Protein AF-0000000087636298 (afdb_homodimer)

Structure (mmCIF, N/CA/C/O backbone):
data_AF-0000000087636298-model_v1
#
loop_
_entity.id
_entity.type
_entity.pdbx_description
1 polymer 'Succinate-semialdehyde dehydrogenase (Acetylating)'
#
loop_
_atom_site.group_PDB
_atom_site.id
_atom_site.type_symbol
_atom_site.label_atom_id
_atom_site.label_alt_id
_atom_site.label_comp_id
_atom_site.label_asym_id
_atom_site.label_entity_id
_atom_site.label_seq_id
_atom_site.pdbx_PDB_ins_code
_atom_site.Cartn_x
_atom_site.Cartn_y
_atom_site.Cartn_z
_atom_site.occupancy
_atom_site.B_iso_or_equiv
_atom_site.auth_seq_id
_atom_site.auth_comp_id
_atom_site.auth_asym_id
_atom_site.auth_atom_id
_atom_site.pdbx_PDB_model_num
ATOM 1 N N . MET A 1 1 ? -8.93 -30.172 10.219 1 45.56 1 MET A N 1
ATOM 2 C CA . MET A 1 1 ? -10.148 -30.875 9.852 1 45.56 1 MET A CA 1
ATOM 3 C C . MET A 1 1 ? -11.375 -30 10.078 1 45.56 1 MET A C 1
ATOM 5 O O . MET A 1 1 ? -12.227 -29.891 9.195 1 45.56 1 MET A O 1
ATOM 9 N N . GLU A 1 2 ? -11.367 -29.359 11.289 1 48.12 2 GLU A N 1
ATOM 10 C CA . GLU A 1 2 ? -12.5 -28.516 11.633 1 48.12 2 GLU A CA 1
ATOM 11 C C . GLU A 1 2 ? -12.539 -27.25 10.766 1 48.12 2 GLU A C 1
ATOM 13 O O . GLU A 1 2 ? -13.594 -26.859 10.281 1 48.12 2 GLU A O 1
ATOM 18 N N . ASN A 1 3 ? -11.328 -26.812 10.43 1 59.31 3 ASN A N 1
ATOM 19 C CA . ASN A 1 3 ? -11.203 -25.594 9.648 1 59.31 3 ASN A CA 1
ATOM 20 C C . ASN A 1 3 ? -11.562 -25.812 8.18 1 59.31 3 ASN A C 1
ATOM 22 O O . ASN A 1 3 ? -12.195 -24.969 7.559 1 59.31 3 ASN A O 1
ATOM 26 N N . ARG A 1 4 ? -11.508 -27.109 7.688 1 63.56 4 ARG A N 1
ATOM 27 C CA . ARG A 1 4 ? -11.828 -27.453 6.305 1 63.56 4 ARG A CA 1
ATOM 28 C C . ARG A 1 4 ? -13.328 -27.625 6.121 1 63.56 4 ARG A C 1
ATOM 30 O O . ARG A 1 4 ? -13.883 -27.25 5.086 1 63.56 4 ARG A O 1
ATOM 37 N N . GLN A 1 5 ? -13.945 -28.219 7.102 1 61.38 5 GLN A N 1
ATOM 38 C CA . GLN A 1 5 ? -15.391 -28.406 7.039 1 61.38 5 GLN A CA 1
ATOM 39 C C . GLN A 1 5 ? -16.125 -27.062 7.074 1 61.38 5 GLN A C 1
ATOM 41 O O . GLN A 1 5 ? -17.094 -26.859 6.34 1 61.38 5 GLN A O 1
ATOM 46 N N . GLU A 1 6 ? -15.641 -26.266 8 1 63.81 6 GLU A N 1
ATOM 47 C CA . GLU A 1 6 ? -16.219 -24.922 8.078 1 63.81 6 GLU A CA 1
ATOM 48 C C . GLU A 1 6 ? -16.016 -24.156 6.77 1 63.81 6 GLU A C 1
ATOM 50 O O . GLU A 1 6 ? -16.938 -23.5 6.289 1 63.81 6 GLU A O 1
ATOM 55 N N . LEU A 1 7 ? -14.93 -24.406 6.164 1 69.38 7 LEU A N 1
ATOM 56 C CA . LEU A 1 7 ? -14.641 -23.781 4.883 1 69.38 7 LEU A CA 1
ATOM 57 C C . LEU A 1 7 ? -15.57 -24.297 3.795 1 69.38 7 LEU A C 1
ATOM 59 O O . LEU A 1 7 ? -16.109 -23.516 3.012 1 69.38 7 LEU A O 1
ATOM 63 N N . GLU A 1 8 ? -15.828 -25.531 3.807 1 72.25 8 GLU A N 1
ATOM 64 C CA . GLU A 1 8 ? -16.703 -26.141 2.805 1 72.25 8 GLU A CA 1
ATOM 65 C C . GLU A 1 8 ? -18.141 -25.609 2.932 1 72.25 8 GLU A C 1
ATOM 67 O O . GLU A 1 8 ? -18.797 -25.344 1.925 1 72.25 8 GLU A O 1
ATOM 72 N N . ARG A 1 9 ? -18.594 -25.578 4.16 1 68.12 9 ARG A N 1
ATOM 73 C CA . ARG A 1 9 ? -19.953 -25.078 4.398 1 68.12 9 ARG A CA 1
ATOM 74 C C . ARG A 1 9 ? -20.078 -23.625 3.922 1 68.12 9 ARG A C 1
ATOM 76 O O . ARG A 1 9 ? -21.062 -23.281 3.275 1 68.12 9 ARG A O 1
ATOM 83 N N . MET A 1 10 ? -19.078 -22.859 4.242 1 68.31 10 MET A N 1
ATOM 84 C CA . MET A 1 10 ? -19.062 -21.453 3.848 1 68.31 10 MET A CA 1
ATOM 85 C C . MET A 1 10 ? -19.047 -21.312 2.328 1 68.31 10 MET A C 1
ATOM 87 O O . MET A 1 10 ? -19.781 -20.484 1.77 1 68.31 10 MET A O 1
ATOM 91 N N . ILE A 1 11 ? -18.375 -22.141 1.699 1 73.62 11 ILE A N 1
ATOM 92 C CA . ILE A 1 11 ? -18.25 -22.109 0.246 1 73.62 11 ILE A CA 1
ATOM 93 C C . ILE A 1 11 ? -19.578 -22.516 -0.397 1 73.62 11 ILE A C 1
ATOM 95 O O . ILE A 1 11 ? -20.031 -21.875 -1.346 1 73.62 11 ILE A O 1
ATOM 99 N N . ARG A 1 12 ? -20.141 -23.562 0.101 1 68.81 12 ARG A N 1
ATOM 100 C CA . ARG A 1 12 ? -21.422 -24 -0.438 1 68.81 12 ARG A CA 1
ATOM 101 C C . ARG A 1 12 ? -22.484 -22.906 -0.329 1 68.81 12 ARG A C 1
ATOM 103 O O . ARG A 1 12 ? -23.219 -22.656 -1.277 1 68.81 12 ARG A O 1
ATOM 110 N N . SER A 1 13 ? -22.484 -22.328 0.883 1 69.06 13 SER A N 1
ATOM 111 C CA . SER A 1 13 ? -23.438 -21.234 1.097 1 69.06 13 SER A CA 1
ATOM 112 C C . SER A 1 13 ? -23.188 -20.078 0.124 1 69.06 13 SER A C 1
ATOM 114 O O . SER A 1 13 ? -24.125 -19.516 -0.438 1 69.06 13 SER A O 1
ATOM 116 N N . MET A 1 14 ? -22 -19.844 -0.147 1 67.44 14 MET A N 1
ATOM 117 C CA . MET A 1 14 ? -21.609 -18.766 -1.055 1 67.44 14 MET A CA 1
ATOM 118 C C . MET A 1 14 ? -22.031 -19.094 -2.488 1 67.44 14 MET A C 1
ATOM 120 O O . MET A 1 14 ? -22.594 -18.25 -3.18 1 67.44 14 MET A O 1
ATOM 124 N N . VAL A 1 15 ? -21.75 -20.234 -2.881 1 69.19 15 VAL A N 1
ATOM 125 C CA . VAL A 1 15 ? -22.047 -20.656 -4.246 1 69.19 15 VAL A CA 1
ATOM 126 C C . VAL A 1 15 ? -23.562 -20.641 -4.465 1 69.19 15 VAL A C 1
ATOM 128 O O . VAL A 1 15 ? -24.047 -20.172 -5.496 1 69.19 15 VAL A O 1
ATOM 131 N N . MET A 1 16 ? -24.219 -21.156 -3.479 1 64.94 16 MET A N 1
ATOM 132 C CA . MET A 1 16 ? -25.672 -21.172 -3.574 1 64.94 16 MET A CA 1
ATOM 133 C C . MET A 1 16 ? -26.234 -19.75 -3.66 1 64.94 16 MET A C 1
ATOM 135 O O . MET A 1 16 ? -27.156 -19.5 -4.438 1 64.94 16 MET A O 1
ATOM 139 N N . SER A 1 17 ? -25.672 -18.938 -2.793 1 62.53 17 SER A N 1
ATOM 140 C CA . SER A 1 17 ? -26.109 -17.531 -2.809 1 62.53 17 SER A CA 1
ATOM 141 C C . SER A 1 17 ? -25.828 -16.891 -4.16 1 62.53 17 SER A C 1
ATOM 143 O O . SER A 1 17 ? -26.672 -16.141 -4.676 1 62.53 17 SER A O 1
ATOM 145 N N . MET A 1 18 ? -24.688 -17.109 -4.609 1 60.66 18 MET A N 1
ATOM 146 C CA . MET A 1 18 ? -24.312 -16.578 -5.91 1 60.66 18 MET A CA 1
ATOM 147 C C . MET A 1 18 ? -25.25 -17.078 -7.004 1 60.66 18 MET A C 1
ATOM 149 O O . MET A 1 18 ? -25.531 -16.344 -7.961 1 60.66 18 MET A O 1
ATOM 153 N N . MET A 1 19 ? -25.562 -18.266 -6.805 1 58.25 19 MET A N 1
ATOM 154 C CA . MET A 1 19 ? -26.422 -18.875 -7.812 1 58.25 19 MET A CA 1
ATOM 155 C C . MET A 1 19 ? -27.875 -18.438 -7.621 1 58.25 19 MET A C 1
ATOM 157 O O . MET A 1 19 ? -28.594 -18.234 -8.602 1 58.25 19 MET A O 1
ATOM 161 N N . ASN A 1 20 ? -28.266 -18.516 -6.316 1 58.31 20 ASN A N 1
ATOM 162 C CA . ASN A 1 20 ? -29.672 -18.281 -6.051 1 58.31 20 ASN A CA 1
ATOM 163 C C . ASN A 1 20 ? -29.953 -16.797 -5.824 1 58.31 20 ASN A C 1
ATOM 165 O O . ASN A 1 20 ? -31.125 -16.391 -5.719 1 58.31 20 ASN A O 1
ATOM 169 N N . GLY A 1 21 ? -29.062 -15.969 -6.105 1 52.62 21 GLY A N 1
ATOM 170 C CA . GLY A 1 21 ? -29.328 -14.562 -5.859 1 52.62 21 GLY A CA 1
ATOM 171 C C . GLY A 1 21 ? -29.953 -14.297 -4.5 1 52.62 21 GLY A C 1
ATOM 172 O O . GLY A 1 21 ? -30.641 -13.297 -4.309 1 52.62 21 GLY A O 1
ATOM 173 N N . THR A 1 22 ? -30.156 -15.305 -3.631 1 45.12 22 THR A N 1
ATOM 174 C CA . THR A 1 22 ? -31.078 -15.203 -2.514 1 45.12 22 THR A CA 1
ATOM 175 C C . THR A 1 22 ? -30.531 -14.289 -1.426 1 45.12 22 THR A C 1
ATOM 177 O O . THR A 1 22 ? -29.312 -14.266 -1.184 1 45.12 22 THR A O 1
ATOM 180 N N . ASP A 1 23 ? -31.375 -13.344 -1.032 1 44.78 23 ASP A N 1
ATOM 181 C CA . ASP A 1 23 ? -31.453 -12.328 0.009 1 44.78 23 ASP A CA 1
ATOM 182 C C . ASP A 1 23 ? -31.312 -12.945 1.396 1 44.78 23 ASP A C 1
ATOM 184 O O . ASP A 1 23 ? -32.156 -13.719 1.831 1 44.78 23 ASP A O 1
ATOM 188 N N . THR A 1 24 ? -30.266 -13.445 1.852 1 42.72 24 THR A N 1
ATOM 189 C CA . THR A 1 24 ? -30.234 -13.914 3.234 1 42.72 24 THR A CA 1
ATOM 190 C C . THR A 1 24 ? -30.734 -12.828 4.184 1 42.72 24 THR A C 1
ATOM 192 O O . THR A 1 24 ? -30.266 -11.688 4.121 1 42.72 24 THR A O 1
ATOM 195 N N . GLY A 1 25 ? -31.969 -12.992 4.633 1 40.16 25 GLY A N 1
ATOM 196 C CA . GLY A 1 25 ? -32.656 -12.172 5.621 1 40.16 25 GLY A CA 1
ATOM 197 C C . GLY A 1 25 ? -31.734 -11.711 6.746 1 40.16 25 GLY A C 1
ATOM 198 O O . GLY A 1 25 ? -30.734 -12.367 7.047 1 40.16 25 GLY A O 1
ATOM 199 N N . ALA A 1 26 ? -32.125 -10.523 7.281 1 44.16 26 ALA A N 1
ATOM 200 C CA . ALA A 1 26 ? -31.5 -9.719 8.328 1 44.16 26 ALA A CA 1
ATOM 201 C C . ALA A 1 26 ? -31.469 -10.477 9.656 1 44.16 26 ALA A C 1
ATOM 203 O O . ALA A 1 26 ? -32.469 -10.492 10.391 1 44.16 26 ALA A O 1
ATOM 204 N N . ALA A 1 27 ? -30.812 -11.5 10 1 44.44 27 ALA A N 1
ATOM 205 C CA . ALA A 1 27 ? -30.719 -12.086 11.336 1 44.44 27 ALA A CA 1
ATOM 206 C C . ALA A 1 27 ? -30.25 -11.055 12.359 1 44.44 27 ALA A C 1
ATOM 208 O O . ALA A 1 27 ? -29.328 -10.273 12.078 1 44.44 27 ALA A O 1
ATOM 209 N N . VAL A 1 28 ? -31.031 -10.695 13.414 1 50.31 28 VAL A N 1
ATOM 210 C CA . VAL A 1 28 ? -30.656 -9.883 14.57 1 50.31 28 VAL A CA 1
ATOM 211 C C . VAL A 1 28 ? -29.281 -10.312 15.07 1 50.31 28 VAL A C 1
ATOM 213 O O . VAL A 1 28 ? -29.062 -11.484 15.406 1 50.31 28 VAL A O 1
ATOM 216 N N . SER A 1 29 ? -28.281 -9.43 14.758 1 65.19 29 SER A N 1
ATOM 217 C CA . SER A 1 29 ? -26.906 -9.719 15.117 1 65.19 29 SER A CA 1
ATOM 218 C C . SER A 1 29 ? -26.719 -9.758 16.625 1 65.19 29 SER A C 1
ATOM 220 O O . SER A 1 29 ? -27.094 -8.812 17.328 1 65.19 29 SER A O 1
ATOM 222 N N . GLU A 1 30 ? -26.531 -10.836 17.312 1 71.25 30 GLU A N 1
ATOM 223 C CA . GLU A 1 30 ? -26.188 -10.969 18.734 1 71.25 30 GLU A CA 1
ATOM 224 C C . GLU A 1 30 ? -25.188 -9.898 19.156 1 71.25 30 GLU A C 1
ATOM 226 O O . GLU A 1 30 ? -24.188 -9.656 18.469 1 71.25 30 GLU A O 1
ATOM 231 N N . GLY A 1 31 ? -25.594 -9.109 20.203 1 78.25 31 GLY A N 1
ATOM 232 C CA . GLY A 1 31 ? -24.703 -8.109 20.781 1 78.25 31 GLY A CA 1
ATOM 233 C C . GLY A 1 31 ? -24.984 -6.707 20.266 1 78.25 31 GLY A C 1
ATOM 234 O O . GLY A 1 31 ? -24.328 -5.746 20.672 1 78.25 31 GLY A O 1
ATOM 235 N N . ALA A 1 32 ? -25.969 -6.605 19.359 1 84.06 32 ALA A N 1
ATOM 236 C CA . ALA A 1 32 ? -26.344 -5.293 18.844 1 84.06 32 ALA A CA 1
ATOM 237 C C . ALA A 1 32 ? -27.156 -4.504 19.875 1 84.06 32 ALA A C 1
ATOM 239 O O . ALA A 1 32 ? -28 -5.066 20.578 1 84.06 32 ALA A O 1
ATOM 240 N N . LEU A 1 33 ? -26.891 -3.254 19.938 1 86.88 33 LEU A N 1
ATOM 241 C CA . LEU A 1 33 ? -27.719 -2.4 20.781 1 86.88 33 LEU A CA 1
ATOM 242 C C . LEU A 1 33 ? -29 -1.995 20.062 1 86.88 33 LEU A C 1
ATOM 244 O O . LEU A 1 33 ? -28.953 -1.435 18.969 1 86.88 33 LEU A O 1
ATOM 248 N N . PRO A 1 34 ? -30.094 -2.285 20.609 1 85.12 34 PRO A N 1
ATOM 249 C CA . PRO A 1 34 ? -31.375 -2.125 19.922 1 85.12 34 PRO A CA 1
ATOM 250 C C . PRO A 1 34 ? -31.609 -0.695 19.438 1 85.12 34 PRO A C 1
ATOM 252 O O . PRO A 1 34 ? -32.125 -0.49 18.328 1 85.12 34 PRO A O 1
ATOM 255 N N . ASP A 1 35 ? -31.281 0.281 20.125 1 90.12 35 ASP A N 1
ATOM 256 C CA . ASP A 1 35 ? -31.641 1.648 19.75 1 90.12 35 ASP A CA 1
ATOM 257 C C . ASP A 1 35 ? -30.453 2.352 19.094 1 90.12 35 ASP A C 1
ATOM 259 O O . ASP A 1 35 ? -30.531 3.545 18.781 1 90.12 35 ASP A O 1
ATOM 263 N N . GLU A 1 36 ? -29.453 1.586 18.797 1 95.19 36 GLU A N 1
ATOM 264 C CA . GLU A 1 36 ? -28.25 2.154 18.172 1 95.19 36 GLU A CA 1
ATOM 265 C C . GLU A 1 36 ? -27.703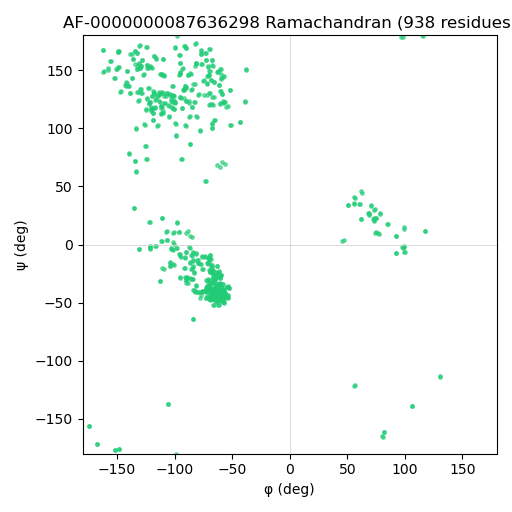 1.236 17.078 1 95.19 36 GLU A C 1
ATOM 267 O O . GLU A 1 36 ? -26.688 0.573 17.266 1 95.19 36 GLU A O 1
ATOM 272 N N . PRO A 1 37 ? -28.359 1.302 15.945 1 95.81 37 PRO A N 1
ATOM 273 C CA . PRO A 1 37 ? -27.891 0.447 14.859 1 95.81 37 PRO A CA 1
ATOM 274 C C . PRO A 1 37 ? -26.391 0.605 14.594 1 95.81 37 PRO A C 1
ATOM 276 O O . PRO A 1 37 ? -25.859 1.723 14.625 1 95.81 37 PRO A O 1
ATOM 279 N N . GLY A 1 38 ? -25.703 -0.525 14.469 1 97.19 38 GLY A N 1
ATOM 280 C CA . GLY A 1 38 ? -24.281 -0.536 14.172 1 97.19 38 GLY A CA 1
ATOM 281 C C . GLY A 1 38 ? -23.406 -0.567 15.414 1 97.19 38 GLY A C 1
ATOM 282 O O . GLY A 1 38 ? -22.188 -0.707 15.32 1 97.19 38 GLY A O 1
ATOM 283 N N . VAL A 1 39 ? -24.031 -0.421 16.594 1 97.94 39 VAL A N 1
ATOM 284 C CA . VAL A 1 39 ? -23.266 -0.437 17.844 1 97.94 39 VAL A CA 1
ATOM 285 C C . VAL A 1 39 ? -23.453 -1.782 18.547 1 97.94 39 VAL A C 1
ATOM 287 O O . VAL A 1 39 ? -24.578 -2.232 18.75 1 97.94 39 VAL A O 1
ATOM 290 N N . PHE A 1 40 ? -22.312 -2.408 18.922 1 97.88 40 PHE A N 1
ATOM 291 C CA . PHE A 1 40 ? -22.328 -3.746 19.516 1 97.88 40 PHE A CA 1
ATOM 292 C C . PHE A 1 40 ? -21.625 -3.752 20.859 1 97.88 40 PHE A C 1
ATOM 294 O O . PHE A 1 40 ? -20.969 -2.777 21.234 1 97.88 40 PHE A O 1
ATOM 301 N N . THR A 1 41 ? -21.734 -4.824 21.609 1 96.44 41 THR A N 1
ATOM 302 C CA . THR A 1 41 ? -21.156 -4.93 22.938 1 96.44 41 THR A CA 1
ATOM 303 C C . THR A 1 41 ? -19.734 -5.484 22.875 1 96.44 41 THR A C 1
ATOM 305 O O . THR A 1 41 ? -18.906 -5.215 23.75 1 96.44 41 THR A O 1
ATOM 308 N N . THR A 1 42 ? -19.5 -6.309 21.812 1 96.56 42 THR A N 1
ATOM 309 C CA . THR A 1 42 ? -18.188 -6.922 21.703 1 96.56 42 THR A CA 1
ATOM 310 C C . THR A 1 42 ? -17.625 -6.738 20.312 1 96.56 42 THR A C 1
ATOM 312 O O . THR A 1 42 ? -18.375 -6.566 19.344 1 96.56 42 THR A O 1
ATOM 315 N N . VAL A 1 43 ? -16.328 -6.797 20.25 1 97.75 43 VAL A N 1
ATOM 316 C CA . VAL A 1 43 ? -15.617 -6.695 18.969 1 97.75 43 VAL A CA 1
ATOM 317 C C . VAL A 1 43 ? -16.047 -7.84 18.047 1 97.75 43 VAL A C 1
ATOM 319 O O . VAL A 1 43 ? -16.375 -7.617 16.891 1 97.75 43 VAL A O 1
ATOM 322 N N . ASN A 1 44 ? -16.109 -9.047 18.547 1 97.38 44 ASN A N 1
ATOM 323 C CA . ASN A 1 44 ? -16.438 -10.227 17.75 1 97.38 44 ASN A CA 1
ATOM 324 C C . ASN A 1 44 ? -17.828 -10.109 17.125 1 97.38 44 ASN A C 1
ATOM 326 O O . ASN A 1 44 ? -18.016 -10.445 15.953 1 97.38 44 ASN A O 1
ATOM 330 N N . ALA A 1 45 ? -18.75 -9.68 17.922 1 97.25 45 ALA A N 1
ATOM 331 C CA . ALA A 1 45 ? -20.125 -9.539 17.406 1 97.25 45 ALA A CA 1
ATOM 332 C C . ALA A 1 45 ? -20.188 -8.484 16.312 1 97.25 45 ALA A C 1
ATOM 334 O O . ALA A 1 45 ? -20.859 -8.672 15.297 1 97.25 45 ALA A O 1
ATOM 335 N N . ALA A 1 46 ? -19.562 -7.379 16.562 1 98.38 46 ALA A N 1
ATOM 336 C CA . ALA A 1 46 ? -19.562 -6.285 15.586 1 98.38 46 ALA A CA 1
ATOM 337 C C . ALA A 1 46 ? -18.922 -6.727 14.273 1 98.38 46 ALA A C 1
ATOM 339 O O . ALA A 1 46 ? -19.484 -6.492 13.195 1 98.38 46 ALA A O 1
ATOM 340 N N . VAL A 1 47 ? -17.75 -7.402 14.367 1 98.44 47 VAL A N 1
ATOM 341 C CA . VAL A 1 47 ? -17.016 -7.824 13.188 1 98.44 47 VAL A CA 1
ATOM 342 C C . VAL A 1 47 ? -17.812 -8.883 12.422 1 98.44 47 VAL A C 1
ATOM 344 O O . VAL A 1 47 ? -17.844 -8.875 11.195 1 98.44 47 VAL A O 1
ATOM 347 N N . ALA A 1 48 ? -18.422 -9.797 13.133 1 97.25 48 ALA A N 1
ATOM 348 C CA . ALA A 1 48 ? -19.234 -10.828 12.492 1 97.25 48 ALA A CA 1
ATOM 349 C C . ALA A 1 48 ? -20.375 -10.211 11.695 1 97.25 48 ALA A C 1
ATOM 351 O O . ALA A 1 48 ? -20.656 -10.625 10.562 1 97.25 48 ALA A O 1
ATOM 352 N N . ALA A 1 49 ? -21.047 -9.234 12.281 1 97.31 49 ALA A N 1
ATOM 353 C CA . ALA A 1 49 ? -22.125 -8.547 11.602 1 97.31 49 ALA A CA 1
ATOM 354 C C . ALA A 1 49 ? -21.625 -7.801 10.367 1 97.31 49 ALA A C 1
ATOM 356 O O . ALA A 1 49 ? -22.266 -7.832 9.312 1 97.31 49 ALA A O 1
ATOM 357 N N . ALA A 1 50 ? -20.516 -7.113 10.547 1 98.5 50 ALA A N 1
ATOM 358 C CA . ALA A 1 50 ? -19.922 -6.375 9.438 1 98.5 50 ALA A CA 1
ATOM 359 C C . ALA A 1 50 ? -19.531 -7.316 8.297 1 98.5 50 ALA A C 1
ATOM 361 O O . ALA A 1 50 ? -19.703 -6.98 7.121 1 98.5 50 ALA A O 1
ATOM 362 N N . LYS A 1 51 ? -18.969 -8.445 8.633 1 97.31 51 LYS A N 1
ATOM 363 C CA . LYS A 1 51 ? -18.547 -9.422 7.629 1 97.31 51 LYS A CA 1
ATOM 364 C C . LYS A 1 51 ? -19.75 -9.891 6.805 1 97.31 51 LYS A C 1
ATOM 366 O O . LYS A 1 51 ? -19.672 -9.961 5.574 1 97.31 51 LYS A O 1
ATOM 371 N N . GLN A 1 52 ? -20.828 -10.195 7.445 1 95.62 52 GLN A N 1
ATOM 372 C CA . GLN A 1 52 ? -22.031 -10.625 6.75 1 95.62 52 GLN A CA 1
ATOM 373 C C . GLN A 1 52 ? -22.562 -9.523 5.844 1 95.62 52 GLN A C 1
ATOM 375 O O . GLN A 1 52 ? -22.969 -9.781 4.707 1 95.62 52 GLN A O 1
ATOM 380 N N . ALA A 1 53 ? -22.594 -8.336 6.359 1 97.56 53 ALA A N 1
ATOM 381 C CA . ALA A 1 53 ? -23.031 -7.184 5.57 1 97.56 53 ALA A CA 1
ATOM 382 C C . ALA A 1 53 ? -22.141 -6.98 4.352 1 97.56 53 ALA A C 1
ATOM 384 O O . ALA A 1 53 ? -22.625 -6.676 3.262 1 97.56 53 ALA A O 1
ATOM 385 N N . GLN A 1 54 ? -20.844 -7.117 4.555 1 97.62 54 GLN A N 1
ATOM 386 C CA . GLN A 1 54 ? -19.875 -6.902 3.486 1 97.62 54 GLN A CA 1
ATOM 387 C C . GLN A 1 54 ? -20.062 -7.906 2.355 1 97.62 54 GLN A C 1
ATOM 389 O O . GLN A 1 54 ? -19.938 -7.559 1.18 1 97.62 54 GLN A O 1
ATOM 394 N N . ILE A 1 55 ? -20.312 -9.102 2.676 1 92.31 55 ILE A N 1
ATOM 395 C CA . ILE A 1 55 ? -20.562 -10.141 1.683 1 92.31 55 ILE A CA 1
ATOM 396 C C . ILE A 1 55 ? -21.734 -9.734 0.793 1 92.31 55 ILE A C 1
ATOM 398 O O . ILE A 1 55 ? -21.672 -9.852 -0.432 1 92.31 55 ILE A O 1
ATOM 402 N N . GLN A 1 56 ? -22.75 -9.18 1.384 1 93.75 56 GLN A N 1
ATOM 403 C CA . GLN A 1 56 ? -23.891 -8.688 0.628 1 93.75 56 GLN A CA 1
ATOM 404 C C . GLN A 1 56 ? -23.516 -7.473 -0.216 1 93.75 56 GLN A C 1
ATOM 406 O O . GLN A 1 56 ? -23.906 -7.375 -1.382 1 93.75 56 GLN A O 1
ATOM 411 N N . PHE A 1 57 ? -22.828 -6.625 0.372 1 96.81 57 PHE A N 1
ATOM 412 C CA . PHE A 1 57 ? -22.469 -5.355 -0.241 1 96.81 57 PHE A CA 1
ATOM 413 C C . PHE A 1 57 ? -21.578 -5.578 -1.456 1 96.81 57 PHE A C 1
ATOM 415 O O . PHE A 1 57 ? -21.672 -4.848 -2.443 1 96.81 57 PHE A O 1
ATOM 422 N N . GLU A 1 58 ? -20.672 -6.5 -1.401 1 91.88 58 GLU A N 1
ATOM 423 C CA . GLU A 1 58 ? -19.75 -6.805 -2.48 1 91.88 58 GLU A CA 1
ATOM 424 C C . GLU A 1 58 ? -20.484 -7.254 -3.738 1 91.88 58 GLU A C 1
ATOM 426 O O . GLU A 1 58 ? -19.969 -7.098 -4.852 1 91.88 58 GLU A O 1
ATOM 431 N N . GLU A 1 59 ? -21.641 -7.734 -3.633 1 88.62 59 GLU A N 1
ATOM 432 C CA . GLU A 1 59 ? -22.438 -8.203 -4.762 1 88.62 59 GLU A CA 1
ATOM 433 C C . GLU A 1 59 ? -23.203 -7.055 -5.418 1 88.62 59 GLU A C 1
ATOM 435 O O . GLU A 1 59 ? -23.719 -7.199 -6.527 1 88.62 59 GLU A O 1
ATOM 440 N N . CYS A 1 60 ? -23.188 -5.953 -4.773 1 92.38 60 CYS A N 1
ATOM 441 C CA . CYS A 1 60 ? -23.906 -4.801 -5.297 1 92.38 60 CYS A CA 1
ATOM 442 C C . CYS A 1 60 ? -23.141 -4.156 -6.445 1 92.38 60 CYS A C 1
ATOM 444 O O . CYS A 1 60 ? -21.922 -4.305 -6.551 1 92.38 60 CYS A O 1
ATOM 446 N N . THR A 1 61 ? -23.875 -3.484 -7.285 1 93.44 61 THR A N 1
ATOM 447 C CA . THR A 1 61 ? -23.281 -2.748 -8.398 1 93.44 61 THR A CA 1
ATOM 448 C C . THR A 1 61 ? -22.578 -1.488 -7.898 1 93.44 61 THR A C 1
ATOM 450 O O . THR A 1 61 ? -22.797 -1.051 -6.77 1 93.44 61 THR A O 1
ATOM 453 N N . LEU A 1 62 ? -21.766 -0.93 -8.75 1 95.12 62 LEU A N 1
ATOM 454 C CA . LEU A 1 62 ? -21.141 0.354 -8.438 1 95.12 62 LEU A CA 1
ATOM 455 C C . LEU A 1 62 ? -22.203 1.436 -8.258 1 95.12 62 LEU A C 1
ATOM 457 O O . LEU A 1 62 ? -22.031 2.346 -7.441 1 95.12 62 LEU A O 1
ATOM 461 N N . ALA A 1 63 ? -23.219 1.321 -9.031 1 96.81 63 ALA A N 1
ATOM 462 C CA . ALA A 1 63 ? -24.328 2.275 -8.906 1 96.81 63 ALA A CA 1
ATOM 463 C C . ALA A 1 63 ? -24.938 2.227 -7.512 1 96.81 63 ALA A C 1
ATOM 465 O O . ALA A 1 63 ? -25.266 3.266 -6.938 1 96.81 63 ALA A O 1
ATOM 466 N N . THR A 1 64 ? -25.109 1.023 -6.984 1 97.38 64 THR A N 1
ATOM 467 C CA . THR A 1 64 ? -25.641 0.862 -5.633 1 97.38 64 THR A CA 1
ATOM 468 C C . THR A 1 64 ? -24.688 1.448 -4.602 1 97.38 64 THR A C 1
ATOM 470 O O . THR A 1 64 ? -25.125 2.104 -3.648 1 97.38 64 THR A O 1
ATOM 473 N N . ARG A 1 65 ? -23.406 1.19 -4.75 1 98.06 65 ARG A N 1
ATOM 474 C CA . ARG A 1 65 ? -22.422 1.794 -3.859 1 98.06 65 ARG A CA 1
ATOM 475 C C . ARG A 1 65 ? -22.484 3.316 -3.92 1 98.06 65 ARG A C 1
ATOM 477 O O . ARG A 1 65 ? -22.422 3.988 -2.889 1 98.06 65 ARG A O 1
ATOM 484 N N . GLY A 1 66 ? -22.609 3.83 -5.172 1 98.38 66 GLY A N 1
ATOM 485 C CA . GLY A 1 66 ? -22.766 5.266 -5.355 1 98.38 66 GLY A CA 1
ATOM 486 C C . GLY A 1 66 ? -23.969 5.832 -4.641 1 98.38 66 GLY A C 1
ATOM 487 O O . GLY A 1 66 ? -23.906 6.93 -4.082 1 98.38 66 GLY A O 1
ATOM 488 N N . LYS A 1 67 ? -25.031 5.082 -4.672 1 98.31 67 LYS A N 1
ATOM 489 C CA . LYS A 1 67 ? -26.25 5.496 -3.986 1 98.31 67 LYS A CA 1
ATOM 490 C C . LYS A 1 67 ? -26.031 5.613 -2.482 1 98.31 67 LYS A C 1
ATOM 492 O O . LYS A 1 67 ? -26.516 6.555 -1.848 1 98.31 67 LYS A O 1
ATOM 497 N N . ALA A 1 68 ? -25.391 4.656 -1.899 1 98.5 68 ALA A N 1
ATOM 498 C CA . ALA A 1 68 ? -25.078 4.699 -0.473 1 98.5 68 ALA A CA 1
ATOM 499 C C . ALA A 1 68 ? -24.234 5.93 -0.131 1 98.5 68 ALA A C 1
ATOM 501 O O . ALA A 1 68 ? -24.5 6.602 0.874 1 98.5 68 ALA A O 1
ATOM 502 N N . ILE A 1 69 ? -23.25 6.246 -0.933 1 98.69 69 ILE A N 1
ATOM 503 C CA . ILE A 1 69 ? -22.344 7.363 -0.7 1 98.69 69 ILE A CA 1
ATOM 504 C C . ILE A 1 69 ? -23.109 8.68 -0.806 1 98.69 69 ILE A C 1
ATOM 506 O O . ILE A 1 69 ? -22.938 9.57 0.035 1 98.69 69 ILE A O 1
ATOM 510 N N . GLU A 1 70 ? -23.938 8.734 -1.808 1 98.56 70 GLU A N 1
ATOM 511 C CA . GLU A 1 70 ? -24.734 9.938 -1.966 1 98.56 70 GLU A CA 1
ATOM 512 C C . GLU A 1 70 ? -25.703 10.109 -0.798 1 98.56 70 GLU A C 1
ATOM 514 O O . GLU A 1 70 ? -25.953 11.234 -0.351 1 98.56 70 GLU A O 1
ATOM 519 N N . ALA A 1 71 ? -26.25 9.047 -0.331 1 98.75 71 ALA A N 1
ATOM 520 C CA . ALA A 1 71 ? -27.125 9.102 0.833 1 98.75 71 ALA A CA 1
ATOM 521 C C . ALA A 1 71 ? -26.391 9.625 2.057 1 98.75 71 ALA A C 1
ATOM 523 O O . ALA A 1 71 ? -26.938 10.406 2.836 1 98.75 71 ALA A O 1
ATOM 524 N N . ILE A 1 72 ? -25.188 9.195 2.238 1 98.81 72 ILE A N 1
ATOM 525 C CA . ILE A 1 72 ? -24.375 9.68 3.346 1 98.81 72 ILE A CA 1
ATOM 526 C C . ILE A 1 72 ? -24.156 11.188 3.205 1 98.81 72 ILE A C 1
ATOM 528 O O . ILE A 1 72 ? -24.359 11.945 4.16 1 98.81 72 ILE A O 1
ATOM 532 N N . ARG A 1 73 ? -23.797 11.641 2.018 1 98.69 73 ARG A N 1
ATOM 533 C CA . ARG A 1 73 ? -23.562 13.062 1.781 1 98.69 73 ARG A CA 1
ATOM 534 C C . ARG A 1 73 ? -24.797 13.883 2.094 1 98.69 73 ARG A C 1
ATOM 536 O O . ARG A 1 73 ? -24.734 14.883 2.818 1 98.69 73 ARG A O 1
ATOM 543 N N . GLN A 1 74 ? -25.891 13.406 1.64 1 98.5 74 GLN A N 1
ATOM 544 C CA . GLN A 1 74 ? -27.156 14.125 1.825 1 98.5 74 GLN A CA 1
ATOM 545 C C . GLN A 1 74 ? -27.625 14.055 3.275 1 98.5 74 GLN A C 1
ATOM 547 O O . GLN A 1 74 ? -28.125 15.039 3.818 1 98.5 74 GLN A O 1
ATOM 552 N N . GLY A 1 75 ? -27.453 12.938 3.812 1 98.44 75 GLY A N 1
ATOM 553 C CA . GLY A 1 75 ? -27.906 12.734 5.18 1 98.44 75 GLY A CA 1
ATOM 554 C C . GLY A 1 75 ? -27.078 13.484 6.203 1 98.44 75 GLY A C 1
ATOM 555 O O . GLY A 1 75 ? -27.594 13.891 7.246 1 98.44 75 GLY A O 1
ATOM 556 N N . MET A 1 76 ? -25.828 13.68 5.941 1 98.25 76 MET A N 1
ATOM 557 C CA . MET A 1 76 ? -24.922 14.32 6.898 1 98.25 76 MET A CA 1
ATOM 558 C C . MET A 1 76 ? -25.031 15.844 6.809 1 98.25 76 MET A C 1
ATOM 560 O O . MET A 1 76 ? -24.797 16.547 7.793 1 98.25 76 MET A O 1
ATOM 564 N N . ARG A 1 77 ? -25.453 16.391 5.73 1 97.88 77 ARG A N 1
ATOM 565 C CA . ARG A 1 77 ? -25.469 17.828 5.477 1 97.88 77 ARG A CA 1
ATOM 566 C C . ARG A 1 77 ? -26.297 18.562 6.523 1 97.88 77 ARG A C 1
ATOM 568 O O . ARG A 1 77 ? -25.828 19.547 7.113 1 97.88 77 ARG A O 1
ATOM 575 N N . PRO A 1 78 ? -27.5 18.078 6.855 1 98.19 78 PRO A N 1
ATOM 576 C CA . PRO A 1 78 ? -28.281 18.797 7.855 1 98.19 78 PRO A CA 1
ATOM 577 C C . PRO A 1 78 ? -27.75 18.625 9.273 1 98.19 78 PRO A C 1
ATOM 579 O O . PRO A 1 78 ? -28.172 19.328 10.188 1 98.19 78 PRO A O 1
ATOM 582 N N . LEU A 1 79 ? -26.812 17.719 9.453 1 98.44 79 LEU A N 1
ATOM 583 C CA . LEU A 1 79 ? -26.328 17.406 10.797 1 98.44 79 LEU A CA 1
ATOM 584 C C . LEU A 1 79 ? -25 18.094 11.07 1 98.44 79 LEU A C 1
ATOM 586 O O . LEU A 1 79 ? -24.438 17.984 12.164 1 98.44 79 LEU A O 1
ATOM 590 N N . VAL A 1 80 ? -24.5 18.859 10.156 1 98.62 80 VAL A N 1
ATOM 591 C CA . VAL A 1 80 ? -23.172 19.438 10.219 1 98.62 80 VAL A CA 1
ATOM 592 C C . VAL A 1 80 ? -23.031 20.312 11.469 1 98.62 80 VAL A C 1
ATOM 594 O O . VAL A 1 80 ? -22.078 20.156 12.242 1 98.62 80 VAL A O 1
ATOM 597 N N . ASN A 1 81 ? -23.984 21.188 11.703 1 98.56 81 ASN A N 1
ATOM 598 C CA . ASN A 1 81 ? -23.922 22.062 12.867 1 98.56 81 ASN A CA 1
ATOM 599 C C . ASN A 1 81 ? -23.984 21.281 14.172 1 98.56 81 ASN A C 1
ATOM 601 O O . ASN A 1 81 ? -23.234 21.562 15.109 1 98.56 81 ASN A O 1
ATOM 605 N N . LYS A 1 82 ? -24.844 20.328 14.18 1 98.5 82 LYS A N 1
ATOM 606 C CA . LYS A 1 82 ? -24.984 19.484 15.359 1 98.5 82 LYS A CA 1
ATOM 607 C C . LYS A 1 82 ? -23.688 18.719 15.641 1 98.5 82 LYS A C 1
ATOM 609 O O . LYS A 1 82 ? -23.219 18.672 16.781 1 98.5 82 LYS A O 1
ATOM 614 N N . LEU A 1 83 ? -23.141 18.172 14.633 1 98.56 83 LEU A N 1
ATOM 615 C CA . LEU A 1 83 ? -21.891 17.422 14.758 1 98.56 83 LEU A CA 1
ATOM 616 C C . LEU A 1 83 ? -20.766 18.312 15.25 1 98.56 83 LEU A C 1
ATOM 618 O O . LEU A 1 83 ? -19.984 17.906 16.125 1 98.56 83 LEU A O 1
ATOM 622 N N . ALA A 1 84 ? -20.656 19.484 14.68 1 98.62 84 ALA A N 1
ATOM 623 C CA . ALA A 1 84 ? -19.609 20.438 15.086 1 98.62 84 ALA A CA 1
ATOM 624 C C . ALA A 1 84 ? -19.734 20.781 16.578 1 98.62 84 ALA A C 1
ATOM 626 O O . ALA A 1 84 ? -18.734 20.75 17.297 1 98.62 84 ALA A O 1
ATOM 627 N N . GLN A 1 85 ? -20.938 20.984 16.984 1 98.38 85 GLN A N 1
ATOM 628 C CA . GLN A 1 85 ? -21.203 21.344 18.375 1 98.38 85 GLN A CA 1
ATOM 629 C C . GLN A 1 85 ? -20.922 20.172 19.312 1 98.38 85 GLN A C 1
ATOM 631 O O . GLN A 1 85 ? -20.281 20.328 20.359 1 98.38 85 GLN A O 1
ATOM 636 N N . MET A 1 86 ? -21.391 19.016 18.938 1 98.25 86 MET A N 1
ATOM 637 C CA . MET A 1 86 ? -21.188 17.828 19.75 1 98.25 86 MET A CA 1
ATOM 638 C C . MET A 1 86 ? -19.703 17.531 19.906 1 98.25 86 MET A C 1
ATOM 640 O O . MET A 1 86 ? -19.25 17.156 21 1 98.25 86 MET A O 1
ATOM 644 N N . THR A 1 87 ? -18.984 17.703 18.844 1 98.19 87 THR A N 1
ATOM 645 C CA . THR A 1 87 ? -17.547 17.438 18.875 1 98.19 87 THR A CA 1
ATOM 646 C C . THR A 1 87 ? -16.844 18.391 19.859 1 98.19 87 THR A C 1
ATOM 648 O O . THR A 1 87 ? -16.047 17.953 20.688 1 98.19 87 THR A O 1
ATOM 651 N N . TYR A 1 88 ? -17.156 19.656 19.703 1 97.88 88 TYR A N 1
ATOM 652 C CA . TYR A 1 88 ? -16.562 20.641 20.578 1 97.88 88 TYR A CA 1
ATOM 653 C C . TYR A 1 88 ? -16.906 20.359 22.047 1 97.88 88 TYR A C 1
ATOM 655 O O . TYR A 1 88 ? -16.031 20.422 22.906 1 97.88 88 TYR A O 1
ATOM 663 N N . GLU A 1 89 ? -18.109 20.031 22.328 1 98 89 GLU A N 1
ATOM 664 C CA . GLU A 1 89 ? -18.578 19.812 23.688 1 98 89 GLU A CA 1
ATOM 665 C C . GLU A 1 89 ? -17.906 18.594 24.328 1 98 89 GLU A C 1
ATOM 667 O O . GLU A 1 89 ? -17.578 18.625 25.516 1 98 89 GLU A O 1
ATOM 672 N N . GLU A 1 90 ? -17.719 17.625 23.531 1 97.62 90 GLU A N 1
ATOM 673 C CA . GLU A 1 90 ? -17.156 16.406 24.094 1 97.62 90 GLU A CA 1
ATOM 674 C C . GLU A 1 90 ? -15.633 16.484 24.203 1 97.62 90 GLU A C 1
ATOM 676 O O . GLU A 1 90 ? -15.055 16.047 25.188 1 97.62 90 GLU A O 1
ATOM 681 N N . THR A 1 91 ? -14.977 17.031 23.234 1 96.94 91 THR A N 1
ATOM 682 C CA . THR A 1 91 ? -13.523 16.969 23.188 1 96.94 91 THR A CA 1
ATOM 683 C C . THR A 1 91 ? -12.906 18.234 23.797 1 96.94 91 THR A C 1
ATOM 685 O O . THR A 1 91 ? -11.758 18.219 24.234 1 96.94 91 THR A O 1
ATOM 688 N N . GLY A 1 92 ? -13.664 19.312 23.688 1 96.69 92 GLY A N 1
ATOM 689 C CA . GLY A 1 92 ? -13.156 20.594 24.141 1 96.69 92 GLY A CA 1
ATOM 690 C C . GLY A 1 92 ? -12.133 21.188 23.203 1 96.69 92 GLY A C 1
ATOM 691 O O . GLY A 1 92 ? -11.5 22.203 23.516 1 96.69 92 GLY A O 1
ATOM 692 N N . MET A 1 93 ? -11.977 20.641 22.062 1 97.81 93 MET A N 1
ATOM 693 C CA . MET A 1 93 ? -10.906 21.062 21.156 1 97.81 93 MET A CA 1
ATOM 694 C C . MET A 1 93 ? -11.477 21.812 19.969 1 97.81 93 MET A C 1
ATOM 696 O O . MET A 1 93 ? -12.562 21.5 19.484 1 97.81 93 MET A O 1
ATOM 700 N N . GLY A 1 94 ? -10.742 22.797 19.484 1 97.88 94 GLY A N 1
ATOM 701 C CA . GLY A 1 94 ? -11.031 23.469 18.234 1 97.88 94 GLY A CA 1
ATOM 702 C C . GLY A 1 94 ? -12.094 24.547 18.359 1 97.88 94 GLY A C 1
ATOM 703 O O . GLY A 1 94 ? -12.273 25.125 19.422 1 97.88 94 GLY A O 1
ATOM 704 N N . ARG A 1 95 ? -12.633 24.875 17.141 1 98 95 ARG A N 1
ATOM 705 C CA . ARG A 1 95 ? -13.672 25.891 17.031 1 98 95 ARG A CA 1
ATOM 706 C C . ARG A 1 95 ? -14.859 25.375 16.219 1 98 95 ARG A C 1
ATOM 708 O O . ARG A 1 95 ? -14.68 24.812 15.133 1 98 95 ARG A O 1
ATOM 715 N N . VAL A 1 96 ? -16.031 25.609 16.719 1 98.31 96 VAL A N 1
ATOM 716 C CA . VAL A 1 96 ? -17.25 25.125 16.094 1 98.31 96 VAL A CA 1
ATOM 717 C C . VAL A 1 96 ? -17.328 25.625 14.648 1 98.31 96 VAL A C 1
ATOM 719 O O . VAL A 1 96 ? -17.609 24.844 13.727 1 98.31 96 VAL A O 1
ATOM 722 N N . ALA A 1 97 ? -17.047 26.875 14.477 1 98.12 97 ALA A N 1
ATOM 723 C CA . ALA A 1 97 ? -17.125 27.469 13.148 1 98.12 97 ALA A CA 1
ATOM 724 C C . ALA A 1 97 ? -16.172 26.766 12.172 1 98.12 97 ALA A C 1
ATOM 726 O O . ALA A 1 97 ? -16.516 26.547 11.008 1 98.12 97 ALA A O 1
ATOM 727 N N . ASP A 1 98 ? -14.984 26.469 12.602 1 98.25 98 ASP A N 1
ATOM 728 C CA . ASP A 1 98 ? -14.008 25.797 11.766 1 98.25 98 ASP A CA 1
ATOM 729 C C . ASP A 1 98 ? -14.422 24.344 11.508 1 98.25 98 ASP A C 1
ATOM 731 O O . ASP A 1 98 ? -14.195 23.812 10.414 1 98.25 98 ASP A O 1
ATOM 735 N N . LYS A 1 99 ? -15.016 23.703 12.484 1 98.56 99 LYS A N 1
ATOM 736 C CA . LYS A 1 99 ? -15.5 22.328 12.328 1 98.56 99 LYS A CA 1
ATOM 737 C C . LYS A 1 99 ? -16.594 22.25 11.266 1 98.56 99 LYS A C 1
ATOM 739 O O . LYS A 1 99 ? -16.688 21.266 10.539 1 98.56 99 LYS A O 1
ATOM 744 N N . ILE A 1 100 ? -17.406 23.219 11.227 1 98.69 100 ILE A N 1
ATOM 745 C CA . ILE A 1 100 ? -18.453 23.297 10.211 1 98.69 100 ILE A CA 1
ATOM 746 C C . ILE A 1 100 ? -17.828 23.312 8.82 1 98.69 100 ILE A C 1
ATOM 748 O O . ILE A 1 100 ? -18.281 22.594 7.918 1 98.69 100 ILE A O 1
ATOM 752 N N . ILE A 1 101 ? -16.766 24.062 8.688 1 98.25 101 ILE A N 1
ATOM 753 C CA . ILE A 1 101 ? -16.047 24.156 7.414 1 98.25 101 ILE A CA 1
ATOM 754 C C . ILE A 1 101 ? -15.453 22.781 7.066 1 98.25 101 ILE A C 1
ATOM 756 O O . ILE A 1 101 ? -15.609 22.297 5.945 1 98.25 101 ILE A O 1
ATOM 760 N N . LYS A 1 102 ? -14.828 22.125 8.008 1 98.12 102 LYS A N 1
ATOM 761 C CA . LYS A 1 102 ? -14.195 20.828 7.777 1 98.12 102 LYS A CA 1
ATOM 762 C C . LYS A 1 102 ? -15.227 19.766 7.398 1 98.12 102 LYS A C 1
ATOM 764 O O . LYS A 1 102 ? -14.977 18.938 6.52 1 98.12 102 LYS A O 1
ATOM 769 N N . LEU A 1 103 ? -16.328 19.781 8.117 1 98.75 103 LEU A N 1
ATOM 770 C CA . LEU A 1 103 ? -17.375 18.797 7.863 1 98.75 103 LEU A CA 1
ATOM 771 C C . LEU A 1 103 ? -17.953 18.984 6.465 1 98.75 103 LEU A C 1
ATOM 773 O O . LEU A 1 103 ? -18.172 18 5.75 1 98.75 103 LEU A O 1
ATOM 777 N N . ASN A 1 104 ? -18.156 20.188 6.074 1 98.5 104 ASN A N 1
ATOM 778 C CA . ASN A 1 104 ? -18.656 20.438 4.723 1 98.5 104 ASN A CA 1
ATOM 779 C C . ASN A 1 104 ? -17.625 20.031 3.67 1 98.5 104 ASN A C 1
ATOM 781 O O . ASN A 1 104 ? -17.984 19.453 2.635 1 98.5 104 ASN A O 1
ATOM 785 N N . LEU A 1 105 ? -16.391 20.359 3.949 1 98.25 105 LEU A N 1
ATOM 786 C CA . LEU A 1 105 ? -15.32 19.938 3.059 1 98.25 105 LEU A CA 1
ATOM 787 C C . LEU A 1 105 ? -15.328 18.422 2.891 1 98.25 105 LEU A C 1
ATOM 789 O O . LEU A 1 105 ? -15.195 17.922 1.773 1 98.25 105 LEU A O 1
ATOM 793 N N . THR A 1 106 ? -15.477 17.703 3.982 1 98.56 106 THR A N 1
ATOM 794 C CA . THR A 1 106 ? -15.484 16.25 3.998 1 98.56 106 THR A CA 1
ATOM 795 C C . THR A 1 106 ? -16.625 15.703 3.158 1 98.56 106 THR A C 1
ATOM 797 O O . THR A 1 106 ? -16.438 14.789 2.35 1 98.56 106 THR A O 1
ATOM 800 N N . ILE A 1 107 ? -17.781 16.25 3.344 1 98.44 107 ILE A N 1
ATOM 801 C CA . ILE A 1 107 ? -18.984 15.805 2.641 1 98.44 107 ILE A CA 1
ATOM 802 C C . ILE A 1 107 ? -18.828 16.062 1.144 1 98.44 107 ILE A C 1
ATOM 804 O O . ILE A 1 107 ? -19.172 15.219 0.32 1 98.44 107 ILE A O 1
ATOM 808 N N . ASP A 1 108 ? -18.188 17.141 0.792 1 97.38 108 ASP A N 1
ATOM 809 C CA . ASP A 1 108 ? -18.203 17.625 -0.586 1 97.38 108 ASP A CA 1
ATOM 810 C C . ASP A 1 108 ? -17.047 17.016 -1.382 1 97.38 108 ASP A C 1
ATOM 812 O O . ASP A 1 108 ? -17.172 16.781 -2.584 1 97.38 108 ASP A O 1
ATOM 816 N N . LYS A 1 109 ? -15.906 16.766 -0.714 1 97.69 109 LYS A N 1
ATOM 817 C CA . LYS A 1 109 ? -14.719 16.562 -1.531 1 97.69 109 LYS A CA 1
ATOM 818 C C . LYS A 1 109 ? -14.094 15.203 -1.273 1 97.69 109 LYS A C 1
ATOM 820 O O . LYS A 1 109 ? -13.086 14.844 -1.886 1 97.69 109 LYS A O 1
ATOM 825 N N . THR A 1 110 ? -14.625 14.367 -0.344 1 98.5 110 THR A N 1
ATOM 826 C CA . THR A 1 110 ? -14.156 13 -0.203 1 98.5 110 THR A CA 1
ATOM 827 C C . THR A 1 110 ? -14.492 12.18 -1.444 1 98.5 110 THR A C 1
ATOM 829 O O . THR A 1 110 ? -15.656 12.117 -1.857 1 98.5 110 THR A O 1
ATOM 832 N N . PRO A 1 111 ? -13.508 11.508 -2.057 1 97.88 111 PRO A N 1
ATOM 833 C CA . PRO A 1 111 ? -13.797 10.742 -3.275 1 97.88 111 PRO A CA 1
ATOM 834 C C . PRO A 1 111 ? -14.672 9.523 -3.018 1 97.88 111 PRO A C 1
ATOM 836 O O . PRO A 1 111 ? -14.516 8.844 -2 1 97.88 111 PRO A O 1
ATOM 839 N N . GLY A 1 112 ? -15.578 9.289 -3.963 1 97.81 112 GLY A N 1
ATOM 840 C CA . GLY A 1 112 ? -16.422 8.109 -3.947 1 97.81 112 GLY A CA 1
ATOM 841 C C . GLY A 1 112 ? -16.016 7.066 -4.973 1 97.81 112 GLY A C 1
ATOM 842 O O . GLY A 1 112 ? -14.836 6.758 -5.113 1 97.81 112 GLY A O 1
ATOM 843 N N . VAL A 1 113 ? -16.969 6.48 -5.664 1 97.56 113 VAL A N 1
ATOM 844 C CA . VAL A 1 113 ? -16.75 5.359 -6.57 1 97.56 113 VAL A CA 1
ATOM 845 C C . VAL A 1 113 ? -15.984 5.832 -7.805 1 97.56 113 VAL A C 1
ATOM 847 O O . VAL A 1 113 ? -15.328 5.035 -8.477 1 97.56 113 VAL A O 1
ATOM 850 N N . GLU A 1 114 ? -16.062 7.141 -8.078 1 96.56 114 GLU A N 1
ATOM 851 C CA . GLU A 1 114 ? -15.359 7.68 -9.242 1 96.56 114 GLU A CA 1
ATOM 852 C C . GLU A 1 114 ? -13.852 7.512 -9.109 1 96.56 114 GLU A C 1
ATOM 854 O O . GLU A 1 114 ? -13.125 7.59 -10.102 1 96.56 114 GLU A O 1
ATOM 859 N N . ASP A 1 115 ? -13.344 7.289 -7.934 1 96.75 115 ASP A N 1
ATOM 860 C CA . ASP A 1 115 ? -11.922 7.125 -7.656 1 96.75 115 ASP A CA 1
ATOM 861 C C . ASP A 1 115 ? -11.453 5.715 -8.008 1 96.75 115 ASP A C 1
ATOM 863 O O . ASP A 1 115 ? -10.25 5.445 -8.031 1 96.75 115 ASP A O 1
ATOM 867 N N . LEU A 1 116 ? -12.32 4.809 -8.234 1 96.75 116 LEU A N 1
ATOM 868 C CA . LEU A 1 116 ? -11.992 3.441 -8.609 1 96.75 116 LEU A CA 1
ATOM 869 C C . LEU A 1 116 ? -11.812 3.324 -10.125 1 96.75 116 LEU A C 1
ATOM 871 O O . LEU A 1 116 ? -12.727 2.879 -10.828 1 96.75 116 LEU A O 1
ATOM 875 N N . LYS A 1 117 ? -10.641 3.586 -10.594 1 93.38 117 LYS A N 1
ATOM 876 C CA . LYS A 1 117 ? -10.375 3.59 -12.031 1 93.38 117 LYS A CA 1
ATOM 877 C C . LYS A 1 117 ? -9.898 2.219 -12.508 1 93.38 117 LYS A C 1
ATOM 879 O O . LYS A 1 117 ? -9.094 1.566 -11.836 1 93.38 117 LYS A O 1
ATOM 884 N N . THR A 1 118 ? -10.445 1.747 -13.594 1 92.88 118 THR A N 1
ATOM 885 C CA . THR A 1 118 ? -10.031 0.521 -14.258 1 92.88 118 THR A CA 1
ATOM 886 C C . THR A 1 118 ? -8.961 0.814 -15.305 1 92.88 118 THR A C 1
ATOM 888 O O . THR A 1 118 ? -9.047 1.806 -16.031 1 92.88 118 THR A O 1
ATOM 891 N N . GLU A 1 119 ? -7.934 0 -15.352 1 92.69 119 GLU A N 1
ATOM 892 C CA . GLU A 1 119 ? -6.918 0.054 -16.391 1 92.69 119 GLU A CA 1
ATOM 893 C C . GLU A 1 119 ? -7.004 -1.166 -17.312 1 92.69 119 GLU A C 1
ATOM 895 O O . GLU A 1 119 ? -7.414 -2.244 -16.875 1 92.69 119 GLU A O 1
ATOM 900 N N . CYS A 1 120 ? -6.703 -0.953 -18.609 1 92.38 120 CYS A N 1
ATOM 901 C CA . CYS A 1 120 ? -6.781 -2.031 -19.578 1 92.38 120 CYS A CA 1
ATOM 902 C C . CYS A 1 120 ? -5.613 -1.97 -20.562 1 92.38 120 CYS A C 1
ATOM 904 O O . CYS A 1 120 ? -5.215 -0.887 -20.984 1 92.38 120 CYS A O 1
ATOM 906 N N . GLU A 1 121 ? -5.039 -3.143 -20.828 1 90.38 121 GLU A N 1
ATOM 907 C CA . GLU A 1 121 ? -4.035 -3.328 -21.875 1 90.38 121 GLU A CA 1
ATOM 908 C C . GLU A 1 121 ? -4.5 -4.336 -22.922 1 90.38 121 GLU A C 1
ATOM 910 O O . GLU A 1 121 ? -4.93 -5.441 -22.578 1 90.38 121 GLU A O 1
ATOM 915 N N . THR A 1 122 ? -4.441 -3.941 -24.234 1 89.31 122 THR A N 1
ATOM 916 C CA . THR A 1 122 ? -4.836 -4.824 -25.328 1 89.31 122 THR A CA 1
ATOM 917 C C . THR A 1 122 ? -3.695 -4.996 -26.328 1 89.31 122 THR A C 1
ATOM 919 O O . THR A 1 122 ? -2.826 -4.129 -26.438 1 89.31 122 THR A O 1
ATOM 922 N N . GLY A 1 123 ? -3.666 -6.133 -27 1 87.12 123 GLY A N 1
ATOM 923 C CA . GLY A 1 123 ? -2.682 -6.453 -28.016 1 87.12 123 GLY A CA 1
ATOM 924 C C . GLY A 1 123 ? -2.961 -7.766 -28.734 1 87.12 123 GLY A C 1
ATOM 925 O O . GLY A 1 123 ? -4.109 -8.211 -28.797 1 87.12 123 GLY A O 1
ATOM 926 N N . ASP A 1 124 ? -1.887 -8.328 -29.266 1 86.81 124 ASP A N 1
ATOM 927 C CA . ASP A 1 124 ? -2.021 -9.531 -30.078 1 86.81 124 ASP A CA 1
ATOM 928 C C . ASP A 1 124 ? -2.377 -10.742 -29.219 1 86.81 124 ASP A C 1
ATOM 930 O O . ASP A 1 124 ? -2.904 -11.734 -29.719 1 86.81 124 ASP A O 1
ATOM 934 N N . ASN A 1 125 ? -2.162 -10.57 -27.922 1 89.12 125 ASN A N 1
ATOM 935 C CA . ASN A 1 125 ? -2.373 -11.727 -27.047 1 89.12 125 ASN A CA 1
ATOM 936 C C . ASN A 1 125 ? -3.596 -11.531 -26.156 1 89.12 125 ASN A C 1
ATOM 938 O O . ASN A 1 125 ? -3.639 -12.055 -25.047 1 89.12 125 ASN A O 1
ATOM 942 N N . GLY A 1 126 ? -4.5 -10.672 -26.594 1 89.56 126 GLY A N 1
ATOM 943 C CA . GLY A 1 126 ? -5.754 -10.523 -25.875 1 89.56 126 GLY A CA 1
ATOM 944 C C . GLY A 1 126 ? -5.84 -9.227 -25.078 1 89.56 126 GLY A C 1
ATOM 945 O O . GLY A 1 126 ? -5.531 -8.156 -25.609 1 89.56 126 GLY A O 1
ATOM 946 N N . MET A 1 127 ? -6.395 -9.445 -23.891 1 91.75 127 MET A N 1
ATOM 947 C CA . MET A 1 127 ? -6.66 -8.266 -23.078 1 91.75 127 MET A CA 1
ATOM 948 C C . MET A 1 127 ? -6.383 -8.555 -21.594 1 91.75 127 MET A C 1
ATOM 950 O O . MET A 1 127 ? -6.668 -9.648 -21.109 1 91.75 127 MET A O 1
ATOM 954 N N . THR A 1 128 ? -5.789 -7.57 -20.953 1 93.31 128 THR A N 1
ATOM 955 C CA . THR A 1 128 ? -5.605 -7.633 -19.5 1 93.31 128 THR A CA 1
ATOM 956 C C . THR A 1 128 ? -6.281 -6.449 -18.812 1 93.31 128 THR A C 1
ATOM 958 O O . THR A 1 128 ? -6.016 -5.293 -19.156 1 93.31 128 THR A O 1
ATOM 961 N N . LEU A 1 129 ? -7.176 -6.793 -17.906 1 93.56 129 LEU A N 1
ATOM 962 C CA . LEU A 1 129 ? -7.863 -5.789 -17.109 1 93.56 129 LEU A CA 1
ATOM 963 C C . LEU A 1 129 ? -7.27 -5.715 -15.703 1 93.56 129 LEU A C 1
ATOM 965 O O . LEU A 1 129 ? -6.945 -6.742 -15.109 1 93.56 129 LEU A O 1
ATOM 969 N N . TYR A 1 130 ? -7.078 -4.484 -15.25 1 94.5 130 TYR A N 1
ATOM 970 C CA . TYR A 1 130 ? -6.742 -4.227 -13.852 1 94.5 130 TYR A CA 1
ATOM 971 C C . TYR A 1 130 ? -7.887 -3.523 -13.141 1 94.5 130 TYR A C 1
ATOM 973 O O . TYR A 1 130 ? -8.289 -2.42 -13.523 1 94.5 130 TYR A O 1
ATOM 981 N N . GLU A 1 131 ? -8.414 -4.145 -12.125 1 94.75 131 GLU A N 1
ATOM 982 C CA . GLU A 1 131 ? -9.539 -3.586 -11.375 1 94.75 131 GLU A CA 1
ATOM 983 C C . GLU A 1 131 ? -9.258 -3.572 -9.875 1 94.75 131 GLU A C 1
ATOM 985 O O . GLU A 1 131 ? -8.367 -4.285 -9.398 1 94.75 131 GLU A O 1
ATOM 990 N N . LEU A 1 132 ? -9.984 -2.715 -9.203 1 96.12 132 LEU A N 1
ATOM 991 C CA . LEU A 1 132 ? -9.867 -2.58 -7.75 1 96.12 132 LEU A CA 1
ATOM 992 C C . LEU A 1 132 ? -11.016 -3.297 -7.047 1 96.12 132 LEU A C 1
A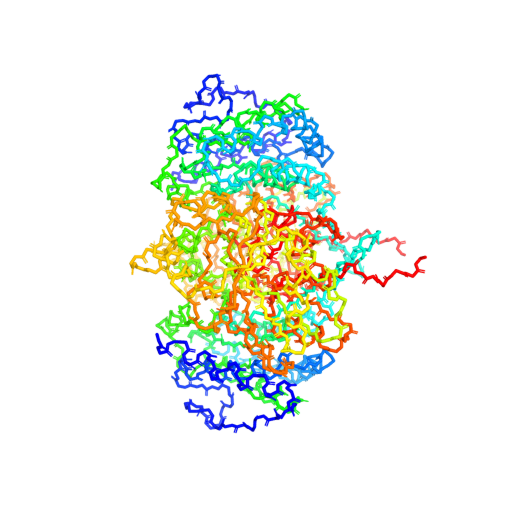TOM 994 O O . LEU A 1 132 ? -12.18 -3.113 -7.402 1 96.12 132 LEU A O 1
ATOM 998 N N . SER A 1 133 ? -10.68 -4.164 -6.09 1 95.69 133 SER A N 1
ATOM 999 C CA . SER A 1 133 ? -11.648 -4.953 -5.336 1 95.69 133 SER A CA 1
ATOM 1000 C C . SER A 1 133 ? -11.5 -4.727 -3.838 1 95.69 133 SER A C 1
ATOM 1002 O O . SER A 1 133 ? -10.43 -4.352 -3.361 1 95.69 133 SER A O 1
ATOM 1004 N N . PRO A 1 134 ? -12.578 -4.938 -3.082 1 97.19 134 PRO A N 1
ATOM 1005 C CA . PRO A 1 134 ? -12.508 -4.695 -1.639 1 97.19 134 PRO A CA 1
ATOM 1006 C C . PRO A 1 134 ? -11.594 -5.68 -0.917 1 97.19 134 PRO A C 1
ATOM 1008 O O . PRO A 1 134 ? -11.328 -6.77 -1.428 1 97.19 134 PRO A O 1
ATOM 1011 N N . TYR A 1 135 ? -11.148 -5.281 0.248 1 97.12 135 TYR A N 1
ATOM 1012 C CA . TYR A 1 135 ? -10.438 -6.168 1.161 1 97.12 135 TYR A CA 1
ATOM 1013 C C . TYR A 1 135 ? -11.406 -7.02 1.966 1 97.12 135 TYR A C 1
ATOM 1015 O O . TYR A 1 135 ? -11.109 -8.172 2.295 1 97.12 135 TYR A O 1
ATOM 1023 N N . GLY A 1 136 ? -12.523 -6.516 2.322 1 97.06 136 GLY A N 1
ATOM 1024 C CA . GLY A 1 136 ? -13.492 -7.137 3.213 1 97.06 136 GLY A CA 1
ATOM 1025 C C . GLY A 1 136 ? -13.969 -6.211 4.32 1 97.06 136 GLY A C 1
ATOM 1026 O O . GLY A 1 136 ? -14.594 -5.184 4.051 1 97.06 136 GLY A O 1
ATOM 1027 N N . VAL A 1 137 ? -13.594 -6.578 5.594 1 98.69 137 VAL A N 1
ATOM 1028 C CA . VAL A 1 137 ? -13.867 -5.707 6.73 1 98.69 137 VAL A CA 1
ATOM 1029 C C . VAL A 1 137 ? -12.609 -4.938 7.109 1 98.69 137 VAL A C 1
ATOM 1031 O O . VAL A 1 137 ? -11.555 -5.535 7.348 1 98.69 137 VAL A O 1
ATOM 1034 N N . ILE A 1 138 ? -12.688 -3.652 7.117 1 98.88 138 ILE A N 1
ATOM 1035 C CA . ILE A 1 138 ? -11.562 -2.805 7.5 1 98.88 138 ILE A CA 1
ATOM 1036 C C . ILE A 1 138 ? -11.672 -2.438 8.977 1 98.88 138 ILE A C 1
ATOM 1038 O O . ILE A 1 138 ? -12.75 -2.08 9.453 1 98.88 138 ILE A O 1
ATOM 1042 N N . GLY A 1 139 ? -10.625 -2.684 9.719 1 98.81 139 GLY A N 1
ATOM 1043 C CA . GLY A 1 139 ? -10.508 -2.082 11.039 1 98.81 139 GLY A CA 1
ATOM 1044 C C . GLY A 1 139 ? -9.922 -0.684 11 1 98.81 139 GLY A C 1
ATOM 1045 O O . GLY A 1 139 ? -8.758 -0.503 10.641 1 98.81 139 GLY A O 1
ATOM 1046 N N . ALA A 1 140 ? -10.656 0.302 11.43 1 98.75 140 ALA A N 1
ATOM 1047 C CA . ALA A 1 140 ? -10.234 1.696 11.305 1 98.75 140 ALA A CA 1
ATOM 1048 C C . ALA A 1 140 ? -10.172 2.377 12.672 1 98.75 140 ALA A C 1
ATOM 1050 O O . ALA A 1 140 ? -11.18 2.441 13.383 1 98.75 140 ALA A O 1
ATOM 1051 N N . VAL A 1 141 ? -9.016 2.865 13.016 1 98.06 141 VAL A N 1
ATOM 1052 C CA . VAL A 1 141 ? -8.836 3.641 14.234 1 98.06 141 VAL A CA 1
ATOM 1053 C C . VAL A 1 141 ? -9.008 5.129 13.938 1 98.06 141 VAL A C 1
ATOM 1055 O O . VAL A 1 141 ? -8.445 5.641 12.961 1 98.06 141 VAL A O 1
ATOM 1058 N N . THR A 1 142 ? -9.773 5.816 14.766 1 97.19 142 THR A N 1
ATOM 1059 C CA . THR A 1 142 ? -10.039 7.227 14.516 1 97.19 142 THR A CA 1
ATOM 1060 C C . THR A 1 142 ? -9.555 8.078 15.688 1 97.19 142 THR A C 1
ATOM 1062 O O . THR A 1 142 ? -9.562 7.633 16.828 1 97.19 142 THR A O 1
ATOM 1065 N N . PRO A 1 143 ? -9.203 9.312 15.445 1 95.69 143 PRO A N 1
ATOM 1066 C CA . PRO A 1 143 ? -8.672 10.203 16.484 1 95.69 143 PRO A CA 1
ATOM 1067 C C . PRO A 1 143 ? -9.766 11.016 17.172 1 95.69 143 PRO A C 1
ATOM 1069 O O . PRO A 1 143 ? -10.93 10.961 16.781 1 95.69 143 PRO A O 1
ATOM 1072 N N . SER A 1 144 ? -9.352 11.703 18.25 1 95.19 144 SER A N 1
ATOM 1073 C CA . SER A 1 144 ? -10.273 12.602 18.922 1 95.19 144 SER A CA 1
ATOM 1074 C C . SER A 1 144 ? -10.195 14.016 18.359 1 95.19 144 SER A C 1
ATOM 1076 O O . SER A 1 144 ? -11.062 14.852 18.625 1 95.19 144 SER A O 1
ATOM 1078 N N . THR A 1 145 ? -9.164 14.289 17.531 1 94.88 145 THR A N 1
ATOM 1079 C CA . THR A 1 145 ? -8.961 15.641 17.031 1 94.88 145 THR A CA 1
ATOM 1080 C C . THR A 1 145 ? -9.953 15.961 15.922 1 94.88 145 THR A C 1
ATOM 1082 O O . THR A 1 145 ? -10.438 17.094 15.82 1 94.88 145 THR A O 1
ATOM 1085 N N . ASN A 1 146 ? -10.188 15 15.055 1 96.88 146 ASN A N 1
ATOM 1086 C CA . ASN A 1 146 ? -11.148 15.117 13.961 1 96.88 146 ASN A CA 1
ATOM 1087 C C . ASN A 1 146 ? -12.047 13.883 13.867 1 96.88 146 ASN A C 1
ATOM 1089 O O . ASN A 1 146 ? -12.117 13.242 12.812 1 96.88 146 ASN A O 1
ATOM 1093 N N . PRO A 1 147 ? -12.805 13.656 14.898 1 97.69 147 PRO A N 1
ATOM 1094 C CA . PRO A 1 147 ? -13.5 12.367 14.961 1 97.69 147 PRO A CA 1
ATOM 1095 C C . PRO A 1 147 ? -14.602 12.242 13.906 1 97.69 147 PRO A C 1
ATOM 1097 O O . PRO A 1 147 ? -14.641 11.258 13.164 1 97.69 147 PRO A O 1
ATOM 1100 N N . SER A 1 148 ? -15.461 13.258 13.75 1 98.38 148 SER A N 1
ATOM 1101 C CA . SER A 1 148 ? -16.578 13.188 12.82 1 98.38 148 SER A CA 1
ATOM 1102 C C . SER A 1 148 ? -16.109 13.195 11.375 1 98.38 148 SER A C 1
ATOM 1104 O O . SER A 1 148 ? -16.578 12.406 10.555 1 98.38 148 SER A O 1
ATOM 1106 N N . GLU A 1 149 ? -15.164 14.078 11.109 1 98.44 149 GLU A N 1
ATOM 1107 C CA . GLU A 1 149 ? -14.625 14.188 9.758 1 98.44 149 GLU A CA 1
ATOM 1108 C C . GLU A 1 149 ? -13.992 12.867 9.312 1 98.44 149 GLU A C 1
ATOM 1110 O O . GLU A 1 149 ? -14.227 12.406 8.195 1 98.44 149 GLU A O 1
ATOM 1115 N N . THR A 1 150 ? -13.203 12.289 10.195 1 98.56 150 THR A N 1
ATOM 1116 C CA . THR A 1 150 ? -12.508 11.055 9.875 1 98.56 150 THR A CA 1
ATOM 1117 C C . THR A 1 150 ? -13.5 9.914 9.641 1 98.56 150 THR A C 1
ATOM 1119 O O . THR A 1 150 ? -13.352 9.133 8.703 1 98.56 150 THR A O 1
ATOM 1122 N N . LEU A 1 151 ? -14.523 9.82 10.5 1 98.69 151 LEU A N 1
ATOM 1123 C CA . LEU A 1 151 ? -15.539 8.789 10.359 1 98.69 151 LEU A CA 1
ATOM 1124 C C . LEU A 1 151 ? -16.266 8.914 9.023 1 98.69 151 LEU A C 1
ATOM 1126 O O . LEU A 1 151 ? -16.406 7.934 8.297 1 98.69 151 LEU A O 1
ATOM 1130 N N . ILE A 1 152 ? -16.672 10.094 8.695 1 98.88 152 ILE A N 1
ATOM 1131 C CA . ILE A 1 152 ? -17.453 10.32 7.473 1 98.88 152 ILE A CA 1
ATOM 1132 C C . ILE A 1 152 ? -16.562 10.086 6.254 1 98.88 152 ILE A C 1
ATOM 1134 O O . ILE A 1 152 ? -16.953 9.391 5.312 1 98.88 152 ILE A O 1
ATOM 1138 N N . CYS A 1 153 ? -15.352 10.664 6.297 1 98.81 153 CYS A N 1
ATOM 1139 C CA . CYS A 1 153 ? -14.406 10.523 5.199 1 98.81 153 CYS A CA 1
ATOM 1140 C C . CYS A 1 153 ? -14.102 9.062 4.922 1 98.81 153 CYS A C 1
ATOM 1142 O O . CYS A 1 153 ? -14.195 8.609 3.779 1 98.81 153 CYS A O 1
ATOM 1144 N N . ASN A 1 154 ? -13.773 8.344 5.965 1 98.75 154 ASN A N 1
ATOM 1145 C CA . ASN A 1 154 ? -13.43 6.93 5.82 1 98.75 154 ASN A CA 1
ATOM 1146 C C . ASN A 1 154 ? -14.648 6.09 5.445 1 98.75 154 ASN A C 1
ATOM 1148 O O . ASN A 1 154 ? -14.531 5.133 4.676 1 98.75 154 ASN A O 1
ATOM 1152 N N . ALA A 1 155 ? -15.805 6.414 5.992 1 98.88 155 ALA A N 1
ATOM 1153 C CA . ALA A 1 155 ? -17.016 5.691 5.594 1 98.88 155 ALA A CA 1
ATOM 1154 C C . ALA A 1 155 ? -17.25 5.809 4.09 1 98.88 155 ALA A C 1
ATOM 1156 O O . ALA A 1 155 ? -17.484 4.805 3.412 1 98.88 155 ALA A O 1
ATOM 1157 N N . ILE A 1 156 ? -17.141 7.016 3.574 1 98.88 156 ILE A N 1
ATOM 1158 C CA . ILE A 1 156 ? -17.375 7.254 2.152 1 98.88 156 ILE A CA 1
ATOM 1159 C C . ILE A 1 156 ? -16.344 6.473 1.33 1 98.88 156 ILE A C 1
ATOM 1161 O O . ILE A 1 156 ? -16.719 5.707 0.435 1 98.88 156 ILE A O 1
ATOM 1165 N N . GLY A 1 157 ? -15.102 6.637 1.647 1 98.81 157 GLY A N 1
ATOM 1166 C CA . GLY A 1 157 ? -14.047 6.02 0.862 1 98.81 157 GLY A CA 1
ATOM 1167 C C . GLY A 1 157 ? -14.055 4.504 0.939 1 98.81 157 GLY A C 1
ATOM 1168 O O . GLY A 1 157 ? -13.906 3.824 -0.079 1 98.81 157 GLY A O 1
ATOM 1169 N N . MET A 1 158 ? -14.203 3.959 2.139 1 98.81 158 MET A N 1
ATOM 1170 C CA . MET A 1 158 ? -14.109 2.518 2.348 1 98.81 158 MET A CA 1
ATOM 1171 C C . MET A 1 158 ? -15.336 1.807 1.789 1 98.81 158 MET A C 1
ATOM 1173 O O . MET A 1 158 ? -15.227 0.719 1.221 1 98.81 158 MET A O 1
ATOM 1177 N N . LEU A 1 159 ? -16.531 2.41 1.914 1 98.88 159 LEU A N 1
ATOM 1178 C CA . LEU A 1 159 ? -17.719 1.85 1.287 1 98.88 159 LEU A CA 1
ATOM 1179 C C . LEU A 1 159 ? -17.625 1.924 -0.232 1 98.88 159 LEU A C 1
ATOM 1181 O O . LEU A 1 159 ? -18.031 0.992 -0.932 1 98.88 159 LEU A O 1
ATOM 1185 N N . ALA A 1 160 ? -17.109 3.061 -0.721 1 98.69 160 ALA A N 1
ATOM 1186 C CA . ALA A 1 160 ? -16.938 3.174 -2.166 1 98.69 160 ALA A CA 1
ATOM 1187 C C . ALA A 1 160 ? -16.125 2.004 -2.713 1 98.69 160 ALA A C 1
ATOM 1189 O O . ALA A 1 160 ? -16.422 1.482 -3.791 1 98.69 160 ALA A O 1
ATOM 1190 N N . ALA A 1 161 ? -15.172 1.559 -1.973 1 98.44 161 ALA A N 1
ATOM 1191 C CA . ALA A 1 161 ? -14.289 0.478 -2.4 1 98.44 161 ALA A CA 1
ATOM 1192 C C . ALA A 1 161 ? -14.938 -0.884 -2.178 1 98.44 161 ALA A C 1
ATOM 1194 O O . ALA A 1 161 ? -14.367 -1.917 -2.541 1 98.44 161 ALA A O 1
ATOM 1195 N N . GLY A 1 162 ? -16.078 -0.925 -1.521 1 98.25 162 GLY A N 1
ATOM 1196 C CA . GLY A 1 162 ? -16.844 -2.154 -1.393 1 98.25 162 GLY A CA 1
ATOM 1197 C C . GLY A 1 162 ? -16.625 -2.855 -0.065 1 98.25 162 GLY A C 1
ATOM 1198 O O . GLY A 1 162 ? -16.969 -4.027 0.088 1 98.25 162 GLY A O 1
ATOM 1199 N N . ASN A 1 163 ? -16.047 -2.17 0.898 1 98.69 163 ASN A N 1
ATOM 1200 C CA . ASN A 1 163 ? -15.727 -2.762 2.195 1 98.69 163 ASN A CA 1
ATOM 1201 C C . ASN A 1 163 ? -16.812 -2.465 3.223 1 98.69 163 ASN A C 1
ATOM 1203 O O . ASN A 1 163 ? -17.672 -1.605 2.998 1 98.69 163 ASN A O 1
ATOM 1207 N N . ALA A 1 164 ? -16.812 -3.227 4.316 1 98.75 164 ALA A N 1
ATOM 1208 C CA . ALA A 1 164 ? -17.422 -2.818 5.578 1 98.75 164 ALA A CA 1
ATOM 1209 C C . ALA A 1 164 ? -16.359 -2.301 6.551 1 98.75 164 ALA A C 1
ATOM 1211 O O . ALA A 1 164 ? -15.156 -2.426 6.301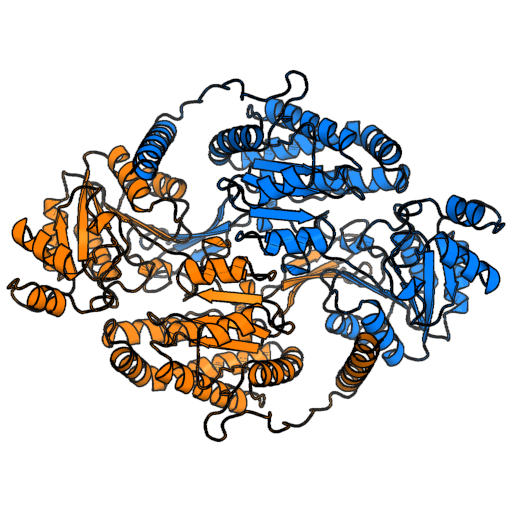 1 98.75 164 ALA A O 1
ATOM 1212 N N . ILE A 1 165 ? -16.875 -1.701 7.648 1 98.88 165 ILE A N 1
ATOM 1213 C CA . ILE A 1 165 ? -15.914 -1.015 8.508 1 98.88 165 ILE A CA 1
ATOM 1214 C C . ILE A 1 165 ? -16.25 -1.287 9.969 1 98.88 165 ILE A C 1
ATOM 1216 O O . ILE A 1 165 ? -17.406 -1.164 10.391 1 98.88 165 ILE A O 1
ATOM 1220 N N . PHE A 1 166 ? -15.289 -1.666 10.711 1 98.88 166 PHE A N 1
ATOM 1221 C CA . PHE A 1 166 ? -15.297 -1.576 12.164 1 98.88 166 PHE A CA 1
ATOM 1222 C C . PHE A 1 166 ? -14.5 -0.364 12.633 1 98.88 166 PHE A C 1
ATOM 1224 O O . PHE A 1 166 ? -13.273 -0.335 12.516 1 98.88 166 PHE A O 1
ATOM 1231 N N . PHE A 1 167 ? -15.18 0.569 13.281 1 98.75 167 PHE A N 1
ATOM 1232 C CA . PHE A 1 167 ? -14.492 1.749 13.789 1 98.75 167 PHE A CA 1
ATOM 1233 C C . PHE A 1 167 ? -14.07 1.549 15.242 1 98.75 167 PHE A C 1
ATOM 1235 O O . PHE A 1 167 ? -14.914 1.318 16.109 1 98.75 167 PHE A O 1
ATOM 1242 N N . SER A 1 168 ? -12.789 1.579 15.461 1 98.25 168 SER A N 1
ATOM 1243 C CA . SER A 1 168 ? -12.219 1.735 16.797 1 98.25 168 SER A CA 1
ATOM 1244 C C . SER A 1 168 ? -12.008 3.207 17.141 1 98.25 168 SER A C 1
ATOM 1246 O O . SER A 1 168 ? -10.984 3.789 16.781 1 98.25 168 SER A O 1
ATOM 1248 N N . VAL A 1 169 ? -12.914 3.762 17.953 1 96.94 169 VAL A N 1
ATOM 1249 C CA . VAL A 1 169 ? -12.953 5.211 18.125 1 96.94 169 VAL A CA 1
ATOM 1250 C C . VAL A 1 169 ? -12.164 5.598 19.375 1 96.94 169 VAL A C 1
ATOM 1252 O O . VAL A 1 169 ? -12.086 4.824 20.344 1 96.94 169 VAL A O 1
ATOM 1255 N N . HIS A 1 170 ? -11.523 6.73 19.359 1 94.56 170 HIS A N 1
ATOM 1256 C CA . HIS A 1 170 ? -10.805 7.238 20.516 1 94.56 170 HIS A CA 1
ATOM 1257 C C . HIS A 1 170 ? -11.742 7.469 21.688 1 94.56 170 HIS A C 1
ATOM 1259 O O . HIS A 1 170 ? -12.828 8.039 21.531 1 94.56 170 HIS A O 1
ATOM 1265 N N . PRO A 1 171 ? -11.344 7.102 22.875 1 92.38 171 PRO A N 1
ATOM 1266 C CA . PRO A 1 171 ? -12.211 7.258 24.047 1 92.38 171 PRO A CA 1
ATOM 1267 C C . PRO A 1 171 ? -12.594 8.711 24.297 1 92.38 171 PRO A C 1
ATOM 1269 O O . PRO A 1 171 ? -13.688 8.984 24.797 1 92.38 171 PRO A O 1
ATOM 1272 N N . GLY A 1 172 ? -11.781 9.625 23.922 1 93.19 172 GLY A N 1
ATOM 1273 C CA . GLY A 1 172 ? -12.031 11.039 24.125 1 93.19 172 GLY A CA 1
ATOM 1274 C C . GLY A 1 172 ? -13.148 11.586 23.266 1 93.19 172 GLY A C 1
ATOM 1275 O O . GLY A 1 172 ? -13.641 12.688 23.5 1 93.19 172 GLY A O 1
ATOM 1276 N N . ALA A 1 173 ? -13.609 10.812 22.281 1 96 173 ALA A N 1
ATOM 1277 C CA . ALA A 1 173 ? -14.711 11.203 21.406 1 96 173 ALA A CA 1
ATOM 1278 C C . ALA A 1 173 ? -15.703 10.062 21.219 1 96 173 ALA A C 1
ATOM 1280 O O . ALA A 1 173 ? -16.281 9.891 20.141 1 96 173 ALA A O 1
ATOM 1281 N N . LYS A 1 174 ? -15.883 9.219 22.203 1 95.94 174 LYS A N 1
ATOM 1282 C CA . LYS A 1 174 ? -16.641 7.977 22.062 1 95.94 174 LYS A CA 1
ATOM 1283 C C . LYS A 1 174 ? -18.125 8.25 21.938 1 95.94 174 LYS A C 1
ATOM 1285 O O . LYS A 1 174 ? -18.828 7.566 21.188 1 95.94 174 LYS A O 1
ATOM 1290 N N . LYS A 1 175 ? -18.703 9.25 22.656 1 96.44 175 LYS A N 1
ATOM 1291 C CA . LYS A 1 175 ? -20.141 9.5 22.625 1 96.44 175 LYS A CA 1
ATOM 1292 C C . LYS A 1 175 ? -20.594 9.961 21.234 1 96.44 175 LYS A C 1
ATOM 1294 O O . LYS A 1 175 ? -21.516 9.398 20.656 1 96.44 175 LYS A O 1
ATOM 1299 N N . LEU A 1 176 ? -19.938 10.938 20.766 1 97.12 176 LEU A N 1
ATOM 1300 C CA . LEU A 1 176 ? -20.312 11.453 19.438 1 97.12 176 LEU A CA 1
ATOM 1301 C C . LEU A 1 176 ? -20.062 10.406 18.359 1 97.12 176 LEU A C 1
ATOM 1303 O O . LEU A 1 176 ? -20.859 10.266 17.438 1 97.12 176 LEU A O 1
ATOM 1307 N N . SER A 1 177 ? -18.938 9.703 18.438 1 97.69 177 SER A N 1
ATOM 1308 C CA . SER A 1 177 ? -18.594 8.719 17.422 1 97.69 177 SER A CA 1
ATOM 1309 C C . SER A 1 177 ? -19.609 7.586 17.375 1 97.69 177 SER A C 1
ATOM 1311 O O . SER A 1 177 ? -20.016 7.141 16.297 1 97.69 177 SER A O 1
ATOM 1313 N N . ARG A 1 178 ? -19.969 7.16 18.562 1 97 178 ARG A N 1
ATOM 1314 C CA . ARG A 1 178 ? -21 6.129 18.656 1 97 178 ARG A CA 1
ATOM 1315 C C . ARG A 1 178 ? -22.297 6.594 18.031 1 97 178 ARG A C 1
ATOM 1317 O O . ARG A 1 178 ? -22.906 5.859 17.25 1 97 178 ARG A O 1
ATOM 1324 N N . TRP A 1 179 ? -22.688 7.703 18.359 1 97.69 179 TRP A N 1
ATOM 1325 C CA . TRP A 1 179 ? -23.906 8.281 17.797 1 97.69 179 TRP A CA 1
ATOM 1326 C C . TRP A 1 179 ? -23.797 8.391 16.281 1 97.69 179 TRP A C 1
ATOM 1328 O O . TRP A 1 179 ? -24.75 8.055 15.57 1 97.69 179 TRP A O 1
ATOM 1338 N N . LEU A 1 180 ? -22.719 8.852 15.812 1 98.5 180 LEU A N 1
ATOM 1339 C CA . LEU A 1 180 ? -22.516 9.07 14.383 1 98.5 180 LEU A CA 1
ATOM 1340 C C . LEU A 1 180 ? -22.516 7.746 13.625 1 98.5 180 LEU A C 1
ATOM 1342 O O . LEU A 1 180 ? -23.094 7.641 12.547 1 98.5 180 LEU A O 1
ATOM 1346 N N . VAL A 1 181 ? -21.844 6.746 14.164 1 98.25 181 VAL A N 1
ATOM 1347 C CA . VAL A 1 181 ? -21.844 5.426 13.547 1 98.25 181 VAL A CA 1
ATOM 1348 C C . VAL A 1 181 ? -23.281 4.926 13.391 1 98.25 181 VAL A C 1
ATOM 1350 O O . VAL A 1 181 ? -23.641 4.387 12.344 1 98.25 181 VAL A O 1
ATOM 1353 N N . SER A 1 182 ? -24.047 5.156 14.406 1 97.75 182 SER A N 1
ATOM 1354 C CA . SER A 1 182 ? -25.453 4.742 14.375 1 97.75 182 SER A CA 1
ATOM 1355 C C . SER A 1 182 ? -26.219 5.496 13.289 1 97.75 182 SER A C 1
ATOM 1357 O O . SER A 1 182 ? -27.016 4.902 12.555 1 97.75 182 SER A O 1
ATOM 1359 N N . GLN A 1 183 ? -25.984 6.773 13.195 1 98 183 GLN A N 1
ATOM 1360 C CA . GLN A 1 183 ? -26.641 7.582 12.172 1 98 183 GLN A CA 1
ATOM 1361 C C . GLN A 1 183 ? -26.25 7.125 10.766 1 98 183 GLN A C 1
ATOM 1363 O O . GLN A 1 183 ? -27.094 7.008 9.883 1 98 183 GLN A O 1
ATOM 1368 N N . LEU A 1 184 ? -24.984 6.871 10.586 1 98.56 184 LEU A N 1
ATOM 1369 C CA . LEU A 1 184 ? -24.484 6.422 9.289 1 98.56 184 LEU A CA 1
ATOM 1370 C C . LEU A 1 184 ? -25.109 5.078 8.906 1 98.56 184 LEU A C 1
ATOM 1372 O O . LEU A 1 184 ? -25.469 4.863 7.746 1 98.56 184 LEU A O 1
ATOM 1376 N N . ASN A 1 185 ? -25.156 4.219 9.875 1 96.88 185 ASN A N 1
ATOM 1377 C CA . ASN A 1 185 ? -25.781 2.924 9.625 1 96.88 185 ASN A CA 1
ATOM 1378 C C . ASN A 1 185 ? -27.234 3.078 9.18 1 96.88 185 ASN A C 1
ATOM 1380 O O . ASN A 1 185 ? -27.688 2.396 8.258 1 96.88 185 ASN A O 1
ATOM 1384 N N . ARG A 1 186 ? -27.969 3.908 9.836 1 96.44 186 ARG A N 1
ATOM 1385 C CA . ARG A 1 186 ? -29.375 4.156 9.492 1 96.44 186 ARG A CA 1
ATOM 1386 C C . ARG A 1 186 ? -29.5 4.68 8.062 1 96.44 186 ARG A C 1
ATOM 1388 O O . ARG A 1 186 ? -30.328 4.203 7.293 1 96.44 186 ARG A O 1
ATOM 1395 N N . ILE A 1 187 ? -28.672 5.621 7.738 1 98.06 187 ILE A N 1
ATOM 1396 C CA . ILE A 1 187 ? -28.719 6.262 6.43 1 98.06 187 ILE A CA 1
ATOM 1397 C C . ILE A 1 187 ? -28.438 5.223 5.34 1 98.06 187 ILE A C 1
ATOM 1399 O O . ILE A 1 187 ? -29.172 5.152 4.348 1 98.06 187 ILE A O 1
ATOM 1403 N N . VAL A 1 188 ? -27.422 4.422 5.539 1 98.31 188 VAL A N 1
ATOM 1404 C CA . VAL A 1 188 ? -27.031 3.422 4.551 1 98.31 188 VAL A CA 1
ATOM 1405 C C . VAL A 1 188 ? -28.109 2.35 4.441 1 98.31 188 VAL A C 1
ATOM 1407 O O . VAL A 1 188 ? -28.5 1.963 3.336 1 98.31 188 VAL A O 1
ATOM 1410 N N . SER A 1 189 ? -28.578 1.901 5.551 1 96.81 189 SER A N 1
ATOM 1411 C CA . SER A 1 189 ? -29.625 0.889 5.574 1 96.81 189 SER A CA 1
ATOM 1412 C C . SER A 1 189 ? -30.875 1.366 4.832 1 96.81 189 SER A C 1
ATOM 1414 O O . SER A 1 189 ? -31.469 0.618 4.051 1 96.81 189 SER A O 1
ATOM 1416 N N . GLU A 1 190 ? -31.266 2.525 5.047 1 97.38 190 GLU A N 1
ATOM 1417 C CA . GLU A 1 190 ? -32.469 3.09 4.406 1 97.38 190 GLU A CA 1
ATOM 1418 C C . GLU A 1 190 ? -32.25 3.24 2.9 1 97.38 190 GLU A C 1
ATOM 1420 O O . GLU A 1 190 ? -33.188 3.092 2.121 1 97.38 190 GLU A O 1
ATOM 1425 N N . SER A 1 191 ? -31.031 3.51 2.545 1 98 191 SER A N 1
ATOM 1426 C CA . SER A 1 191 ? -30.734 3.816 1.149 1 98 191 SER A CA 1
ATOM 1427 C C . SER A 1 191 ? -30.625 2.543 0.316 1 98 191 SER A C 1
ATOM 1429 O O . SER A 1 191 ? -31.078 2.504 -0.828 1 98 191 SER A O 1
ATOM 1431 N N . ILE A 1 192 ? -29.984 1.5 0.859 1 97.88 192 ILE A N 1
ATOM 1432 C CA . ILE A 1 192 ? -29.688 0.372 -0.016 1 97.88 192 ILE A CA 1
ATOM 1433 C C . ILE A 1 192 ? -30.125 -0.928 0.648 1 97.88 192 ILE A C 1
ATOM 1435 O O . ILE A 1 192 ? -29.969 -2.01 0.079 1 97.88 192 ILE A O 1
ATOM 1439 N N . GLY A 1 193 ? -30.609 -0.896 1.86 1 97.31 193 GLY A N 1
ATOM 1440 C CA . GLY A 1 193 ? -31.25 -2.039 2.502 1 97.31 193 GLY A CA 1
ATOM 1441 C C . GLY A 1 193 ? -30.25 -2.969 3.174 1 97.31 193 GLY A C 1
ATOM 1442 O O . GLY A 1 193 ? -30.562 -4.133 3.436 1 97.31 193 GLY A O 1
ATOM 1443 N N . ILE A 1 194 ? -29.016 -2.535 3.438 1 97.38 194 ILE A N 1
ATOM 1444 C CA . ILE A 1 194 ? -28 -3.367 4.082 1 97.38 194 ILE A CA 1
ATOM 1445 C C . ILE A 1 194 ? -27.609 -2.764 5.43 1 97.38 194 ILE A C 1
ATOM 1447 O O . ILE A 1 194 ? -27.219 -1.6 5.508 1 97.38 194 ILE A O 1
ATOM 1451 N N . ASP A 1 195 ? -27.703 -3.498 6.484 1 96.44 195 ASP A N 1
ATOM 1452 C CA . ASP A 1 195 ? -27.344 -3.084 7.84 1 96.44 195 ASP A CA 1
ATOM 1453 C C . ASP A 1 195 ? -25.906 -3.465 8.172 1 96.44 195 ASP A C 1
ATOM 1455 O O . ASP A 1 195 ? -25.344 -4.391 7.578 1 96.44 195 ASP A O 1
ATOM 1459 N N . ASN A 1 196 ? -25.328 -2.713 9.016 1 98.06 196 ASN A N 1
ATOM 1460 C CA . ASN A 1 196 ? -24.109 -3.078 9.727 1 98.06 196 ASN A CA 1
ATOM 1461 C C . ASN A 1 196 ? -22.875 -2.996 8.812 1 98.06 196 ASN A C 1
ATOM 1463 O O . ASN A 1 196 ? -21.875 -3.67 9.055 1 98.06 196 ASN A O 1
ATOM 1467 N N . LEU A 1 197 ? -22.953 -2.225 7.746 1 98.62 197 LEU A N 1
ATOM 1468 C CA . LEU A 1 197 ? -21.75 -1.968 6.953 1 98.62 197 LEU A CA 1
ATOM 1469 C C . LEU A 1 197 ? -20.766 -1.096 7.727 1 98.62 197 LEU A C 1
ATOM 1471 O O . LEU A 1 197 ? -19.578 -1.061 7.402 1 98.62 197 LEU A O 1
ATOM 1475 N N . ILE A 1 198 ? -21.312 -0.359 8.664 1 98.81 198 ILE A N 1
ATOM 1476 C CA . ILE A 1 198 ? -20.531 0.508 9.539 1 98.81 198 ILE A CA 1
ATOM 1477 C C . ILE A 1 198 ? -20.828 0.171 11 1 98.81 198 ILE A C 1
ATOM 1479 O O . ILE A 1 198 ? -21.953 0.375 11.469 1 98.81 198 ILE A O 1
ATOM 1483 N N . VAL A 1 199 ? -19.766 -0.308 11.719 1 98.62 199 VAL A N 1
ATOM 1484 C CA . VAL A 1 199 ? -20.062 -0.785 13.062 1 98.62 199 VAL A CA 1
ATOM 1485 C C . VAL A 1 199 ? -19 -0.278 14.039 1 98.62 199 VAL A C 1
ATOM 1487 O O . VAL A 1 199 ? -17.938 0.183 13.633 1 98.62 199 VAL A O 1
ATOM 1490 N N . THR A 1 200 ? -19.359 -0.282 15.281 1 98.31 200 THR A N 1
ATOM 1491 C CA . THR A 1 200 ? -18.469 -0.003 16.406 1 98.31 200 THR A CA 1
ATOM 1492 C C . THR A 1 200 ? -18.953 -0.719 17.656 1 98.31 200 THR A C 1
ATOM 1494 O O . THR A 1 200 ? -19.875 -1.534 17.609 1 98.31 200 THR A O 1
ATOM 1497 N N . ILE A 1 201 ? -18.281 -0.493 18.75 1 97.69 201 ILE A N 1
ATOM 1498 C CA . ILE A 1 201 ? -18.719 -1.077 20.016 1 97.69 201 ILE A CA 1
ATOM 1499 C C . ILE A 1 201 ? -19.109 0.032 20.984 1 97.69 201 ILE A C 1
ATOM 1501 O O . ILE A 1 201 ? -18.656 1.17 20.859 1 97.69 201 ILE A O 1
ATOM 1505 N N . ALA A 1 202 ? -19.844 -0.294 21.938 1 96 202 ALA A N 1
ATOM 1506 C CA . ALA A 1 202 ? -20.422 0.651 22.906 1 96 202 ALA A CA 1
ATOM 1507 C C . ALA A 1 202 ? -19.344 1.233 23.812 1 96 202 ALA A C 1
ATOM 1509 O O . ALA A 1 202 ? -19.406 2.398 24.203 1 96 202 ALA A O 1
ATOM 1510 N N . GLU A 1 203 ? -18.406 0.404 24.109 1 94.94 203 GLU A N 1
ATOM 1511 C CA . GLU A 1 203 ? -17.359 0.817 25.047 1 94.94 203 GLU A CA 1
ATOM 1512 C C . GLU A 1 203 ? -15.977 0.631 24.438 1 94.94 203 GLU A C 1
ATOM 1514 O O . GLU A 1 203 ? -15.281 -0.344 24.75 1 94.94 203 GLU A O 1
ATOM 1519 N N . PRO A 1 204 ? -15.578 1.614 23.703 1 93.75 204 PRO A N 1
ATOM 1520 C CA . PRO A 1 204 ? -14.234 1.514 23.125 1 93.75 204 PRO A CA 1
ATOM 1521 C C . PRO A 1 204 ? -13.133 1.527 24.172 1 93.75 204 PRO A C 1
ATOM 1523 O O . PRO A 1 204 ? -13.258 2.215 25.203 1 93.75 204 PRO A O 1
ATOM 1526 N N . SER A 1 205 ? -12.094 0.709 24 1 90.75 205 SER A N 1
ATOM 1527 C CA . SER A 1 205 ? -10.93 0.609 24.875 1 90.75 205 SER A CA 1
ATOM 1528 C C . SER A 1 205 ? -9.68 0.218 24.078 1 90.75 205 SER A C 1
ATOM 1530 O O . SER A 1 205 ? -9.773 -0.181 22.922 1 90.75 205 SER A O 1
ATOM 1532 N N . ILE A 1 206 ? -8.586 0.397 24.734 1 88 206 ILE A N 1
ATOM 1533 C CA . ILE A 1 206 ? -7.316 -0.007 24.141 1 88 206 ILE A CA 1
ATOM 1534 C C . ILE A 1 206 ? -7.324 -1.512 23.875 1 88 206 ILE A C 1
ATOM 1536 O O . ILE A 1 206 ? -6.859 -1.97 22.828 1 88 206 ILE A O 1
ATOM 1540 N N . GLU A 1 207 ? -7.863 -2.207 24.828 1 92.38 207 GLU A N 1
ATOM 1541 C CA . GLU A 1 207 ? -7.949 -3.658 24.688 1 92.38 207 GLU A CA 1
ATOM 1542 C C . GLU A 1 207 ? -8.82 -4.051 23.5 1 92.38 207 GLU A C 1
ATOM 1544 O O . GLU A 1 207 ? -8.484 -4.984 22.766 1 92.38 207 GLU A O 1
ATOM 1549 N N . ALA A 1 208 ? -9.883 -3.381 23.359 1 95.25 208 ALA A N 1
ATOM 1550 C CA . ALA A 1 208 ? -10.766 -3.648 22.234 1 95.25 208 ALA A CA 1
ATOM 1551 C C . ALA A 1 208 ? -10.07 -3.354 20.906 1 95.25 208 ALA A C 1
ATOM 1553 O O . ALA A 1 208 ? -10.242 -4.086 19.922 1 95.25 208 ALA A O 1
ATOM 1554 N N . ALA A 1 209 ? -9.336 -2.268 20.875 1 95.31 209 ALA A N 1
ATOM 1555 C CA . ALA A 1 209 ? -8.578 -1.927 19.672 1 95.31 209 ALA A CA 1
ATOM 1556 C C . ALA A 1 209 ? -7.547 -3.006 19.344 1 95.31 209 ALA A C 1
ATOM 1558 O O . ALA A 1 209 ? -7.371 -3.373 18.188 1 95.31 209 ALA A O 1
ATOM 1559 N N . GLN A 1 210 ? -6.891 -3.467 20.344 1 95.12 210 GLN A N 1
ATOM 1560 C CA . GLN A 1 210 ? -5.898 -4.523 20.172 1 95.12 210 GLN A CA 1
ATOM 1561 C C . GLN A 1 210 ? -6.547 -5.809 19.656 1 95.12 210 GLN A C 1
ATOM 1563 O O . GLN A 1 210 ? -5.988 -6.492 18.797 1 95.12 210 GLN A O 1
ATOM 1568 N N . GLU A 1 211 ? -7.672 -6.121 20.234 1 96.94 211 GLU A N 1
ATOM 1569 C CA . GLU A 1 211 ? -8.43 -7.277 19.766 1 96.94 211 GLU A CA 1
ATOM 1570 C C . GLU A 1 211 ? -8.781 -7.152 18.281 1 96.94 211 GLU A C 1
ATOM 1572 O O . GLU A 1 211 ? -8.641 -8.109 17.531 1 96.94 211 GLU A O 1
ATOM 1577 N N . MET A 1 212 ? -9.211 -6.012 17.906 1 97.62 212 MET A N 1
ATOM 1578 C CA . MET A 1 212 ? -9.562 -5.742 16.516 1 97.62 212 MET A CA 1
ATOM 1579 C C . MET A 1 212 ? -8.344 -5.902 15.609 1 97.62 212 MET A C 1
ATOM 1581 O O . MET A 1 212 ? -8.453 -6.48 14.523 1 97.62 212 MET A O 1
ATOM 1585 N N . MET A 1 213 ? -7.188 -5.484 16.031 1 97.31 213 MET A N 1
ATOM 1586 C CA . MET A 1 213 ? -5.98 -5.453 15.211 1 97.31 213 MET A CA 1
ATOM 1587 C C . MET A 1 213 ? -5.523 -6.863 14.852 1 97.31 213 MET A C 1
ATOM 1589 O O . MET A 1 213 ? -4.898 -7.078 13.812 1 97.31 213 MET A O 1
ATOM 1593 N N . VAL A 1 214 ? -5.863 -7.797 15.656 1 95.94 214 VAL A N 1
ATOM 1594 C CA . VAL A 1 214 ? -5.391 -9.148 15.383 1 95.94 214 VAL A CA 1
ATOM 1595 C C . VAL A 1 214 ? -6.566 -10.031 14.984 1 95.94 214 VAL A C 1
ATOM 1597 O O . VAL A 1 214 ? -6.418 -11.25 14.844 1 95.94 214 VAL A O 1
ATOM 1600 N N . HIS A 1 215 ? -7.762 -9.492 14.883 1 97.44 215 HIS A N 1
ATOM 1601 C CA . HIS A 1 215 ? -8.945 -10.273 14.539 1 97.44 215 HIS A CA 1
ATOM 1602 C C . HIS A 1 215 ? -8.797 -10.93 13.172 1 97.44 215 HIS A C 1
ATOM 1604 O O . HIS A 1 215 ? -8.461 -10.266 12.188 1 97.44 215 HIS A O 1
ATOM 1610 N N . PRO A 1 216 ? -9.086 -12.188 13.039 1 95.62 216 PRO A N 1
ATOM 1611 C CA . PRO A 1 216 ? -8.82 -12.898 11.789 1 95.62 216 PRO A CA 1
ATOM 1612 C C . PRO A 1 216 ? -9.688 -12.414 10.633 1 95.62 216 PRO A C 1
ATOM 1614 O O . PRO A 1 216 ? -9.305 -12.555 9.469 1 95.62 216 PRO A O 1
ATOM 1617 N N . ASP A 1 217 ? -10.82 -11.797 10.906 1 96.62 217 ASP A N 1
ATOM 1618 C CA . ASP A 1 217 ? -11.758 -11.398 9.852 1 96.62 217 ASP A CA 1
ATOM 1619 C C . ASP A 1 217 ? -11.539 -9.945 9.453 1 96.62 217 ASP A C 1
ATOM 1621 O O . ASP A 1 217 ? -12.375 -9.359 8.75 1 96.62 217 ASP A O 1
ATOM 1625 N N . ILE A 1 218 ? -10.477 -9.359 9.898 1 98.19 218 ILE A N 1
ATOM 1626 C CA . ILE A 1 218 ? -10.109 -8.008 9.5 1 98.19 218 ILE A CA 1
ATOM 1627 C C . ILE A 1 218 ? -8.805 -8.039 8.719 1 98.19 218 ILE A C 1
ATOM 1629 O O . ILE A 1 218 ? -7.719 -8.094 9.312 1 98.19 218 ILE A O 1
ATOM 1633 N N . PRO A 1 219 ? -8.922 -7.93 7.457 1 96.75 219 PRO A N 1
ATOM 1634 C CA . PRO A 1 219 ? -7.727 -8.094 6.633 1 96.75 219 PRO A CA 1
ATOM 1635 C C . PRO A 1 219 ? -6.922 -6.801 6.492 1 96.75 219 PRO A C 1
ATOM 1637 O O . PRO A 1 219 ? -5.742 -6.836 6.137 1 96.75 219 PRO A O 1
ATOM 1640 N N . LEU A 1 220 ? -7.469 -5.648 6.703 1 98.44 220 LEU A N 1
ATOM 1641 C CA . LEU A 1 220 ? -6.816 -4.355 6.539 1 98.44 220 LEU A CA 1
ATOM 1642 C C . LEU A 1 220 ? -7.059 -3.461 7.75 1 98.44 220 LEU A C 1
ATOM 1644 O O . LEU A 1 220 ? -8.195 -3.352 8.227 1 98.44 220 LEU A O 1
ATOM 1648 N N . LEU A 1 221 ? -5.988 -2.889 8.258 1 98.75 221 LEU A N 1
ATOM 1649 C CA . LEU A 1 221 ? -6.066 -1.876 9.305 1 98.75 221 LEU A CA 1
ATOM 1650 C C . LEU A 1 221 ? -5.762 -0.49 8.75 1 98.75 221 LEU A C 1
ATOM 1652 O O . LEU A 1 221 ? -4.793 -0.316 8 1 98.75 221 LEU A O 1
ATOM 1656 N N . VAL A 1 222 ? -6.586 0.468 9.031 1 98.75 222 VAL A N 1
ATOM 1657 C CA . VAL A 1 222 ? -6.367 1.873 8.703 1 98.75 222 VAL A CA 1
ATOM 1658 C C . VAL A 1 222 ? -6.324 2.701 9.984 1 98.75 222 VAL A C 1
ATOM 1660 O O . VAL A 1 222 ? -7.348 2.877 10.656 1 98.75 222 VAL A O 1
ATOM 1663 N N . VAL A 1 223 ? -5.191 3.246 10.305 1 98.25 223 VAL A N 1
ATOM 1664 C CA . VAL A 1 223 ? -4.992 3.826 11.625 1 98.25 223 VAL A CA 1
ATOM 1665 C C . VAL A 1 223 ? -4.688 5.316 11.492 1 98.25 223 VAL A C 1
ATOM 1667 O O . VAL A 1 223 ? -3.627 5.699 10.992 1 98.25 223 VAL A O 1
ATOM 1670 N N . THR A 1 224 ? -5.625 6.074 11.844 1 96.94 224 THR A N 1
ATOM 1671 C CA . THR A 1 224 ? -5.418 7.504 12.031 1 96.94 224 THR A CA 1
ATOM 1672 C C . THR A 1 224 ? -5.223 7.828 13.516 1 96.94 224 THR A C 1
ATOM 1674 O O . THR A 1 224 ? -6.191 8.008 14.25 1 96.94 224 THR A O 1
ATOM 1677 N N . GLY A 1 225 ? -4.035 7.879 13.977 1 90.19 225 GLY A N 1
ATOM 1678 C CA . GLY A 1 225 ? -3.705 8.078 15.383 1 90.19 225 GLY A CA 1
ATOM 1679 C C . GLY A 1 225 ? -2.24 8.406 15.609 1 90.19 225 GLY A C 1
ATOM 1680 O O . GLY A 1 225 ? -1.518 8.727 14.664 1 90.19 225 GLY A O 1
ATOM 1681 N N . GLY A 1 226 ? -1.877 8.422 16.875 1 88.5 226 GLY A N 1
ATOM 1682 C CA . GLY A 1 226 ? -0.502 8.734 17.234 1 88.5 226 GLY A CA 1
ATOM 1683 C C . GLY A 1 226 ? 0.479 7.645 16.828 1 88.5 226 GLY A C 1
ATOM 1684 O O . GLY A 1 226 ? 0.076 6.531 16.5 1 88.5 226 GLY A O 1
ATOM 1685 N N . PRO A 1 227 ? 1.766 7.988 16.906 1 88.62 227 PRO A N 1
ATOM 1686 C CA . PRO A 1 227 ? 2.812 7.062 16.469 1 88.62 227 PRO A CA 1
ATOM 1687 C C . PRO A 1 227 ? 2.768 5.727 17.219 1 88.62 227 PRO A C 1
ATOM 1689 O O . PRO A 1 227 ? 3.059 4.68 16.625 1 88.62 227 PRO A O 1
ATOM 1692 N N . GLY A 1 228 ? 2.389 5.789 18.453 1 91.25 228 GLY A N 1
ATOM 1693 C CA . GLY A 1 228 ? 2.316 4.566 19.234 1 91.25 228 GLY A CA 1
ATOM 1694 C C . GLY A 1 228 ? 1.292 3.578 18.719 1 91.25 228 GLY A C 1
ATOM 1695 O O . GLY A 1 228 ? 1.58 2.387 18.578 1 91.25 228 GLY A O 1
ATOM 1696 N N . VAL A 1 229 ? 0.11 4.027 18.391 1 93.25 229 VAL A N 1
ATOM 1697 C CA . VAL A 1 229 ? -0.962 3.166 17.906 1 93.25 229 VAL A CA 1
ATOM 1698 C C . VAL A 1 229 ? -0.623 2.654 16.516 1 93.25 229 VAL A C 1
ATOM 1700 O O . VAL A 1 229 ? -0.878 1.491 16.188 1 93.25 229 VAL A O 1
ATOM 1703 N N . VAL A 1 230 ? -0.078 3.5 15.68 1 95.5 230 VAL A N 1
ATOM 1704 C CA . VAL A 1 230 ? 0.318 3.104 14.328 1 95.5 230 VAL A CA 1
ATOM 1705 C C . VAL A 1 230 ? 1.376 2.006 14.406 1 95.5 230 VAL A C 1
ATOM 1707 O O . VAL A 1 230 ? 1.294 1.007 13.688 1 95.5 230 VAL A O 1
ATOM 1710 N N . HIS A 1 231 ? 2.352 2.211 15.297 1 95.31 231 HIS A N 1
ATOM 1711 C CA . HIS A 1 231 ? 3.396 1.206 15.453 1 95.31 231 HIS A CA 1
ATOM 1712 C C . HIS A 1 231 ? 2.816 -0.129 15.906 1 95.31 231 HIS A C 1
ATOM 1714 O O . HIS A 1 231 ? 3.221 -1.186 15.422 1 95.31 231 HIS A O 1
ATOM 1720 N N . GLN A 1 232 ? 1.923 -0.068 16.828 1 95.56 232 GLN A N 1
ATOM 1721 C CA . GLN A 1 232 ? 1.262 -1.284 17.281 1 95.56 232 GLN A CA 1
ATOM 1722 C C . GLN A 1 232 ? 0.581 -2.01 16.125 1 95.56 232 GLN A C 1
ATOM 1724 O O . GLN A 1 232 ? 0.662 -3.236 16.016 1 95.56 232 GLN A O 1
ATOM 1729 N N . ALA A 1 233 ? -0.109 -1.263 15.336 1 97.38 233 ALA A N 1
ATOM 1730 C CA . ALA A 1 233 ? -0.773 -1.85 14.172 1 97.38 233 ALA A CA 1
ATOM 1731 C C . ALA A 1 233 ? 0.241 -2.475 13.219 1 97.38 233 ALA A C 1
ATOM 1733 O O . ALA A 1 233 ? 0.016 -3.568 12.695 1 97.38 233 ALA A O 1
ATOM 1734 N N . LEU A 1 234 ? 1.384 -1.806 13.016 1 96.94 234 LEU A N 1
ATOM 1735 C CA . LEU A 1 234 ? 2.424 -2.264 12.102 1 96.94 234 LEU A CA 1
ATOM 1736 C C . LEU A 1 234 ? 3.105 -3.518 12.641 1 96.94 234 LEU A C 1
ATOM 1738 O O . LEU A 1 234 ? 3.875 -4.164 11.922 1 96.94 234 LEU A O 1
ATOM 1742 N N . CYS A 1 235 ? 2.814 -3.863 13.828 1 96.5 235 CYS A N 1
ATOM 1743 C CA . CYS A 1 235 ? 3.352 -5.078 14.43 1 96.5 235 CYS A CA 1
ATOM 1744 C C . CYS A 1 235 ? 2.275 -6.152 14.539 1 96.5 235 CYS A C 1
ATOM 1746 O O . CYS A 1 235 ? 2.465 -7.16 15.227 1 96.5 235 CYS A O 1
ATOM 1748 N N . SER A 1 236 ? 1.145 -5.965 13.914 1 95.81 236 SER A N 1
ATOM 1749 C CA . SER A 1 236 ? -0.008 -6.844 14.086 1 95.81 236 SER A CA 1
ATOM 1750 C C . SER A 1 236 ? 0.084 -8.062 13.172 1 95.81 236 SER A C 1
ATOM 1752 O O . SER A 1 236 ? -0.643 -9.039 13.359 1 95.81 236 SER A O 1
ATOM 1754 N N . GLY A 1 237 ? 0.885 -8 12.148 1 95.81 237 GLY A N 1
ATOM 1755 C CA . GLY A 1 237 ? 0.953 -9.062 11.164 1 95.81 237 GLY A CA 1
ATOM 1756 C C . GLY A 1 237 ? 0.02 -8.844 9.984 1 95.81 237 GLY A C 1
ATOM 1757 O O . GLY A 1 237 ? -0.103 -9.711 9.117 1 95.81 237 GLY A O 1
ATOM 1758 N N . LYS A 1 238 ? -0.589 -7.68 9.938 1 96.12 238 LYS A N 1
ATOM 1759 C CA . LYS A 1 238 ? -1.576 -7.398 8.898 1 96.12 238 LYS A CA 1
ATOM 1760 C C . LYS A 1 238 ? -1.134 -6.23 8.023 1 96.12 238 LYS A C 1
ATOM 1762 O O . LYS A 1 238 ? -0.203 -5.504 8.375 1 96.12 238 LYS A O 1
ATOM 1767 N N . LYS A 1 239 ? -1.797 -6.152 6.816 1 97.44 239 LYS A N 1
ATOM 1768 C CA . LYS A 1 239 ? -1.681 -4.93 6.027 1 97.44 239 LYS A CA 1
ATOM 1769 C C . LYS A 1 239 ? -2.174 -3.717 6.812 1 97.44 239 LYS A C 1
ATOM 1771 O O . LYS A 1 239 ? -3.256 -3.75 7.398 1 97.44 239 LYS A O 1
ATOM 1776 N N . VAL A 1 240 ? -1.288 -2.65 6.836 1 98.38 240 VAL A N 1
ATOM 1777 C CA . VAL A 1 240 ? -1.615 -1.45 7.598 1 98.38 240 VAL A CA 1
ATOM 1778 C C . VAL A 1 240 ? -1.45 -0.216 6.715 1 98.38 240 VAL A C 1
ATOM 1780 O O . VAL A 1 240 ? -0.479 -0.109 5.961 1 98.38 240 VAL A O 1
ATOM 1783 N N . ILE A 1 241 ? -2.443 0.623 6.699 1 98.44 241 ILE A N 1
ATOM 1784 C CA . ILE A 1 241 ? -2.35 2.008 6.25 1 98.44 241 ILE A CA 1
ATOM 1785 C C . ILE A 1 241 ? -2.357 2.943 7.457 1 98.44 241 ILE A C 1
ATOM 1787 O O . ILE A 1 241 ? -3.365 3.055 8.156 1 98.44 241 ILE A O 1
ATOM 1791 N N . GLY A 1 242 ? -1.213 3.541 7.691 1 97.94 242 GLY A N 1
ATOM 1792 C CA . GLY A 1 242 ? -1.052 4.266 8.945 1 97.94 242 GLY A CA 1
ATOM 1793 C C . GLY A 1 242 ? -0.694 5.727 8.742 1 97.94 242 GLY A C 1
ATOM 1794 O O . GLY A 1 242 ? 0.16 6.055 7.918 1 97.94 242 GLY A O 1
ATOM 1795 N N . ALA A 1 243 ? -1.391 6.539 9.508 1 96.31 243 ALA A N 1
ATOM 1796 C CA . ALA A 1 243 ? -1.077 7.965 9.5 1 96.31 243 ALA A CA 1
ATOM 1797 C C . ALA A 1 243 ? 0.185 8.25 10.312 1 96.31 243 ALA A C 1
ATOM 1799 O O . ALA A 1 243 ? 0.663 7.391 11.055 1 96.31 243 ALA A O 1
ATOM 1800 N N . GLY A 1 244 ? 0.769 9.469 10.117 1 91.19 244 GLY A N 1
ATOM 1801 C CA . GLY A 1 244 ? 1.982 9.852 10.828 1 91.19 244 GLY A CA 1
ATOM 1802 C C . GLY A 1 244 ? 1.909 11.242 11.43 1 91.19 244 GLY A C 1
ATOM 1803 O O . GLY A 1 244 ? 1.046 12.039 11.062 1 91.19 244 GLY A O 1
ATOM 1804 N N . ALA A 1 245 ? 2.83 11.445 12.305 1 91.44 245 ALA A N 1
ATOM 1805 C CA . ALA A 1 245 ? 2.949 12.766 12.93 1 91.44 245 ALA A CA 1
ATOM 1806 C C . ALA A 1 245 ? 3.508 13.789 11.953 1 91.44 245 ALA A C 1
ATOM 1808 O O . ALA A 1 245 ? 4.066 13.43 10.914 1 91.44 245 ALA A O 1
ATOM 1809 N N . GLY A 1 246 ? 3.234 15.039 12.281 1 94.62 246 GLY A N 1
ATOM 1810 C CA . GLY A 1 246 ? 3.787 16.125 11.477 1 94.62 246 GLY A CA 1
ATOM 1811 C C . GLY A 1 246 ? 4.227 17.312 12.312 1 94.62 246 GLY A C 1
ATOM 1812 O O . GLY A 1 246 ? 3.715 17.531 13.406 1 94.62 246 GLY A O 1
ATOM 1813 N N . ASN A 1 247 ? 5.188 17.969 11.844 1 97.81 247 ASN A N 1
ATOM 1814 C CA . ASN A 1 247 ? 5.598 19.281 12.32 1 97.81 247 ASN A CA 1
ATOM 1815 C C . ASN A 1 247 ? 5.863 20.234 11.164 1 97.81 247 ASN A C 1
ATOM 1817 O O . ASN A 1 247 ? 7 20.656 10.953 1 97.81 247 ASN A O 1
ATOM 1821 N N . PRO A 1 248 ? 4.797 20.672 10.5 1 98.69 248 PRO A N 1
ATOM 1822 C CA . PRO A 1 248 ? 4.883 21.359 9.211 1 98.69 248 PRO A CA 1
ATOM 1823 C C . PRO A 1 248 ? 5.484 22.766 9.328 1 98.69 248 PRO A C 1
ATOM 1825 O O . PRO A 1 248 ? 4.891 23.641 9.961 1 98.69 248 PRO A O 1
ATOM 1828 N N . PRO A 1 249 ? 6.547 23.047 8.695 1 98.81 249 PRO A N 1
ATOM 1829 C CA . PRO A 1 249 ? 7.086 24.406 8.633 1 98.81 249 PRO A CA 1
ATOM 1830 C C . PRO A 1 249 ? 6.512 25.219 7.469 1 98.81 249 PRO A C 1
ATOM 1832 O O . PRO A 1 249 ? 6.207 24.656 6.414 1 98.81 249 PRO A O 1
ATOM 1835 N N . ALA A 1 250 ? 6.355 26.484 7.695 1 98.94 250 ALA A N 1
ATOM 1836 C CA . ALA A 1 250 ? 6.051 27.453 6.637 1 98.94 250 ALA A CA 1
ATOM 1837 C C . ALA A 1 250 ? 7.234 28.375 6.375 1 98.94 250 ALA A C 1
ATOM 1839 O O . ALA A 1 250 ? 7.609 29.172 7.234 1 98.94 250 ALA A O 1
ATOM 1840 N N . PHE A 1 251 ? 7.824 28.297 5.199 1 98.94 251 PHE A N 1
ATOM 1841 C CA . PHE A 1 251 ? 8.984 29.109 4.863 1 98.94 251 PHE A CA 1
ATOM 1842 C C . PHE A 1 251 ? 8.578 30.297 3.992 1 98.94 251 PHE A C 1
ATOM 1844 O O . PHE A 1 251 ? 7.906 30.125 2.975 1 98.94 251 PHE A O 1
ATOM 1851 N N . VAL A 1 252 ? 8.984 31.469 4.391 1 98.94 252 VAL A N 1
ATOM 1852 C CA . VAL A 1 252 ? 8.703 32.688 3.646 1 98.94 252 VAL A CA 1
ATOM 1853 C C . VAL A 1 252 ? 10.016 33.375 3.248 1 98.94 252 VAL A C 1
ATOM 1855 O O . VAL A 1 252 ? 10.773 33.812 4.109 1 98.94 252 VAL A O 1
ATOM 1858 N N . ASP A 1 253 ? 10.25 33.438 1.958 1 98.38 253 ASP A N 1
ATOM 1859 C CA . ASP A 1 253 ? 11.453 34.156 1.536 1 98.38 253 ASP A CA 1
ATOM 1860 C C . ASP A 1 253 ? 11.125 35.594 1.121 1 98.38 253 ASP A C 1
ATOM 1862 O O . ASP A 1 253 ? 9.977 36.031 1.246 1 98.38 253 ASP A O 1
ATOM 1866 N N . GLU A 1 254 ? 12.141 36.344 0.725 1 98.25 254 GLU A N 1
ATOM 1867 C CA . GLU A 1 254 ? 12 37.781 0.541 1 98.25 254 GLU A CA 1
ATOM 1868 C C . GLU A 1 254 ? 11.258 38.094 -0.75 1 98.25 254 GLU A C 1
ATOM 1870 O O . GLU A 1 254 ? 10.82 39.25 -0.954 1 98.25 254 GLU A O 1
ATOM 1875 N N . THR A 1 255 ? 11.039 37.125 -1.592 1 98.12 255 THR A N 1
ATOM 1876 C CA . THR A 1 255 ? 10.367 37.375 -2.863 1 98.12 255 THR A CA 1
ATOM 1877 C C . THR A 1 255 ? 8.859 37.219 -2.719 1 98.12 255 THR A C 1
ATOM 1879 O O . THR A 1 255 ? 8.094 37.625 -3.604 1 98.12 255 THR A O 1
ATOM 1882 N N . ALA A 1 256 ? 8.391 36.781 -1.588 1 98.12 256 ALA A N 1
ATOM 1883 C CA . ALA A 1 256 ? 6.988 36.406 -1.377 1 98.12 256 ALA A CA 1
ATOM 1884 C C . ALA A 1 256 ? 6.094 37.656 -1.366 1 98.12 256 ALA A C 1
ATOM 1886 O O . ALA A 1 256 ? 6.566 38.781 -1.12 1 98.12 256 ALA A O 1
ATOM 1887 N N . ASP A 1 257 ? 4.824 37.438 -1.741 1 97.88 257 ASP A N 1
ATOM 1888 C CA . ASP A 1 257 ? 3.793 38.375 -1.316 1 97.88 257 ASP A CA 1
ATOM 1889 C C . ASP A 1 257 ? 3.574 38.312 0.193 1 97.88 257 ASP A C 1
ATOM 1891 O O . ASP A 1 257 ? 2.795 37.5 0.676 1 97.88 257 ASP A O 1
ATOM 1895 N N . ILE A 1 258 ? 4.133 39.219 0.891 1 98.69 258 ILE A N 1
ATOM 1896 C CA . ILE A 1 258 ? 4.242 39.125 2.344 1 98.69 258 ILE A CA 1
ATOM 1897 C C . ILE A 1 258 ? 2.855 39.219 2.973 1 98.69 258 ILE A C 1
ATOM 1899 O O . ILE A 1 258 ? 2.564 38.562 3.963 1 98.69 258 ILE A O 1
ATOM 1903 N N . ARG A 1 259 ? 2.014 40.062 2.473 1 98.44 259 ARG A N 1
ATOM 1904 C CA . ARG A 1 259 ? 0.656 40.188 2.986 1 98.44 259 ARG A CA 1
ATOM 1905 C C . ARG A 1 259 ? -0.119 38.906 2.834 1 98.44 259 ARG A C 1
ATOM 1907 O O . ARG A 1 259 ? -0.765 38.438 3.779 1 98.44 259 ARG A O 1
ATOM 1914 N N . LYS A 1 260 ? -0.073 38.312 1.669 1 97.94 260 LYS A N 1
ATOM 1915 C CA . LYS A 1 260 ? -0.766 37.062 1.429 1 97.94 260 LYS A CA 1
ATOM 1916 C C . LYS A 1 260 ? -0.195 35.938 2.303 1 97.94 260 LYS A C 1
ATOM 1918 O O . LYS A 1 260 ? -0.942 35.125 2.828 1 97.94 260 LYS A O 1
ATOM 1923 N N . ALA A 1 261 ? 1.127 35.875 2.338 1 98.69 261 ALA A N 1
ATOM 1924 C CA . ALA A 1 261 ? 1.781 34.875 3.164 1 98.69 261 ALA A CA 1
ATOM 1925 C C . ALA A 1 261 ? 1.3 34.938 4.609 1 98.69 261 ALA A C 1
ATOM 1927 O O . ALA A 1 261 ? 0.994 33.938 5.227 1 98.69 261 ALA A O 1
ATOM 1928 N N . ALA A 1 262 ? 1.233 36.156 5.133 1 98.88 262 ALA A N 1
ATOM 1929 C CA . ALA A 1 262 ? 0.787 36.375 6.508 1 98.88 262 ALA A CA 1
ATOM 1930 C C . ALA A 1 262 ? -0.643 35.875 6.703 1 98.88 262 ALA A C 1
ATOM 1932 O O . ALA A 1 262 ? -0.934 35.156 7.668 1 98.88 262 ALA A O 1
ATOM 1933 N N . GLN A 1 263 ? -1.48 36.25 5.801 1 98.5 263 GLN A N 1
ATOM 1934 C CA . GLN A 1 263 ? -2.877 35.844 5.879 1 98.5 263 GLN A CA 1
ATOM 1935 C C . GLN A 1 263 ? -3.008 34.312 5.797 1 98.5 263 GLN A C 1
ATOM 1937 O O . GLN A 1 263 ? -3.723 33.688 6.594 1 98.5 263 GLN A O 1
ATOM 1942 N N . ASP A 1 264 ? -2.324 33.75 4.828 1 98.5 264 ASP A N 1
ATOM 1943 C CA . ASP A 1 264 ? -2.367 32.312 4.629 1 98.5 264 ASP A CA 1
ATOM 1944 C C . ASP A 1 264 ? -1.879 31.562 5.871 1 98.5 264 ASP A C 1
ATOM 1946 O O . ASP A 1 264 ? -2.512 30.609 6.316 1 98.5 264 ASP A O 1
ATOM 1950 N N . ILE A 1 265 ? -0.8 31.984 6.402 1 98.88 265 ILE A N 1
ATOM 1951 C CA . ILE A 1 265 ? -0.174 31.297 7.523 1 98.88 265 ILE A CA 1
ATOM 1952 C C . ILE A 1 265 ? -1.054 31.422 8.766 1 98.88 265 ILE A C 1
ATOM 1954 O O . ILE A 1 265 ? -1.273 30.438 9.484 1 98.88 265 ILE A O 1
ATOM 1958 N N . VAL A 1 266 ? -1.573 32.625 9.031 1 98.88 266 VAL A N 1
ATOM 1959 C CA . VAL A 1 266 ? -2.42 32.844 10.203 1 98.88 266 VAL A CA 1
ATOM 1960 C C . VAL A 1 266 ? -3.688 32 10.078 1 98.88 266 VAL A C 1
ATOM 1962 O O . VAL A 1 266 ? -4.094 31.328 11.031 1 98.88 266 VAL A O 1
ATOM 1965 N N . MET A 1 267 ? -4.277 31.984 8.914 1 98.38 267 MET A N 1
ATOM 1966 C CA . MET A 1 267 ? -5.488 31.203 8.703 1 98.38 267 MET A CA 1
ATOM 1967 C C . MET A 1 267 ? -5.203 29.719 8.836 1 98.38 267 MET A C 1
ATOM 1969 O O . MET A 1 267 ? -5.949 28.984 9.492 1 98.38 267 MET A O 1
ATOM 1973 N N . GLY A 1 268 ? -4.145 29.281 8.203 1 98.5 268 GLY A N 1
ATOM 1974 C CA . GLY A 1 268 ? -3.783 27.875 8.266 1 98.5 268 GLY A CA 1
ATOM 1975 C C . GLY A 1 268 ? -3.43 27.406 9.672 1 98.5 268 GLY A C 1
ATOM 1976 O O . GLY A 1 268 ? -3.926 26.391 10.133 1 98.5 268 GLY A O 1
ATOM 1977 N N . ALA A 1 269 ? -2.629 28.172 10.375 1 98.81 269 ALA A N 1
ATOM 1978 C CA . ALA A 1 269 ? -2.123 27.812 11.703 1 98.81 269 ALA A CA 1
ATOM 1979 C C . ALA A 1 269 ? -3.227 27.891 12.75 1 98.81 269 ALA A C 1
ATOM 1981 O O . ALA A 1 269 ? -3.211 27.141 13.734 1 98.81 269 ALA A O 1
ATOM 1982 N N . SER A 1 270 ? -4.148 28.781 12.555 1 98.62 270 SER A N 1
ATOM 1983 C CA . SER A 1 270 ? -5.172 28.984 13.578 1 98.62 270 SER A CA 1
ATOM 1984 C C . SER A 1 270 ? -6.418 28.156 13.281 1 98.62 270 SER A C 1
ATOM 1986 O O . SER A 1 270 ? -7.297 28.031 14.133 1 98.62 270 SER A O 1
ATOM 1988 N N . PHE A 1 271 ? -6.496 27.562 12.062 1 98.44 271 PHE A N 1
ATOM 1989 C CA . PHE A 1 271 ? -7.668 26.781 11.672 1 98.44 271 PHE A CA 1
ATOM 1990 C C . PHE A 1 271 ? -7.918 25.641 12.664 1 98.44 271 PHE A C 1
ATOM 1992 O O . PHE A 1 271 ? -7.023 24.844 12.953 1 98.44 271 PHE A O 1
ATOM 1999 N N . ASP A 1 272 ? -9.109 25.656 13.227 1 98.56 272 ASP A N 1
ATOM 2000 C CA . ASP A 1 272 ? -9.539 24.703 14.242 1 98.56 272 ASP A CA 1
ATOM 2001 C C . ASP A 1 272 ? -8.516 24.594 15.367 1 98.56 272 ASP A C 1
ATOM 2003 O O . ASP A 1 272 ? -8.273 23.5 15.891 1 98.56 272 ASP A O 1
ATOM 2007 N N . ASN A 1 273 ? -7.895 25.703 15.648 1 98.62 273 ASN A N 1
ATOM 2008 C CA . ASN A 1 273 ? -6.93 25.891 16.734 1 98.62 273 ASN A CA 1
ATOM 2009 C C . ASN A 1 273 ? -5.727 24.969 16.562 1 98.62 273 ASN A C 1
ATOM 2011 O O . ASN A 1 273 ? -5.258 24.359 17.531 1 98.62 273 ASN A O 1
ATOM 2015 N N . ASN A 1 274 ? -5.301 24.703 15.414 1 98.5 274 ASN A N 1
ATOM 2016 C CA . ASN A 1 274 ? -4.043 24.078 15.023 1 98.5 274 ASN A CA 1
ATOM 2017 C C . ASN A 1 274 ? -4.043 22.578 15.328 1 98.5 274 ASN A C 1
ATOM 2019 O O . ASN A 1 274 ? -2.984 21.953 15.391 1 98.5 274 ASN A O 1
ATOM 2023 N N . ILE A 1 275 ? -5.215 21.984 15.438 1 97.75 275 ILE A N 1
ATOM 2024 C CA . ILE A 1 275 ? -5.227 20.578 15.828 1 97.75 275 ILE A CA 1
ATOM 2025 C C . ILE A 1 275 ? -5.023 19.688 14.602 1 97.75 275 ILE A C 1
ATOM 2027 O O . ILE A 1 275 ? -4.793 18.484 14.719 1 97.75 275 ILE A O 1
ATOM 2031 N N . LEU A 1 276 ? -5.148 20.266 13.414 1 97.38 276 LEU A N 1
ATOM 2032 C CA . LEU A 1 276 ? -4.867 19.484 12.211 1 97.38 276 LEU A CA 1
ATOM 2033 C C . LEU A 1 276 ? -3.369 19.219 12.07 1 97.38 276 LEU A C 1
ATOM 2035 O O . LEU A 1 276 ? -2.559 20.141 12.242 1 97.38 276 LEU A O 1
ATOM 2039 N N . CYS A 1 277 ? -3.055 18.047 11.688 1 96.81 277 CYS A N 1
ATOM 2040 C CA . CYS A 1 277 ? -1.656 17.656 11.547 1 96.81 277 CYS A CA 1
ATOM 2041 C C . CYS A 1 277 ? -0.997 18.406 10.391 1 96.81 277 CYS A C 1
ATOM 2043 O O . CYS A 1 277 ? 0.224 18.578 10.375 1 96.81 277 CYS A O 1
ATOM 2045 N N . ILE A 1 278 ? -1.744 18.938 9.477 1 97.75 278 ILE A N 1
ATOM 2046 C CA . ILE A 1 278 ? -1.198 19.609 8.305 1 97.75 278 ILE A CA 1
ATOM 2047 C C . ILE A 1 278 ? -0.925 21.078 8.641 1 97.75 278 ILE A C 1
ATOM 2049 O O . ILE A 1 278 ? -0.264 21.781 7.875 1 97.75 278 ILE A O 1
ATOM 2053 N N . ALA A 1 279 ? -1.442 21.578 9.695 1 98.56 279 ALA A N 1
ATOM 2054 C CA . ALA A 1 279 ? -1.402 23.016 9.992 1 98.56 279 ALA A CA 1
ATOM 2055 C C . ALA A 1 279 ? 0.033 23.5 10.18 1 98.56 279 ALA A C 1
ATOM 2057 O O . ALA A 1 279 ? 0.893 22.734 10.641 1 98.56 279 ALA A O 1
ATOM 2058 N N . GLU A 1 280 ? 0.291 24.719 9.836 1 98.75 280 GLU A N 1
ATOM 2059 C CA . GLU A 1 280 ? 1.598 25.328 10.078 1 98.75 280 GLU A CA 1
ATOM 2060 C C . GLU A 1 280 ? 1.962 25.266 11.562 1 98.75 280 GLU A C 1
ATOM 2062 O O . GLU A 1 280 ? 1.203 25.734 12.414 1 98.75 280 GLU A O 1
ATOM 2067 N N . LYS A 1 281 ? 3.074 24.656 11.844 1 98.81 281 LYS A N 1
ATOM 2068 C CA . LYS A 1 281 ? 3.518 24.516 13.227 1 98.81 281 LYS A CA 1
ATOM 2069 C C . LYS A 1 281 ? 4.645 25.484 13.547 1 98.81 281 LYS A C 1
ATOM 2071 O O . LYS A 1 281 ? 4.934 25.766 14.711 1 98.81 281 LYS A O 1
ATOM 2076 N N . SER A 1 282 ? 5.289 26 12.539 1 98.88 282 SER A N 1
ATOM 2077 C CA . SER A 1 282 ? 6.34 27 12.672 1 98.88 282 SER A CA 1
ATOM 2078 C C . SER A 1 282 ? 6.488 27.828 11.398 1 98.88 282 SER A C 1
ATOM 2080 O O . SER A 1 282 ? 6.031 27.406 10.336 1 98.88 282 SER A O 1
ATOM 2082 N N . VAL A 1 283 ? 7.051 28.969 11.594 1 98.94 283 VAL A N 1
ATOM 2083 C CA . VAL A 1 283 ? 7.387 29.828 10.461 1 98.94 283 VAL A CA 1
ATOM 2084 C C . VAL A 1 283 ? 8.898 30.047 10.406 1 98.94 283 VAL A C 1
ATOM 2086 O O . VAL A 1 283 ? 9.539 30.266 11.438 1 98.94 283 VAL A O 1
ATOM 2089 N N . VAL A 1 284 ? 9.445 29.844 9.281 1 98.94 284 VAL A N 1
ATOM 2090 C CA . VAL A 1 284 ? 10.812 30.234 8.961 1 98.94 284 VAL A CA 1
ATOM 2091 C C . VAL A 1 284 ? 10.797 31.406 7.984 1 98.94 284 VAL A C 1
ATOM 2093 O O . VAL A 1 284 ? 10.195 31.328 6.914 1 98.94 284 VAL A O 1
ATOM 2096 N N . ALA A 1 285 ? 11.406 32.5 8.359 1 98.88 285 ALA A N 1
ATOM 2097 C CA . ALA A 1 285 ? 11.305 33.719 7.527 1 98.88 285 ALA A CA 1
ATOM 2098 C C . ALA A 1 285 ? 12.656 34.406 7.402 1 98.88 285 ALA A C 1
ATOM 2100 O O . ALA A 1 285 ? 13.414 34.469 8.375 1 98.88 285 ALA A O 1
ATOM 2101 N N . ILE A 1 286 ? 12.93 34.938 6.285 1 98.62 286 ILE A N 1
ATOM 2102 C CA . ILE A 1 286 ? 14.172 35.656 6.023 1 98.62 286 ILE A CA 1
ATOM 2103 C C . ILE A 1 286 ? 14.172 36.969 6.789 1 98.62 286 ILE A C 1
ATOM 2105 O O . ILE A 1 286 ? 13.148 37.656 6.859 1 98.62 286 ILE A O 1
ATOM 2109 N N . ARG A 1 287 ? 15.266 37.406 7.246 1 98.44 287 ARG A N 1
ATOM 2110 C CA . ARG A 1 287 ? 15.461 38.531 8.141 1 98.44 287 ARG A CA 1
ATOM 2111 C C . ARG A 1 287 ? 14.898 39.812 7.539 1 98.44 287 ARG A C 1
ATOM 2113 O O . ARG A 1 287 ? 14.273 40.625 8.242 1 98.44 287 ARG A O 1
ATOM 2120 N N . SER A 1 288 ? 15.07 40.031 6.297 1 98.38 288 SER A N 1
ATOM 2121 C CA . SER A 1 288 ? 14.711 41.281 5.656 1 98.38 288 SER A CA 1
ATOM 2122 C C . SER A 1 288 ? 13.203 41.469 5.633 1 98.38 288 SER A C 1
ATOM 2124 O O . SER A 1 288 ? 12.719 42.594 5.457 1 98.38 288 SER A O 1
ATOM 2126 N N . ILE A 1 289 ? 12.453 40.406 5.832 1 98.56 289 ILE A N 1
ATOM 2127 C CA . ILE A 1 289 ? 11.008 40.562 5.664 1 98.56 289 ILE A CA 1
ATOM 2128 C C . ILE A 1 289 ? 10.297 40.188 6.961 1 98.56 289 ILE A C 1
ATOM 2130 O O . ILE A 1 289 ? 9.078 40.344 7.074 1 98.56 289 ILE A O 1
ATOM 2134 N N . VAL A 1 290 ? 10.906 39.75 7.977 1 98.56 290 VAL A N 1
ATOM 2135 C CA . VAL A 1 290 ? 10.305 39.156 9.156 1 98.56 290 VAL A CA 1
ATOM 2136 C C . VAL A 1 290 ? 9.422 40.156 9.867 1 98.56 290 VAL A C 1
ATOM 2138 O O . VAL A 1 290 ? 8.312 39.844 10.297 1 98.56 290 VAL A O 1
ATOM 2141 N N . ASP A 1 291 ? 9.891 41.406 9.969 1 98.56 291 ASP A N 1
ATOM 2142 C CA . ASP A 1 291 ? 9.125 42.438 10.68 1 98.56 291 ASP A CA 1
ATOM 2143 C C . ASP A 1 291 ? 7.836 42.781 9.93 1 98.56 291 ASP A C 1
ATOM 2145 O O . ASP A 1 291 ? 6.781 42.938 10.547 1 98.56 291 ASP A O 1
ATOM 2149 N N . GLN A 1 292 ? 8.016 42.906 8.664 1 98.75 292 GLN A N 1
ATOM 2150 C CA . GLN A 1 292 ? 6.824 43.125 7.859 1 98.75 292 GLN A CA 1
ATOM 2151 C C . GLN A 1 292 ? 5.84 41.969 7.977 1 98.75 292 GLN A C 1
ATOM 2153 O O . GLN A 1 292 ? 4.629 42.188 8.078 1 98.75 292 GLN A O 1
ATOM 2158 N N . LEU A 1 293 ? 6.34 40.75 7.914 1 98.88 293 LEU A N 1
ATOM 2159 C CA . LEU A 1 293 ? 5.512 39.562 8.031 1 98.88 293 LEU A CA 1
ATOM 2160 C C . LEU A 1 293 ? 4.742 39.562 9.352 1 98.88 293 LEU A C 1
ATOM 2162 O O . LEU A 1 293 ? 3.535 39.312 9.367 1 98.88 293 LEU A O 1
ATOM 2166 N N . ILE A 1 294 ? 5.391 39.875 10.438 1 98.81 294 ILE A N 1
ATOM 2167 C CA . ILE A 1 294 ? 4.785 39.906 11.766 1 98.81 294 ILE A CA 1
ATOM 2168 C C . ILE A 1 294 ? 3.701 40.969 11.828 1 98.81 294 ILE A C 1
ATOM 2170 O O . ILE A 1 294 ? 2.619 40.719 12.367 1 98.81 294 ILE A O 1
ATOM 2174 N N . SER A 1 295 ? 4.02 42.094 11.242 1 98.75 295 SER A N 1
ATOM 2175 C CA . SER A 1 295 ? 3.033 43.156 11.211 1 98.75 295 SER A CA 1
ATOM 2176 C C . SER A 1 295 ? 1.768 42.719 10.484 1 98.75 295 SER A C 1
ATOM 2178 O O . SER A 1 295 ? 0.656 42.969 10.953 1 98.75 295 SER A O 1
ATOM 2180 N N . GLU A 1 296 ? 1.987 42.125 9.344 1 98.81 296 GLU A N 1
ATOM 2181 C CA . GLU A 1 296 ? 0.85 41.656 8.555 1 98.81 296 GLU A CA 1
ATOM 2182 C C . GLU A 1 296 ? 0.104 40.531 9.281 1 98.81 296 GLU A C 1
ATOM 2184 O O . GLU A 1 296 ? -1.119 40.406 9.172 1 98.81 296 GLU A O 1
ATOM 2189 N N . MET A 1 297 ? 0.786 39.688 10.047 1 98.88 297 MET A N 1
ATOM 2190 C CA . MET A 1 297 ? 0.151 38.594 10.805 1 98.88 297 MET A CA 1
ATOM 2191 C C . MET A 1 297 ? -0.722 39.156 11.922 1 98.88 297 MET A C 1
ATOM 2193 O O . MET A 1 297 ? -1.8 38.625 12.203 1 98.88 297 MET A O 1
ATOM 2197 N N . LYS A 1 298 ? -0.257 40.219 12.547 1 98.25 298 LYS A N 1
ATOM 2198 C CA . LYS A 1 298 ? -1.064 40.875 13.562 1 98.25 298 LYS A CA 1
ATOM 2199 C C . LYS A 1 298 ? -2.371 41.406 12.977 1 98.25 298 LYS A C 1
ATOM 2201 O O . LYS A 1 298 ? -3.436 41.25 13.578 1 98.25 298 LYS A O 1
ATOM 2206 N N . LEU A 1 299 ? -2.205 41.969 11.781 1 97.81 299 LEU A N 1
ATOM 2207 C CA . LEU A 1 299 ? -3.393 42.469 11.102 1 97.81 299 LEU A CA 1
ATOM 2208 C C . LEU A 1 299 ? -4.352 41.344 10.758 1 97.81 299 LEU A C 1
ATOM 2210 O O . LEU A 1 299 ? -5.566 41.531 10.695 1 97.81 299 LEU A O 1
ATOM 2214 N N . ALA A 1 300 ? -3.787 40.219 10.602 1 97.88 300 ALA A N 1
ATOM 2215 C CA . ALA A 1 300 ? -4.582 39.031 10.211 1 97.88 300 ALA A CA 1
ATOM 2216 C C . ALA A 1 300 ? -5.172 38.344 11.438 1 97.88 300 ALA A C 1
ATOM 2218 O O . ALA A 1 300 ? -5.895 37.344 11.305 1 97.88 300 ALA A O 1
ATOM 2219 N N . GLY A 1 301 ? -4.879 38.812 12.672 1 97.06 301 GLY A N 1
ATOM 2220 C CA . GLY A 1 301 ? -5.562 38.281 13.852 1 97.06 301 GLY A CA 1
ATOM 2221 C C . GLY A 1 301 ? -4.625 37.594 14.828 1 97.06 301 GLY A C 1
ATOM 2222 O O . GLY A 1 301 ? -5.074 36.969 15.781 1 97.06 301 GLY A O 1
ATOM 2223 N N . ALA A 1 302 ? -3.299 37.75 14.648 1 98.56 302 ALA A N 1
ATOM 2224 C CA . ALA A 1 302 ? -2.33 37.156 15.578 1 98.56 302 ALA A CA 1
ATOM 2225 C C . ALA A 1 302 ? -1.91 38.188 16.641 1 98.56 302 ALA A C 1
ATOM 2227 O O . ALA A 1 302 ? -2.066 39.375 16.438 1 98.56 302 ALA A O 1
ATOM 2228 N N . VAL A 1 303 ? -1.475 37.656 17.75 1 98.62 303 VAL A N 1
ATOM 2229 C CA . VAL A 1 303 ? -0.894 38.531 18.781 1 98.62 303 VAL A CA 1
ATOM 2230 C C . VAL A 1 303 ? 0.565 38.125 19.016 1 98.62 303 VAL A C 1
ATOM 2232 O O . VAL A 1 303 ? 0.892 36.938 19.109 1 98.62 303 VAL A O 1
ATOM 2235 N N . LEU A 1 304 ? 1.404 39.094 19.016 1 98.44 304 LEU A N 1
ATOM 2236 C CA . LEU A 1 304 ? 2.832 38.875 19.203 1 98.44 304 LEU A CA 1
ATOM 2237 C C . LEU A 1 304 ? 3.197 38.938 20.688 1 98.44 304 LEU A C 1
ATOM 2239 O O . LEU A 1 304 ? 2.885 39.906 21.359 1 98.44 304 LEU A O 1
ATOM 2243 N N . ILE A 1 305 ? 3.787 37.906 21.203 1 98.44 305 ILE A N 1
ATOM 2244 C CA . ILE A 1 305 ? 4.387 37.906 22.531 1 98.44 305 ILE A CA 1
ATOM 2245 C C . ILE A 1 305 ? 5.898 38.094 22.406 1 98.44 305 ILE A C 1
ATOM 2247 O O . ILE A 1 305 ? 6.586 37.219 21.859 1 98.44 305 ILE A O 1
ATOM 2251 N N . GLU A 1 306 ? 6.418 39.094 23 1 96.62 306 GLU A N 1
ATOM 2252 C CA . GLU A 1 306 ? 7.824 39.438 22.812 1 96.62 306 GLU A CA 1
ATOM 2253 C C . GLU A 1 306 ? 8.625 39.219 24.094 1 96.62 306 GLU A C 1
ATOM 2255 O O . GLU A 1 306 ? 9.812 38.875 24.031 1 96.62 306 GLU A O 1
ATOM 2260 N N . LYS A 1 307 ? 7.984 39.406 25.281 1 96.75 307 LYS A N 1
ATOM 2261 C CA . LYS A 1 307 ? 8.695 39.281 26.547 1 96.75 307 LYS A CA 1
ATOM 2262 C C . LYS A 1 307 ? 9.078 37.844 26.828 1 96.75 307 LYS A C 1
ATOM 2264 O O . LYS A 1 307 ? 8.219 36.969 26.859 1 96.75 307 LYS A O 1
ATOM 2269 N N . GLU A 1 308 ? 10.266 37.656 27.156 1 97 308 GLU A N 1
ATOM 2270 C CA . GLU A 1 308 ? 10.797 36.344 27.422 1 97 308 GLU A CA 1
ATOM 2271 C C . GLU A 1 308 ? 10.07 35.688 28.609 1 97 308 GLU A C 1
ATOM 2273 O O . GLU A 1 308 ? 9.82 34.469 28.594 1 97 308 GLU A O 1
ATOM 2278 N N . GLU A 1 309 ? 9.773 36.469 29.578 1 97.38 309 GLU A N 1
ATOM 2279 C CA . GLU A 1 309 ? 9.07 35.969 30.75 1 97.38 309 GLU A CA 1
ATOM 2280 C C . GLU A 1 309 ? 7.695 35.406 30.375 1 97.38 309 GLU A C 1
ATOM 2282 O O . GLU A 1 309 ? 7.262 34.406 30.922 1 97.38 309 GLU A O 1
ATOM 2287 N N . GLU A 1 310 ? 7.07 36.094 29.453 1 97.94 310 GLU A N 1
ATOM 2288 C CA . GLU A 1 310 ? 5.746 35.688 29.016 1 97.94 310 GLU A CA 1
ATOM 2289 C C . GLU A 1 310 ? 5.832 34.406 28.156 1 97.94 310 GLU A C 1
ATOM 2291 O O . GLU A 1 310 ? 4.988 33.531 28.281 1 97.94 310 GLU A O 1
ATOM 2296 N N . ILE A 1 311 ? 6.824 34.375 27.312 1 98.25 311 ILE A N 1
ATOM 2297 C CA . ILE A 1 311 ? 7.047 33.188 26.516 1 98.25 311 ILE A CA 1
ATOM 2298 C C . ILE A 1 311 ? 7.297 31.969 27.422 1 98.25 311 ILE A C 1
ATOM 2300 O O . ILE A 1 311 ? 6.762 30.891 27.188 1 98.25 311 ILE A O 1
ATOM 2304 N N . GLN A 1 312 ? 8.047 32.219 28.5 1 97.75 312 GLN A N 1
ATOM 2305 C CA . GLN A 1 312 ? 8.328 31.141 29.453 1 97.75 312 GLN A CA 1
ATOM 2306 C C . GLN A 1 312 ? 7.059 30.688 30.172 1 97.75 312 GLN A C 1
ATOM 2308 O O . GLN A 1 312 ? 6.863 29.5 30.422 1 97.75 312 GLN A O 1
ATOM 2313 N N . LYS A 1 313 ? 6.215 31.641 30.5 1 98 313 LYS A N 1
ATOM 2314 C CA . LYS A 1 313 ? 4.941 31.297 31.125 1 98 313 LYS A CA 1
ATOM 2315 C C . LYS A 1 313 ? 4.098 30.406 30.219 1 98 313 LYS A C 1
ATOM 2317 O O . LYS A 1 313 ? 3.473 29.453 30.688 1 98 313 LYS A O 1
ATOM 2322 N N . LEU A 1 314 ? 4.098 30.766 28.969 1 98.44 314 LEU A N 1
ATOM 2323 C CA . LEU A 1 314 ? 3.375 29.953 28 1 98.44 314 LEU A CA 1
ATOM 2324 C C . LEU A 1 314 ? 3.957 28.547 27.938 1 98.44 314 LEU A C 1
ATOM 2326 O O . LEU A 1 314 ? 3.213 27.562 27.891 1 98.44 314 LEU A O 1
ATOM 2330 N N . LEU A 1 315 ? 5.238 28.453 27.875 1 98.06 315 LEU A N 1
ATOM 2331 C CA . LEU A 1 315 ? 5.918 27.172 27.812 1 98.06 315 LEU A CA 1
ATOM 2332 C C . LEU A 1 315 ? 5.602 26.328 29.047 1 98.06 315 LEU A C 1
ATOM 2334 O O . LEU A 1 315 ? 5.262 25.141 28.922 1 98.06 315 LEU A O 1
ATOM 2338 N N . ASP A 1 316 ? 5.672 26.922 30.219 1 97.69 316 ASP A N 1
ATOM 2339 C CA . ASP A 1 316 ? 5.43 26.219 31.484 1 97.69 316 ASP A CA 1
ATOM 2340 C C . ASP A 1 316 ? 3.992 25.703 31.547 1 97.69 316 ASP A C 1
ATOM 2342 O O . ASP A 1 316 ? 3.734 24.656 32.125 1 97.69 316 ASP A O 1
ATOM 2346 N N . LEU A 1 317 ? 3.16 26.438 30.984 1 98.12 317 LEU A N 1
ATOM 2347 C CA . LEU A 1 317 ? 1.741 26.109 31.016 1 98.12 317 LEU A CA 1
ATOM 2348 C C . LEU A 1 317 ? 1.429 24.969 30.047 1 98.12 317 LEU A C 1
ATOM 2350 O O . LEU A 1 317 ? 0.636 24.078 30.375 1 98.12 317 LEU A O 1
ATOM 2354 N N . THR A 1 318 ? 2.051 25.016 28.891 1 98.38 318 THR A N 1
ATOM 2355 C CA . THR A 1 318 ? 1.557 24.203 27.781 1 98.38 318 THR A CA 1
ATOM 2356 C C . THR A 1 318 ? 2.443 22.984 27.562 1 98.38 318 THR A C 1
ATOM 2358 O O . THR A 1 318 ? 2.066 22.062 26.844 1 98.38 318 THR A O 1
ATOM 2361 N N . LEU A 1 319 ? 3.566 22.938 28.078 1 97.5 319 LEU A N 1
ATOM 2362 C CA . LEU A 1 319 ? 4.5 21.828 27.938 1 97.5 319 LEU A CA 1
ATOM 2363 C C . LEU A 1 319 ? 4.715 21.109 29.266 1 97.5 319 LEU A C 1
ATOM 2365 O O . LEU A 1 319 ? 5.016 21.75 30.281 1 97.5 319 LEU A O 1
ATOM 2369 N N . GLN A 1 320 ? 4.59 19.828 29.234 1 96.38 320 GLN A N 1
ATOM 2370 C CA . GLN A 1 320 ? 4.797 19.031 30.438 1 96.38 320 GLN A CA 1
ATOM 2371 C C . GLN A 1 320 ? 6.281 18.781 30.688 1 96.38 320 GLN A C 1
ATOM 2373 O O . GLN A 1 320 ? 7.113 19.047 29.812 1 96.38 320 GLN A O 1
ATOM 2378 N N . LYS A 1 321 ? 6.637 18.172 31.828 1 93.06 321 LYS A N 1
ATOM 2379 C CA . LYS A 1 321 ? 8.016 17.922 32.219 1 93.06 321 LYS A CA 1
ATOM 2380 C C . LYS A 1 321 ? 8.68 16.906 31.297 1 93.06 321 LYS A C 1
ATOM 2382 O O . LYS A 1 321 ? 9.883 16.984 31.047 1 93.06 321 LYS A O 1
ATOM 2387 N N . ASN A 1 322 ? 7.906 16.047 30.781 1 92.81 322 ASN A N 1
ATOM 2388 C CA . ASN A 1 322 ? 8.438 15.016 29.891 1 92.81 322 ASN A CA 1
ATOM 2389 C C . ASN A 1 322 ? 8.547 15.508 28.453 1 92.81 322 ASN A C 1
ATOM 2391 O O . ASN A 1 322 ? 8.734 14.711 27.531 1 92.81 322 ASN A O 1
ATOM 2395 N N . GLN A 1 323 ? 8.297 16.781 28.234 1 93.5 323 GLN A N 1
ATOM 2396 C CA . GLN A 1 323 ? 8.461 17.438 26.938 1 93.5 323 GLN A CA 1
ATOM 2397 C C . GLN A 1 323 ? 7.367 17.031 25.969 1 93.5 323 GLN A C 1
ATOM 2399 O O . GLN A 1 323 ? 7.625 16.844 24.766 1 93.5 323 GLN A O 1
ATOM 2404 N N . THR A 1 324 ? 6.242 16.734 26.531 1 95.06 324 THR A N 1
ATOM 2405 C CA . THR A 1 324 ? 5.047 16.5 25.734 1 95.06 324 THR A CA 1
ATOM 2406 C C . THR A 1 324 ? 4.023 17.609 25.969 1 95.06 324 THR A C 1
ATOM 2408 O O . THR A 1 324 ? 3.955 18.188 27.047 1 95.06 324 THR A O 1
ATOM 2411 N N . PRO A 1 325 ? 3.285 17.953 25 1 97 325 PRO A N 1
ATOM 2412 C CA . PRO A 1 325 ? 2.273 19 25.172 1 97 325 PRO A CA 1
ATOM 2413 C C . PRO A 1 325 ? 1.245 18.641 26.25 1 97 325 PRO A C 1
ATOM 2415 O O . PRO A 1 325 ? 0.854 17.484 26.375 1 97 325 PRO A O 1
ATOM 2418 N N . SER A 1 326 ? 0.819 19.641 27.016 1 97.25 326 SER A N 1
ATOM 2419 C CA . SER A 1 326 ? -0.265 19.469 27.969 1 97.25 326 SER A CA 1
ATOM 2420 C C . SER A 1 326 ? -1.591 19.203 27.266 1 97.25 326 SER A C 1
ATOM 2422 O O . SER A 1 326 ? -2.088 20.062 26.531 1 97.25 326 SER A O 1
ATOM 2424 N N . ARG A 1 327 ? -2.174 18.109 27.531 1 94.38 327 ARG A N 1
ATOM 2425 C CA . ARG A 1 327 ? -3.43 17.719 26.906 1 94.38 327 ARG A CA 1
ATOM 2426 C C . ARG A 1 327 ? -4.527 18.734 27.203 1 94.38 327 ARG A C 1
ATOM 2428 O O . ARG A 1 327 ? -5.438 18.922 26.391 1 94.38 327 ARG A O 1
ATOM 2435 N N . LYS A 1 328 ? -4.375 19.391 28.266 1 96.19 328 LYS A N 1
ATOM 2436 C CA . LYS A 1 328 ? -5.371 20.375 28.719 1 96.19 328 LYS A CA 1
ATOM 2437 C C . LYS A 1 328 ? -5.512 21.516 27.719 1 96.19 328 LYS A C 1
ATOM 2439 O O . LYS A 1 328 ? -6.582 22.125 27.609 1 96.19 328 LYS A O 1
ATOM 2444 N N . TYR A 1 329 ? -4.461 21.734 26.938 1 97.94 329 TYR A N 1
ATOM 2445 C CA . TYR A 1 329 ? -4.48 22.953 26.141 1 97.94 329 TYR A CA 1
ATOM 2446 C C . TYR A 1 329 ? -4.48 22.641 24.656 1 97.94 329 TYR A C 1
ATOM 2448 O O . TYR A 1 329 ? -4.559 23.531 23.812 1 97.94 329 TYR A O 1
ATOM 2456 N N . VAL A 1 330 ? -4.445 21.359 24.328 1 97.62 330 VAL A N 1
ATOM 2457 C CA . VAL A 1 330 ? -4.531 20.953 22.938 1 97.62 330 VAL A CA 1
ATOM 2458 C C . VAL A 1 330 ? -5.859 21.438 22.344 1 97.62 330 VAL A C 1
ATOM 2460 O O . VAL A 1 330 ? -6.926 21.172 22.906 1 97.62 330 VAL A O 1
ATOM 2463 N N . GLY A 1 331 ? -5.793 22.219 21.297 1 98.06 331 GLY A N 1
ATOM 2464 C CA . GLY A 1 331 ? -6.965 22.656 20.562 1 98.06 331 GLY A CA 1
ATOM 2465 C C . GLY A 1 331 ? -7.73 23.75 21.266 1 98.06 331 GLY A C 1
ATOM 2466 O O . GLY A 1 331 ? -8.836 24.125 20.844 1 98.06 331 GLY A O 1
ATOM 2467 N N . ARG A 1 332 ? -7.16 24.328 22.359 1 98.06 332 ARG A N 1
ATOM 2468 C CA . ARG A 1 332 ? -7.863 25.406 23.062 1 98.06 332 ARG A CA 1
ATOM 2469 C C . ARG A 1 332 ? -7.648 26.75 22.375 1 98.06 332 ARG A C 1
ATOM 2471 O O . ARG A 1 332 ? -6.633 26.953 21.703 1 98.06 332 ARG A O 1
ATOM 2478 N N . ASN A 1 333 ? -8.57 27.594 22.562 1 97.75 333 ASN A N 1
ATOM 2479 C CA . ASN A 1 333 ? -8.453 28.922 22 1 97.75 333 ASN A CA 1
ATOM 2480 C C . ASN A 1 333 ? -7.207 29.656 22.516 1 97.75 333 ASN A C 1
ATOM 2482 O O . ASN A 1 333 ? -6.844 29.516 23.688 1 97.75 333 ASN A O 1
ATOM 2486 N N . ALA A 1 334 ? -6.652 30.484 21.641 1 98.44 334 ALA A N 1
ATOM 2487 C CA . ALA A 1 334 ? -5.5 31.297 22.016 1 98.44 334 ALA A CA 1
ATOM 2488 C C . ALA A 1 334 ? -5.828 32.188 23.219 1 98.44 334 ALA A C 1
ATOM 2490 O O . ALA A 1 334 ? -5.004 32.344 24.125 1 98.44 334 ALA A O 1
ATOM 2491 N N . GLY A 1 335 ? -7.004 32.719 23.25 1 97.12 335 GLY A N 1
ATOM 2492 C CA . GLY A 1 335 ? -7.418 33.562 24.359 1 97.12 335 GLY A CA 1
ATOM 2493 C C . GLY A 1 335 ? -7.414 32.844 25.703 1 97.12 335 GLY A C 1
ATOM 2494 O O . GLY A 1 335 ? -7.059 33.438 26.719 1 97.12 335 GLY A O 1
ATOM 2495 N N . VAL A 1 336 ? -7.832 31.609 25.688 1 97 336 VAL A N 1
ATOM 2496 C CA . VAL A 1 336 ? -7.859 30.812 26.906 1 97 336 VAL A CA 1
ATOM 2497 C C . VAL A 1 336 ? -6.438 30.547 27.391 1 97 336 VAL A C 1
ATOM 2499 O O . VAL A 1 336 ? -6.148 30.672 28.578 1 97 336 VAL A O 1
ATOM 2502 N N . ILE A 1 337 ? -5.551 30.234 26.484 1 98.31 337 ILE A N 1
ATOM 2503 C CA . ILE A 1 337 ? -4.16 29.953 26.812 1 98.31 337 ILE A CA 1
ATOM 2504 C C . ILE A 1 337 ? -3.498 31.188 27.391 1 98.31 337 ILE A C 1
ATOM 2506 O O . ILE A 1 337 ? -2.83 31.125 28.422 1 98.31 337 ILE A O 1
ATOM 2510 N N . LEU A 1 338 ? -3.752 32.312 26.781 1 98.38 338 LEU A N 1
ATOM 2511 C CA . LEU A 1 338 ? -3.184 33.594 27.234 1 98.38 338 LEU A CA 1
ATOM 2512 C C . LEU A 1 338 ? -3.703 33.938 28.625 1 98.38 338 LEU A C 1
ATOM 2514 O O . LEU A 1 338 ? -2.926 34.344 29.5 1 98.38 338 LEU A O 1
ATOM 2518 N N . ARG A 1 339 ? -4.969 33.75 28.797 1 97.44 339 ARG A N 1
ATOM 2519 C CA . ARG A 1 339 ? -5.582 34.062 30.094 1 97.44 339 ARG A CA 1
ATOM 2520 C C . ARG A 1 339 ? -4.996 33.188 31.188 1 97.44 339 ARG A C 1
ATOM 2522 O O . ARG A 1 339 ? -4.605 33.656 32.25 1 97.44 339 ARG A O 1
ATOM 2529 N N . ASP A 1 340 ? -4.918 31.891 30.922 1 97.81 340 ASP A N 1
ATOM 2530 C CA . ASP A 1 340 ? -4.438 30.938 31.938 1 97.81 340 ASP A CA 1
ATOM 2531 C C . ASP A 1 340 ? -2.951 31.156 32.219 1 97.81 340 ASP A C 1
ATOM 2533 O O . ASP A 1 340 ? -2.463 30.797 33.281 1 97.81 340 ASP A O 1
ATOM 2537 N N . ALA A 1 341 ? -2.219 31.75 31.234 1 98.06 341 ALA A N 1
ATOM 2538 C CA . ALA A 1 341 ? -0.803 32.062 31.422 1 98.06 341 ALA A CA 1
ATOM 2539 C C . ALA A 1 341 ? -0.621 33.375 32.125 1 98.06 341 ALA A C 1
ATOM 2541 O O . ALA A 1 341 ? 0.501 33.781 32.469 1 98.06 341 ALA A O 1
ATOM 2542 N N . GLY A 1 342 ? -1.658 34.094 32.344 1 97.44 342 GLY A N 1
ATOM 2543 C CA . GLY A 1 342 ? -1.604 35.375 33 1 97.44 342 GLY A CA 1
ATOM 2544 C C . GLY A 1 342 ? -1.12 36.5 32.062 1 97.44 342 GLY A C 1
ATOM 2545 O O . GLY A 1 342 ? -0.514 37.469 32.531 1 97.44 342 GLY A O 1
ATOM 2546 N N . ILE A 1 343 ? -1.34 36.312 30.828 1 97.56 343 ILE A N 1
ATOM 2547 C CA . ILE A 1 343 ? -0.891 37.312 29.859 1 97.56 343 ILE A CA 1
ATOM 2548 C C . ILE A 1 343 ? -2.088 38.125 29.344 1 97.56 343 ILE A C 1
ATOM 2550 O O . ILE A 1 343 ? -3.033 37.562 28.797 1 97.56 343 ILE A O 1
ATOM 2554 N N . LYS A 1 344 ? -2.061 39.344 29.562 1 93.75 344 LYS A N 1
ATOM 2555 C CA . LYS A 1 344 ? -3.158 40.219 29.156 1 93.75 344 LYS A CA 1
ATOM 2556 C C . LYS A 1 344 ? -2.971 40.719 27.719 1 93.75 344 LYS A C 1
ATOM 2558 O O . LYS A 1 344 ? -1.914 41.25 27.375 1 93.75 344 LYS A O 1
ATOM 2563 N N . VAL A 1 345 ? -3.963 40.406 26.953 1 91.81 345 VAL A N 1
ATOM 2564 C CA . VAL A 1 345 ? -3.951 40.906 25.578 1 91.81 345 VAL A CA 1
ATOM 2565 C C . VAL A 1 345 ? -5.312 41.5 25.234 1 91.81 345 VAL A C 1
ATOM 2567 O O . VAL A 1 345 ? -6.32 41.188 25.875 1 91.81 345 VAL A O 1
ATOM 2570 N N . ASP A 1 346 ? -5.293 42.406 24.312 1 90.56 346 ASP A N 1
ATOM 2571 C CA . ASP A 1 346 ? -6.539 43 23.844 1 90.56 346 ASP A CA 1
ATOM 2572 C C . ASP A 1 346 ? -7.215 42.125 22.812 1 90.56 346 ASP A C 1
ATOM 2574 O O . ASP A 1 346 ? -6.543 41.5 21.984 1 90.56 346 ASP A O 1
ATOM 2578 N N . GLY A 1 347 ? -8.531 42.031 22.953 1 91.12 347 GLY A N 1
ATOM 2579 C CA . GLY A 1 347 ? -9.281 41.281 21.953 1 91.12 347 GLY A CA 1
ATOM 2580 C C . GLY A 1 347 ? -9.234 39.781 22.141 1 91.12 347 GLY A C 1
ATOM 2581 O O . GLY A 1 347 ? -9.023 39.312 23.25 1 91.12 347 GLY A O 1
ATOM 2582 N N . ASP A 1 348 ? -9.617 39.062 21.125 1 92.75 348 ASP A N 1
ATOM 2583 C CA . ASP A 1 348 ? -9.641 37.594 21.109 1 92.75 348 ASP A CA 1
ATOM 2584 C C . ASP A 1 348 ? -8.82 37.031 19.953 1 92.75 348 ASP A C 1
ATOM 2586 O O . ASP A 1 348 ? -9.383 36.562 18.969 1 92.75 348 ASP A O 1
ATOM 2590 N N . PRO A 1 349 ? -7.547 37.125 20.109 1 96.81 349 PRO A N 1
ATOM 2591 C CA . PRO A 1 349 ? -6.703 36.656 19.016 1 96.81 349 PRO A CA 1
ATOM 2592 C C . PRO A 1 349 ? -6.914 35.188 18.688 1 96.81 349 PRO A C 1
ATOM 2594 O O . PRO A 1 349 ? -7.203 34.375 19.578 1 96.81 349 PRO A O 1
ATOM 2597 N N . ARG A 1 350 ? -6.672 34.875 17.406 1 97.38 350 ARG A N 1
ATOM 2598 C CA . ARG A 1 350 ? -6.828 33.5 16.969 1 97.38 350 ARG A CA 1
ATOM 2599 C C . ARG A 1 350 ? -5.512 32.719 17.078 1 97.38 350 ARG A C 1
ATOM 2601 O O . ARG A 1 350 ? -5.504 31.484 17.094 1 97.38 350 ARG A O 1
ATOM 2608 N N . LEU A 1 351 ? -4.422 33.5 17.125 1 98.81 351 LEU A N 1
ATOM 2609 C CA . LEU A 1 351 ? -3.105 32.875 17.031 1 98.81 351 LEU A CA 1
ATOM 2610 C C . LEU A 1 351 ? -2.08 33.625 17.844 1 98.81 351 LEU A C 1
ATOM 2612 O O . LEU A 1 351 ? -2.072 34.875 17.828 1 98.81 351 LEU A O 1
ATOM 2616 N N . ILE A 1 352 ? -1.317 32.938 18.641 1 98.88 352 ILE A N 1
ATOM 2617 C CA . ILE A 1 352 ? -0.191 33.5 19.375 1 98.88 352 ILE A CA 1
ATOM 2618 C C . ILE A 1 352 ? 1.093 33.344 18.562 1 98.88 352 ILE A C 1
ATOM 2620 O O . ILE A 1 352 ? 1.41 32.219 18.141 1 98.88 352 ILE A O 1
ATOM 2624 N N . ILE A 1 353 ? 1.805 34.375 18.328 1 98.88 353 ILE A N 1
ATOM 2625 C CA . ILE A 1 353 ? 3.072 34.281 17.609 1 98.88 353 ILE A CA 1
ATOM 2626 C C . ILE A 1 353 ? 4.199 34.844 18.469 1 98.88 353 ILE A C 1
ATOM 2628 O O . ILE A 1 353 ? 3.961 35.656 19.359 1 98.88 353 ILE A O 1
ATOM 2632 N N . MET A 1 354 ? 5.422 34.375 18.266 1 98.81 354 MET A N 1
ATOM 2633 C CA . MET A 1 354 ? 6.621 34.844 18.953 1 98.81 354 MET A CA 1
ATOM 2634 C C . MET A 1 354 ? 7.871 34.531 18.156 1 98.81 354 MET A C 1
ATOM 2636 O O . MET A 1 354 ? 7.895 33.562 17.391 1 98.81 354 MET A O 1
ATOM 2640 N N . LYS A 1 355 ? 8.859 35.312 18.281 1 98.5 355 LYS A N 1
ATOM 2641 C CA . LYS A 1 355 ? 10.172 35 17.719 1 98.5 355 LYS A CA 1
ATOM 2642 C C . LYS A 1 355 ? 10.93 34 18.609 1 98.5 355 LYS A C 1
ATOM 2644 O O . LYS A 1 355 ? 10.992 34.188 19.828 1 98.5 355 LYS A O 1
ATOM 2649 N N . THR A 1 356 ? 11.398 33 18 1 98.12 356 THR A N 1
ATOM 2650 C CA . THR A 1 356 ? 12.203 32.031 18.734 1 98.12 356 THR A CA 1
ATOM 2651 C C . THR A 1 356 ? 13.406 31.594 17.906 1 98.12 356 THR A C 1
ATOM 2653 O O . THR A 1 356 ? 13.484 31.906 16.703 1 98.12 356 THR A O 1
ATOM 2656 N N . ASP A 1 357 ? 14.383 30.969 18.641 1 96.75 357 ASP A N 1
ATOM 2657 C CA . ASP A 1 357 ? 15.391 30.219 17.891 1 96.75 357 ASP A CA 1
ATOM 2658 C C . ASP A 1 357 ? 14.836 28.891 17.422 1 96.75 357 ASP A C 1
ATOM 2660 O O . ASP A 1 357 ? 13.773 28.453 17.859 1 96.75 357 ASP A O 1
ATOM 2664 N N . LYS A 1 358 ? 15.586 28.219 16.5 1 97.25 358 LYS A N 1
ATOM 2665 C CA . LYS A 1 358 ? 15.094 27.016 15.859 1 97.25 358 LYS A CA 1
ATOM 2666 C C . LYS A 1 358 ? 15.055 25.844 16.844 1 97.25 358 LYS A C 1
ATOM 2668 O O . LYS A 1 358 ? 14.375 24.844 16.609 1 97.25 358 LYS A O 1
ATOM 2673 N N . HIS A 1 359 ? 15.695 25.891 18 1 97.19 359 HIS A N 1
ATOM 2674 C CA . HIS A 1 359 ? 15.758 24.781 18.953 1 97.19 359 HIS A CA 1
ATOM 2675 C C . HIS A 1 359 ? 14.695 24.922 20.031 1 97.19 359 HIS A C 1
ATOM 2677 O O . HIS A 1 359 ? 14.516 24.016 20.859 1 97.19 359 HIS A O 1
ATOM 2683 N N . HIS A 1 360 ? 14.031 26.062 20.031 1 97.38 360 HIS A N 1
ATOM 2684 C CA . HIS A 1 360 ? 13 26.281 21.047 1 97.38 360 HIS A CA 1
ATOM 2685 C C . HIS A 1 360 ? 11.945 25.188 21 1 97.38 360 HIS A C 1
ATOM 2687 O O . HIS A 1 360 ? 11.539 24.734 19.922 1 97.38 360 HIS A O 1
ATOM 2693 N N . PRO A 1 361 ? 11.391 24.781 22.141 1 97.88 361 PRO A N 1
ATOM 2694 C CA . PRO A 1 361 ? 10.414 23.688 22.172 1 97.88 361 PRO A CA 1
ATOM 2695 C C . PRO A 1 361 ? 9.164 24 21.344 1 97.88 361 PRO A C 1
ATOM 2697 O O . PRO A 1 361 ? 8.609 23.094 20.703 1 97.88 361 PRO A O 1
ATOM 2700 N N . PHE A 1 362 ? 8.75 25.219 21.281 1 98.38 362 PHE A N 1
ATOM 2701 C CA . PHE A 1 362 ? 7.574 25.562 20.5 1 98.38 362 PHE A CA 1
ATOM 2702 C C . PHE A 1 362 ? 7.832 25.328 19.016 1 98.38 362 PHE A C 1
ATOM 2704 O O . PHE A 1 362 ? 6.891 25.188 18.219 1 98.38 362 PHE A O 1
ATOM 2711 N N . ALA A 1 363 ? 9.117 25.328 18.625 1 98.19 363 ALA A N 1
ATOM 2712 C CA . ALA A 1 363 ? 9.469 25.109 17.219 1 98.19 363 ALA A CA 1
ATOM 2713 C C . ALA A 1 363 ? 9.68 23.625 16.922 1 98.19 363 ALA A C 1
ATOM 2715 O O . ALA A 1 363 ? 9.352 23.156 15.828 1 98.19 363 ALA A O 1
ATOM 2716 N N . THR A 1 364 ? 10.133 22.844 17.891 1 97.56 364 THR A N 1
ATOM 2717 C CA . THR A 1 364 ? 10.594 21.5 17.609 1 97.56 364 THR A CA 1
ATOM 2718 C C . THR A 1 364 ? 9.531 20.469 17.984 1 97.56 364 THR A C 1
ATOM 2720 O O . THR A 1 364 ? 9.586 19.328 17.547 1 97.56 364 THR A O 1
ATOM 2723 N N . ILE A 1 365 ? 8.547 20.859 18.797 1 97.12 365 ILE A N 1
ATOM 2724 C CA . ILE A 1 365 ? 7.531 19.922 19.266 1 97.12 365 ILE A CA 1
ATOM 2725 C C . ILE A 1 365 ? 6.184 20.266 18.641 1 97.12 365 ILE A C 1
ATOM 2727 O O . ILE A 1 365 ? 5.789 21.438 18.578 1 97.12 365 ILE A O 1
ATOM 2731 N N . GLU A 1 366 ? 5.48 19.297 18.078 1 96.69 366 GLU A N 1
ATOM 2732 C CA . GLU A 1 366 ? 4.109 19.484 17.609 1 96.69 366 GLU A CA 1
ATOM 2733 C C . GLU A 1 366 ? 3.158 19.719 18.781 1 96.69 366 GLU A C 1
ATOM 2735 O O . GLU A 1 366 ? 2.697 18.766 19.406 1 96.69 366 GLU A O 1
ATOM 2740 N N . MET A 1 367 ? 2.762 20.953 18.969 1 97.31 367 MET A N 1
ATOM 2741 C CA . MET A 1 367 ? 2.006 21.328 20.156 1 97.31 367 MET A CA 1
ATOM 2742 C C . MET A 1 367 ? 0.514 21.078 19.953 1 97.31 367 MET A C 1
ATOM 2744 O O . MET A 1 367 ? -0.224 20.875 20.922 1 97.31 367 MET A O 1
ATOM 2748 N N . LEU A 1 368 ? 0.008 21.172 18.719 1 97.75 368 LEU A N 1
ATOM 2749 C CA . LEU A 1 368 ? -1.411 21.141 18.391 1 97.75 368 LEU A CA 1
ATOM 2750 C C . LEU A 1 368 ? -2.178 22.219 19.141 1 97.75 368 LEU A C 1
ATOM 2752 O O . LEU A 1 368 ? -3.248 21.953 19.688 1 97.75 368 LEU A O 1
ATOM 2756 N N . MET A 1 369 ? -1.572 23.391 19.234 1 98.69 369 MET A N 1
ATOM 2757 C CA . MET A 1 369 ? -2.1 24.609 19.844 1 98.69 369 MET A CA 1
ATOM 2758 C C . MET A 1 369 ? -1.891 25.812 18.938 1 98.69 369 MET A C 1
ATOM 2760 O O . MET A 1 369 ? -0.995 25.797 18.078 1 98.69 369 MET A O 1
ATOM 2764 N N . PRO A 1 370 ? -2.748 26.781 19.016 1 98.75 370 PRO A N 1
ATOM 2765 C CA . PRO A 1 370 ? -2.557 27.969 18.188 1 98.75 370 PRO A CA 1
ATOM 2766 C C . PRO A 1 370 ? -1.409 28.859 18.688 1 98.75 370 PRO A C 1
ATOM 2768 O O . PRO A 1 370 ? -1.615 30.031 19 1 98.75 370 PRO A O 1
ATOM 2771 N N . ILE A 1 371 ? -0.238 28.266 18.828 1 98.88 371 ILE A N 1
ATOM 2772 C CA . ILE A 1 371 ? 1.037 28.875 19.172 1 98.88 371 ILE A CA 1
ATOM 2773 C C . ILE A 1 371 ? 2.041 28.656 18.047 1 98.88 371 ILE A C 1
ATOM 2775 O O . ILE A 1 371 ? 2.398 27.516 17.75 1 98.88 371 ILE A O 1
ATOM 2779 N N . LEU A 1 372 ? 2.5 29.734 17.453 1 98.88 372 LEU A N 1
ATOM 2780 C CA . LEU A 1 372 ? 3.283 29.625 16.234 1 98.88 372 LEU A CA 1
ATOM 2781 C C . LEU A 1 372 ? 4.613 30.359 16.375 1 98.88 372 LEU A C 1
ATOM 2783 O O . LEU A 1 372 ? 4.664 31.594 16.266 1 98.88 372 LEU A O 1
ATOM 2787 N N . PRO A 1 373 ? 5.676 29.625 16.562 1 98.88 373 PRO A N 1
ATOM 2788 C CA . PRO A 1 373 ? 7 30.234 16.609 1 98.88 373 PRO A CA 1
ATOM 2789 C C . PRO A 1 373 ? 7.477 30.734 15.242 1 98.88 373 PRO A C 1
ATOM 2791 O O . PRO A 1 373 ? 7.18 30.109 14.219 1 98.88 373 PRO A O 1
ATOM 2794 N N . ILE A 1 374 ? 8.188 31.812 15.242 1 98.94 374 ILE A N 1
ATOM 2795 C CA . ILE A 1 374 ? 8.797 32.375 14.047 1 98.94 374 ILE A CA 1
ATOM 2796 C C . ILE A 1 374 ? 10.32 32.375 14.195 1 98.94 374 ILE A C 1
ATOM 2798 O O . ILE A 1 374 ? 10.867 33 15.094 1 98.94 374 ILE A O 1
ATOM 2802 N N . VAL A 1 375 ? 10.938 31.656 13.352 1 98.88 375 VAL A N 1
ATOM 2803 C CA . VAL A 1 375 ? 12.391 31.562 13.328 1 98.88 375 VAL A CA 1
ATOM 2804 C C . VAL A 1 375 ? 12.953 32.406 12.188 1 98.88 375 VAL A C 1
ATOM 2806 O O . VAL A 1 375 ? 12.594 32.219 11.023 1 98.88 375 VAL A O 1
ATOM 2809 N N . THR A 1 376 ? 13.867 33.312 12.57 1 98.75 376 THR A N 1
ATOM 2810 C CA . THR A 1 376 ? 14.477 34.219 11.594 1 98.75 376 THR A CA 1
ATOM 2811 C C . THR A 1 376 ? 15.75 33.594 11.016 1 98.75 376 THR A C 1
ATOM 2813 O O . THR A 1 376 ? 16.562 33.031 11.758 1 98.75 376 THR A O 1
ATOM 2816 N N . VAL A 1 377 ? 15.883 33.688 9.727 1 98.44 377 VAL A N 1
ATOM 2817 C CA . VAL A 1 377 ? 17.062 33.156 9.039 1 98.44 377 VAL A CA 1
ATOM 2818 C C . VAL A 1 377 ? 17.641 34.219 8.109 1 98.44 377 VAL A C 1
ATOM 2820 O O . VAL A 1 377 ? 16.984 35.219 7.82 1 98.44 377 VAL A O 1
ATOM 2823 N N . ASP A 1 378 ? 18.828 33.938 7.531 1 97.5 378 ASP A N 1
ATOM 2824 C CA . ASP A 1 378 ? 19.547 35.031 6.828 1 97.5 378 ASP A CA 1
ATOM 2825 C C . ASP A 1 378 ? 19.547 34.781 5.32 1 97.5 378 ASP A C 1
ATOM 2827 O O . ASP A 1 378 ? 19.828 35.688 4.539 1 97.5 378 ASP A O 1
ATOM 2831 N N . SER A 1 379 ? 19.328 33.531 4.91 1 96.81 379 SER A N 1
ATOM 2832 C CA . SER A 1 379 ? 19.375 33.188 3.498 1 96.81 379 SER A CA 1
ATOM 2833 C C . SER A 1 379 ? 18.406 32.031 3.193 1 96.81 379 SER A C 1
ATOM 2835 O O . SER A 1 379 ? 17.859 31.422 4.109 1 96.81 379 SER A O 1
ATOM 2837 N N . PHE A 1 380 ? 18.219 31.891 1.878 1 96.75 380 PHE A N 1
ATOM 2838 C CA . PHE A 1 380 ? 17.391 30.766 1.464 1 96.75 380 PHE A CA 1
ATOM 2839 C C . PHE A 1 380 ? 17.969 29.453 1.963 1 96.75 380 PHE A C 1
ATOM 2841 O O . PHE A 1 380 ? 17.234 28.578 2.451 1 96.75 380 PHE A O 1
ATOM 2848 N N . GLU A 1 381 ? 19.297 29.25 1.849 1 95.5 381 GLU A N 1
ATOM 2849 C CA . GLU A 1 381 ? 19.953 28.016 2.256 1 95.5 381 GLU A CA 1
ATOM 2850 C C . GLU A 1 381 ? 19.766 27.766 3.748 1 95.5 381 GLU A C 1
ATOM 2852 O O . GLU A 1 381 ? 19.469 26.641 4.152 1 95.5 381 GLU A O 1
ATOM 2857 N N . ASP A 1 382 ? 19.906 28.828 4.457 1 96.12 382 ASP A N 1
ATOM 2858 C CA . ASP A 1 382 ? 19.703 28.719 5.898 1 96.12 382 ASP A CA 1
ATOM 2859 C C . ASP A 1 382 ? 18.25 28.391 6.223 1 96.12 382 ASP A C 1
ATOM 2861 O O . ASP A 1 382 ? 17.969 27.594 7.129 1 96.12 382 ASP A O 1
ATOM 2865 N N . GLY A 1 383 ? 17.359 29 5.516 1 98 383 GLY A N 1
ATOM 2866 C CA . GLY A 1 383 ? 15.938 28.75 5.703 1 98 383 GLY A CA 1
ATOM 2867 C C . GLY A 1 383 ? 15.539 27.328 5.371 1 98 383 GLY A C 1
ATOM 2868 O O . GLY A 1 383 ? 14.789 26.703 6.121 1 98 383 GLY A O 1
ATOM 2869 N N . LEU A 1 384 ? 16.031 26.844 4.25 1 96.94 384 LEU A N 1
ATOM 2870 C CA . LEU A 1 384 ? 15.758 25.453 3.855 1 96.94 384 LEU A CA 1
ATOM 2871 C C . LEU A 1 384 ? 16.281 24.484 4.902 1 96.94 384 LEU A C 1
ATOM 2873 O O . LEU A 1 384 ? 15.578 23.547 5.289 1 96.94 384 LEU A O 1
ATOM 2877 N N . ALA A 1 385 ? 17.469 24.688 5.387 1 96.56 385 ALA A N 1
ATOM 2878 C CA . ALA A 1 385 ? 18.062 23.844 6.414 1 96.56 385 ALA A CA 1
ATOM 2879 C C . ALA A 1 385 ? 17.234 23.875 7.699 1 96.56 385 ALA A C 1
ATOM 2881 O O . ALA A 1 385 ? 17.031 22.844 8.344 1 96.56 385 ALA A O 1
ATOM 2882 N N . THR A 1 386 ? 16.812 25.062 8.062 1 97.94 386 THR A N 1
ATOM 2883 C CA . THR A 1 386 ? 16.016 25.219 9.273 1 97.94 386 THR A CA 1
ATOM 2884 C C . THR A 1 386 ? 14.672 24.516 9.133 1 97.94 386 THR A C 1
ATOM 2886 O O . THR A 1 386 ? 14.219 23.828 10.055 1 97.94 386 THR A O 1
ATOM 2889 N N . ALA A 1 387 ? 14.039 24.688 7.988 1 98.31 387 ALA A N 1
ATOM 2890 C CA . ALA A 1 387 ? 12.758 24.031 7.734 1 98.31 387 ALA A CA 1
ATOM 2891 C C . ALA A 1 387 ? 12.898 22.516 7.809 1 98.31 387 ALA A C 1
ATOM 2893 O O . ALA A 1 387 ? 12.047 21.828 8.383 1 98.31 387 ALA A O 1
ATOM 2894 N N . LEU A 1 388 ? 13.961 21.969 7.203 1 96.75 388 LEU A N 1
ATOM 2895 C CA . LEU A 1 388 ? 14.234 20.547 7.25 1 96.75 388 LEU A CA 1
ATOM 2896 C C . LEU A 1 388 ? 14.438 20.078 8.688 1 96.75 388 LEU A C 1
ATOM 2898 O O . LEU A 1 388 ? 13.945 19.016 9.078 1 96.75 388 LEU A O 1
ATOM 2902 N N . PHE A 1 389 ? 15.156 20.875 9.461 1 97.06 389 PHE A N 1
ATOM 2903 C CA . PHE A 1 389 ? 15.406 20.562 10.859 1 97.06 389 PHE A CA 1
ATOM 2904 C C . PHE A 1 389 ? 14.094 20.5 11.641 1 97.06 389 PHE A C 1
ATOM 2906 O O . PHE A 1 389 ? 13.867 19.562 12.406 1 97.06 389 PHE A O 1
ATOM 2913 N N . LEU A 1 390 ? 13.258 21.438 11.422 1 98.12 390 LEU A N 1
ATOM 2914 C CA . LEU A 1 390 ? 12 21.547 12.164 1 98.12 390 LEU A CA 1
ATOM 2915 C C . LEU A 1 390 ? 11.031 20.438 11.75 1 98.12 390 LEU A C 1
ATOM 2917 O O . LEU A 1 390 ? 10.289 19.922 12.586 1 98.12 390 LEU A O 1
ATOM 2921 N N . GLU A 1 391 ? 11.008 20.141 10.477 1 97.06 391 GLU A N 1
ATOM 2922 C CA . GLU A 1 391 ? 10.148 19.062 9.969 1 97.06 391 GLU A CA 1
ATOM 2923 C C . GLU A 1 391 ? 10.57 17.719 10.531 1 97.06 391 GLU A C 1
ATOM 2925 O O . GLU A 1 391 ? 9.742 16.797 10.641 1 97.06 391 GLU A O 1
ATOM 2930 N N . ALA A 1 392 ? 11.773 17.531 10.844 1 94.75 392 ALA A N 1
ATOM 2931 C CA . ALA A 1 392 ? 12.328 16.438 11.648 1 94.75 392 ALA A CA 1
ATOM 2932 C C . ALA A 1 392 ? 12.242 15.117 10.906 1 94.75 392 ALA A C 1
ATOM 2934 O O . ALA A 1 392 ? 12.086 14.062 11.523 1 94.75 392 ALA A O 1
ATOM 2935 N N . GLY A 1 393 ? 12.219 15.109 9.602 1 92.62 393 GLY A N 1
ATOM 2936 C CA . GLY A 1 393 ? 12.219 13.875 8.828 1 92.62 393 GLY A CA 1
ATOM 2937 C C . GLY A 1 393 ? 10.891 13.141 8.875 1 92.62 393 GLY A C 1
ATOM 2938 O O . GLY A 1 393 ? 10.82 11.953 8.555 1 92.62 393 GLY A O 1
ATOM 2939 N N . LEU A 1 394 ? 9.844 13.797 9.203 1 94.94 394 LEU A N 1
ATOM 2940 C CA . LEU A 1 394 ? 8.523 13.188 9.312 1 94.94 394 LEU A CA 1
ATOM 2941 C C . LEU A 1 394 ? 7.832 13.117 7.957 1 94.94 394 LEU A C 1
ATOM 2943 O O . LEU A 1 394 ? 6.926 12.312 7.758 1 94.94 394 LEU A O 1
ATOM 2947 N N . HIS A 1 395 ? 8.125 14.055 7.055 1 96.19 395 HIS A N 1
ATOM 2948 C CA . HIS A 1 395 ? 7.719 14.07 5.656 1 96.19 395 HIS A CA 1
ATOM 2949 C C . HIS A 1 395 ? 6.215 14.281 5.523 1 96.19 395 HIS A C 1
ATOM 2951 O O . HIS A 1 395 ? 5.598 13.797 4.57 1 96.19 395 HIS A O 1
ATOM 2957 N N . HIS A 1 396 ? 5.602 14.93 6.484 1 97.25 396 HIS A N 1
ATOM 2958 C CA . HIS A 1 396 ? 4.148 15.031 6.5 1 97.25 396 HIS A CA 1
ATOM 2959 C C . HIS A 1 396 ? 3.666 16.188 5.625 1 97.25 396 HIS A C 1
ATOM 2961 O O . HIS A 1 396 ? 2.959 15.961 4.637 1 97.25 396 HIS A O 1
ATOM 2967 N N . THR A 1 397 ? 4.023 17.422 5.992 1 98.44 397 THR A N 1
ATOM 2968 C CA . THR A 1 397 ? 3.523 18.625 5.312 1 98.44 397 THR A CA 1
ATOM 2969 C C . THR A 1 397 ? 4.523 19.766 5.426 1 98.44 397 THR A C 1
ATOM 2971 O O . THR A 1 397 ? 5.195 19.906 6.449 1 98.44 397 THR A O 1
ATOM 2974 N N . ALA A 1 398 ? 4.621 20.531 4.395 1 98.56 398 ALA A N 1
ATOM 2975 C CA . ALA A 1 398 ? 5.352 21.781 4.418 1 98.56 398 ALA A CA 1
ATOM 2976 C C . ALA A 1 398 ? 4.734 22.797 3.463 1 98.56 398 ALA A C 1
ATOM 2978 O O . ALA A 1 398 ? 4.055 22.422 2.506 1 98.56 398 ALA A O 1
ATOM 2979 N N . THR A 1 399 ? 4.902 24.062 3.762 1 98.69 399 THR A N 1
ATOM 2980 C CA . THR A 1 399 ? 4.461 25.125 2.881 1 98.69 399 THR A CA 1
ATOM 2981 C C . THR A 1 399 ? 5.59 26.125 2.625 1 98.69 399 THR A C 1
ATOM 2983 O O . THR A 1 399 ? 6.516 26.234 3.432 1 98.69 399 THR A O 1
ATOM 2986 N N . MET A 1 400 ? 5.508 26.766 1.504 1 98.69 400 MET A N 1
ATOM 2987 C CA . MET A 1 400 ? 6.457 27.812 1.176 1 98.69 400 MET A CA 1
ATOM 2988 C C . MET A 1 400 ? 5.77 28.969 0.436 1 98.69 400 MET A C 1
ATOM 2990 O O . MET A 1 400 ? 4.898 28.719 -0.402 1 98.69 400 MET A O 1
ATOM 2994 N N . HIS A 1 401 ? 6.098 30.125 0.816 1 98.62 401 HIS A N 1
ATOM 2995 C CA . HIS A 1 401 ? 5.684 31.344 0.118 1 98.62 401 HIS A CA 1
ATOM 2996 C C . HIS A 1 401 ? 6.871 32.031 -0.55 1 98.62 401 HIS A C 1
ATOM 2998 O O . HIS A 1 401 ? 7.809 32.438 0.127 1 98.62 401 HIS A O 1
ATOM 3004 N N . SER A 1 402 ? 6.879 32.031 -1.81 1 97.94 402 SER A N 1
ATOM 3005 C CA . SER A 1 402 ? 7.961 32.562 -2.629 1 97.94 402 SER A CA 1
ATOM 3006 C C . SER A 1 402 ? 7.492 32.844 -4.055 1 97.94 402 SER A C 1
ATOM 3008 O O . SER A 1 402 ? 6.609 32.156 -4.566 1 97.94 402 SER A O 1
ATOM 3010 N N . LEU A 1 403 ? 8.094 33.844 -4.672 1 96.12 403 LEU A N 1
ATOM 3011 C CA . LEU A 1 403 ? 7.871 34.062 -6.098 1 96.12 403 LEU A CA 1
ATOM 3012 C C . LEU A 1 403 ? 9.016 33.469 -6.918 1 96.12 403 LEU A C 1
ATOM 3014 O O . LEU A 1 403 ? 9 33.562 -8.148 1 96.12 403 LEU A O 1
ATOM 3018 N N . ASN A 1 404 ? 10.008 32.938 -6.254 1 96.06 404 ASN A N 1
ATOM 3019 C CA . ASN A 1 404 ? 11.109 32.25 -6.918 1 96.06 404 ASN A CA 1
ATOM 3020 C C . ASN A 1 404 ? 10.781 30.766 -7.172 1 96.06 404 ASN A C 1
ATOM 3022 O O . ASN A 1 404 ? 10.836 29.953 -6.25 1 96.06 404 ASN A O 1
ATOM 3026 N N . MET A 1 405 ? 10.617 30.469 -8.398 1 92 405 MET A N 1
ATOM 3027 C CA . MET A 1 405 ? 10.188 29.125 -8.789 1 92 405 MET A CA 1
ATOM 3028 C C . MET A 1 405 ? 11.266 28.094 -8.477 1 92 405 MET A C 1
ATOM 3030 O O . MET A 1 405 ? 10.953 26.969 -8.078 1 92 405 MET A O 1
ATOM 3034 N N . GLU A 1 406 ? 12.453 28.406 -8.68 1 94 406 GLU A N 1
ATOM 3035 C CA . GLU A 1 406 ? 13.555 27.484 -8.398 1 94 406 GLU A CA 1
ATOM 3036 C C . GLU A 1 406 ? 13.602 27.125 -6.922 1 94 406 GLU A C 1
ATOM 3038 O O . GLU A 1 406 ? 13.812 25.953 -6.57 1 94 406 GLU A O 1
ATOM 3043 N N . ARG A 1 407 ? 13.375 28.125 -6.062 1 95.56 407 ARG A N 1
ATOM 3044 C CA . ARG A 1 407 ? 13.406 27.891 -4.621 1 95.56 407 ARG A CA 1
ATOM 3045 C C . ARG A 1 407 ? 12.219 27.047 -4.18 1 95.56 407 ARG A C 1
ATOM 3047 O O . ARG A 1 407 ? 12.367 26.156 -3.33 1 95.56 407 ARG A O 1
ATOM 3054 N N . LEU A 1 408 ? 11.047 27.312 -4.781 1 95.44 408 LEU A N 1
ATOM 3055 C CA . LEU A 1 408 ? 9.867 26.5 -4.5 1 95.44 408 LEU A CA 1
ATOM 3056 C C . LEU A 1 408 ? 10.133 25.031 -4.828 1 95.44 408 LEU A C 1
ATOM 3058 O O . LEU A 1 408 ? 9.828 24.141 -4.027 1 95.44 408 LEU A O 1
ATOM 3062 N N . ASN A 1 409 ? 10.711 24.812 -5.926 1 92.5 409 ASN A N 1
ATOM 3063 C CA . ASN A 1 409 ? 11 23.453 -6.375 1 92.5 409 ASN A CA 1
ATOM 3064 C C . ASN A 1 409 ? 12.055 22.781 -5.5 1 92.5 409 ASN A C 1
ATOM 3066 O O . ASN A 1 409 ? 11.938 21.609 -5.168 1 92.5 409 ASN A O 1
ATOM 3070 N N . LYS A 1 410 ? 13.078 23.516 -5.203 1 93.06 410 LYS A N 1
ATOM 3071 C CA . LYS A 1 410 ? 14.148 22.984 -4.371 1 93.06 410 LYS A CA 1
ATOM 3072 C C . LYS A 1 410 ? 13.625 22.547 -3.008 1 93.06 410 LYS A C 1
ATOM 3074 O O . LYS A 1 410 ? 13.977 21.469 -2.52 1 93.06 410 LYS A O 1
ATOM 3079 N N . MET A 1 411 ? 12.812 23.312 -2.412 1 95.25 411 MET A N 1
ATOM 3080 C CA . MET A 1 411 ? 12.281 22.953 -1.1 1 95.25 411 MET A CA 1
ATOM 3081 C C . MET A 1 411 ? 11.336 21.75 -1.203 1 95.25 411 MET A C 1
ATOM 3083 O O . MET A 1 411 ? 11.383 20.844 -0.372 1 95.25 411 MET A O 1
ATOM 3087 N N . ALA A 1 412 ? 10.461 21.828 -2.172 1 94.75 412 ALA A N 1
ATOM 3088 C CA . ALA A 1 412 ? 9.531 20.719 -2.352 1 94.75 412 ALA A CA 1
ATOM 3089 C C . ALA A 1 412 ? 10.273 19.391 -2.49 1 94.75 412 ALA A C 1
ATOM 3091 O O . ALA A 1 412 ? 9.883 18.391 -1.882 1 94.75 412 ALA A O 1
ATOM 3092 N N . ARG A 1 413 ? 11.297 19.391 -3.232 1 92 413 ARG A N 1
ATOM 3093 C CA . ARG A 1 413 ? 12.094 18.188 -3.459 1 92 413 ARG A CA 1
ATOM 3094 C C . ARG A 1 413 ? 12.812 17.75 -2.184 1 92 413 ARG A C 1
ATOM 3096 O O . ARG A 1 413 ? 12.859 16.562 -1.863 1 92 413 ARG A O 1
ATOM 3103 N N . ALA A 1 414 ? 13.328 18.703 -1.497 1 91.88 414 ALA A N 1
ATOM 3104 C CA . ALA A 1 414 ? 14.125 18.422 -0.308 1 91.88 414 ALA A CA 1
ATOM 3105 C C . ALA A 1 414 ? 13.242 17.922 0.835 1 91.88 414 ALA A C 1
ATOM 3107 O O . ALA A 1 414 ? 13.625 17.016 1.574 1 91.88 414 ALA A O 1
ATOM 3108 N N . MET A 1 415 ? 12.102 18.484 0.981 1 94.94 415 MET A N 1
ATOM 3109 C CA . MET A 1 415 ? 11.227 18.188 2.111 1 94.94 415 MET A CA 1
ATOM 3110 C C . MET A 1 415 ? 10.617 16.797 1.975 1 94.94 415 MET A C 1
ATOM 3112 O O . MET A 1 415 ? 10.414 16.109 2.973 1 94.94 415 MET A O 1
ATOM 3116 N N . LYS A 1 416 ? 10.305 16.391 0.736 1 94.69 416 LYS A N 1
ATOM 3117 C CA . LYS A 1 416 ? 9.75 15.07 0.426 1 94.69 416 LYS A CA 1
ATOM 3118 C C . LYS A 1 416 ? 8.477 14.812 1.221 1 94.69 416 LYS A C 1
ATOM 3120 O O . LYS A 1 416 ? 8.242 13.688 1.673 1 94.69 416 LYS A O 1
ATOM 3125 N N . THR A 1 417 ? 7.684 15.805 1.442 1 97.62 417 THR A N 1
ATOM 3126 C CA . THR A 1 417 ? 6.496 15.656 2.273 1 97.62 417 THR A CA 1
ATOM 3127 C C . THR A 1 417 ? 5.344 15.055 1.469 1 97.62 417 THR A C 1
ATOM 3129 O O . THR A 1 417 ? 5.309 15.18 0.243 1 97.62 417 THR A O 1
ATOM 3132 N N . SER A 1 418 ? 4.402 14.422 2.146 1 97.81 418 SER A N 1
ATOM 3133 C CA . SER A 1 418 ? 3.168 13.938 1.536 1 97.81 418 SER A CA 1
ATOM 3134 C C . SER A 1 418 ? 2.359 15.086 0.938 1 97.81 418 SER A C 1
ATOM 3136 O O . SER A 1 418 ? 1.699 14.914 -0.089 1 97.81 418 SER A O 1
ATOM 3138 N N . ILE A 1 419 ? 2.455 16.25 1.618 1 98 419 ILE A N 1
ATOM 3139 C CA . ILE A 1 419 ? 1.769 17.438 1.133 1 98 419 ILE A CA 1
ATOM 3140 C C . ILE A 1 419 ? 2.734 18.625 1.121 1 98 419 ILE A C 1
ATOM 3142 O O . ILE A 1 419 ? 3.398 18.906 2.123 1 98 419 ILE A O 1
ATOM 3146 N N . PHE A 1 420 ? 2.896 19.219 0.047 1 98.06 420 PHE A N 1
ATOM 3147 C CA . PHE A 1 420 ? 3.627 20.469 -0.09 1 98.06 420 PHE A CA 1
ATOM 3148 C C . PHE A 1 420 ? 2.754 21.531 -0.736 1 98.06 420 PHE A C 1
ATOM 3150 O O . PHE A 1 420 ? 2.221 21.328 -1.83 1 98.06 420 PHE A O 1
ATOM 3157 N N . VAL A 1 421 ? 2.609 22.672 -0.114 1 98.06 421 VAL A N 1
ATOM 3158 C CA . VAL A 1 421 ? 1.763 23.734 -0.634 1 98.06 421 VAL A CA 1
ATOM 3159 C C . VAL A 1 421 ? 2.621 24.953 -0.993 1 98.06 421 VAL A C 1
ATOM 3161 O O . VAL A 1 421 ? 3.41 25.422 -0.172 1 98.06 421 VAL A O 1
ATOM 3164 N N . LYS A 1 422 ? 2.465 25.406 -2.166 1 96.81 422 LYS A N 1
ATOM 3165 C CA . LYS A 1 422 ? 3.148 26.594 -2.656 1 96.81 422 LYS A CA 1
ATOM 3166 C C . LYS A 1 422 ? 2.213 27.797 -2.654 1 96.81 422 LYS A C 1
ATOM 3168 O O . LYS A 1 422 ? 1.161 27.781 -3.297 1 96.81 422 LYS A O 1
ATOM 3173 N N . ASN A 1 423 ? 2.576 28.812 -1.872 1 96.69 423 ASN A N 1
ATOM 3174 C CA . ASN A 1 423 ? 1.911 30.109 -1.845 1 96.69 423 ASN A CA 1
ATOM 3175 C C . ASN A 1 423 ? 0.452 29.984 -1.416 1 96.69 423 ASN A C 1
ATOM 3177 O O . ASN A 1 423 ? -0.438 30.547 -2.055 1 96.69 423 ASN A O 1
ATOM 3181 N N . GLY A 1 424 ? 0.202 29.25 -0.4 1 96.94 424 GLY A N 1
ATOM 3182 C CA . GLY A 1 424 ? -1.116 29.078 0.187 1 96.94 424 GLY A CA 1
ATOM 3183 C C . GLY A 1 424 ? -1.073 28.516 1.591 1 96.94 424 GLY A C 1
ATOM 3184 O O . GLY A 1 424 ? -0.017 28.078 2.061 1 96.94 424 GLY A O 1
ATOM 3185 N N . PRO A 1 425 ? -2.225 28.594 2.223 1 98 425 PRO A N 1
ATOM 3186 C CA . PRO A 1 425 ? -2.307 27.938 3.525 1 98 425 PRO A CA 1
ATOM 3187 C C . PRO A 1 425 ? -2.219 26.406 3.418 1 98 425 PRO A C 1
ATOM 3189 O O . PRO A 1 425 ? -2.572 25.844 2.381 1 98 425 PRO A O 1
ATOM 3192 N N . SER A 1 426 ? -1.762 25.797 4.484 1 97.75 426 SER A N 1
ATOM 3193 C CA . SER A 1 426 ? -1.559 24.344 4.488 1 97.75 426 SER A CA 1
ATOM 3194 C C . SER A 1 426 ? -2.836 23.609 4.102 1 97.75 426 SER A C 1
ATOM 3196 O O . SER A 1 426 ? -2.781 22.578 3.424 1 97.75 426 SER A O 1
ATOM 3198 N N . PHE A 1 427 ? -4.043 24.094 4.508 1 97.44 427 PHE A N 1
ATOM 3199 C CA . PHE A 1 427 ? -5.281 23.344 4.293 1 97.44 427 PHE A CA 1
ATOM 3200 C C . PHE A 1 427 ? -5.652 23.344 2.814 1 97.44 427 PHE A C 1
ATOM 3202 O O . PHE A 1 427 ? -6.512 22.562 2.391 1 97.44 427 PHE A O 1
ATOM 3209 N N . ALA A 1 428 ? -4.973 24.188 1.984 1 96 428 ALA A N 1
ATOM 3210 C CA . ALA A 1 428 ? -5.129 24.062 0.537 1 96 428 ALA A CA 1
ATOM 3211 C C . ALA A 1 428 ? -4.676 22.688 0.051 1 96 428 ALA A C 1
ATOM 3213 O O . ALA A 1 428 ? -5.207 22.156 -0.935 1 96 428 ALA A O 1
ATOM 3214 N N . GLY A 1 429 ? -3.791 22.125 0.779 1 95.88 429 GLY A N 1
ATOM 3215 C CA . GLY A 1 429 ? -3.305 20.781 0.471 1 95.88 429 GLY A CA 1
ATOM 3216 C C . GLY A 1 429 ? -4.344 19.703 0.692 1 95.88 429 GLY A C 1
ATOM 3217 O O . GLY A 1 429 ? -4.184 18.578 0.223 1 95.88 429 GLY A O 1
ATOM 3218 N N . LEU A 1 430 ? -5.418 20.031 1.333 1 95.75 430 LEU A N 1
ATOM 3219 C CA . LEU A 1 430 ? -6.523 19.094 1.545 1 95.75 430 LEU A CA 1
ATOM 3220 C C . LEU A 1 430 ? -7.711 19.453 0.658 1 95.75 430 LEU A C 1
ATOM 3222 O O . LEU A 1 430 ? -8.805 18.906 0.821 1 95.75 430 LEU A O 1
ATOM 3226 N N . GLY A 1 431 ? -7.512 20.453 -0.164 1 94.06 431 GLY A N 1
ATOM 3227 C CA . GLY A 1 431 ? -8.547 20.797 -1.12 1 94.06 431 GLY A CA 1
ATOM 3228 C C . GLY A 1 431 ? -9.422 21.953 -0.654 1 94.06 431 GLY A C 1
ATOM 3229 O O . GLY A 1 431 ? -10.367 22.344 -1.344 1 94.06 431 GLY A O 1
ATOM 3230 N N . TYR A 1 432 ? -9.219 22.469 0.511 1 95 432 TYR A N 1
ATOM 3231 C CA . TYR A 1 432 ? -9.938 23.656 0.94 1 95 432 TYR A CA 1
ATOM 3232 C C . TYR A 1 432 ? -9.305 24.922 0.374 1 95 432 TYR A C 1
ATOM 3234 O O . TYR A 1 432 ? -8.188 25.281 0.749 1 95 432 TYR A O 1
ATOM 3242 N N . ASN A 1 433 ? -9.953 25.547 -0.511 1 91.19 433 ASN A N 1
ATOM 3243 C CA . ASN A 1 433 ? -9.422 26.672 -1.271 1 91.19 433 ASN A CA 1
ATOM 3244 C C . ASN A 1 433 ? -8.211 26.25 -2.102 1 91.19 433 ASN A C 1
ATOM 3246 O O . ASN A 1 433 ? -7.273 27.047 -2.271 1 91.19 433 ASN A O 1
ATOM 3250 N N . GLY A 1 434 ? -8.055 25.094 -2.387 1 89.75 434 GLY A N 1
ATOM 3251 C CA . GLY A 1 434 ? -7.117 24.453 -3.285 1 89.75 434 GLY A CA 1
ATOM 3252 C C . GLY A 1 434 ? -7.766 23.422 -4.184 1 89.75 434 GLY A C 1
ATOM 3253 O O . GLY A 1 434 ? -8.914 23.031 -3.969 1 89.75 434 GLY A O 1
ATOM 3254 N N . GLU A 1 435 ? -7.07 23.031 -5.148 1 90.69 435 GLU A N 1
ATOM 3255 C CA . GLU A 1 435 ? -7.594 22 -6.043 1 90.69 435 GLU A CA 1
ATOM 3256 C C . GLU A 1 435 ? -7.301 20.594 -5.512 1 90.69 435 GLU A C 1
ATOM 3258 O O . GLU A 1 435 ? -6.281 20.375 -4.848 1 90.69 435 GLU A O 1
ATOM 3263 N N . GLY A 1 436 ? -8.258 19.703 -5.812 1 91.44 436 GLY A N 1
ATOM 3264 C CA . GLY A 1 436 ? -8.047 18.328 -5.43 1 91.44 436 GLY A CA 1
ATOM 3265 C C . GLY A 1 436 ? -9.055 17.828 -4.402 1 91.44 436 GLY A C 1
ATOM 3266 O O . GLY A 1 436 ? -9.891 18.594 -3.928 1 91.44 436 GLY A O 1
ATOM 3267 N N . THR A 1 437 ? -8.938 16.594 -4.016 1 95.5 437 THR A N 1
ATOM 3268 C CA . THR A 1 437 ? -9.852 15.938 -3.094 1 95.5 437 THR A CA 1
ATOM 3269 C C . THR A 1 437 ? -9.383 16.109 -1.651 1 95.5 437 THR A C 1
ATOM 3271 O O . THR A 1 437 ? -8.305 16.656 -1.402 1 95.5 437 THR A O 1
ATOM 3274 N N . THR A 1 438 ? -10.266 15.742 -0.767 1 97.75 438 THR A N 1
ATOM 3275 C CA . THR A 1 438 ? -9.906 15.844 0.644 1 97.75 438 THR A CA 1
ATOM 3276 C C . THR A 1 438 ? -9.719 14.461 1.258 1 97.75 438 THR A C 1
ATOM 3278 O O . THR A 1 438 ? -10.086 13.453 0.651 1 97.75 438 THR A O 1
ATOM 3281 N N . THR A 1 439 ? -8.992 14.445 2.383 1 98 439 THR A N 1
ATOM 3282 C CA . THR A 1 439 ? -8.828 13.25 3.201 1 98 439 THR A CA 1
ATOM 3283 C C . THR A 1 439 ? -8.625 13.617 4.668 1 98 439 THR A C 1
ATOM 3285 O O . THR A 1 439 ? -8.195 14.727 4.977 1 98 439 THR A O 1
ATOM 3288 N N . PHE A 1 440 ? -9.031 12.758 5.504 1 98.12 440 PHE A N 1
ATOM 3289 C CA . PHE A 1 440 ? -8.766 12.945 6.926 1 98.12 440 PHE A CA 1
ATOM 3290 C C . PHE A 1 440 ? -7.973 11.773 7.488 1 98.12 440 PHE A C 1
ATOM 3292 O O . PHE A 1 440 ? -8.023 11.508 8.695 1 98.12 440 PHE A O 1
ATOM 3299 N N . THR A 1 441 ? -7.312 11.016 6.625 1 98 441 THR A N 1
ATOM 3300 C CA . THR A 1 441 ? -6.285 10.023 6.922 1 98 441 THR A CA 1
ATOM 3301 C C . THR A 1 441 ? -5.086 10.195 5.992 1 98 441 THR A C 1
ATOM 3303 O O . THR A 1 441 ? -5.129 9.781 4.832 1 98 441 THR A O 1
ATOM 3306 N N . ILE A 1 442 ? -4.059 10.844 6.5 1 97.75 442 ILE A N 1
ATOM 3307 C CA . ILE A 1 442 ? -2.844 11.055 5.723 1 97.75 442 ILE A CA 1
ATOM 3308 C C . ILE A 1 442 ? -1.798 10.008 6.113 1 97.75 442 ILE A C 1
ATOM 3310 O O . ILE A 1 442 ? -1.167 10.117 7.168 1 97.75 442 ILE A O 1
ATOM 3314 N N . ALA A 1 443 ? -1.637 9.031 5.246 1 97.5 443 ALA A N 1
ATOM 3315 C CA . ALA A 1 443 ? -0.817 7.859 5.535 1 97.5 443 ALA A CA 1
ATOM 3316 C C . ALA A 1 443 ? 0.607 8.047 5.023 1 97.5 443 ALA A C 1
ATOM 3318 O O . ALA A 1 443 ? 1.055 7.312 4.137 1 97.5 443 ALA A O 1
ATOM 3319 N N . THR A 1 444 ? 1.379 8.891 5.711 1 96 444 THR A N 1
ATOM 3320 C CA . THR A 1 444 ? 2.744 9.211 5.316 1 96 444 THR A CA 1
ATOM 3321 C C . THR A 1 444 ? 3.68 8.039 5.582 1 96 444 THR A C 1
ATOM 3323 O O . THR A 1 444 ? 4.426 7.617 4.695 1 96 444 THR A O 1
ATOM 3326 N N . PRO A 1 445 ? 3.639 7.371 6.742 1 93.94 445 PRO A N 1
ATOM 3327 C CA . PRO A 1 445 ? 4.59 6.297 7.035 1 93.94 445 PRO A CA 1
ATOM 3328 C C . PRO A 1 445 ? 4.43 5.094 6.105 1 93.94 445 PRO A C 1
ATOM 3330 O O . PRO A 1 445 ? 5.402 4.391 5.82 1 93.94 445 PRO A O 1
ATOM 3333 N N . THR A 1 446 ? 3.176 4.914 5.652 1 96.88 446 THR A N 1
ATOM 3334 C CA . THR A 1 446 ? 2.947 3.721 4.852 1 96.88 446 THR A CA 1
ATOM 3335 C C . THR A 1 446 ? 2.879 4.07 3.367 1 96.88 446 THR A C 1
ATOM 3337 O O . THR A 1 446 ? 2.699 3.188 2.523 1 96.88 446 THR A O 1
ATOM 3340 N N . GLY A 1 447 ? 2.955 5.289 3.041 1 96 447 GLY A N 1
ATOM 3341 C CA . GLY A 1 447 ? 3.291 5.68 1.681 1 96 447 GLY A CA 1
ATOM 3342 C C . GLY A 1 447 ? 2.078 6.07 0.856 1 96 447 GLY A C 1
ATOM 3343 O O . GLY A 1 447 ? 2.217 6.594 -0.252 1 96 447 GLY A O 1
ATOM 3344 N N . GLU A 1 448 ? 0.801 5.91 1.341 1 96.19 448 GLU A N 1
ATOM 3345 C CA . GLU A 1 448 ? -0.392 6.227 0.562 1 96.19 448 GLU A CA 1
ATOM 3346 C C . GLU A 1 448 ? -0.667 7.73 0.559 1 96.19 448 GLU A C 1
ATOM 3348 O O . GLU A 1 448 ? -1.483 8.211 -0.227 1 96.19 448 GLU A O 1
ATOM 3353 N N . ALA A 1 449 ? -0.011 8.461 1.502 1 95.88 449 ALA A N 1
ATOM 3354 C CA . ALA A 1 449 ? -0.187 9.906 1.622 1 95.88 449 ALA A CA 1
ATOM 3355 C C . ALA A 1 449 ? -1.658 10.266 1.812 1 95.88 449 ALA A C 1
ATOM 3357 O O . ALA A 1 449 ? -2.307 9.781 2.744 1 95.88 449 ALA A O 1
ATOM 3358 N N . THR A 1 450 ? -2.248 11.07 0.942 1 97.06 450 THR A N 1
ATOM 3359 C CA . THR A 1 450 ? -3.652 11.445 1.067 1 97.06 450 THR A CA 1
ATOM 3360 C C . THR A 1 450 ? -4.555 10.312 0.588 1 97.06 450 THR A C 1
ATOM 3362 O O . THR A 1 450 ? -4.867 10.219 -0.601 1 97.06 450 THR A O 1
ATOM 3365 N N . THR A 1 451 ? -5.047 9.539 1.529 1 97.94 451 THR A N 1
ATOM 3366 C CA . THR A 1 451 ? -5.789 8.32 1.214 1 97.94 451 THR A CA 1
ATOM 3367 C C . THR A 1 451 ? -7.141 8.664 0.593 1 97.94 451 THR A C 1
ATOM 3369 O O . THR A 1 451 ? -7.723 9.711 0.89 1 97.94 451 THR A O 1
ATOM 3372 N N . SER A 1 452 ? -7.637 7.852 -0.249 1 97.56 452 SER A N 1
ATOM 3373 C CA . SER A 1 452 ? -8.945 7.887 -0.887 1 97.56 452 SER A CA 1
ATOM 3374 C C . SER A 1 452 ? -9.461 6.48 -1.174 1 97.56 452 SER A C 1
ATOM 3376 O O . SER A 1 452 ? -8.852 5.492 -0.76 1 97.56 452 SER A O 1
ATOM 3378 N N . ALA A 1 453 ? -10.586 6.348 -1.824 1 98.44 453 ALA A N 1
ATOM 3379 C CA . ALA A 1 453 ? -11.258 5.07 -2.059 1 98.44 453 ALA A CA 1
ATOM 3380 C C . ALA A 1 453 ? -10.305 4.066 -2.699 1 98.44 453 ALA A C 1
ATOM 3382 O O . ALA A 1 453 ? -10.312 2.883 -2.35 1 98.44 453 ALA A O 1
ATOM 3383 N N . ARG A 1 454 ? -9.461 4.477 -3.574 1 97.44 454 ARG A N 1
ATOM 3384 C CA . ARG A 1 454 ? -8.602 3.57 -4.324 1 97.44 454 ARG A CA 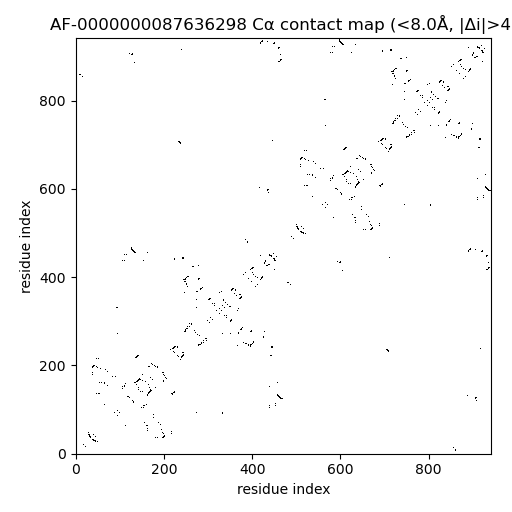1
ATOM 3385 C C . ARG A 1 454 ? -7.598 2.883 -3.4 1 97.44 454 ARG A C 1
ATOM 3387 O O . ARG A 1 454 ? -7.152 1.768 -3.68 1 97.44 454 ARG A O 1
ATOM 3394 N N . HIS A 1 455 ? -7.246 3.543 -2.338 1 97.69 455 HIS A N 1
ATOM 3395 C CA . HIS A 1 455 ? -6.262 2.988 -1.418 1 97.69 455 HIS A CA 1
ATOM 3396 C C . HIS A 1 455 ? -6.879 1.919 -0.525 1 97.69 455 HIS A C 1
ATOM 3398 O O . HIS A 1 455 ? -6.164 1.152 0.122 1 97.69 455 HIS A O 1
ATOM 3404 N N . PHE A 1 456 ? -8.211 1.895 -0.458 1 98.56 456 PHE A N 1
ATOM 3405 C CA . PHE A 1 456 ? -8.906 0.931 0.384 1 98.56 456 PHE A CA 1
ATOM 3406 C C . PHE A 1 456 ? -9.367 -0.271 -0.433 1 98.56 456 PHE A C 1
ATOM 3408 O O . PHE A 1 456 ? -10.281 -0.992 -0.029 1 98.56 456 PHE A O 1
ATOM 3415 N N . ALA A 1 457 ? -8.773 -0.444 -1.574 1 97.69 457 ALA A N 1
ATOM 3416 C CA . ALA A 1 457 ? -9.055 -1.571 -2.459 1 97.69 457 ALA A CA 1
ATOM 3417 C C . ALA A 1 457 ? -7.77 -2.258 -2.9 1 97.69 457 ALA A C 1
ATOM 3419 O O . ALA A 1 457 ? -6.707 -1.628 -2.955 1 97.69 457 ALA A O 1
ATOM 3420 N N . ARG A 1 458 ? -7.879 -3.502 -3.174 1 96.12 458 ARG A N 1
ATOM 3421 C CA . ARG A 1 458 ? -6.75 -4.258 -3.711 1 96.12 458 ARG A CA 1
ATOM 3422 C C . ARG A 1 458 ? -6.816 -4.328 -5.234 1 96.12 458 ARG A C 1
ATOM 3424 O O . ARG A 1 458 ? -7.902 -4.402 -5.812 1 96.12 458 ARG A O 1
ATOM 3431 N N . ARG A 1 459 ? -5.688 -4.352 -5.844 1 95.19 459 ARG A N 1
ATOM 3432 C CA . ARG A 1 459 ? -5.59 -4.445 -7.297 1 95.19 459 ARG A CA 1
ATOM 3433 C C . ARG A 1 459 ? -5.656 -5.895 -7.758 1 95.19 459 ARG A C 1
ATOM 3435 O O . ARG A 1 459 ? -5.051 -6.777 -7.145 1 95.19 459 ARG A O 1
ATOM 3442 N N . ARG A 1 460 ? -6.457 -6.176 -8.773 1 95.94 460 ARG A N 1
ATOM 3443 C CA . ARG A 1 460 ? -6.555 -7.508 -9.359 1 95.94 460 ARG A CA 1
ATOM 3444 C C . ARG A 1 460 ? -6.344 -7.457 -10.867 1 95.94 460 ARG A C 1
ATOM 3446 O O . ARG A 1 460 ? -6.742 -6.492 -11.523 1 95.94 460 ARG A O 1
ATOM 3453 N N . ARG A 1 461 ? -5.75 -8.5 -11.344 1 96.06 461 ARG A N 1
ATOM 3454 C CA . ARG A 1 461 ? -5.434 -8.641 -12.758 1 96.06 461 ARG A CA 1
ATOM 3455 C C . ARG A 1 461 ? -6.254 -9.758 -13.398 1 96.06 461 ARG A C 1
ATOM 3457 O O . ARG A 1 461 ? -6.25 -10.891 -12.914 1 96.06 461 ARG A O 1
ATOM 3464 N N . CYS A 1 462 ? -6.988 -9.445 -14.406 1 94.25 462 CYS A N 1
ATOM 3465 C CA . CYS A 1 462 ? -7.773 -10.414 -15.156 1 94.25 462 CYS A CA 1
ATOM 3466 C C . CYS A 1 462 ? -7.348 -10.445 -16.625 1 94.25 462 CYS A C 1
ATOM 3468 O O . CYS A 1 462 ? -7.516 -9.461 -17.344 1 94.25 462 CYS A O 1
ATOM 3470 N N . CYS A 1 463 ? -6.848 -11.578 -17.016 1 93.88 463 CYS A N 1
ATOM 3471 C CA . CYS A 1 463 ? -6.309 -11.734 -18.359 1 93.88 463 CYS A CA 1
ATOM 3472 C C . CYS A 1 463 ? -7.227 -12.594 -19.219 1 93.88 463 CYS A C 1
ATOM 3474 O O . CYS A 1 463 ? -7.652 -13.672 -18.797 1 93.88 463 CYS A O 1
ATOM 3476 N N . LEU A 1 464 ? -7.578 -12.109 -20.328 1 91.56 464 LEU A N 1
ATOM 3477 C CA . LEU A 1 464 ? -8.266 -12.867 -21.375 1 91.56 464 LEU A CA 1
ATOM 3478 C C . LEU A 1 464 ? -7.367 -13.07 -22.594 1 91.56 464 LEU A C 1
ATOM 3480 O O . LEU A 1 464 ? -6.949 -12.102 -23.219 1 91.56 464 LEU A O 1
ATOM 3484 N N . THR A 1 465 ? -7.082 -14.273 -22.891 1 89.69 465 THR A N 1
ATOM 3485 C CA . THR A 1 465 ? -6.07 -14.523 -23.906 1 89.69 465 THR A CA 1
ATOM 3486 C C . THR A 1 465 ? -6.703 -14.586 -25.297 1 89.69 465 THR A C 1
ATOM 3488 O O . THR A 1 465 ? -6.008 -14.469 -26.312 1 89.69 465 THR A O 1
ATOM 3491 N N . THR A 1 466 ? -7.957 -14.992 -25.328 1 77.88 466 THR A N 1
ATOM 3492 C CA . THR A 1 466 ? -8.609 -15.109 -26.625 1 77.88 466 THR A CA 1
ATOM 3493 C C . THR A 1 466 ? -9.734 -14.078 -26.766 1 77.88 466 THR A C 1
ATOM 3495 O O . THR A 1 466 ? -10.445 -13.797 -25.797 1 77.88 466 THR A O 1
ATOM 3498 N N . GLY A 1 467 ? -9.617 -13.43 -27.875 1 65.94 467 GLY A N 1
ATOM 3499 C CA . GLY A 1 467 ? -10.797 -12.641 -28.203 1 65.94 467 GLY A CA 1
ATOM 3500 C C . GLY A 1 467 ? -10.656 -11.18 -27.812 1 65.94 467 GLY A C 1
ATOM 3501 O O . GLY A 1 467 ? -9.562 -10.727 -27.469 1 65.94 467 GLY A O 1
ATOM 3502 N N . PHE A 1 468 ? -11.562 -10.422 -28.062 1 65 468 PHE A N 1
ATOM 3503 C CA . PHE A 1 468 ? -11.945 -9.062 -27.703 1 65 468 PHE A CA 1
ATOM 3504 C C . PHE A 1 468 ? -11.008 -8.047 -28.359 1 65 468 PHE A C 1
ATOM 3506 O O . PHE A 1 468 ? -10.43 -7.199 -27.672 1 65 468 PHE A O 1
ATOM 3513 N N . GLN A 1 469 ? -10.539 -8.391 -29.594 1 59.75 469 GLN A N 1
ATOM 3514 C CA . GLN A 1 469 ? -9.844 -7.398 -30.391 1 59.75 469 GLN A CA 1
ATOM 3515 C C . GLN A 1 469 ? -10.766 -6.805 -31.453 1 59.75 469 GLN A C 1
ATOM 3517 O O . GLN A 1 469 ? -11.453 -7.539 -32.156 1 59.75 469 GLN A O 1
ATOM 3522 N N . ILE A 1 470 ? -10.898 -5.426 -31.391 1 57.66 470 ILE A N 1
ATOM 3523 C CA . ILE A 1 470 ? -11.805 -4.805 -32.344 1 57.66 470 ILE A CA 1
ATOM 3524 C C . ILE A 1 470 ? -11 -4.188 -33.5 1 57.66 470 ILE A C 1
ATOM 3526 O O . ILE A 1 470 ? -11.57 -3.639 -34.438 1 57.66 470 ILE A O 1
ATOM 3530 N N . ARG A 1 471 ? -9.727 -4.242 -33.375 1 58.72 471 ARG A N 1
ATOM 3531 C CA . ARG A 1 471 ? -8.922 -3.645 -34.406 1 58.72 471 ARG A CA 1
ATOM 3532 C C . ARG A 1 471 ? -8.922 -4.512 -35.656 1 58.72 471 ARG A C 1
ATOM 3534 O O . ARG A 1 471 ? -9.078 -5.73 -35.594 1 58.72 471 ARG A O 1
ATOM 3541 N N . MET B 1 1 ? 19.578 14.945 22.328 1 45.25 1 MET B N 1
ATOM 3542 C CA . MET B 1 1 ? 20.578 15.961 22.047 1 45.25 1 MET B CA 1
ATOM 3543 C C . MET B 1 1 ? 21.547 15.5 20.953 1 45.25 1 MET B C 1
ATOM 3545 O O . MET B 1 1 ? 21.812 16.234 20 1 45.25 1 MET B O 1
ATOM 3549 N N . GLU B 1 2 ? 21.984 14.211 21.141 1 48.03 2 GLU B N 1
ATOM 3550 C CA . GLU B 1 2 ? 22.938 13.656 20.188 1 48.03 2 GLU B CA 1
ATOM 3551 C C . GLU B 1 2 ? 22.266 13.422 18.828 1 48.03 2 GLU B C 1
ATOM 3553 O O . GLU B 1 2 ? 22.844 13.75 17.797 1 48.03 2 GLU B O 1
ATOM 3558 N N . ASN B 1 3 ? 21 13.094 18.922 1 59.16 3 ASN B N 1
ATOM 3559 C CA . ASN B 1 3 ? 20.25 12.773 17.703 1 59.16 3 ASN B CA 1
ATOM 3560 C C . ASN B 1 3 ? 19.891 14.039 16.922 1 59.16 3 ASN B C 1
ATOM 3562 O O . ASN B 1 3 ? 19.938 14.039 15.688 1 59.16 3 ASN B O 1
ATOM 3566 N N . ARG B 1 4 ? 19.875 15.258 17.594 1 63.09 4 ARG B N 1
ATOM 3567 C CA . ARG B 1 4 ? 19.547 16.531 16.969 1 63.09 4 ARG B CA 1
ATOM 3568 C C . ARG B 1 4 ? 20.766 17.125 16.266 1 63.09 4 ARG B C 1
ATOM 3570 O O . ARG B 1 4 ? 20.641 17.719 15.195 1 63.09 4 ARG B O 1
ATOM 3577 N N . GLN B 1 5 ? 21.875 16.969 16.891 1 61.31 5 GLN B N 1
ATOM 3578 C CA . GLN B 1 5 ? 23.109 17.484 16.312 1 61.31 5 GLN B CA 1
ATOM 3579 C C . GLN B 1 5 ? 23.469 16.719 15.039 1 61.31 5 GLN B C 1
ATOM 3581 O O . GLN B 1 5 ? 23.875 17.312 14.039 1 61.31 5 GLN B O 1
ATOM 3586 N N . GLU B 1 6 ? 23.328 15.414 15.188 1 63.38 6 GLU B N 1
ATOM 3587 C CA . GLU B 1 6 ? 23.578 14.594 14.008 1 63.38 6 GLU B CA 1
ATOM 3588 C C . GLU B 1 6 ? 22.609 14.938 12.875 1 63.38 6 GLU B C 1
ATOM 3590 O O . GLU B 1 6 ? 23.016 15.031 11.719 1 63.38 6 GLU B O 1
ATOM 3595 N N . LEU B 1 7 ? 21.453 15.266 13.25 1 69.12 7 LEU B N 1
ATOM 3596 C CA . LEU B 1 7 ? 20.438 15.672 12.273 1 69.12 7 LEU B CA 1
ATOM 3597 C C . LEU B 1 7 ? 20.812 17 11.617 1 69.12 7 LEU B C 1
ATOM 3599 O O . LEU B 1 7 ? 20.734 17.141 10.398 1 69.12 7 LEU B O 1
ATOM 3603 N N . GLU B 1 8 ? 21.312 17.906 12.375 1 72.19 8 GLU B N 1
ATOM 3604 C CA . GLU B 1 8 ? 21.688 19.219 11.852 1 72.19 8 GLU B CA 1
ATOM 3605 C C . GLU B 1 8 ? 22.844 19.094 10.867 1 72.19 8 GLU B C 1
ATOM 3607 O O . GLU B 1 8 ? 22.859 19.766 9.836 1 72.19 8 GLU B O 1
ATOM 3612 N N . ARG B 1 9 ? 23.844 18.328 11.273 1 68.31 9 ARG B N 1
ATOM 3613 C CA . ARG B 1 9 ? 24.984 18.125 10.398 1 68.31 9 ARG B CA 1
ATOM 3614 C C . ARG B 1 9 ? 24.562 17.516 9.062 1 68.31 9 ARG B C 1
ATOM 3616 O O . ARG B 1 9 ? 25 17.953 8 1 68.31 9 ARG B O 1
ATOM 3623 N N . MET B 1 10 ? 23.688 16.531 9.172 1 68.44 10 MET B N 1
ATOM 3624 C CA . MET B 1 10 ? 23.203 15.852 7.977 1 68.44 10 MET B CA 1
ATOM 3625 C C . MET B 1 10 ? 22.422 16.812 7.09 1 68.44 10 MET B C 1
ATOM 3627 O O . MET B 1 10 ? 22.578 16.812 5.867 1 68.44 10 MET B O 1
ATOM 3631 N N . ILE B 1 11 ? 21.719 17.672 7.668 1 73.88 11 ILE B N 1
ATOM 3632 C CA . ILE B 1 11 ? 20.891 18.625 6.945 1 73.88 11 ILE B CA 1
ATOM 3633 C C . ILE B 1 11 ? 21.781 19.672 6.262 1 73.88 11 ILE B C 1
ATOM 3635 O O . ILE B 1 11 ? 21.578 20 5.094 1 73.88 11 ILE B O 1
ATOM 3639 N N . ARG B 1 12 ? 22.734 20.141 6.98 1 68.75 12 ARG B N 1
ATOM 3640 C CA . ARG B 1 12 ? 23.641 21.125 6.402 1 68.75 12 ARG B CA 1
ATOM 3641 C C . ARG B 1 12 ? 24.359 20.562 5.188 1 68.75 12 ARG B C 1
ATOM 3643 O O . ARG B 1 12 ? 24.484 21.219 4.16 1 68.75 12 ARG B O 1
ATOM 3650 N N . SER B 1 13 ? 24.844 19.297 5.402 1 69.38 13 SER B N 1
ATOM 3651 C CA . SER B 1 13 ? 25.516 18.641 4.293 1 69.38 13 SER B CA 1
ATOM 3652 C C . SER B 1 13 ? 24.594 18.484 3.094 1 69.38 13 SER B C 1
ATOM 3654 O O . SER B 1 13 ? 24.984 18.703 1.952 1 69.38 13 SER B O 1
ATOM 3656 N N . MET B 1 14 ? 23.406 18.234 3.355 1 67.94 14 MET B N 1
ATOM 3657 C CA . MET B 1 14 ? 22.406 18.047 2.303 1 67.94 14 MET B CA 1
ATOM 3658 C C . MET B 1 14 ? 22.125 19.359 1.584 1 67.94 14 MET B C 1
ATOM 3660 O O . MET B 1 14 ? 22.094 19.406 0.353 1 67.94 14 MET B O 1
ATOM 3664 N N . VAL B 1 15 ? 21.938 20.344 2.314 1 69.38 15 VAL B N 1
ATOM 3665 C CA . VAL B 1 15 ? 21.609 21.656 1.743 1 69.38 15 VAL B CA 1
ATOM 3666 C C . VAL B 1 15 ? 22.781 22.156 0.901 1 69.38 15 VAL B C 1
ATOM 3668 O O . VAL B 1 15 ? 22.578 22.656 -0.208 1 69.38 15 VAL B O 1
ATOM 3671 N N . MET B 1 16 ? 23.938 21.969 1.452 1 65.38 16 MET B N 1
ATOM 3672 C CA . MET B 1 16 ? 25.125 22.391 0.72 1 65.38 16 MET B CA 1
ATOM 3673 C C . MET B 1 16 ? 25.25 21.625 -0.591 1 65.38 16 MET B C 1
ATOM 3675 O O . MET B 1 16 ? 25.594 22.203 -1.622 1 65.38 16 MET B O 1
ATOM 3679 N N . SER B 1 17 ? 25.031 20.328 -0.441 1 62.75 17 SER B N 1
ATOM 3680 C CA . SER B 1 17 ? 25.109 19.5 -1.641 1 62.75 17 SER B CA 1
ATOM 3681 C C . SER B 1 17 ? 24.078 19.938 -2.674 1 62.75 17 SER B C 1
ATOM 3683 O O . SER B 1 17 ? 24.359 20 -3.869 1 62.75 17 SER B O 1
ATOM 3685 N N . MET B 1 18 ? 22.938 20.141 -2.211 1 60.81 18 MET B N 1
ATOM 3686 C CA . MET B 1 18 ? 21.875 20.594 -3.09 1 60.81 18 MET B CA 1
ATOM 3687 C C . MET B 1 18 ? 22.234 21.922 -3.756 1 60.81 18 MET B C 1
ATOM 3689 O O . MET B 1 18 ? 21.859 22.156 -4.902 1 60.81 18 MET B O 1
ATOM 3693 N N . MET B 1 19 ? 22.844 22.672 -2.941 1 58.59 19 MET B N 1
ATOM 3694 C CA . MET B 1 19 ? 23.203 23.984 -3.453 1 58.59 19 MET B CA 1
ATOM 3695 C C . MET B 1 19 ? 24.422 23.906 -4.363 1 58.59 19 MET B C 1
ATOM 3697 O O . MET B 1 19 ? 24.516 24.625 -5.355 1 58.59 19 MET B O 1
ATOM 3701 N N . ASN B 1 20 ? 25.391 23.094 -3.832 1 58.88 20 ASN B N 1
ATOM 3702 C CA . ASN B 1 20 ? 26.672 23.078 -4.547 1 58.88 20 ASN B CA 1
ATOM 3703 C C . ASN B 1 20 ? 26.703 22 -5.617 1 58.88 20 ASN B C 1
ATOM 3705 O O . ASN B 1 20 ? 27.641 21.922 -6.402 1 58.88 20 ASN B O 1
ATOM 3709 N N . GLY B 1 21 ? 25.625 21.422 -5.887 1 53 21 GLY B N 1
ATOM 3710 C CA . GLY B 1 21 ? 25.641 20.359 -6.887 1 53 21 GLY B CA 1
ATOM 3711 C C . GLY B 1 21 ? 26.766 19.375 -6.668 1 53 21 GLY B C 1
ATOM 3712 O O . GLY B 1 21 ? 27.219 18.719 -7.609 1 53 21 GLY B O 1
ATOM 3713 N N . THR B 1 22 ? 27.594 19.469 -5.594 1 45.56 22 THR B N 1
ATOM 3714 C CA . THR B 1 22 ? 28.891 18.797 -5.535 1 45.56 22 THR B CA 1
ATOM 3715 C C . THR B 1 22 ? 28.719 17.297 -5.297 1 45.56 22 THR B C 1
ATOM 3717 O O . THR B 1 22 ? 27.797 16.875 -4.59 1 45.56 22 THR B O 1
ATOM 3720 N N . ASP B 1 23 ? 29.375 16.547 -6.156 1 45.38 23 ASP B N 1
ATOM 3721 C CA . ASP B 1 23 ? 29.656 15.125 -6.344 1 45.38 23 ASP B CA 1
ATOM 3722 C C . ASP B 1 23 ? 30.375 14.547 -5.125 1 45.38 23 ASP B C 1
ATOM 3724 O O . ASP B 1 23 ? 31.5 14.938 -4.805 1 45.38 23 ASP B O 1
ATOM 3728 N N . THR B 1 24 ? 29.859 14.352 -4.023 1 42.91 24 THR B N 1
ATOM 3729 C CA . THR B 1 24 ? 30.625 13.711 -2.957 1 42.91 24 THR B CA 1
ATOM 3730 C C . THR B 1 24 ? 31.25 12.406 -3.447 1 42.91 24 THR B C 1
ATOM 3732 O O . THR B 1 24 ? 30.562 11.57 -4.035 1 42.91 24 THR B O 1
ATOM 3735 N N . GLY B 1 25 ? 32.531 12.469 -3.717 1 40.53 25 GLY B N 1
ATOM 3736 C CA . GLY B 1 25 ? 33.375 11.359 -4.105 1 40.53 25 GLY B CA 1
ATOM 3737 C C . GLY B 1 25 ? 33.062 10.062 -3.393 1 40.53 25 GLY B C 1
ATOM 3738 O O . GLY B 1 25 ? 32.469 10.078 -2.299 1 40.53 25 GLY B O 1
ATOM 3739 N N . ALA B 1 26 ? 33.344 8.961 -4.141 1 43.91 26 ALA B N 1
ATOM 3740 C CA . ALA B 1 26 ? 33.156 7.539 -3.863 1 43.91 26 ALA B CA 1
ATOM 3741 C C . ALA B 1 26 ? 33.938 7.102 -2.631 1 43.91 26 ALA B C 1
ATOM 3743 O O . ALA B 1 26 ? 35.125 6.828 -2.717 1 43.91 26 ALA B O 1
ATOM 3744 N N . ALA B 1 27 ? 33.812 7.395 -1.402 1 44.72 27 ALA B N 1
ATOM 3745 C CA . ALA B 1 27 ? 34.5 6.816 -0.256 1 44.72 27 ALA B CA 1
ATOM 3746 C C . ALA B 1 27 ? 34.344 5.297 -0.238 1 44.72 27 ALA B C 1
ATOM 3748 O O . ALA B 1 27 ? 33.281 4.766 -0.512 1 44.72 27 ALA B O 1
ATOM 3749 N N . VAL B 1 28 ? 35.438 4.473 -0.314 1 50.34 28 VAL B N 1
ATOM 3750 C CA . VAL B 1 28 ? 35.5 3.029 -0.113 1 50.34 28 VAL B CA 1
ATOM 3751 C C . VAL B 1 28 ? 34.656 2.646 1.104 1 50.34 28 VAL B C 1
ATOM 3753 O O . VAL B 1 28 ? 34.875 3.146 2.207 1 50.34 28 VAL B O 1
ATOM 3756 N N . SER B 1 29 ? 33.469 2.043 0.774 1 65.25 29 SER B N 1
ATOM 3757 C CA . SER B 1 29 ? 32.531 1.675 1.823 1 65.25 29 SER B CA 1
ATOM 3758 C C . SER B 1 29 ? 33.094 0.582 2.721 1 65.25 29 SER B C 1
ATOM 3760 O O . SER B 1 29 ? 33.531 -0.459 2.234 1 65.25 29 SER B O 1
ATOM 3762 N N . GLU B 1 30 ? 33.5 0.78 3.945 1 71.25 30 GLU B N 1
ATOM 3763 C CA . GLU B 1 30 ? 33.906 -0.208 4.938 1 71.25 30 GLU B CA 1
ATOM 3764 C C . GLU B 1 30 ? 33.031 -1.453 4.875 1 71.25 30 GLU B C 1
ATOM 3766 O O . GLU B 1 30 ? 31.797 -1.35 4.816 1 71.25 30 GLU B O 1
ATOM 3771 N N . GLY B 1 31 ? 33.719 -2.633 4.664 1 78.75 31 GLY B N 1
ATOM 3772 C CA . GLY B 1 31 ? 33 -3.91 4.668 1 78.75 31 GLY B CA 1
ATOM 3773 C C . GLY B 1 31 ? 32.688 -4.422 3.273 1 78.75 31 GLY B C 1
ATOM 3774 O O . GLY B 1 31 ? 32.125 -5.508 3.117 1 78.75 31 GLY B O 1
ATOM 3775 N N . ALA B 1 32 ? 33.062 -3.637 2.262 1 83.81 32 ALA B N 1
ATOM 3776 C CA . ALA B 1 32 ? 32.844 -4.066 0.882 1 83.81 32 ALA B CA 1
ATOM 3777 C C . ALA B 1 32 ? 33.844 -5.148 0.481 1 83.81 32 ALA B C 1
ATOM 3779 O O . ALA B 1 32 ? 35.031 -5.086 0.85 1 83.81 32 ALA B O 1
ATOM 3780 N N . LEU B 1 33 ? 33.406 -6.07 -0.248 1 87 33 LEU B N 1
ATOM 3781 C CA . LEU B 1 33 ? 34.312 -7.062 -0.8 1 87 33 LEU B CA 1
ATOM 3782 C C . LEU B 1 33 ? 34.969 -6.543 -2.074 1 87 33 LEU B C 1
ATOM 3784 O O . LEU B 1 33 ? 34.281 -6.148 -3.018 1 87 33 LEU B O 1
ATOM 3788 N N . PRO B 1 34 ? 36.219 -6.496 -2.109 1 85.12 34 PRO B N 1
ATOM 3789 C CA . PRO B 1 34 ? 36.969 -5.832 -3.195 1 85.12 34 PRO B CA 1
ATOM 3790 C C . PRO B 1 34 ? 36.625 -6.395 -4.57 1 85.12 34 PRO B C 1
ATOM 3792 O O . PRO B 1 34 ? 36.469 -5.637 -5.531 1 85.12 34 PRO B O 1
ATOM 3795 N N . ASP B 1 35 ? 36.438 -7.605 -4.742 1 90.12 35 ASP B N 1
ATOM 3796 C CA . ASP B 1 35 ? 36.25 -8.172 -6.074 1 90.12 35 ASP B CA 1
ATOM 3797 C C . ASP B 1 35 ? 34.781 -8.438 -6.355 1 90.12 35 ASP B C 1
ATOM 3799 O O . ASP B 1 35 ? 34.438 -9.008 -7.391 1 90.12 35 ASP B O 1
ATOM 3803 N N . GLU B 1 36 ? 33.969 -7.941 -5.496 1 95.25 36 GLU B N 1
ATOM 3804 C CA . GLU B 1 36 ? 32.531 -8.156 -5.648 1 95.25 36 GLU B CA 1
ATOM 3805 C C . GLU B 1 36 ? 31.734 -6.887 -5.309 1 95.25 36 GLU B C 1
ATOM 3807 O O . GLU B 1 36 ? 31.109 -6.805 -4.254 1 95.25 36 GLU B O 1
ATOM 3812 N N . PRO B 1 37 ? 31.734 -5.977 -6.254 1 95.88 37 PRO B N 1
ATOM 3813 C CA . PRO B 1 37 ? 31 -4.738 -5.988 1 95.88 37 PRO B CA 1
ATOM 3814 C C . PRO B 1 37 ? 29.562 -4.992 -5.527 1 95.88 37 PRO B C 1
ATOM 3816 O O . PRO B 1 37 ? 28.891 -5.883 -6.051 1 95.88 37 PRO B O 1
ATOM 3819 N N . GLY B 1 38 ? 29.172 -4.305 -4.473 1 97.25 38 GLY B N 1
ATOM 3820 C CA . GLY B 1 38 ? 27.828 -4.402 -3.943 1 97.25 38 GLY B CA 1
ATOM 3821 C C . GLY B 1 38 ? 27.688 -5.453 -2.863 1 97.25 38 GLY B C 1
ATOM 3822 O O . GLY B 1 38 ? 26.625 -5.57 -2.234 1 97.25 38 GLY B O 1
ATOM 3823 N N . VAL B 1 39 ? 28.734 -6.25 -2.635 1 98 39 VAL B N 1
ATOM 3824 C CA . VAL B 1 39 ? 28.688 -7.293 -1.613 1 98 39 VAL B CA 1
ATOM 3825 C C . VAL B 1 39 ? 29.484 -6.848 -0.383 1 98 39 VAL B C 1
ATOM 3827 O O . VAL B 1 39 ? 30.641 -6.438 -0.493 1 98 39 VAL B O 1
ATOM 3830 N N . PHE B 1 40 ? 28.828 -6.957 0.807 1 97.88 40 PHE B N 1
ATOM 3831 C CA . PHE B 1 40 ? 29.406 -6.473 2.051 1 97.88 40 PHE B CA 1
ATOM 3832 C C . PHE B 1 40 ? 29.469 -7.582 3.094 1 97.88 40 PHE B C 1
ATOM 3834 O O . PHE B 1 40 ? 28.875 -8.648 2.906 1 97.88 40 PHE B O 1
ATOM 3841 N N . THR B 1 41 ? 30.141 -7.367 4.191 1 96.38 41 THR B N 1
ATOM 3842 C CA . THR B 1 41 ? 30.297 -8.375 5.238 1 96.38 41 THR B CA 1
ATOM 3843 C C . THR B 1 41 ? 29.188 -8.258 6.266 1 96.38 41 THR B C 1
ATOM 3845 O O . THR B 1 41 ? 28.828 -9.242 6.922 1 96.38 41 THR B O 1
ATOM 3848 N N . THR B 1 42 ? 28.672 -7.008 6.41 1 96.56 42 THR B N 1
ATOM 3849 C CA . THR B 1 42 ? 27.625 -6.809 7.414 1 96.56 42 THR B CA 1
ATOM 3850 C C . THR B 1 42 ? 26.438 -6.062 6.824 1 96.56 42 THR B C 1
ATOM 3852 O O . THR B 1 42 ? 26.578 -5.332 5.84 1 96.56 42 THR B O 1
ATOM 3855 N N . VAL B 1 43 ? 25.328 -6.277 7.445 1 97.75 43 VAL B N 1
ATOM 3856 C CA . VAL B 1 43 ? 24.094 -5.598 7.043 1 97.75 43 VAL B CA 1
ATOM 3857 C C . VAL B 1 43 ? 24.281 -4.086 7.168 1 97.75 43 VAL B C 1
ATOM 3859 O O . VAL B 1 43 ? 23.953 -3.336 6.242 1 97.75 43 VAL B O 1
ATOM 3862 N N . ASN B 1 44 ? 24.828 -3.611 8.258 1 97.31 44 ASN B N 1
ATOM 3863 C CA . ASN B 1 44 ? 25 -2.184 8.516 1 97.31 44 ASN B CA 1
ATOM 3864 C C . ASN B 1 44 ? 25.859 -1.512 7.449 1 97.31 44 ASN B C 1
ATOM 3866 O O . ASN B 1 44 ? 25.531 -0.421 6.98 1 97.31 44 ASN B O 1
ATOM 3870 N N . ALA B 1 45 ? 26.922 -2.156 7.113 1 97.19 45 ALA B N 1
ATOM 3871 C CA . ALA B 1 45 ? 27.812 -1.589 6.105 1 97.19 45 ALA B CA 1
ATOM 3872 C C . ALA B 1 45 ? 27.125 -1.51 4.746 1 97.19 45 ALA B C 1
ATOM 3874 O O . ALA B 1 45 ? 27.25 -0.513 4.031 1 97.19 45 ALA B O 1
ATOM 3875 N N . ALA B 1 46 ? 26.453 -2.559 4.391 1 98.38 46 ALA B N 1
ATOM 3876 C CA . ALA B 1 46 ? 25.75 -2.604 3.115 1 98.38 46 ALA B CA 1
ATOM 3877 C C . ALA B 1 46 ? 24.672 -1.519 3.047 1 98.38 46 ALA B C 1
ATOM 3879 O O . ALA B 1 46 ? 24.578 -0.793 2.053 1 98.38 46 ALA B O 1
ATOM 3880 N N . VAL B 1 47 ? 23.875 -1.395 4.129 1 98.44 47 VAL B N 1
ATOM 3881 C CA . VAL B 1 47 ? 22.781 -0.437 4.164 1 98.44 47 VAL B CA 1
ATOM 3882 C C . VAL B 1 47 ? 23.328 0.986 4.137 1 98.44 47 VAL B C 1
ATOM 3884 O O . VAL B 1 47 ? 22.781 1.862 3.467 1 98.44 47 VAL B O 1
ATOM 3887 N N . ALA B 1 48 ? 24.391 1.248 4.863 1 97.25 48 ALA B N 1
ATOM 3888 C CA . ALA B 1 48 ? 25 2.572 4.871 1 97.25 48 ALA B CA 1
ATOM 3889 C C . ALA B 1 48 ? 25.469 2.973 3.471 1 97.25 48 ALA B C 1
ATOM 3891 O O . ALA B 1 48 ? 25.25 4.109 3.045 1 97.25 48 ALA B O 1
ATOM 3892 N N . ALA B 1 49 ? 26.094 2.039 2.775 1 97.25 49 ALA B N 1
ATOM 3893 C CA . ALA B 1 49 ? 26.547 2.297 1.411 1 97.25 49 ALA B CA 1
ATOM 3894 C C . ALA B 1 49 ? 25.359 2.561 0.481 1 97.25 49 ALA B C 1
ATOM 3896 O O . ALA B 1 49 ? 25.406 3.473 -0.348 1 97.25 49 ALA B O 1
ATOM 3897 N N . ALA B 1 50 ? 24.344 1.731 0.614 1 98.5 50 ALA B N 1
ATOM 3898 C CA . ALA B 1 50 ? 23.156 1.892 -0.205 1 98.5 50 ALA B CA 1
ATOM 3899 C C . ALA B 1 50 ? 22.484 3.242 0.05 1 98.5 50 ALA B C 1
ATOM 3901 O O . ALA B 1 50 ? 22 3.889 -0.881 1 98.5 50 ALA B O 1
ATOM 3902 N N . LYS B 1 51 ? 22.406 3.631 1.297 1 97.38 51 LYS B N 1
ATOM 3903 C CA . LYS B 1 51 ? 21.797 4.906 1.658 1 97.38 51 LYS B CA 1
ATOM 3904 C C . LYS B 1 51 ? 22.531 6.07 0.993 1 97.38 51 LYS B C 1
ATOM 3906 O O . LYS B 1 51 ? 21.891 6.969 0.438 1 97.38 51 LYS B O 1
ATOM 3911 N N . GLN B 1 52 ? 23.812 6.066 1.036 1 95.62 52 GLN B N 1
ATOM 3912 C CA . GLN B 1 52 ? 24.609 7.113 0.399 1 95.62 52 GLN B CA 1
ATOM 3913 C C . GLN B 1 52 ? 24.375 7.133 -1.109 1 95.62 52 GLN B C 1
ATOM 3915 O O . GLN B 1 52 ? 24.234 8.203 -1.709 1 95.62 52 GLN B O 1
ATOM 3920 N N . ALA B 1 53 ? 24.391 5.977 -1.702 1 97.56 53 ALA B N 1
ATOM 3921 C CA . ALA B 1 53 ? 24.141 5.859 -3.135 1 97.56 53 ALA B CA 1
ATOM 3922 C C . ALA B 1 53 ? 22.75 6.387 -3.49 1 97.56 53 ALA B C 1
ATOM 3924 O O . ALA B 1 53 ? 22.578 7.062 -4.504 1 97.56 53 ALA B O 1
ATOM 3925 N N . GLN B 1 54 ? 21.781 6.047 -2.666 1 97.69 54 GLN B N 1
ATOM 3926 C CA . GLN B 1 54 ? 20.391 6.445 -2.914 1 97.69 54 GLN B CA 1
ATOM 3927 C C . GLN B 1 54 ? 20.25 7.961 -2.887 1 97.69 54 GLN B C 1
ATOM 3929 O O . GLN B 1 54 ? 19.5 8.531 -3.682 1 97.69 54 GLN B O 1
ATOM 3934 N N . ILE B 1 55 ? 20.875 8.594 -1.988 1 92.31 55 ILE B N 1
ATOM 3935 C CA . ILE B 1 55 ? 20.828 10.047 -1.889 1 92.31 55 ILE B CA 1
ATOM 3936 C C . ILE B 1 55 ? 21.328 10.664 -3.197 1 92.31 55 ILE B C 1
ATOM 3938 O O . ILE B 1 55 ? 20.703 11.594 -3.721 1 92.31 55 ILE B O 1
ATOM 3942 N N . GLN B 1 56 ? 22.328 10.094 -3.76 1 93.81 56 GLN B N 1
ATOM 3943 C CA . GLN B 1 56 ? 22.844 10.555 -5.047 1 93.81 56 GLN B CA 1
ATOM 3944 C C . GLN B 1 56 ? 21.859 10.258 -6.168 1 93.81 56 GLN B C 1
ATOM 3946 O O . GLN B 1 56 ? 21.609 11.102 -7.031 1 93.81 56 GLN B O 1
ATOM 3951 N N . PHE B 1 57 ? 21.359 9.117 -6.137 1 96.88 57 PHE B N 1
ATOM 3952 C CA . PHE B 1 57 ? 20.484 8.625 -7.18 1 96.88 57 PHE B CA 1
ATOM 3953 C C . PHE B 1 57 ? 19.188 9.43 -7.23 1 96.88 57 PHE B C 1
ATOM 3955 O O . PHE B 1 57 ? 18.641 9.664 -8.305 1 96.88 57 PHE B O 1
ATOM 3962 N N . GLU B 1 58 ? 18.656 9.805 -6.125 1 91.81 58 GLU B N 1
ATOM 3963 C CA . GLU B 1 58 ? 17.422 10.562 -6.027 1 91.81 58 GLU B CA 1
ATOM 3964 C C . GLU B 1 58 ? 17.547 11.922 -6.715 1 91.81 58 GLU B C 1
ATOM 3966 O O . GLU B 1 58 ? 16.547 12.492 -7.172 1 91.81 58 GLU B O 1
ATOM 3971 N N . GLU B 1 59 ? 18.688 12.43 -6.871 1 88.69 59 GLU B N 1
ATOM 3972 C CA . GLU B 1 59 ? 18.922 13.719 -7.504 1 88.69 59 GLU B CA 1
ATOM 3973 C C . GLU B 1 59 ? 19.016 13.586 -9.023 1 88.69 59 GLU B C 1
ATOM 3975 O O . GLU B 1 59 ? 18.953 14.586 -9.742 1 88.69 59 GLU B O 1
ATOM 3980 N N . CYS B 1 60 ? 19.062 12.391 -9.469 1 92.44 60 CYS B N 1
ATOM 3981 C CA . CYS B 1 60 ? 19.172 12.148 -10.898 1 92.44 60 CYS B CA 1
ATOM 3982 C C . CYS B 1 60 ? 17.844 12.359 -11.594 1 92.44 60 CYS B C 1
ATOM 3984 O O . CYS B 1 60 ? 16.781 12.266 -10.969 1 92.44 60 CYS B O 1
ATOM 3986 N N . THR B 1 61 ? 17.906 12.664 -12.844 1 93.5 61 THR B N 1
ATOM 3987 C CA . THR B 1 61 ? 16.719 12.828 -13.664 1 93.5 61 THR B CA 1
ATOM 3988 C C . THR B 1 61 ? 16.078 11.477 -13.961 1 93.5 61 THR B C 1
ATOM 3990 O O . THR B 1 61 ? 16.719 10.43 -13.797 1 93.5 61 THR B O 1
ATOM 3993 N N . LEU B 1 62 ? 14.859 11.531 -14.422 1 95.19 62 LEU B N 1
ATOM 3994 C CA . LEU B 1 62 ? 14.195 10.305 -14.867 1 95.19 62 LEU B CA 1
ATOM 3995 C C . LEU B 1 62 ? 14.945 9.688 -16.047 1 95.19 62 LEU B C 1
ATOM 3997 O O . LEU B 1 62 ? 14.984 8.469 -16.188 1 95.19 62 LEU B O 1
ATOM 4001 N N . ALA B 1 63 ? 15.469 10.539 -16.859 1 96.88 63 ALA B N 1
ATOM 4002 C CA . ALA B 1 63 ? 16.25 10.055 -18 1 96.88 63 ALA B CA 1
ATOM 4003 C C . ALA B 1 63 ? 17.453 9.234 -17.531 1 96.88 63 ALA B C 1
ATOM 4005 O O . ALA B 1 63 ? 17.781 8.203 -18.109 1 96.88 63 ALA B O 1
ATOM 4006 N N . THR B 1 64 ? 18.109 9.703 -16.484 1 97.44 64 THR B N 1
ATOM 4007 C CA . THR B 1 64 ? 19.234 8.977 -15.914 1 97.44 64 THR B CA 1
ATOM 4008 C C . THR B 1 64 ? 18.797 7.641 -15.336 1 97.44 64 THR B C 1
ATOM 4010 O O . THR B 1 64 ? 19.469 6.625 -15.508 1 97.44 64 THR B O 1
ATOM 4013 N N . ARG B 1 65 ? 17.688 7.633 -14.617 1 98.06 65 ARG B N 1
ATOM 4014 C CA . ARG B 1 65 ? 17.141 6.379 -14.109 1 98.06 65 ARG B CA 1
ATOM 4015 C C . ARG B 1 65 ? 16.828 5.414 -15.25 1 98.06 65 ARG B C 1
ATOM 4017 O O . ARG B 1 65 ? 17.109 4.219 -15.156 1 98.06 65 ARG B O 1
ATOM 4024 N N . GLY B 1 66 ? 16.234 5.984 -16.328 1 98.38 66 GLY B N 1
ATOM 4025 C CA . GLY B 1 66 ? 15.953 5.188 -17.5 1 98.38 66 GLY B CA 1
ATOM 4026 C C . GLY B 1 66 ? 17.203 4.566 -18.109 1 98.38 66 GLY B C 1
ATOM 4027 O O . GLY B 1 66 ? 17.172 3.42 -18.562 1 98.38 66 GLY B O 1
ATOM 4028 N N . LYS B 1 67 ? 18.25 5.328 -18.094 1 98.31 67 LYS B N 1
ATOM 4029 C CA . LYS B 1 67 ? 19.516 4.836 -18.625 1 98.31 67 LYS B CA 1
ATOM 4030 C C . LYS B 1 67 ? 20.016 3.643 -17.812 1 98.31 67 LYS B C 1
ATOM 4032 O O . LYS B 1 67 ? 20.531 2.668 -18.375 1 98.31 67 LYS B O 1
ATOM 4037 N N . ALA B 1 68 ? 19.969 3.727 -16.516 1 98.5 68 ALA B N 1
ATOM 4038 C CA . ALA B 1 68 ? 20.359 2.619 -15.656 1 98.5 68 ALA B CA 1
ATOM 4039 C C . ALA B 1 68 ? 19.547 1.367 -15.961 1 98.5 68 ALA B C 1
ATOM 4041 O O . ALA B 1 68 ? 20.094 0.263 -16.031 1 98.5 68 ALA B O 1
ATOM 4042 N N . ILE B 1 69 ? 18.25 1.503 -16.141 1 98.69 69 ILE B N 1
ATOM 4043 C CA . ILE B 1 69 ? 17.328 0.389 -16.375 1 98.69 69 ILE B CA 1
ATOM 4044 C C . ILE B 1 69 ? 17.641 -0.25 -17.719 1 98.69 69 ILE B C 1
ATOM 4046 O O . ILE B 1 69 ? 17.703 -1.476 -17.844 1 98.69 69 ILE B O 1
ATOM 4050 N N . GLU B 1 70 ? 17.859 0.611 -18.672 1 98.56 70 GLU B N 1
ATOM 4051 C CA . GLU B 1 70 ? 18.219 0.095 -20 1 98.56 70 GLU B CA 1
ATOM 4052 C C . GLU B 1 70 ? 19.547 -0.637 -19.969 1 98.56 70 GLU B C 1
ATOM 4054 O O . GLU B 1 70 ? 19.719 -1.652 -20.641 1 98.56 70 GLU B O 1
ATOM 4059 N N . ALA B 1 71 ? 20.453 -0.134 -19.219 1 98.75 71 ALA B N 1
ATOM 4060 C CA . ALA B 1 71 ? 21.75 -0.802 -19.078 1 98.75 71 ALA B CA 1
ATOM 4061 C C . ALA B 1 71 ? 21.578 -2.188 -18.453 1 98.75 71 ALA B C 1
ATOM 4063 O O . ALA B 1 71 ? 22.25 -3.141 -18.859 1 98.75 71 ALA B O 1
ATOM 4064 N N . ILE B 1 72 ? 20.75 -2.289 -17.484 1 98.81 72 ILE B N 1
ATOM 4065 C CA . ILE B 1 72 ? 20.469 -3.58 -16.859 1 98.81 72 ILE B CA 1
ATOM 4066 C C . ILE B 1 72 ? 19.891 -4.539 -17.891 1 98.81 72 ILE B C 1
ATOM 4068 O O . ILE B 1 72 ? 20.344 -5.676 -18.031 1 98.81 72 ILE B O 1
ATOM 4072 N N . ARG B 1 73 ? 18.922 -4.082 -18.672 1 98.69 73 ARG B N 1
ATOM 4073 C CA . ARG B 1 73 ? 18.297 -4.918 -19.688 1 98.69 73 ARG B CA 1
ATOM 4074 C C . ARG B 1 73 ? 19.312 -5.418 -20.703 1 98.69 73 ARG B C 1
ATOM 4076 O O . ARG B 1 73 ? 19.375 -6.613 -20.984 1 98.69 73 ARG B O 1
ATOM 4083 N N . GLN B 1 74 ? 20.125 -4.523 -21.125 1 98.5 74 GLN B N 1
ATOM 4084 C CA . GLN B 1 74 ? 21.125 -4.859 -22.125 1 98.5 74 GLN B CA 1
ATOM 4085 C C . GLN B 1 74 ? 22.234 -5.738 -21.547 1 98.5 74 GLN B C 1
ATOM 4087 O O . GLN B 1 74 ? 22.703 -6.672 -22.188 1 98.5 74 GLN B O 1
ATOM 4092 N N . GLY B 1 75 ? 22.594 -5.406 -20.391 1 98.44 75 GLY B N 1
ATOM 4093 C CA . GLY B 1 75 ? 23.688 -6.137 -19.75 1 98.44 75 GLY B CA 1
ATOM 4094 C C . GLY B 1 75 ? 23.297 -7.547 -19.344 1 98.44 75 GLY B C 1
ATOM 4095 O O . GLY B 1 75 ? 24.141 -8.445 -19.328 1 98.44 75 GLY B O 1
ATOM 4096 N N . MET B 1 76 ? 22.062 -7.773 -19.031 1 98.25 76 MET B N 1
ATOM 4097 C CA . MET B 1 76 ? 21.609 -9.078 -18.562 1 98.25 76 MET B CA 1
ATOM 4098 C C . MET B 1 76 ? 21.328 -10.008 -19.734 1 98.25 76 MET B C 1
ATOM 4100 O O . MET B 1 76 ? 21.422 -11.234 -19.594 1 98.25 76 MET B O 1
ATOM 4104 N N . ARG B 1 77 ? 21.047 -9.516 -20.875 1 97.94 77 ARG B N 1
ATOM 4105 C CA . ARG B 1 77 ? 20.609 -10.305 -22.031 1 97.94 77 ARG B CA 1
ATOM 4106 C C . ARG B 1 77 ? 21.656 -11.352 -22.406 1 97.94 77 ARG B C 1
ATOM 4108 O O . ARG B 1 77 ? 21.328 -12.531 -22.562 1 97.94 77 ARG B O 1
ATOM 4115 N N . PRO B 1 78 ? 22.953 -10.992 -22.453 1 98.19 78 PRO B N 1
ATOM 4116 C CA . PRO B 1 78 ? 23.953 -12.008 -22.812 1 98.19 78 PRO B CA 1
ATOM 4117 C C . PRO B 1 78 ? 24.203 -13.016 -21.703 1 98.19 78 PRO B C 1
ATOM 4119 O O . PRO B 1 78 ? 24.844 -14.039 -21.922 1 98.19 78 PRO B O 1
ATOM 4122 N N . LEU B 1 79 ? 23.688 -12.742 -20.531 1 98.44 79 LEU B N 1
ATOM 4123 C CA . LEU B 1 79 ? 23.969 -13.586 -19.375 1 98.44 79 LEU B CA 1
ATOM 4124 C C . LEU B 1 79 ? 22.812 -14.547 -19.094 1 98.44 79 LEU B C 1
ATOM 4126 O O . LEU B 1 79 ? 22.891 -15.367 -18.172 1 98.44 79 LEU B O 1
ATOM 4130 N N . VAL B 1 80 ? 21.797 -14.523 -19.859 1 98.62 80 VAL B N 1
ATOM 4131 C CA . VAL B 1 80 ? 20.562 -15.258 -19.609 1 98.62 80 VAL B CA 1
ATOM 4132 C C . VAL B 1 80 ? 20.859 -16.75 -19.516 1 98.62 80 VAL B C 1
ATOM 4134 O O . VAL B 1 80 ? 20.453 -17.406 -18.547 1 98.62 80 VAL B O 1
ATOM 4137 N N . ASN B 1 81 ? 21.578 -17.281 -20.453 1 98.56 81 ASN B N 1
ATOM 4138 C CA . ASN B 1 81 ? 21.891 -18.719 -20.453 1 98.56 81 ASN B CA 1
ATOM 4139 C C . ASN B 1 81 ? 22.734 -19.094 -19.234 1 98.56 81 ASN B C 1
ATOM 4141 O O . ASN B 1 81 ? 22.484 -20.125 -18.594 1 98.56 81 ASN B O 1
ATOM 4145 N N . LYS B 1 82 ? 23.688 -18.281 -18.984 1 98.5 82 LYS B N 1
ATOM 4146 C CA . LYS B 1 82 ? 24.547 -18.531 -17.828 1 98.5 82 LYS B CA 1
ATOM 4147 C C . LYS B 1 82 ? 23.75 -18.5 -16.531 1 98.5 82 LYS B C 1
ATOM 4149 O O . LYS B 1 82 ? 23.906 -19.375 -15.672 1 98.5 82 LYS B O 1
ATOM 4154 N N . LEU B 1 83 ? 22.922 -17.531 -16.406 1 98.56 83 LEU B N 1
ATOM 4155 C CA . LEU B 1 83 ? 22.094 -17.391 -15.211 1 98.56 83 LEU B CA 1
ATOM 4156 C C . LEU B 1 83 ? 21.172 -18.594 -15.039 1 98.56 83 LEU B C 1
ATOM 4158 O O . LEU B 1 83 ? 21.016 -19.109 -13.93 1 98.56 83 LEU B O 1
ATOM 4162 N N . ALA B 1 84 ? 20.547 -19 -16.125 1 98.62 84 ALA B N 1
ATOM 4163 C CA . ALA B 1 84 ? 19.641 -20.156 -16.094 1 98.62 84 ALA B CA 1
ATOM 4164 C C . ALA B 1 84 ? 20.375 -21.406 -15.609 1 98.62 84 ALA B C 1
ATOM 4166 O O . ALA B 1 84 ? 19.891 -22.125 -14.742 1 98.62 84 ALA B O 1
ATOM 4167 N N . GLN B 1 85 ? 21.547 -21.562 -16.125 1 98.44 85 GLN B N 1
ATOM 4168 C CA . GLN B 1 85 ? 22.359 -22.734 -15.773 1 98.44 85 GLN B CA 1
ATOM 4169 C C . GLN B 1 85 ? 22.828 -22.672 -14.328 1 98.44 85 GLN B C 1
ATOM 4171 O O . GLN B 1 85 ? 22.75 -23.672 -13.602 1 98.44 85 GLN B O 1
ATOM 4176 N N . MET B 1 86 ? 23.297 -21.531 -13.93 1 98.25 86 MET B N 1
ATOM 4177 C CA . MET B 1 86 ? 23.781 -21.344 -12.562 1 98.25 86 MET B CA 1
ATOM 4178 C C . MET B 1 86 ? 22.656 -21.594 -11.555 1 98.25 86 MET B C 1
ATOM 4180 O O . MET B 1 86 ? 22.875 -22.219 -10.516 1 98.25 86 MET B O 1
ATOM 4184 N N . THR B 1 87 ? 21.5 -21.125 -11.898 1 98.19 87 THR B N 1
ATOM 4185 C CA . THR B 1 87 ? 20.359 -21.281 -11 1 98.19 87 THR B CA 1
ATOM 4186 C C . THR B 1 87 ? 20.016 -22.766 -10.836 1 98.19 87 THR B C 1
ATOM 4188 O O . THR B 1 87 ? 19.828 -23.25 -9.711 1 98.19 87 THR B O 1
ATOM 4191 N N . TYR B 1 88 ? 19.922 -23.438 -11.961 1 97.88 88 TYR B N 1
ATOM 4192 C CA . TYR B 1 88 ? 19.609 -24.859 -11.914 1 97.88 88 TYR B CA 1
ATOM 4193 C C . TYR B 1 88 ? 20.656 -25.625 -11.125 1 97.88 88 TYR B C 1
ATOM 4195 O O . TYR B 1 88 ? 20.328 -26.469 -10.289 1 97.88 88 TYR B O 1
ATOM 4203 N N . GLU B 1 89 ? 21.906 -25.344 -11.312 1 98 89 GLU B N 1
ATOM 4204 C CA . GLU B 1 89 ? 23 -26.062 -10.672 1 98 89 GLU B CA 1
ATOM 4205 C C . GLU B 1 89 ? 23 -25.844 -9.164 1 98 89 GLU B C 1
ATOM 4207 O O . GLU B 1 89 ? 23.266 -26.766 -8.398 1 98 89 GLU B O 1
ATOM 4212 N N . GLU B 1 90 ? 22.672 -24.672 -8.797 1 97.69 90 GLU B N 1
ATOM 4213 C CA . GLU B 1 90 ? 22.734 -24.359 -7.375 1 97.69 90 GLU B CA 1
ATOM 4214 C C . GLU B 1 90 ? 21.484 -24.828 -6.648 1 97.69 90 GLU B C 1
ATOM 4216 O O . GLU B 1 90 ? 21.562 -25.375 -5.547 1 97.69 90 GLU B O 1
ATOM 4221 N N . THR B 1 91 ? 20.344 -24.656 -7.223 1 97 91 THR B N 1
ATOM 4222 C CA . THR B 1 91 ? 19.094 -24.906 -6.508 1 97 91 THR B CA 1
ATOM 4223 C C . THR B 1 91 ? 18.578 -26.312 -6.793 1 97 91 THR B C 1
ATOM 4225 O O . THR B 1 91 ? 17.797 -26.875 -6.008 1 97 91 THR B O 1
ATOM 4228 N N . GLY B 1 92 ? 18.938 -26.797 -7.961 1 96.75 92 GLY B N 1
ATOM 4229 C CA . GLY B 1 92 ? 18.438 -28.094 -8.391 1 96.75 92 GLY B CA 1
ATOM 4230 C C . GLY B 1 92 ? 16.984 -28.062 -8.82 1 96.75 92 GLY B C 1
ATOM 4231 O O . GLY B 1 92 ? 16.375 -29.109 -9.07 1 96.75 92 GLY B O 1
ATOM 4232 N N . MET B 1 93 ? 16.422 -26.922 -8.953 1 97.88 93 MET B N 1
ATOM 4233 C CA . MET B 1 93 ? 14.992 -26.797 -9.211 1 97.88 93 MET B CA 1
ATOM 4234 C C . MET B 1 93 ? 14.742 -26.328 -10.641 1 97.88 93 MET B C 1
ATOM 4236 O O . MET B 1 93 ? 15.516 -25.531 -11.188 1 97.88 93 MET B O 1
ATOM 4240 N N . GLY B 1 94 ? 13.68 -26.812 -11.234 1 97.88 94 GLY B N 1
ATOM 4241 C CA . GLY B 1 94 ? 13.172 -26.312 -12.5 1 97.88 94 GLY B CA 1
ATOM 4242 C C . GLY B 1 94 ? 13.906 -26.891 -13.703 1 97.88 94 GLY B C 1
ATOM 4243 O O . GLY B 1 94 ? 14.438 -28 -13.641 1 97.88 94 GLY B O 1
ATOM 4244 N N . ARG B 1 95 ? 13.711 -26.125 -14.828 1 98 95 ARG B N 1
ATOM 4245 C CA . ARG B 1 95 ? 14.312 -26.484 -16.109 1 98 95 ARG B CA 1
ATOM 4246 C C . ARG B 1 95 ? 15.047 -25.312 -16.719 1 98 95 ARG B C 1
ATOM 4248 O O . ARG B 1 95 ? 14.5 -24.203 -16.812 1 98 95 ARG B O 1
ATOM 4255 N N . VAL B 1 96 ? 16.234 -25.578 -17.188 1 98.31 96 VAL B N 1
ATOM 4256 C CA . VAL B 1 96 ? 17.078 -24.516 -17.75 1 98.31 96 VAL B CA 1
ATOM 4257 C C . VAL B 1 96 ? 16.328 -23.828 -18.891 1 98.31 96 VAL B C 1
ATOM 4259 O O . VAL B 1 96 ? 16.312 -22.594 -18.969 1 98.31 96 VAL B O 1
ATOM 4262 N N . ALA B 1 97 ? 15.734 -24.609 -19.734 1 98.12 97 ALA B N 1
ATOM 4263 C CA . ALA B 1 97 ? 15.039 -24.047 -20.891 1 98.12 97 ALA B CA 1
ATOM 4264 C C . ALA B 1 97 ? 13.93 -23.094 -20.453 1 98.12 97 ALA B C 1
ATOM 4266 O O . ALA B 1 97 ? 13.719 -22.047 -21.062 1 98.12 97 ALA B O 1
ATOM 4267 N N . ASP B 1 98 ? 13.188 -23.469 -19.453 1 98.25 98 ASP B N 1
ATOM 4268 C CA . ASP B 1 98 ? 12.109 -22.641 -18.938 1 98.25 98 ASP B CA 1
ATOM 4269 C C . ASP B 1 98 ? 12.656 -21.391 -18.25 1 98.25 98 ASP B C 1
ATOM 4271 O O . ASP B 1 98 ? 12.062 -20.312 -18.328 1 98.25 98 ASP B O 1
ATOM 4275 N N . LYS B 1 99 ? 13.781 -21.516 -17.562 1 98.56 99 LYS B N 1
ATOM 4276 C CA . LYS B 1 99 ? 14.414 -20.375 -16.906 1 98.56 99 LYS B CA 1
ATOM 4277 C C . LYS B 1 99 ? 14.859 -19.328 -17.922 1 98.56 99 LYS B C 1
ATOM 4279 O O . LYS B 1 99 ? 14.805 -18.125 -17.641 1 98.56 99 LYS B O 1
ATOM 4284 N N . ILE B 1 100 ? 15.312 -19.781 -19.031 1 98.69 100 ILE B N 1
ATOM 4285 C CA . ILE B 1 100 ? 15.703 -18.859 -20.094 1 98.69 100 ILE B CA 1
ATOM 4286 C C . ILE B 1 100 ? 14.5 -18.031 -20.531 1 98.69 100 ILE B C 1
ATOM 4288 O O . ILE B 1 100 ? 14.609 -16.812 -20.719 1 98.69 100 ILE B O 1
ATOM 4292 N N . ILE B 1 101 ? 13.359 -18.688 -20.625 1 98.25 101 ILE B N 1
ATOM 4293 C CA . ILE B 1 101 ? 12.125 -18 -21.016 1 98.25 101 ILE B CA 1
ATOM 4294 C C . ILE B 1 101 ? 11.758 -16.969 -19.953 1 98.25 101 ILE B C 1
ATOM 4296 O O . ILE B 1 101 ? 11.461 -15.82 -20.266 1 98.25 101 ILE B O 1
ATOM 4300 N N . LYS B 1 102 ? 11.82 -17.328 -18.688 1 98.12 102 LYS B N 1
ATOM 4301 C CA . LYS B 1 102 ? 11.461 -16.453 -17.594 1 98.12 102 LYS B CA 1
ATOM 4302 C C . LYS B 1 102 ? 12.391 -15.242 -17.531 1 98.12 102 LYS B C 1
ATOM 4304 O O . LYS B 1 102 ? 11.938 -14.117 -17.281 1 98.12 102 LYS B O 1
ATOM 4309 N N . LEU B 1 103 ? 13.664 -15.516 -17.688 1 98.75 103 LEU B N 1
ATOM 4310 C CA . LEU B 1 103 ? 14.648 -14.438 -17.625 1 98.75 103 LEU B CA 1
ATOM 4311 C C . LEU B 1 103 ? 14.445 -13.438 -18.766 1 98.75 103 LEU B C 1
ATOM 4313 O O . LEU B 1 103 ? 14.508 -12.227 -18.547 1 98.75 103 LEU B O 1
ATOM 4317 N N . ASN B 1 104 ? 14.164 -13.93 -19.922 1 98.5 104 ASN B N 1
ATOM 4318 C CA . ASN B 1 104 ? 13.891 -13.031 -21.031 1 98.5 104 ASN B CA 1
ATOM 4319 C C . ASN B 1 104 ? 12.602 -12.234 -20.797 1 98.5 104 ASN B C 1
ATOM 4321 O O . ASN B 1 104 ? 12.539 -11.047 -21.109 1 98.5 104 ASN B O 1
ATOM 4325 N N . LEU B 1 105 ? 11.617 -12.93 -20.312 1 98.31 105 LEU B N 1
ATOM 4326 C CA . LEU B 1 105 ? 10.367 -12.258 -19.953 1 98.31 105 LEU B CA 1
ATOM 4327 C C . LEU B 1 105 ? 10.625 -11.117 -18.984 1 98.31 105 LEU B C 1
ATOM 4329 O O . LEU B 1 105 ? 10.094 -10.016 -19.141 1 98.31 105 LEU B O 1
ATOM 4333 N N . THR B 1 106 ? 11.438 -11.383 -17.984 1 98.56 106 THR B N 1
ATOM 4334 C CA . THR B 1 106 ? 11.773 -10.414 -16.938 1 98.56 106 THR B CA 1
ATOM 4335 C C . THR B 1 106 ? 12.469 -9.195 -17.547 1 98.56 106 THR B C 1
ATOM 4337 O O . THR B 1 106 ? 12.117 -8.055 -17.234 1 98.56 106 THR B O 1
ATOM 4340 N N . ILE B 1 107 ? 13.414 -9.445 -18.375 1 98.44 107 ILE B N 1
ATOM 4341 C CA . ILE B 1 107 ? 14.195 -8.383 -19 1 98.44 107 ILE B CA 1
ATOM 4342 C C . ILE B 1 107 ? 13.297 -7.531 -19.891 1 98.44 107 ILE B C 1
ATOM 4344 O O . ILE B 1 107 ? 13.383 -6.305 -19.891 1 98.44 107 ILE B O 1
ATOM 4348 N N . ASP B 1 108 ? 12.352 -8.148 -20.547 1 97.44 108 ASP B N 1
ATOM 4349 C CA . ASP B 1 108 ? 11.586 -7.496 -21.594 1 97.44 108 ASP B CA 1
ATOM 4350 C C . ASP B 1 108 ? 10.367 -6.781 -21.031 1 97.44 108 ASP B C 1
ATOM 4352 O O . ASP B 1 108 ? 9.953 -5.742 -21.547 1 97.44 108 ASP B O 1
ATOM 4356 N N . LYS B 1 109 ? 9.781 -7.336 -19.969 1 97.69 109 LYS B N 1
ATOM 4357 C CA . LYS B 1 109 ? 8.422 -6.891 -19.688 1 97.69 109 LYS B CA 1
ATOM 4358 C C . LYS B 1 109 ? 8.312 -6.293 -18.281 1 97.69 109 LYS B C 1
ATOM 4360 O O . LYS B 1 109 ? 7.238 -5.844 -17.875 1 97.69 109 LYS B O 1
ATOM 4365 N N . THR B 1 110 ? 9.398 -6.266 -17.469 1 98.5 110 THR B N 1
ATOM 4366 C CA . THR B 1 110 ? 9.359 -5.555 -16.203 1 98.5 110 THR B CA 1
ATOM 4367 C C . THR B 1 110 ? 9.242 -4.051 -16.422 1 98.5 110 THR B C 1
ATOM 4369 O O . THR B 1 110 ? 10.047 -3.461 -17.156 1 98.5 110 THR B O 1
ATOM 4372 N N . PRO B 1 111 ? 8.266 -3.379 -15.805 1 97.88 111 PRO B N 1
ATOM 4373 C CA . PRO B 1 111 ? 8.094 -1.941 -16.031 1 97.88 111 PRO B CA 1
ATOM 4374 C C . PRO B 1 111 ? 9.234 -1.111 -15.453 1 97.88 111 PRO B C 1
ATOM 4376 O O . PRO B 1 111 ? 9.734 -1.415 -14.367 1 97.88 111 PRO B O 1
ATOM 4379 N N . GLY B 1 112 ? 9.602 -0.089 -16.203 1 97.81 112 GLY B N 1
ATOM 4380 C CA . GLY B 1 112 ? 10.594 0.881 -15.766 1 97.81 112 GLY B CA 1
ATOM 4381 C C . GLY B 1 112 ? 9.984 2.215 -15.367 1 97.81 112 GLY B C 1
ATOM 4382 O O . GLY B 1 112 ? 8.977 2.258 -14.664 1 97.81 112 GLY B O 1
ATOM 4383 N N . VAL B 1 113 ? 10.594 3.309 -15.766 1 97.56 113 VAL B N 1
ATOM 4384 C CA . VAL B 1 113 ? 10.227 4.656 -15.344 1 97.56 113 VAL B CA 1
ATOM 4385 C C . VAL B 1 113 ? 8.883 5.035 -15.953 1 97.56 113 VAL B C 1
ATOM 4387 O O . VAL B 1 113 ? 8.172 5.902 -15.43 1 97.56 113 VAL B O 1
ATOM 4390 N N . GLU B 1 114 ? 8.523 4.375 -17.062 1 96.56 114 GLU B N 1
ATOM 4391 C CA . GLU B 1 114 ? 7.258 4.68 -17.719 1 96.56 114 GLU B CA 1
ATOM 4392 C C . GLU B 1 114 ? 6.074 4.363 -16.812 1 96.56 114 GLU B C 1
ATOM 4394 O O . GLU B 1 114 ? 4.965 4.848 -17.047 1 96.56 114 GLU B O 1
ATOM 4399 N N . ASP B 1 115 ? 6.254 3.574 -15.797 1 96.69 115 ASP B N 1
ATOM 4400 C CA . ASP B 1 115 ? 5.211 3.168 -14.859 1 96.69 115 ASP B CA 1
ATOM 4401 C C . ASP B 1 115 ? 4.953 4.258 -13.82 1 96.69 115 ASP B C 1
ATOM 4403 O O . ASP B 1 115 ? 3.973 4.191 -13.07 1 96.69 115 ASP B O 1
ATOM 4407 N N . LEU B 1 116 ? 5.781 5.219 -13.711 1 96.75 116 LEU B N 1
ATOM 4408 C CA . LEU B 1 116 ? 5.625 6.332 -12.781 1 96.75 116 LEU B CA 1
ATOM 4409 C C . LEU B 1 116 ? 4.781 7.441 -13.398 1 96.75 116 LEU B C 1
ATOM 4411 O O . LEU B 1 116 ? 5.316 8.445 -13.875 1 96.75 116 LEU B O 1
ATOM 4415 N N . LYS B 1 117 ? 3.502 7.336 -13.266 1 93.38 117 LYS B N 1
ATOM 4416 C CA . LYS B 1 117 ? 2.59 8.289 -13.891 1 93.38 117 LYS B CA 1
ATOM 4417 C C . LYS B 1 117 ? 2.273 9.445 -12.945 1 93.38 117 LYS B C 1
ATOM 4419 O O . LYS B 1 117 ? 2.051 9.234 -11.75 1 93.38 117 LYS B O 1
ATOM 4424 N N . THR B 1 118 ? 2.326 10.656 -13.453 1 93 118 THR B N 1
ATOM 4425 C CA . THR B 1 118 ? 1.923 11.859 -12.734 1 93 118 THR B CA 1
ATOM 4426 C C . THR B 1 118 ? 0.448 12.164 -12.984 1 93 118 THR B C 1
ATOM 4428 O O . THR B 1 118 ? -0.04 12.031 -14.109 1 93 118 THR B O 1
ATOM 4431 N N . GLU B 1 119 ? -0.267 12.516 -11.938 1 92.75 119 GLU B N 1
ATOM 4432 C CA . GLU B 1 119 ? -1.641 12.992 -12.039 1 92.75 119 GLU B CA 1
ATOM 4433 C C . GLU B 1 119 ? -1.73 14.477 -11.695 1 92.75 119 GLU B C 1
ATOM 4435 O O . GLU B 1 119 ? -0.931 14.984 -10.906 1 92.75 119 GLU B O 1
ATOM 4440 N N . CYS B 1 120 ? -2.66 15.18 -12.367 1 92.44 120 CYS B N 1
ATOM 4441 C CA . CYS B 1 120 ? -2.818 16.609 -12.148 1 92.44 120 CYS B CA 1
ATOM 4442 C C . CYS B 1 120 ? -4.289 17.016 -12.148 1 92.44 120 CYS B C 1
ATOM 4444 O O . CYS B 1 120 ? -5.074 16.5 -12.953 1 92.44 120 CYS B O 1
ATOM 4446 N N . GLU B 1 121 ? -4.652 17.859 -11.188 1 90.5 121 GLU B N 1
ATOM 4447 C CA . GLU B 1 121 ? -5.965 18.5 -11.117 1 90.5 121 GLU B CA 1
ATOM 4448 C C . GLU B 1 121 ? -5.84 20.016 -11.172 1 90.5 121 GLU B C 1
ATOM 4450 O O . GLU B 1 121 ? -5.062 20.609 -10.422 1 90.5 121 GLU B O 1
ATOM 4455 N N . THR B 1 122 ? -6.613 20.672 -12.109 1 89.5 122 THR B N 1
ATOM 4456 C CA . THR B 1 122 ? -6.602 22.125 -12.242 1 89.5 122 THR B CA 1
ATOM 4457 C C . THR B 1 122 ? -8.016 22.688 -12.102 1 89.5 122 THR B C 1
ATOM 4459 O O . THR B 1 122 ? -9 21.984 -12.359 1 89.5 122 THR B O 1
ATOM 4462 N N . GLY B 1 123 ? -8.102 23.922 -11.625 1 87.38 123 GLY B N 1
ATOM 4463 C CA . GLY B 1 123 ? -9.359 24.641 -11.461 1 87.38 123 GLY B CA 1
ATOM 4464 C C . GLY B 1 123 ? -9.164 26.078 -11.031 1 87.38 123 GLY B C 1
ATOM 4465 O O . GLY B 1 123 ? -8.125 26.688 -11.297 1 87.38 123 GLY B O 1
ATOM 4466 N N . ASP B 1 124 ? -10.211 26.594 -10.398 1 87 124 ASP B N 1
ATOM 4467 C CA . ASP B 1 124 ? -10.219 28.016 -10.039 1 87 124 ASP B CA 1
ATOM 4468 C C . ASP B 1 124 ? -9.242 28.297 -8.898 1 87 124 ASP B C 1
ATOM 4470 O O . ASP B 1 124 ? -8.812 29.438 -8.711 1 87 124 ASP B O 1
ATOM 4474 N N . ASN B 1 125 ? -8.844 27.203 -8.25 1 89.31 125 ASN B N 1
ATOM 4475 C CA . ASN B 1 125 ? -7.992 27.406 -7.082 1 89.31 125 ASN B CA 1
ATOM 4476 C C . ASN B 1 125 ? -6.566 26.922 -7.332 1 89.31 125 ASN B C 1
ATOM 4478 O O . ASN B 1 125 ? -5.887 26.484 -6.402 1 89.31 125 ASN B O 1
ATOM 4482 N N . GLY B 1 126 ? -6.184 26.859 -8.594 1 89.94 126 GLY B N 1
ATOM 4483 C CA . GLY B 1 126 ? -4.809 26.531 -8.93 1 89.94 126 GLY B CA 1
ATOM 4484 C C . GLY B 1 126 ? -4.648 25.125 -9.477 1 89.94 126 GLY B C 1
ATOM 4485 O O . GLY B 1 126 ? -5.391 24.703 -10.367 1 89.94 126 GLY B O 1
ATOM 4486 N N . MET B 1 127 ? -3.561 24.547 -8.977 1 91.94 127 MET B N 1
ATOM 4487 C CA . MET B 1 127 ? -3.203 23.234 -9.508 1 91.94 127 MET B CA 1
ATOM 4488 C C . MET B 1 127 ? -2.674 22.328 -8.406 1 91.94 127 MET B C 1
ATOM 4490 O O . MET B 1 127 ? -1.952 22.781 -7.512 1 91.94 127 MET B O 1
ATOM 4494 N N . THR B 1 128 ? -3.09 21.062 -8.469 1 93.56 128 THR B N 1
ATOM 4495 C CA . THR B 1 128 ? -2.545 20.047 -7.582 1 93.56 128 THR B CA 1
ATOM 4496 C C . THR B 1 128 ? -1.908 18.906 -8.383 1 93.56 128 THR B C 1
ATOM 4498 O O . THR B 1 128 ? -2.555 18.312 -9.25 1 93.56 128 THR B O 1
ATOM 4501 N N . LEU B 1 129 ? -0.639 18.703 -8.102 1 93.69 129 LEU B N 1
ATOM 4502 C CA . LEU B 1 129 ? 0.109 17.609 -8.719 1 93.69 129 LEU B CA 1
ATOM 4503 C C . LEU B 1 129 ? 0.25 16.438 -7.762 1 93.69 129 LEU B C 1
ATOM 4505 O O . LEU B 1 129 ? 0.486 16.641 -6.566 1 93.69 129 LEU B O 1
ATOM 4509 N N . TYR B 1 130 ? 0.039 15.242 -8.297 1 94.69 130 TYR B N 1
ATOM 4510 C CA . TYR B 1 130 ? 0.359 14.008 -7.586 1 94.69 130 TYR B CA 1
ATOM 4511 C C . TYR B 1 130 ? 1.521 13.281 -8.258 1 94.69 130 TYR B C 1
ATOM 4513 O O . TYR B 1 130 ? 1.432 12.898 -9.422 1 94.69 130 TYR B O 1
ATOM 4521 N N . GLU B 1 131 ? 2.588 13.102 -7.539 1 94.88 131 GLU B N 1
ATOM 4522 C CA . GLU B 1 131 ? 3.775 12.453 -8.078 1 94.88 131 GLU B CA 1
ATOM 4523 C C . GLU B 1 131 ? 4.246 11.312 -7.176 1 94.88 131 GLU B C 1
ATOM 4525 O O . GLU B 1 131 ? 3.877 11.258 -6 1 94.88 131 GLU B O 1
ATOM 4530 N N . LEU B 1 132 ? 5.004 10.414 -7.777 1 96.25 132 LEU B N 1
ATOM 4531 C CA . LEU B 1 132 ? 5.562 9.273 -7.059 1 96.25 132 LEU B CA 1
ATOM 4532 C C . LEU B 1 132 ? 7.035 9.508 -6.73 1 96.25 132 LEU B C 1
ATOM 4534 O O . LEU B 1 132 ? 7.812 9.898 -7.602 1 96.25 132 LEU B O 1
ATOM 4538 N N . SER B 1 133 ? 7.398 9.344 -5.453 1 95.81 133 SER B N 1
ATOM 4539 C CA . SER B 1 133 ? 8.758 9.555 -4.969 1 95.81 133 SER B CA 1
ATOM 4540 C C . SER B 1 133 ? 9.297 8.312 -4.273 1 95.81 133 SER B C 1
ATOM 4542 O O . SER B 1 133 ? 8.523 7.492 -3.77 1 95.81 133 SER B O 1
ATOM 4544 N N . PRO B 1 134 ? 10.609 8.156 -4.246 1 97.19 134 PRO B N 1
ATOM 4545 C CA . PRO B 1 134 ? 11.188 6.953 -3.631 1 97.19 134 PRO B CA 1
ATOM 4546 C C . PRO B 1 134 ? 10.969 6.902 -2.121 1 97.19 134 PRO B C 1
ATOM 4548 O O . PRO B 1 134 ? 10.742 7.938 -1.49 1 97.19 134 PRO B O 1
ATOM 4551 N N . TYR B 1 135 ? 11.055 5.711 -1.589 1 97.12 135 TYR B N 1
ATOM 4552 C CA . TYR B 1 135 ? 11.078 5.5 -0.146 1 97.12 135 TYR B CA 1
ATOM 4553 C C . TYR B 1 135 ? 12.477 5.723 0.414 1 97.12 135 TYR B C 1
ATOM 4555 O O . TYR B 1 135 ? 12.633 6.191 1.544 1 97.12 135 TYR B O 1
ATOM 4563 N N . GLY B 1 136 ? 13.484 5.383 -0.289 1 97.12 136 GLY B N 1
ATOM 4564 C CA . GLY B 1 136 ? 14.875 5.387 0.153 1 97.12 136 GLY B CA 1
ATOM 4565 C C . GLY B 1 136 ? 15.594 4.086 -0.145 1 97.12 136 GLY B C 1
ATOM 4566 O O . GLY B 1 136 ? 15.766 3.717 -1.309 1 97.12 136 GLY B O 1
ATOM 4567 N N . VAL B 1 137 ? 15.977 3.35 0.949 1 98.69 137 VAL B N 1
ATOM 4568 C CA . VAL B 1 137 ? 16.562 2.021 0.799 1 98.69 137 VAL B CA 1
ATOM 4569 C C . VAL B 1 137 ? 15.5 0.958 1.052 1 98.69 137 VAL B C 1
ATOM 4571 O O . VAL B 1 137 ? 14.852 0.955 2.102 1 98.69 137 VAL B O 1
ATOM 4574 N N . ILE B 1 138 ? 15.281 0.101 0.107 1 98.88 138 ILE B N 1
ATOM 4575 C CA . ILE B 1 138 ? 14.32 -0.987 0.241 1 98.88 138 ILE B CA 1
ATOM 4576 C C . ILE B 1 138 ? 15.039 -2.256 0.696 1 98.88 138 ILE B C 1
ATOM 4578 O O . ILE B 1 138 ? 16.109 -2.594 0.178 1 98.88 138 ILE B O 1
ATOM 4582 N N . GLY B 1 139 ? 14.555 -2.846 1.769 1 98.81 139 GLY B N 1
ATOM 4583 C CA . GLY B 1 139 ? 14.953 -4.211 2.084 1 98.81 139 GLY B CA 1
ATOM 4584 C C . GLY B 1 139 ? 14.125 -5.254 1.355 1 98.81 139 GLY B C 1
ATOM 4585 O O . GLY B 1 139 ? 12.922 -5.383 1.596 1 98.81 139 GLY B O 1
ATOM 4586 N N . ALA B 1 140 ? 14.75 -6.055 0.528 1 98.75 140 ALA B N 1
ATOM 4587 C CA . ALA B 1 140 ? 14.023 -6.988 -0.33 1 98.75 140 ALA B CA 1
ATOM 4588 C C . ALA B 1 140 ? 14.469 -8.422 -0.07 1 98.75 140 ALA B C 1
ATOM 4590 O O . ALA B 1 140 ? 15.648 -8.75 -0.218 1 98.75 140 ALA B O 1
ATOM 4591 N N . VAL B 1 141 ? 13.539 -9.258 0.307 1 98 141 VAL B N 1
ATOM 4592 C CA . VAL B 1 141 ? 13.789 -10.68 0.485 1 98 141 VAL B CA 1
ATOM 4593 C C . VAL B 1 141 ? 13.461 -11.43 -0.806 1 98 141 VAL B C 1
ATOM 4595 O O . VAL B 1 141 ? 12.414 -11.211 -1.409 1 98 141 VAL B O 1
ATOM 4598 N N . THR B 1 142 ? 14.359 -12.305 -1.223 1 97.19 142 THR B N 1
ATOM 4599 C CA . THR B 1 142 ? 14.156 -13.023 -2.477 1 97.19 142 THR B CA 1
ATOM 4600 C C . THR B 1 142 ? 14.109 -14.531 -2.238 1 97.19 142 THR B C 1
ATOM 4602 O O . THR B 1 142 ? 14.773 -15.039 -1.329 1 97.19 142 THR B O 1
ATOM 4605 N N . PRO B 1 143 ? 13.422 -15.258 -3.062 1 95.69 143 PRO B N 1
ATOM 4606 C CA . PRO B 1 143 ? 13.266 -16.703 -2.904 1 95.69 143 PRO B CA 1
ATOM 4607 C C . PRO B 1 143 ? 14.344 -17.5 -3.637 1 95.69 143 PRO B C 1
ATOM 4609 O O . PRO B 1 143 ? 15.148 -16.922 -4.371 1 95.69 143 PRO B O 1
ATOM 4612 N N . SER B 1 144 ? 14.359 -18.812 -3.369 1 95.25 144 SER B N 1
ATOM 4613 C CA . SER B 1 144 ? 15.273 -19.688 -4.094 1 95.25 144 SER B CA 1
ATOM 4614 C C . SER B 1 144 ? 14.617 -20.266 -5.348 1 95.25 144 SER B C 1
ATOM 4616 O O . SER B 1 144 ? 15.297 -20.828 -6.211 1 95.25 144 SER B O 1
ATOM 4618 N N . THR B 1 145 ? 13.297 -20.078 -5.48 1 94.94 145 THR B N 1
ATOM 4619 C CA . THR B 1 145 ? 12.578 -20.688 -6.602 1 94.94 145 THR B CA 1
ATOM 4620 C C . THR B 1 145 ? 12.82 -19.891 -7.883 1 94.94 145 THR B C 1
ATOM 4622 O O . THR B 1 145 ? 12.93 -20.469 -8.969 1 94.94 145 THR B O 1
ATOM 4625 N N . ASN B 1 146 ? 12.812 -18.578 -7.762 1 96.94 146 ASN B N 1
ATOM 4626 C CA . ASN B 1 146 ? 13.086 -17.672 -8.875 1 96.94 146 ASN B CA 1
ATOM 4627 C C . ASN B 1 146 ? 14.07 -16.578 -8.477 1 96.94 146 ASN B C 1
ATOM 4629 O O . ASN B 1 146 ? 13.773 -15.383 -8.602 1 96.94 146 ASN B O 1
ATOM 4633 N N . PRO B 1 147 ? 15.266 -16.984 -8.133 1 97.69 147 PRO B N 1
ATOM 4634 C CA . PRO B 1 147 ? 16.172 -16.016 -7.523 1 97.69 147 PRO B CA 1
ATOM 4635 C C . PRO B 1 147 ? 16.641 -14.938 -8.508 1 97.69 147 PRO B C 1
ATOM 4637 O O . PRO B 1 147 ? 16.547 -13.742 -8.211 1 97.69 147 PRO B O 1
ATOM 4640 N N . SER B 1 148 ? 17.062 -15.312 -9.727 1 98.38 148 SER B N 1
ATOM 4641 C CA . SER B 1 148 ? 17.594 -14.359 -10.695 1 98.38 148 SER B CA 1
ATOM 4642 C C . SER B 1 148 ? 16.484 -13.445 -11.227 1 98.38 148 SER B C 1
ATOM 4644 O O . SER B 1 148 ? 16.688 -12.227 -11.328 1 98.38 148 SER B O 1
ATOM 4646 N N . GLU B 1 149 ? 15.367 -14.062 -11.539 1 98.44 149 GLU B N 1
ATOM 4647 C CA . GLU B 1 149 ? 14.242 -13.297 -12.062 1 98.44 149 GLU B CA 1
ATOM 4648 C C . GLU B 1 149 ? 13.781 -12.234 -11.062 1 98.44 149 GLU B C 1
ATOM 4650 O O . GLU B 1 149 ? 13.555 -11.086 -11.43 1 98.44 149 GLU B O 1
ATOM 4655 N N . THR B 1 150 ? 13.664 -12.648 -9.82 1 98.56 150 THR B N 1
ATOM 4656 C CA . THR B 1 150 ? 13.195 -11.742 -8.781 1 98.56 150 THR B CA 1
ATOM 4657 C C . THR B 1 150 ? 14.18 -10.602 -8.57 1 98.56 150 THR B C 1
ATOM 4659 O O . THR B 1 150 ? 13.781 -9.445 -8.43 1 98.56 150 THR B O 1
ATOM 4662 N N . LEU B 1 151 ? 15.469 -10.914 -8.539 1 98.69 151 LEU B N 1
ATOM 4663 C CA . LEU B 1 151 ? 16.5 -9.891 -8.367 1 98.69 151 LEU B CA 1
ATOM 4664 C C . LEU B 1 151 ? 16.453 -8.875 -9.5 1 98.69 151 LEU B C 1
ATOM 4666 O O . LEU B 1 151 ? 16.453 -7.664 -9.25 1 98.69 151 LEU B O 1
ATOM 4670 N N . ILE B 1 152 ? 16.391 -9.344 -10.703 1 98.88 152 ILE B N 1
ATOM 4671 C CA . ILE B 1 152 ? 16.406 -8.461 -11.867 1 98.88 152 ILE B CA 1
ATOM 4672 C C . ILE B 1 152 ? 15.125 -7.637 -11.914 1 98.88 152 ILE B C 1
ATOM 4674 O O . ILE B 1 152 ? 15.172 -6.418 -12.102 1 98.88 152 ILE B O 1
ATOM 4678 N N . CYS B 1 153 ? 13.992 -8.32 -11.727 1 98.81 153 CYS B N 1
ATOM 4679 C CA . CYS B 1 153 ? 12.688 -7.66 -11.742 1 98.81 153 CYS B CA 1
ATOM 4680 C C . CYS B 1 153 ? 12.625 -6.547 -10.703 1 98.81 153 CYS B C 1
ATOM 4682 O O . CYS B 1 153 ? 12.258 -5.414 -11.023 1 98.81 153 CYS B O 1
ATOM 4684 N N . ASN B 1 154 ? 13.016 -6.879 -9.492 1 98.75 154 ASN B N 1
ATOM 4685 C CA . ASN B 1 154 ? 12.961 -5.906 -8.406 1 98.75 154 ASN B CA 1
ATOM 4686 C C . ASN B 1 154 ? 14.008 -4.809 -8.586 1 98.75 154 ASN B C 1
ATOM 4688 O O . ASN B 1 154 ? 13.758 -3.648 -8.25 1 98.75 154 ASN B O 1
ATOM 4692 N N . ALA B 1 155 ? 15.172 -5.152 -9.086 1 98.88 155 ALA B N 1
ATOM 4693 C CA . ALA B 1 155 ? 16.172 -4.117 -9.359 1 98.88 155 ALA B CA 1
ATOM 4694 C C . ALA B 1 155 ? 15.625 -3.08 -10.336 1 98.88 155 ALA B C 1
ATOM 4696 O O . ALA B 1 155 ? 15.727 -1.876 -10.094 1 98.88 155 ALA B O 1
ATOM 4697 N N . ILE B 1 156 ? 15.023 -3.547 -11.414 1 98.88 156 ILE B N 1
ATOM 4698 C CA . ILE B 1 156 ? 14.484 -2.652 -12.43 1 98.88 156 ILE B CA 1
ATOM 4699 C C . ILE B 1 156 ? 13.398 -1.771 -11.82 1 98.88 156 ILE B C 1
ATOM 4701 O O . ILE B 1 156 ? 13.453 -0.544 -11.922 1 98.88 156 ILE B O 1
ATOM 4705 N N . GLY B 1 157 ? 12.461 -2.387 -11.172 1 98.81 157 GLY B N 1
ATOM 4706 C CA . GLY B 1 157 ? 11.32 -1.649 -10.641 1 98.81 157 GLY B CA 1
ATOM 4707 C C . GLY B 1 157 ? 11.703 -0.685 -9.531 1 98.81 157 GLY B C 1
ATOM 4708 O O . GLY B 1 157 ? 11.234 0.457 -9.508 1 98.81 157 GLY B O 1
ATOM 4709 N N . MET B 1 158 ? 12.523 -1.137 -8.594 1 98.81 158 MET B N 1
ATOM 4710 C CA . MET B 1 158 ? 12.859 -0.34 -7.418 1 98.81 158 MET B CA 1
ATOM 4711 C C . MET B 1 158 ? 13.797 0.806 -7.789 1 98.81 158 MET B C 1
ATOM 4713 O O . MET B 1 158 ? 13.672 1.912 -7.262 1 98.81 158 MET B O 1
ATOM 4717 N N . LEU B 1 159 ? 14.734 0.579 -8.719 1 98.88 159 LEU B N 1
ATOM 4718 C CA . LEU B 1 159 ? 15.57 1.663 -9.211 1 98.88 159 LEU B CA 1
ATOM 4719 C C . LEU B 1 159 ? 14.75 2.668 -10.016 1 98.88 159 LEU B C 1
ATOM 4721 O O . LEU B 1 159 ? 14.961 3.877 -9.906 1 98.88 159 LEU B O 1
ATOM 4725 N N . ALA B 1 160 ? 13.828 2.139 -10.836 1 98.69 160 ALA B N 1
ATOM 4726 C CA . ALA B 1 160 ? 12.969 3.045 -11.586 1 98.69 160 ALA B CA 1
ATOM 4727 C C . ALA B 1 160 ? 12.273 4.035 -10.656 1 98.69 160 ALA B C 1
ATOM 4729 O O . ALA B 1 160 ? 12.125 5.215 -10.992 1 98.69 160 ALA B O 1
ATOM 4730 N N . ALA B 1 161 ? 11.922 3.6 -9.5 1 98.44 161 ALA B N 1
ATOM 4731 C CA . ALA B 1 161 ? 11.203 4.43 -8.531 1 98.44 161 ALA B CA 1
ATOM 4732 C C . ALA B 1 161 ? 12.156 5.332 -7.762 1 98.44 161 ALA B C 1
ATOM 4734 O O . ALA B 1 161 ? 11.734 6.156 -6.953 1 98.44 161 ALA B O 1
ATOM 4735 N N . GLY B 1 162 ? 13.461 5.145 -7.938 1 98.25 162 GLY B N 1
ATOM 4736 C CA . GLY B 1 162 ? 14.438 6.051 -7.363 1 98.25 162 GLY B CA 1
ATOM 4737 C C . GLY B 1 162 ? 15.047 5.531 -6.07 1 98.25 162 GLY B C 1
ATOM 4738 O O . GLY B 1 162 ? 15.68 6.285 -5.328 1 98.25 162 GLY B O 1
ATOM 4739 N N . ASN B 1 163 ? 14.844 4.262 -5.777 1 98.69 163 ASN B N 1
ATOM 4740 C CA . ASN B 1 163 ? 15.328 3.67 -4.531 1 98.69 163 ASN B CA 1
ATOM 4741 C C . ASN B 1 163 ? 16.672 2.984 -4.727 1 98.69 163 ASN B C 1
ATOM 4743 O O . ASN B 1 163 ? 17.109 2.758 -5.855 1 98.69 163 ASN B O 1
ATOM 4747 N N . ALA B 1 164 ? 17.359 2.723 -3.613 1 98.75 164 ALA B N 1
ATOM 4748 C CA . ALA B 1 164 ? 18.391 1.688 -3.533 1 98.75 164 ALA B CA 1
ATOM 4749 C C . ALA B 1 164 ? 17.844 0.418 -2.889 1 98.75 164 ALA B C 1
ATOM 4751 O O . ALA B 1 164 ? 16.719 0.414 -2.361 1 98.75 164 ALA B O 1
ATOM 4752 N N . ILE B 1 165 ? 18.672 -0.649 -2.986 1 98.88 165 ILE B N 1
ATOM 4753 C CA . ILE B 1 165 ? 18.109 -1.93 -2.568 1 98.88 165 ILE B CA 1
ATOM 4754 C C . ILE B 1 165 ? 19.156 -2.711 -1.769 1 98.88 165 ILE B C 1
ATOM 4756 O O . ILE B 1 165 ? 20.312 -2.834 -2.189 1 98.88 165 ILE B O 1
ATOM 4760 N N . PHE B 1 166 ? 18.766 -3.188 -0.661 1 98.88 166 PHE B N 1
ATOM 4761 C CA . PHE B 1 166 ? 19.453 -4.277 0.033 1 98.88 166 PHE B CA 1
ATOM 4762 C C . PHE B 1 166 ? 18.734 -5.598 -0.202 1 98.88 166 PHE B C 1
ATOM 4764 O O . PHE B 1 166 ? 17.625 -5.809 0.3 1 98.88 166 PHE B O 1
ATOM 4771 N N . PHE B 1 167 ? 19.406 -6.539 -0.85 1 98.75 167 PHE B N 1
ATOM 4772 C CA . PHE B 1 167 ? 18.812 -7.84 -1.094 1 98.75 167 PHE B CA 1
ATOM 4773 C C . PHE B 1 167 ? 19.188 -8.828 0.006 1 98.75 167 PHE B C 1
ATOM 4775 O O . PHE B 1 167 ? 20.359 -9.094 0.229 1 98.75 167 PHE B O 1
ATOM 4782 N N . SER B 1 168 ? 18.188 -9.289 0.709 1 98.25 168 SER B N 1
ATOM 4783 C CA . SER B 1 168 ? 18.312 -10.469 1.562 1 98.25 168 SER B CA 1
ATOM 4784 C C . SER B 1 168 ? 17.953 -11.742 0.8 1 98.25 168 SER B C 1
ATOM 4786 O O . SER B 1 168 ? 16.781 -12.094 0.676 1 98.25 168 SER B O 1
ATOM 4788 N N . VAL B 1 169 ? 19 -12.492 0.402 1 96.94 169 VAL B N 1
ATOM 4789 C CA . VAL B 1 169 ? 18.797 -13.578 -0.548 1 96.94 169 VAL B CA 1
ATOM 4790 C C . VAL B 1 169 ? 18.625 -14.898 0.204 1 96.94 169 VAL B C 1
ATOM 4792 O O . VAL B 1 169 ? 19.203 -15.078 1.286 1 96.94 169 VAL B O 1
ATOM 4795 N N . HIS B 1 170 ? 17.828 -15.781 -0.307 1 94.5 170 HIS B N 1
ATOM 4796 C CA . HIS B 1 170 ? 17.656 -17.109 0.279 1 94.5 170 HIS B CA 1
ATOM 4797 C C . HIS B 1 170 ? 18.969 -17.891 0.285 1 94.5 170 HIS B C 1
ATOM 4799 O O . HIS B 1 170 ? 19.688 -17.906 -0.719 1 94.5 170 HIS B O 1
ATOM 4805 N N . PRO B 1 171 ? 19.266 -18.562 1.353 1 92.38 171 PRO B N 1
ATOM 4806 C CA . PRO B 1 171 ? 20.531 -19.297 1.437 1 92.38 171 PRO B CA 1
ATOM 4807 C C . PRO B 1 171 ? 20.656 -20.375 0.354 1 92.38 171 PRO B C 1
ATOM 4809 O O . PRO B 1 171 ? 21.766 -20.672 -0.095 1 92.38 171 PRO B O 1
ATOM 4812 N N . GLY B 1 172 ? 19.594 -20.906 -0.091 1 93.25 172 GLY B N 1
ATOM 4813 C CA . GLY B 1 172 ? 19.594 -21.953 -1.106 1 93.25 172 GLY B CA 1
ATOM 4814 C C . GLY B 1 172 ? 20 -21.453 -2.477 1 93.25 172 GLY B C 1
ATOM 4815 O O . GLY B 1 172 ? 20.281 -22.234 -3.375 1 93.25 172 GLY B O 1
ATOM 4816 N N . ALA B 1 173 ? 20.094 -20.141 -2.66 1 96.06 173 ALA B N 1
ATOM 4817 C CA . ALA B 1 173 ? 20.516 -19.531 -3.92 1 96.06 173 ALA B CA 1
ATOM 4818 C C . ALA B 1 173 ? 21.531 -18.406 -3.678 1 96.06 173 ALA B C 1
ATOM 4820 O O . ALA B 1 173 ? 21.547 -17.406 -4.391 1 96.06 173 ALA B O 1
ATOM 4821 N N . LYS B 1 174 ? 22.344 -18.5 -2.662 1 95.94 174 LYS B N 1
ATOM 4822 C CA . LYS B 1 174 ? 23.203 -17.391 -2.215 1 95.94 174 LYS B CA 1
ATOM 4823 C C . LYS B 1 174 ? 24.344 -17.156 -3.191 1 95.94 174 LYS B C 1
ATOM 4825 O O . LYS B 1 174 ? 24.734 -16.016 -3.426 1 95.94 174 LYS B O 1
ATOM 4830 N N . LYS B 1 175 ? 24.938 -18.203 -3.795 1 96.5 175 LYS B N 1
ATOM 4831 C CA . LYS B 1 175 ? 26.094 -18.031 -4.668 1 96.5 175 LYS B CA 1
ATOM 4832 C C . LYS B 1 175 ? 25.719 -17.266 -5.93 1 96.5 175 LYS B C 1
ATOM 4834 O O . LYS B 1 175 ? 26.359 -16.266 -6.273 1 96.5 175 LYS B O 1
ATOM 4839 N N . LEU B 1 176 ? 24.734 -17.719 -6.574 1 97.19 176 LEU B N 1
ATOM 4840 C CA . LEU B 1 176 ? 24.312 -17.047 -7.797 1 97.19 176 LEU B CA 1
ATOM 4841 C C . LEU B 1 176 ? 23.812 -15.641 -7.504 1 97.19 176 LEU B C 1
ATOM 4843 O O . LEU B 1 176 ? 24.078 -14.711 -8.266 1 97.19 176 LEU B O 1
ATOM 4847 N N . SER B 1 177 ? 23.047 -15.477 -6.426 1 97.69 177 SER B N 1
ATOM 4848 C CA . SER B 1 177 ? 22.484 -14.172 -6.086 1 97.69 177 SER B CA 1
ATOM 4849 C C . SER B 1 177 ? 23.594 -13.156 -5.793 1 97.69 177 SER B C 1
ATOM 4851 O O . SER B 1 177 ? 23.516 -12.008 -6.23 1 97.69 177 SER B O 1
ATOM 4853 N N . ARG B 1 178 ? 24.547 -13.633 -5.051 1 97 178 ARG B N 1
ATOM 4854 C CA . ARG B 1 178 ? 25.688 -12.781 -4.758 1 97 178 ARG B CA 1
ATOM 4855 C C . ARG B 1 178 ? 26.406 -12.352 -6.039 1 97 178 ARG B C 1
ATOM 4857 O O . ARG B 1 178 ? 26.719 -11.172 -6.219 1 97 178 ARG B O 1
ATOM 4864 N N . TRP B 1 179 ? 26.641 -13.25 -6.832 1 97.69 179 TRP B N 1
ATOM 4865 C CA . TRP B 1 179 ? 27.266 -12.969 -8.117 1 97.69 179 TRP B CA 1
ATOM 4866 C C . TRP B 1 179 ? 26.438 -11.992 -8.938 1 97.69 179 TRP B C 1
ATOM 4868 O O . TRP B 1 179 ? 26.984 -11.047 -9.523 1 97.69 179 TRP B O 1
ATOM 4878 N N . LEU B 1 180 ? 25.188 -12.211 -8.992 1 98.5 180 LEU B N 1
ATOM 4879 C CA . LEU B 1 180 ? 24.281 -11.383 -9.797 1 98.5 180 LEU B CA 1
ATOM 4880 C C . LEU B 1 180 ? 24.219 -9.961 -9.25 1 98.5 180 LEU B C 1
ATOM 4882 O O . LEU B 1 180 ? 24.219 -9 -10.016 1 98.5 180 LEU B O 1
ATOM 4886 N N . VAL B 1 181 ? 24.125 -9.82 -7.938 1 98.25 181 VAL B N 1
ATOM 4887 C CA . VAL B 1 181 ? 24.125 -8.5 -7.328 1 98.25 181 VAL B CA 1
ATOM 4888 C C . VAL B 1 181 ? 25.391 -7.738 -7.738 1 98.25 181 VAL B C 1
ATOM 4890 O O . VAL B 1 181 ? 25.328 -6.555 -8.078 1 98.25 181 VAL B O 1
ATOM 4893 N N . SER B 1 182 ? 26.469 -8.445 -7.734 1 97.75 182 SER B N 1
ATOM 4894 C CA . SER B 1 182 ? 27.734 -7.828 -8.125 1 97.75 182 SER B CA 1
ATOM 4895 C C . SER B 1 182 ? 27.703 -7.398 -9.594 1 97.75 182 SER B C 1
ATOM 4897 O O . SER B 1 182 ? 28.172 -6.305 -9.93 1 97.75 182 SER B O 1
ATOM 4899 N N . GLN B 1 183 ? 27.188 -8.234 -10.438 1 98.06 183 GLN B N 1
ATOM 4900 C CA . GLN B 1 183 ? 27.078 -7.902 -11.852 1 98.06 183 GLN B CA 1
ATOM 4901 C C . GLN B 1 183 ? 26.172 -6.695 -12.07 1 98.06 183 GLN B C 1
ATOM 4903 O O . GLN B 1 183 ? 26.5 -5.801 -12.852 1 98.06 183 GLN B O 1
ATOM 4908 N N . LEU B 1 184 ? 25.062 -6.676 -11.391 1 98.56 184 LEU B N 1
ATOM 4909 C CA . LEU B 1 184 ? 24.125 -5.566 -11.508 1 98.56 184 LEU B CA 1
ATOM 4910 C C . LEU B 1 184 ? 24.766 -4.262 -11.047 1 98.56 184 LEU B C 1
ATOM 4912 O O . LEU B 1 184 ? 24.578 -3.217 -11.672 1 98.56 184 LEU B O 1
ATOM 4916 N N . ASN B 1 185 ? 25.469 -4.359 -9.961 1 97 185 ASN B N 1
ATOM 4917 C CA . ASN B 1 185 ? 26.156 -3.18 -9.461 1 97 185 ASN B CA 1
ATOM 4918 C C . ASN B 1 185 ? 27.156 -2.645 -10.492 1 97 185 ASN B C 1
ATOM 4920 O O . ASN B 1 185 ? 27.234 -1.433 -10.703 1 97 185 ASN B O 1
ATOM 4924 N N . ARG B 1 186 ? 27.906 -3.488 -11.109 1 96.5 186 ARG B N 1
ATOM 4925 C CA . ARG B 1 186 ? 28.875 -3.098 -12.133 1 96.5 186 ARG B CA 1
ATOM 4926 C C . ARG B 1 186 ? 28.188 -2.412 -13.305 1 96.5 186 ARG B C 1
ATOM 4928 O O . ARG B 1 186 ? 28.641 -1.361 -13.766 1 96.5 186 ARG B O 1
ATOM 4935 N N . ILE B 1 187 ? 27.125 -2.998 -13.742 1 98.06 187 ILE B N 1
ATOM 4936 C CA . ILE B 1 187 ? 26.391 -2.49 -14.898 1 98.06 187 ILE B CA 1
ATOM 4937 C C . ILE B 1 187 ? 25.875 -1.085 -14.602 1 98.06 187 ILE B C 1
ATOM 4939 O O . ILE B 1 187 ? 26.031 -0.172 -15.414 1 98.06 187 ILE B O 1
ATOM 4943 N N . VAL B 1 188 ? 25.281 -0.92 -13.438 1 98.38 188 VAL B N 1
ATOM 4944 C CA . VAL B 1 188 ? 24.703 0.363 -13.062 1 98.38 188 VAL B CA 1
ATOM 4945 C C . VAL B 1 188 ? 25.797 1.398 -12.875 1 98.38 188 VAL B C 1
ATOM 4947 O O . VAL B 1 188 ? 25.703 2.525 -13.359 1 98.38 188 VAL B O 1
ATOM 4950 N N . SER B 1 189 ? 26.828 1.016 -12.195 1 96.88 189 SER B N 1
ATOM 4951 C CA . SER B 1 189 ? 27.969 1.909 -11.969 1 96.88 189 SER B CA 1
ATOM 4952 C C . SER B 1 189 ? 28.562 2.393 -13.281 1 96.88 189 SER B C 1
ATOM 4954 O O . SER B 1 189 ? 28.859 3.58 -13.438 1 96.88 189 SER B O 1
ATOM 4956 N N . GLU B 1 190 ? 28.734 1.562 -14.195 1 97.38 190 GLU B N 1
ATOM 4957 C CA . GLU B 1 190 ? 29.312 1.901 -15.484 1 97.38 190 GLU B CA 1
ATOM 4958 C C . GLU B 1 190 ? 28.391 2.822 -16.281 1 97.38 190 GLU B C 1
ATOM 4960 O O . GLU B 1 190 ? 28.859 3.684 -17.031 1 97.38 190 GLU B O 1
ATOM 4965 N N . SER B 1 191 ? 27.125 2.613 -16.078 1 98 191 SER B N 1
ATOM 4966 C CA . SER B 1 191 ? 26.141 3.332 -16.875 1 98 191 SER B CA 1
ATOM 4967 C C . SER B 1 191 ? 25.938 4.75 -16.359 1 98 191 SER B C 1
ATOM 4969 O O . SER B 1 191 ? 25.797 5.688 -17.141 1 98 191 SER B O 1
ATOM 4971 N N . ILE B 1 192 ? 25.891 4.918 -15.039 1 97.94 192 ILE B N 1
ATOM 4972 C CA . ILE B 1 192 ? 25.469 6.23 -14.555 1 97.94 192 ILE B CA 1
ATOM 4973 C C . ILE B 1 192 ? 26.453 6.73 -13.5 1 97.94 192 ILE B C 1
ATOM 4975 O O . ILE B 1 192 ? 26.281 7.824 -12.953 1 97.94 192 ILE B O 1
ATOM 4979 N N . GLY B 1 193 ? 27.438 5.961 -13.117 1 97.31 193 GLY B N 1
ATOM 4980 C CA . GLY B 1 193 ? 28.531 6.41 -12.266 1 97.31 193 GLY B CA 1
ATOM 4981 C C . GLY B 1 193 ? 28.203 6.34 -10.789 1 97.31 193 GLY B C 1
ATOM 4982 O O . GLY B 1 193 ? 28.844 7.008 -9.977 1 97.31 193 GLY B O 1
ATOM 4983 N N . ILE B 1 194 ? 27.172 5.578 -10.359 1 97.44 194 ILE B N 1
ATOM 4984 C CA . ILE B 1 194 ? 26.797 5.457 -8.961 1 97.44 194 ILE B CA 1
ATOM 4985 C C . ILE B 1 194 ? 26.984 4.012 -8.5 1 97.44 194 ILE B C 1
ATOM 4987 O O . ILE B 1 194 ? 26.422 3.088 -9.094 1 97.44 194 ILE B O 1
ATOM 4991 N N . ASP B 1 195 ? 27.719 3.781 -7.477 1 96.44 195 ASP B N 1
ATOM 4992 C CA . ASP B 1 195 ? 27.984 2.467 -6.898 1 96.44 195 ASP B CA 1
ATOM 4993 C C . ASP B 1 195 ? 27 2.166 -5.77 1 96.44 195 ASP B C 1
ATOM 4995 O O . ASP B 1 195 ? 26.438 3.082 -5.16 1 96.44 195 ASP B O 1
ATOM 4999 N N . ASN B 1 196 ? 26.734 0.938 -5.586 1 98.06 196 ASN B N 1
ATOM 5000 C CA . ASN B 1 196 ? 26.109 0.409 -4.375 1 98.06 196 ASN B CA 1
ATOM 5001 C C . ASN B 1 196 ? 24.625 0.729 -4.32 1 98.06 196 ASN B C 1
ATOM 5003 O O . ASN B 1 196 ? 24.031 0.801 -3.24 1 98.06 196 ASN B O 1
ATOM 5007 N N . LEU B 1 197 ? 24 0.986 -5.465 1 98.69 197 LEU B N 1
ATOM 5008 C CA . LEU B 1 197 ? 22.547 1.107 -5.488 1 98.69 197 LEU B CA 1
ATOM 5009 C C . LEU B 1 197 ? 21.891 -0.242 -5.234 1 98.69 197 LEU B C 1
ATOM 5011 O O . LEU B 1 197 ? 20.719 -0.301 -4.863 1 98.69 197 LEU B O 1
ATOM 5015 N N . ILE B 1 198 ? 22.625 -1.288 -5.52 1 98.81 198 ILE B N 1
ATOM 5016 C CA . ILE B 1 198 ? 22.203 -2.664 -5.309 1 98.81 198 ILE B CA 1
ATOM 5017 C C . ILE B 1 198 ? 23.219 -3.404 -4.457 1 98.81 198 ILE B C 1
ATOM 5019 O O . ILE B 1 198 ? 24.359 -3.625 -4.891 1 98.81 198 ILE B O 1
ATOM 5023 N N . VAL B 1 199 ? 22.766 -3.828 -3.234 1 98.62 199 VAL B N 1
ATOM 5024 C CA . VAL B 1 199 ? 23.766 -4.395 -2.34 1 98.62 199 VAL B CA 1
ATOM 5025 C C . VAL B 1 199 ? 23.219 -5.66 -1.684 1 98.62 199 VAL B C 1
ATOM 5027 O O . VAL B 1 199 ? 22 -5.91 -1.713 1 98.62 199 VAL B O 1
ATOM 5030 N N . THR B 1 200 ? 24.109 -6.461 -1.21 1 98.38 200 THR B N 1
ATOM 5031 C CA . THR B 1 200 ? 23.828 -7.637 -0.398 1 98.38 200 THR B CA 1
ATOM 5032 C C . THR B 1 200 ? 24.984 -7.941 0.539 1 98.38 200 THR B C 1
ATOM 5034 O O . THR B 1 200 ? 25.922 -7.152 0.648 1 98.38 200 THR B O 1
ATOM 5037 N N . ILE B 1 201 ? 24.891 -9.023 1.281 1 97.69 201 ILE B N 1
ATOM 5038 C CA . ILE B 1 201 ? 26 -9.43 2.146 1 97.69 201 ILE B CA 1
ATOM 5039 C C . ILE B 1 201 ? 26.547 -10.766 1.68 1 97.69 201 ILE B C 1
ATOM 5041 O O . ILE B 1 201 ? 25.844 -11.547 1.027 1 97.69 201 ILE B O 1
ATOM 5045 N N . ALA B 1 202 ? 27.703 -11.055 2.045 1 95.94 202 ALA B N 1
ATOM 5046 C CA . ALA B 1 202 ? 28.438 -12.242 1.605 1 95.94 202 ALA B CA 1
ATOM 5047 C C . ALA B 1 202 ? 27.812 -13.508 2.182 1 95.94 202 ALA B C 1
ATOM 5049 O O . ALA B 1 202 ? 27.812 -14.555 1.53 1 95.94 202 ALA B O 1
ATOM 5050 N N . GLU B 1 203 ? 27.359 -13.375 3.369 1 94.88 203 GLU B N 1
ATOM 5051 C CA . GLU B 1 203 ? 26.828 -14.539 4.062 1 94.88 203 GLU B CA 1
ATOM 5052 C C . GLU B 1 203 ? 25.391 -14.297 4.539 1 94.88 203 GLU B C 1
ATOM 5054 O O . GLU B 1 203 ? 25.172 -14.008 5.715 1 94.88 203 GLU B O 1
ATOM 5059 N N . PRO B 1 204 ? 24.484 -14.531 3.65 1 93.75 204 PRO B N 1
ATOM 5060 C CA . PRO B 1 204 ? 23.094 -14.352 4.055 1 93.75 204 PRO B CA 1
ATOM 5061 C C . PRO B 1 204 ? 22.641 -15.352 5.117 1 93.75 204 PRO B C 1
ATOM 5063 O O . PRO B 1 204 ? 23.078 -16.516 5.102 1 93.75 204 PRO B O 1
ATOM 5066 N N . SER B 1 205 ? 21.859 -14.906 6.105 1 90.75 205 SER B N 1
ATOM 5067 C CA . SER B 1 205 ? 21.312 -15.719 7.184 1 90.75 205 SER B CA 1
ATOM 5068 C C . SER B 1 205 ? 19.953 -15.172 7.645 1 90.75 205 SER B C 1
ATOM 5070 O O . SER B 1 205 ? 19.578 -14.062 7.277 1 90.75 205 SER B O 1
ATOM 5072 N N . ILE B 1 206 ? 19.297 -16 8.375 1 87.88 206 ILE B N 1
ATOM 5073 C CA . ILE B 1 206 ? 18.016 -15.594 8.953 1 87.88 206 ILE B CA 1
ATOM 5074 C C . ILE B 1 206 ? 18.234 -14.398 9.883 1 87.88 206 ILE B C 1
ATOM 5076 O O . ILE B 1 206 ? 17.438 -13.453 9.883 1 87.88 206 ILE B O 1
ATOM 5080 N N . GLU B 1 207 ? 19.297 -14.484 10.617 1 92.19 207 GLU B N 1
ATOM 5081 C CA . GLU B 1 207 ? 19.625 -13.398 11.531 1 92.19 207 GLU B CA 1
ATOM 5082 C C . GLU B 1 207 ? 19.891 -12.094 10.773 1 92.19 207 GLU B C 1
ATOM 5084 O O . GLU B 1 207 ? 19.453 -11.023 11.211 1 92.19 207 GLU B O 1
ATOM 5089 N N . ALA B 1 208 ? 20.578 -12.203 9.711 1 95.19 208 ALA B N 1
ATOM 5090 C CA . ALA B 1 208 ? 20.844 -11.023 8.898 1 95.19 208 ALA B CA 1
ATOM 5091 C C . ALA B 1 208 ? 19.562 -10.438 8.328 1 95.19 208 ALA B C 1
ATOM 5093 O O . ALA B 1 208 ? 19.406 -9.219 8.258 1 95.19 208 ALA B O 1
ATOM 5094 N N . ALA B 1 209 ? 18.672 -11.32 7.902 1 95.25 209 ALA B N 1
ATOM 5095 C CA . ALA B 1 209 ? 17.391 -10.859 7.395 1 95.25 209 ALA B CA 1
ATOM 5096 C C . ALA B 1 209 ? 16.594 -10.133 8.477 1 95.25 209 ALA B C 1
ATOM 5098 O O . ALA B 1 209 ? 15.969 -9.102 8.219 1 95.25 209 ALA B O 1
ATOM 5099 N N . GLN B 1 210 ? 16.609 -10.672 9.641 1 95.06 210 GLN B N 1
ATOM 5100 C CA . GLN B 1 210 ? 15.914 -10.055 10.766 1 95.06 210 GLN B CA 1
ATOM 5101 C C . GLN B 1 210 ? 16.516 -8.688 11.102 1 95.06 210 GLN B C 1
ATOM 5103 O O . GLN B 1 210 ? 15.773 -7.746 11.406 1 95.06 210 GLN B O 1
ATOM 5108 N N . GLU B 1 211 ? 17.812 -8.641 11.078 1 96.88 211 GLU B N 1
ATOM 5109 C CA . GLU B 1 211 ? 18.5 -7.367 11.297 1 96.88 211 GLU B CA 1
ATOM 5110 C C . GLU B 1 211 ? 18.062 -6.328 10.266 1 96.88 211 GLU B C 1
ATOM 5112 O O . GLU B 1 211 ? 17.797 -5.176 10.617 1 96.88 211 GLU B O 1
ATOM 5117 N N . MET B 1 212 ? 18 -6.73 9.062 1 97.56 212 MET B N 1
ATOM 5118 C CA . MET B 1 212 ? 17.578 -5.848 7.977 1 97.56 212 MET B CA 1
ATOM 5119 C C . MET B 1 212 ? 16.141 -5.367 8.195 1 97.56 212 MET B C 1
ATOM 5121 O O . MET B 1 212 ? 15.844 -4.188 7.988 1 97.56 212 MET B O 1
ATOM 5125 N N . MET B 1 213 ? 15.258 -6.199 8.672 1 97.25 213 MET B N 1
ATOM 5126 C CA . MET B 1 213 ? 13.828 -5.906 8.797 1 97.25 213 MET B CA 1
ATOM 5127 C C . MET B 1 213 ? 13.594 -4.809 9.828 1 97.25 213 MET B C 1
ATOM 5129 O O . MET B 1 213 ? 12.609 -4.07 9.734 1 97.25 213 MET B O 1
ATOM 5133 N N . VAL B 1 214 ? 14.461 -4.688 10.742 1 95.94 214 VAL B N 1
ATOM 5134 C CA . VAL B 1 214 ? 14.227 -3.686 11.781 1 95.94 214 VAL B CA 1
ATOM 5135 C C . VAL B 1 214 ? 15.242 -2.551 11.641 1 95.94 214 VAL B C 1
ATOM 5137 O O . VAL B 1 214 ? 15.32 -1.673 12.508 1 95.94 214 VAL B O 1
ATOM 5140 N N . HI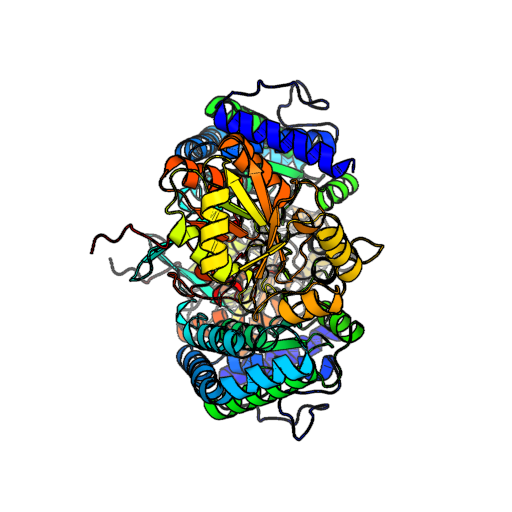S B 1 215 ? 16.094 -2.576 10.633 1 97.44 215 HIS B N 1
ATOM 5141 C CA . HIS B 1 215 ? 17.109 -1.55 10.445 1 97.44 215 HIS B CA 1
ATOM 5142 C C . HIS B 1 215 ? 16.484 -0.172 10.273 1 97.44 215 HIS B C 1
ATOM 5144 O O . HIS B 1 215 ? 15.586 0.004 9.445 1 97.44 215 HIS B O 1
ATOM 5150 N N . PRO B 1 216 ? 16.953 0.825 10.953 1 95.69 216 PRO B N 1
ATOM 5151 C CA . PRO B 1 216 ? 16.281 2.131 10.945 1 95.69 216 PRO B CA 1
ATOM 5152 C C . PRO B 1 216 ? 16.359 2.818 9.586 1 95.69 216 PRO B C 1
ATOM 5154 O O . PRO B 1 216 ? 15.508 3.654 9.258 1 95.69 216 PRO B O 1
ATOM 5157 N N . ASP B 1 217 ? 17.312 2.463 8.742 1 96.62 217 ASP B N 1
ATOM 5158 C CA . ASP B 1 217 ? 17.516 3.152 7.469 1 96.62 217 ASP B CA 1
ATOM 5159 C C . ASP B 1 217 ? 16.812 2.418 6.328 1 96.62 217 ASP B C 1
ATOM 5161 O O . ASP B 1 217 ? 17.047 2.713 5.156 1 96.62 217 ASP B O 1
ATOM 5165 N N . ILE B 1 218 ? 16 1.466 6.66 1 98.19 218 ILE B N 1
ATOM 5166 C CA . ILE B 1 218 ? 15.195 0.762 5.668 1 98.19 218 ILE B CA 1
ATOM 5167 C C . ILE B 1 218 ? 13.719 1.044 5.906 1 98.19 218 ILE B C 1
ATOM 5169 O O . ILE B 1 218 ? 13.094 0.427 6.77 1 98.19 218 ILE B O 1
ATOM 5173 N N . PRO B 1 219 ? 13.195 1.891 5.109 1 96.81 219 PRO B N 1
ATOM 5174 C CA . PRO B 1 219 ? 11.82 2.318 5.367 1 96.81 219 PRO B CA 1
ATOM 5175 C C . PRO B 1 219 ? 10.789 1.375 4.762 1 96.81 219 PRO B C 1
ATOM 5177 O O . PRO B 1 219 ? 9.617 1.392 5.16 1 96.81 219 PRO B O 1
ATOM 5180 N N . LEU B 1 220 ? 11.094 0.576 3.797 1 98.44 220 LEU B N 1
ATOM 5181 C CA . LEU B 1 220 ? 10.172 -0.319 3.105 1 98.44 220 LEU B CA 1
ATOM 5182 C C . LEU B 1 220 ? 10.758 -1.721 2.99 1 98.44 220 LEU B C 1
ATOM 5184 O O . LEU B 1 220 ? 11.93 -1.881 2.623 1 98.44 220 LEU B O 1
ATOM 5188 N N . LEU B 1 221 ? 9.961 -2.705 3.357 1 98.75 221 LEU B N 1
ATOM 5189 C CA . LEU B 1 221 ? 10.297 -4.109 3.148 1 98.75 221 LEU B CA 1
ATOM 5190 C C . LEU B 1 221 ? 9.469 -4.707 2.021 1 98.75 221 LEU B C 1
ATOM 5192 O O . LEU B 1 221 ? 8.25 -4.512 1.969 1 98.75 221 LEU B O 1
ATOM 5196 N N . VAL B 1 222 ? 10.102 -5.367 1.097 1 98.75 222 VAL B N 1
ATOM 5197 C CA . VAL B 1 222 ? 9.445 -6.129 0.036 1 98.75 222 VAL B CA 1
ATOM 5198 C C . VAL B 1 222 ? 9.844 -7.598 0.138 1 98.75 222 VAL B C 1
ATOM 5200 O O . VAL B 1 222 ? 10.992 -7.961 -0.122 1 98.75 222 VAL B O 1
ATOM 5203 N N . VAL B 1 223 ? 8.906 -8.438 0.455 1 98.25 223 VAL B N 1
ATOM 5204 C CA . VAL B 1 223 ? 9.242 -9.812 0.827 1 98.25 223 VAL B CA 1
ATOM 5205 C C . VAL B 1 223 ? 8.586 -10.789 -0.153 1 98.25 223 VAL B C 1
ATOM 5207 O O . VAL B 1 223 ? 7.363 -10.93 -0.176 1 98.25 223 VAL B O 1
ATOM 5210 N N . THR B 1 224 ? 9.391 -11.328 -0.951 1 96.94 224 THR B N 1
ATOM 5211 C CA . THR B 1 224 ? 8.984 -12.469 -1.763 1 96.94 224 THR B CA 1
ATOM 5212 C C . THR B 1 224 ? 9.453 -13.781 -1.126 1 96.94 224 THR B C 1
ATOM 5214 O O . THR B 1 224 ? 10.586 -14.203 -1.333 1 96.94 224 THR B O 1
ATOM 5217 N N . GLY B 1 225 ? 8.648 -14.406 -0.363 1 90.12 225 GLY B N 1
ATOM 5218 C CA . GLY B 1 225 ? 8.984 -15.609 0.384 1 90.12 225 GLY B CA 1
ATOM 5219 C C . GLY B 1 225 ? 7.777 -16.312 0.967 1 90.12 225 GLY B C 1
ATOM 5220 O O . GLY B 1 225 ? 6.641 -16.016 0.59 1 90.12 225 GLY B O 1
ATOM 5221 N N . GLY B 1 226 ? 8.062 -17.297 1.791 1 88.5 226 GLY B N 1
ATOM 5222 C CA . GLY B 1 226 ? 6.996 -18.062 2.41 1 88.5 226 GLY B CA 1
ATOM 5223 C C . GLY B 1 226 ? 6.215 -17.281 3.441 1 88.5 226 GLY B C 1
ATOM 5224 O O . GLY B 1 226 ? 6.645 -16.203 3.861 1 88.5 226 GLY B O 1
ATOM 5225 N N . PRO B 1 227 ? 5.086 -17.844 3.859 1 88.56 227 PRO B N 1
ATOM 5226 C CA . PRO B 1 227 ? 4.191 -17.141 4.785 1 88.56 227 PRO B CA 1
ATOM 5227 C C . PRO B 1 227 ? 4.879 -16.766 6.098 1 88.56 227 PRO B C 1
ATOM 5229 O O . PRO B 1 227 ? 4.586 -15.719 6.672 1 88.56 227 PRO B O 1
ATOM 5232 N N . GLY B 1 228 ? 5.777 -17.609 6.523 1 91.19 228 GLY B N 1
ATOM 5233 C CA . GLY B 1 228 ? 6.48 -17.312 7.762 1 91.19 228 GLY B CA 1
ATOM 5234 C C . GLY B 1 228 ? 7.316 -16.047 7.695 1 91.19 228 GLY B C 1
ATOM 5235 O O . GLY B 1 228 ? 7.273 -15.227 8.609 1 91.19 228 GLY B O 1
ATOM 5236 N N . VAL B 1 229 ? 8.078 -15.875 6.648 1 93.19 229 VAL B N 1
ATOM 5237 C CA . VAL B 1 229 ? 8.953 -14.711 6.492 1 93.19 229 VAL B CA 1
ATOM 5238 C C . VAL B 1 229 ? 8.117 -13.453 6.289 1 93.19 229 VAL B C 1
ATOM 5240 O O . VAL B 1 229 ? 8.438 -12.391 6.824 1 93.19 229 VAL B O 1
ATOM 5243 N N . VAL B 1 230 ? 7.059 -13.555 5.508 1 95.5 230 VAL B N 1
ATOM 5244 C CA . VAL B 1 230 ? 6.168 -12.422 5.273 1 95.5 230 VAL B CA 1
ATOM 5245 C C . VAL B 1 230 ? 5.547 -11.969 6.594 1 95.5 230 VAL B C 1
ATOM 5247 O O . VAL B 1 230 ? 5.492 -10.773 6.887 1 95.5 230 VAL B O 1
ATOM 5250 N N . HIS B 1 231 ? 5.102 -12.953 7.391 1 95.38 231 HIS B N 1
ATOM 5251 C CA . HIS B 1 231 ? 4.508 -12.625 8.68 1 95.38 231 HIS B CA 1
ATOM 5252 C C . HIS B 1 231 ? 5.516 -11.922 9.586 1 95.38 231 HIS B C 1
ATOM 5254 O O . HIS B 1 231 ? 5.168 -10.953 10.273 1 95.38 231 HIS B O 1
ATOM 5260 N N . GLN B 1 232 ? 6.695 -12.406 9.586 1 95.5 232 GLN B N 1
ATOM 5261 C CA . GLN B 1 232 ? 7.746 -11.773 10.375 1 95.5 232 GLN B CA 1
ATOM 5262 C C . GLN B 1 232 ? 7.934 -10.312 9.961 1 95.5 232 GLN B C 1
ATOM 5264 O O . GLN B 1 232 ? 8.086 -9.438 10.812 1 95.5 232 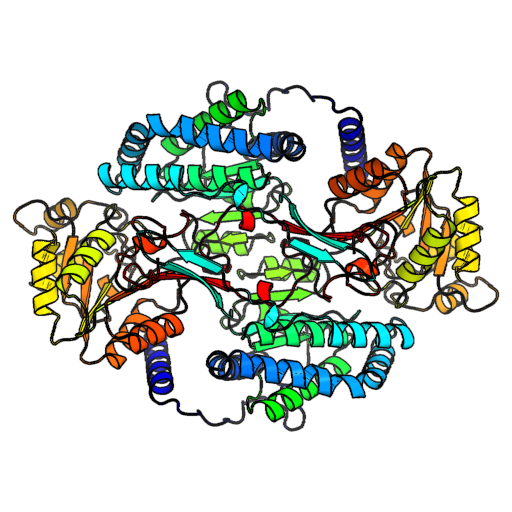GLN B O 1
ATOM 5269 N N . ALA B 1 233 ? 7.977 -10.102 8.688 1 97.44 233 ALA B N 1
ATOM 5270 C CA . ALA B 1 233 ? 8.117 -8.742 8.18 1 97.44 233 ALA B CA 1
ATOM 5271 C C . ALA B 1 233 ? 6.938 -7.871 8.609 1 97.44 233 ALA B C 1
ATOM 5273 O O . ALA B 1 233 ? 7.121 -6.719 9.008 1 97.44 233 ALA B O 1
ATOM 5274 N N . LEU B 1 234 ? 5.715 -8.43 8.578 1 96.94 234 LEU B N 1
ATOM 5275 C CA . LEU B 1 234 ? 4.492 -7.711 8.922 1 96.94 234 LEU B CA 1
ATOM 5276 C C . LEU B 1 234 ? 4.441 -7.402 10.414 1 96.94 234 LEU B C 1
ATOM 5278 O O . LEU B 1 234 ? 3.592 -6.633 10.867 1 96.94 234 LEU B O 1
ATOM 5282 N N . CYS B 1 235 ? 5.332 -7.945 11.141 1 96.56 235 CYS B N 1
ATOM 5283 C CA . CYS B 1 235 ? 5.43 -7.68 12.57 1 96.56 235 CYS B CA 1
ATOM 5284 C C . CYS B 1 235 ? 6.637 -6.797 12.875 1 96.56 235 CYS B C 1
ATOM 5286 O O . CYS B 1 235 ? 7.023 -6.652 14.039 1 96.56 235 CYS B O 1
ATOM 5288 N N . SER B 1 236 ? 7.266 -6.227 11.883 1 95.88 236 SER B N 1
ATOM 5289 C CA . SER B 1 236 ? 8.523 -5.504 12.047 1 95.88 236 SER B CA 1
ATOM 5290 C C . SER B 1 236 ? 8.281 -4.062 12.477 1 95.88 236 SER B C 1
ATOM 5292 O O . SER B 1 236 ? 9.203 -3.377 12.922 1 95.88 236 SER B O 1
ATOM 5294 N N . GLY B 1 237 ? 7.09 -3.559 12.281 1 95.94 237 GLY B N 1
ATOM 5295 C CA . GLY B 1 237 ? 6.797 -2.16 12.547 1 95.94 237 GLY B CA 1
ATOM 5296 C C . GLY B 1 237 ? 6.98 -1.267 11.336 1 95.94 237 GLY B C 1
ATOM 5297 O O . GLY B 1 237 ? 6.859 -0.043 11.438 1 95.94 237 GLY B O 1
ATOM 5298 N N . LYS B 1 238 ? 7.227 -1.883 10.195 1 96.19 238 LYS B N 1
ATOM 5299 C CA . LYS B 1 238 ? 7.512 -1.119 8.984 1 96.19 238 LYS B CA 1
ATOM 5300 C C . LYS B 1 238 ? 6.457 -1.379 7.91 1 96.19 238 LYS B C 1
ATOM 5302 O O . LYS B 1 238 ? 5.672 -2.322 8.016 1 96.19 238 LYS B O 1
ATOM 5307 N N . LYS B 1 239 ? 6.426 -0.432 6.91 1 97.5 239 LYS B N 1
ATOM 5308 C CA . LYS B 1 239 ? 5.676 -0.717 5.688 1 97.5 239 LYS B CA 1
ATOM 5309 C C . LYS B 1 239 ? 6.203 -1.975 5.004 1 97.5 239 LYS B C 1
ATOM 5311 O O . LYS B 1 239 ? 7.41 -2.129 4.816 1 97.5 239 LYS B O 1
ATOM 5316 N N . VAL B 1 240 ? 5.23 -2.904 4.684 1 98.38 240 VAL B N 1
ATOM 5317 C CA . VAL B 1 240 ? 5.609 -4.172 4.074 1 98.38 240 VAL B CA 1
ATOM 5318 C C . VAL B 1 240 ? 4.773 -4.41 2.814 1 98.38 240 VAL B C 1
ATOM 5320 O O . VAL B 1 240 ? 3.566 -4.164 2.807 1 98.38 240 VAL B O 1
ATOM 5323 N N . ILE B 1 241 ? 5.43 -4.742 1.748 1 98.44 241 ILE B N 1
ATOM 5324 C CA . ILE B 1 241 ? 4.828 -5.375 0.578 1 98.44 241 ILE B CA 1
ATOM 5325 C C . ILE B 1 241 ? 5.203 -6.855 0.542 1 98.44 241 ILE B C 1
ATOM 5327 O O . ILE B 1 241 ? 6.371 -7.203 0.355 1 98.44 241 ILE B O 1
ATOM 5331 N N . GLY B 1 242 ? 4.211 -7.668 0.779 1 97.94 242 GLY B N 1
ATOM 5332 C CA . GLY B 1 242 ? 4.508 -9.078 0.999 1 97.94 242 GLY B CA 1
ATOM 5333 C C . GLY B 1 242 ? 3.787 -10 0.033 1 97.94 242 GLY B C 1
ATOM 5334 O O . GLY B 1 242 ? 2.594 -9.82 -0.225 1 97.94 242 GLY B O 1
ATOM 5335 N N . ALA B 1 243 ? 4.566 -10.93 -0.471 1 96.38 243 ALA B N 1
ATOM 5336 C CA . ALA B 1 243 ? 3.982 -11.953 -1.331 1 96.38 243 ALA B CA 1
ATOM 5337 C C . ALA B 1 243 ? 3.232 -13 -0.509 1 96.38 243 ALA B C 1
ATOM 5339 O O . ALA B 1 243 ? 3.367 -13.047 0.716 1 96.38 243 ALA B O 1
ATOM 5340 N N . GLY B 1 244 ? 2.371 -13.812 -1.194 1 91.19 244 GLY B N 1
ATOM 5341 C CA . GLY B 1 244 ? 1.59 -14.828 -0.516 1 91.19 244 GLY B CA 1
ATOM 5342 C C . GLY B 1 244 ? 1.633 -16.172 -1.214 1 91.19 244 GLY B C 1
ATOM 5343 O O . GLY B 1 244 ? 2.021 -16.266 -2.379 1 91.19 244 GLY B O 1
ATOM 5344 N N . ALA B 1 245 ? 1.211 -17.141 -0.463 1 91.69 245 ALA B N 1
ATOM 5345 C CA . ALA B 1 245 ? 1.116 -18.484 -1.007 1 91.69 245 ALA B CA 1
ATOM 5346 C C . ALA B 1 245 ? -0.051 -18.609 -1.982 1 91.69 245 ALA B C 1
ATOM 5348 O O . ALA B 1 245 ? -0.937 -17.75 -2.008 1 91.69 245 ALA B O 1
ATOM 5349 N N . GLY B 1 246 ? 0.059 -19.625 -2.828 1 94.75 246 GLY B N 1
ATOM 5350 C CA . GLY B 1 246 ? -1.029 -19.906 -3.752 1 94.75 246 GLY B CA 1
ATOM 5351 C C . GLY B 1 246 ? -1.273 -21.391 -3.953 1 94.75 246 GLY B C 1
ATOM 5352 O O . GLY B 1 246 ? -0.364 -22.203 -3.779 1 94.75 246 GLY B O 1
ATOM 5353 N N . ASN B 1 247 ? -2.453 -21.703 -4.191 1 97.88 247 ASN B N 1
ATOM 5354 C CA . ASN B 1 247 ? -2.867 -23.016 -4.68 1 97.88 247 ASN B CA 1
ATOM 5355 C C . ASN B 1 247 ? -3.859 -22.906 -5.836 1 97.88 247 ASN B C 1
ATOM 5357 O O . ASN B 1 247 ? -5.023 -23.281 -5.699 1 97.88 247 ASN B O 1
ATOM 5361 N N . PRO B 1 248 ? -3.363 -22.484 -7.004 1 98.75 248 PRO B N 1
ATOM 5362 C CA . PRO B 1 248 ? -4.207 -22.062 -8.117 1 98.75 248 PRO B CA 1
ATOM 5363 C C . PRO B 1 248 ? -4.973 -23.219 -8.758 1 98.75 248 PRO B C 1
ATOM 5365 O O . PRO B 1 248 ? -4.359 -24.125 -9.328 1 98.75 248 PRO B O 1
ATOM 5368 N N . PRO B 1 249 ? -6.238 -23.188 -8.789 1 98.81 249 PRO B N 1
ATOM 5369 C CA . PRO B 1 249 ? -7.031 -24.172 -9.531 1 98.81 249 PRO B CA 1
ATOM 5370 C C . PRO B 1 249 ? -7.273 -23.766 -10.984 1 98.81 249 PRO B C 1
ATOM 5372 O O . PRO B 1 249 ? -7.387 -22.578 -11.281 1 98.81 249 PRO B O 1
ATOM 5375 N N . ALA B 1 250 ? -7.316 -24.75 -11.844 1 98.94 250 ALA B N 1
ATOM 5376 C CA . ALA B 1 250 ? -7.773 -24.594 -13.227 1 98.94 250 ALA B CA 1
ATOM 5377 C C . ALA B 1 250 ? -9.109 -25.281 -13.445 1 98.94 250 ALA B C 1
ATOM 5379 O O . ALA B 1 250 ? -9.195 -26.516 -13.398 1 98.94 250 ALA B O 1
ATOM 5380 N N . PHE B 1 251 ? -10.164 -24.531 -13.711 1 98.94 251 PHE B N 1
ATOM 5381 C CA . PHE B 1 251 ? -11.492 -25.094 -13.914 1 98.94 251 PHE B CA 1
ATOM 5382 C C . PHE B 1 251 ? -11.82 -25.188 -15.398 1 98.94 251 PHE B C 1
ATOM 5384 O O . PHE B 1 251 ? -11.695 -24.203 -16.125 1 98.94 251 PHE B O 1
ATOM 5391 N N . VAL B 1 252 ? -12.227 -26.344 -15.828 1 98.94 252 VAL B N 1
ATOM 5392 C CA . VAL B 1 252 ? -12.617 -26.578 -17.219 1 98.94 252 VAL B CA 1
ATOM 5393 C C . VAL B 1 252 ? -14.07 -27.031 -17.266 1 98.94 252 VAL B C 1
ATOM 5395 O O . VAL B 1 252 ? -14.406 -28.109 -16.781 1 98.94 252 VAL B O 1
ATOM 5398 N N . ASP B 1 253 ? -14.906 -26.234 -17.891 1 98.38 253 ASP B N 1
ATOM 5399 C CA . ASP B 1 253 ? -16.281 -26.688 -18.047 1 98.38 253 ASP B CA 1
ATOM 5400 C C . ASP B 1 253 ? -16.531 -27.281 -19.438 1 98.38 253 ASP B C 1
ATOM 5402 O O . ASP B 1 253 ? -15.594 -27.406 -20.219 1 98.38 253 ASP B O 1
ATOM 5406 N N . GLU B 1 254 ? -17.734 -27.719 -19.688 1 98.25 254 GLU B N 1
ATOM 5407 C CA . GLU B 1 254 ? -18.031 -28.531 -20.859 1 98.25 254 GLU B CA 1
ATOM 5408 C C . GLU B 1 254 ? -18.078 -27.656 -22.125 1 98.25 254 GLU B C 1
ATOM 5410 O O . GLU B 1 254 ? -18.062 -28.188 -23.234 1 98.25 254 GLU B O 1
ATOM 5415 N N . THR B 1 255 ? -18.078 -26.375 -21.984 1 98.12 255 THR B N 1
ATOM 5416 C CA . THR B 1 255 ? -18.172 -25.5 -23.141 1 98.12 255 THR B CA 1
ATOM 5417 C C . THR B 1 255 ? -16.781 -25.156 -23.672 1 98.12 255 THR B C 1
ATOM 5419 O O . THR B 1 255 ? -16.641 -24.625 -24.781 1 98.12 255 THR B O 1
ATOM 5422 N N . ALA B 1 256 ? -15.75 -25.562 -22.984 1 98.12 256 ALA B N 1
ATOM 5423 C CA . ALA B 1 256 ? -14.383 -25.156 -23.281 1 98.12 256 ALA B CA 1
ATOM 5424 C C . ALA B 1 256 ? -13.891 -25.797 -24.578 1 98.12 256 ALA B C 1
ATOM 5426 O O . ALA B 1 256 ? -14.414 -26.812 -25.016 1 98.12 256 ALA B O 1
ATOM 5427 N N . ASP B 1 257 ? -12.938 -25.094 -25.234 1 97.88 257 ASP B N 1
ATOM 5428 C CA . ASP B 1 257 ? -12.062 -25.797 -26.172 1 97.88 257 ASP B CA 1
ATOM 5429 C C . ASP B 1 257 ? -11.141 -26.781 -25.438 1 97.88 257 ASP B C 1
ATOM 5431 O O . ASP B 1 257 ? -10.07 -26.391 -24.969 1 97.88 257 ASP B O 1
ATOM 5435 N N . ILE B 1 258 ? -11.492 -28 -25.453 1 98.69 258 ILE B N 1
ATOM 5436 C CA . ILE B 1 258 ? -10.875 -29 -24.578 1 98.69 258 ILE B CA 1
ATOM 5437 C C . ILE B 1 258 ? -9.414 -29.203 -24.984 1 98.69 258 ILE B C 1
ATOM 5439 O O . ILE B 1 258 ? -8.547 -29.375 -24.125 1 98.69 258 ILE B O 1
ATOM 5443 N N . ARG B 1 259 ? -9.117 -29.219 -26.234 1 98.44 259 ARG B N 1
ATOM 5444 C CA . ARG B 1 259 ? -7.75 -29.375 -26.703 1 98.44 259 ARG B CA 1
ATOM 5445 C C . ARG B 1 259 ? -6.875 -28.203 -26.234 1 98.44 259 ARG B C 1
ATOM 5447 O O . ARG B 1 259 ? -5.773 -28.422 -25.734 1 98.44 259 ARG B O 1
ATOM 5454 N N . LYS B 1 260 ? -7.34 -27.016 -26.422 1 97.94 260 LYS B N 1
ATOM 5455 C CA . LYS B 1 260 ? -6.586 -25.844 -25.984 1 97.94 260 LYS B CA 1
ATOM 5456 C C . LYS B 1 260 ? -6.406 -25.844 -24.469 1 97.94 260 LYS B C 1
ATOM 5458 O O . LYS B 1 260 ? -5.336 -25.484 -23.969 1 97.94 260 LYS B O 1
ATOM 5463 N N . ALA B 1 261 ? -7.508 -26.109 -23.766 1 98.69 261 ALA B N 1
ATOM 5464 C CA . ALA B 1 261 ? -7.445 -26.156 -22.312 1 98.69 261 ALA B CA 1
ATOM 5465 C C . ALA B 1 261 ? -6.363 -27.125 -21.844 1 98.69 261 ALA B C 1
ATOM 5467 O O . ALA B 1 261 ? -5.578 -26.812 -20.953 1 98.69 261 ALA B O 1
ATOM 5468 N N . ALA B 1 262 ? -6.324 -28.297 -22.453 1 98.88 262 ALA B N 1
ATOM 5469 C CA . ALA B 1 262 ? -5.336 -29.312 -22.094 1 98.88 262 ALA B CA 1
ATOM 5470 C C . ALA B 1 262 ? -3.918 -28.797 -22.328 1 98.88 262 ALA B C 1
ATOM 5472 O O . ALA B 1 262 ? -3.053 -28.938 -21.469 1 98.88 262 ALA B O 1
ATOM 5473 N N . GLN B 1 263 ? -3.715 -28.219 -23.469 1 98.5 263 GLN B N 1
ATOM 5474 C CA . GLN B 1 263 ? -2.398 -27.688 -23.797 1 98.5 263 GLN B CA 1
ATOM 5475 C C . GLN B 1 263 ? -1.989 -26.594 -22.828 1 98.5 263 GLN B C 1
ATOM 5477 O O . GLN B 1 263 ? -0.867 -26.578 -22.312 1 98.5 263 GLN B O 1
ATOM 5482 N N . ASP B 1 264 ? -2.912 -25.672 -22.609 1 98.5 264 ASP B N 1
ATOM 5483 C CA . ASP B 1 264 ? -2.65 -24.562 -21.703 1 98.5 264 ASP B CA 1
ATOM 5484 C C . ASP B 1 264 ? -2.309 -25.047 -20.297 1 98.5 264 ASP B C 1
ATOM 5486 O O . ASP B 1 264 ? -1.344 -24.578 -19.703 1 98.5 264 ASP B O 1
ATOM 5490 N N . ILE B 1 265 ? -3.064 -25.938 -19.812 1 98.88 265 ILE B N 1
ATOM 5491 C CA . ILE B 1 265 ? -2.91 -26.406 -18.438 1 98.88 265 ILE B CA 1
ATOM 5492 C C . ILE B 1 265 ? -1.599 -27.172 -18.297 1 98.88 265 ILE B C 1
ATOM 5494 O O . ILE B 1 265 ? -0.852 -26.984 -17.344 1 98.88 265 ILE B O 1
ATOM 5498 N N . VAL B 1 266 ? -1.298 -28.062 -19.281 1 98.88 266 VAL B N 1
ATOM 5499 C CA . VAL B 1 266 ? -0.064 -28.844 -19.219 1 98.88 266 VAL B CA 1
ATOM 5500 C C . VAL B 1 266 ? 1.141 -27.906 -19.281 1 98.88 266 VAL B C 1
ATOM 5502 O O . VAL B 1 266 ? 2.088 -28.031 -18.5 1 98.88 266 VAL B O 1
ATOM 5505 N N . MET B 1 267 ? 1.094 -26.938 -20.156 1 98.38 267 MET B N 1
ATOM 5506 C CA . MET B 1 267 ? 2.199 -26 -20.297 1 98.38 267 MET B CA 1
ATOM 5507 C C . MET B 1 267 ? 2.346 -25.156 -19.031 1 98.38 267 MET B C 1
ATOM 5509 O O . MET B 1 267 ? 3.457 -24.969 -18.531 1 98.38 267 MET B O 1
ATOM 5513 N N . GLY B 1 268 ? 1.245 -24.656 -18.547 1 98.5 268 GLY B N 1
ATOM 5514 C CA . GLY B 1 268 ? 1.28 -23.844 -17.359 1 98.5 268 GLY B CA 1
ATOM 5515 C C . GLY B 1 268 ? 1.747 -24.594 -16.125 1 98.5 268 GLY B C 1
ATOM 5516 O O . GLY B 1 268 ? 2.623 -24.125 -15.398 1 98.5 268 GLY B O 1
ATOM 5517 N N . ALA B 1 269 ? 1.239 -25.781 -15.914 1 98.81 269 ALA B N 1
ATOM 5518 C CA . ALA B 1 269 ? 1.518 -26.578 -14.727 1 98.81 269 ALA B CA 1
ATOM 5519 C C . ALA B 1 269 ? 2.939 -27.141 -14.766 1 98.81 269 ALA B C 1
ATOM 5521 O O . ALA B 1 269 ? 3.561 -27.344 -13.719 1 98.81 269 ALA B O 1
ATOM 5522 N N . SER B 1 270 ? 3.432 -27.391 -15.938 1 98.62 270 SER B N 1
ATOM 5523 C CA . SER B 1 270 ? 4.746 -28.031 -16.031 1 98.62 270 SER B CA 1
ATOM 5524 C C . SER B 1 270 ? 5.848 -26.984 -16.203 1 98.62 270 SER B C 1
ATOM 5526 O O . SER B 1 270 ? 7.031 -27.312 -16.094 1 98.62 270 SER B O 1
ATOM 5528 N N . PHE B 1 271 ? 5.461 -25.688 -16.453 1 98.5 271 PHE B N 1
ATOM 5529 C CA . PHE B 1 271 ? 6.445 -24.641 -16.656 1 98.5 271 PHE B CA 1
ATOM 5530 C C . PHE B 1 271 ? 7.383 -24.516 -15.461 1 98.5 271 PHE B C 1
ATOM 5532 O O . PHE B 1 271 ? 6.934 -24.391 -14.32 1 98.5 271 PHE B O 1
ATOM 5539 N N . ASP B 1 272 ? 8.664 -24.672 -15.742 1 98.56 272 ASP B N 1
ATOM 5540 C CA . ASP B 1 272 ? 9.727 -24.656 -14.742 1 98.56 272 ASP B CA 1
ATOM 5541 C C . ASP B 1 272 ? 9.414 -25.609 -13.586 1 98.56 272 ASP B C 1
ATOM 5543 O O . ASP B 1 272 ? 9.688 -25.297 -12.43 1 98.56 272 ASP B O 1
ATOM 5547 N N . ASN B 1 273 ? 8.773 -26.688 -13.938 1 98.62 273 ASN B N 1
ATOM 5548 C CA . ASN B 1 273 ? 8.43 -27.781 -13.039 1 98.62 273 ASN B CA 1
ATOM 5549 C C . ASN B 1 273 ? 7.531 -27.312 -11.898 1 98.62 273 ASN B C 1
ATOM 5551 O O . ASN B 1 273 ? 7.727 -27.703 -10.75 1 98.62 273 ASN B O 1
ATOM 5555 N N . ASN B 1 274 ? 6.676 -26.422 -12.109 1 98.5 274 ASN B N 1
ATOM 5556 C CA . ASN B 1 274 ? 5.559 -26 -11.266 1 98.5 274 ASN B CA 1
ATOM 5557 C C . ASN B 1 274 ? 6.035 -25.219 -10.055 1 98.5 274 ASN B C 1
ATOM 5559 O O . ASN B 1 274 ? 5.301 -25.078 -9.07 1 98.5 274 ASN B O 1
ATOM 5563 N N . ILE B 1 275 ? 7.219 -24.641 -10.125 1 97.75 275 ILE B N 1
ATOM 5564 C CA . ILE B 1 275 ? 7.727 -23.969 -8.938 1 97.75 275 ILE B CA 1
ATOM 5565 C C . ILE B 1 275 ? 7.16 -22.547 -8.859 1 97.75 275 ILE B C 1
ATOM 5567 O O . ILE B 1 275 ? 7.285 -21.875 -7.832 1 97.75 275 ILE B O 1
ATOM 5571 N N . LEU B 1 276 ? 6.578 -22.062 -9.938 1 97.44 276 LEU B N 1
ATOM 5572 C CA . LEU B 1 276 ? 5.938 -20.75 -9.883 1 97.44 276 LEU B CA 1
ATOM 5573 C C . LEU B 1 276 ? 4.652 -20.812 -9.062 1 97.44 276 LEU B C 1
ATOM 5575 O O . LEU B 1 276 ? 3.844 -21.734 -9.234 1 97.44 276 LEU B O 1
ATOM 5579 N N . CYS B 1 277 ? 4.461 -19.828 -8.273 1 96.75 277 CYS B N 1
ATOM 5580 C CA . CYS B 1 277 ? 3.289 -19.781 -7.406 1 96.75 277 CYS B CA 1
ATOM 5581 C C . CYS B 1 277 ? 2.014 -19.609 -8.219 1 96.75 277 CYS B C 1
ATOM 5583 O O . CYS B 1 277 ? 0.927 -19.969 -7.77 1 96.75 277 CYS B O 1
ATOM 5585 N N . ILE B 1 278 ? 2.096 -19.156 -9.422 1 97.81 278 ILE B N 1
ATOM 5586 C CA . ILE B 1 278 ? 0.926 -18.906 -10.258 1 97.81 278 ILE B CA 1
ATOM 5587 C C . ILE B 1 278 ? 0.529 -20.188 -10.984 1 97.81 278 ILE B C 1
ATOM 5589 O O . ILE B 1 278 ? -0.554 -20.266 -11.57 1 97.81 278 ILE B O 1
ATOM 5593 N N . ALA B 1 279 ? 1.36 -21.141 -11.047 1 98.56 279 ALA B N 1
ATOM 5594 C CA . ALA B 1 279 ? 1.15 -22.328 -11.883 1 98.56 279 ALA B CA 1
ATOM 5595 C C . ALA B 1 279 ? -0.09 -23.094 -11.438 1 98.56 279 ALA B C 1
ATOM 5597 O O . ALA B 1 279 ? -0.429 -23.109 -10.25 1 98.56 279 ALA B O 1
ATOM 5598 N N . GLU B 1 280 ? -0.744 -23.734 -12.359 1 98.75 280 GLU B N 1
ATOM 5599 C CA . GLU B 1 280 ? -1.874 -24.594 -12.031 1 98.75 280 GLU B CA 1
ATOM 5600 C C . GLU B 1 280 ? -1.466 -25.688 -11.047 1 98.75 280 GLU B C 1
ATOM 5602 O O . GLU B 1 280 ? -0.518 -26.438 -11.297 1 98.75 280 GLU B O 1
ATOM 5607 N N . LYS B 1 281 ? -2.145 -25.734 -9.938 1 98.81 281 LYS B N 1
ATOM 5608 C CA . LYS B 1 281 ? -1.831 -26.719 -8.906 1 98.81 281 LYS B CA 1
ATOM 5609 C C . LYS B 1 281 ? -2.859 -27.844 -8.898 1 98.81 281 LYS B C 1
ATOM 5611 O O . LYS B 1 281 ? -2.607 -28.906 -8.336 1 98.81 281 LYS B O 1
ATOM 5616 N N . SER B 1 282 ? -3.996 -27.609 -9.477 1 98.88 282 SER B N 1
ATOM 5617 C CA . SER B 1 282 ? -5.051 -28.609 -9.609 1 98.88 282 SER B CA 1
ATOM 5618 C C . SER B 1 282 ? -5.965 -28.297 -10.781 1 98.88 282 SER B C 1
ATOM 5620 O O . SER B 1 282 ? -5.992 -27.156 -11.273 1 98.88 282 SER B O 1
ATOM 5622 N N . VAL B 1 283 ? -6.605 -29.328 -11.227 1 98.94 283 VAL B N 1
ATOM 5623 C CA . VAL B 1 283 ? -7.617 -29.188 -12.266 1 98.94 283 VAL B CA 1
ATOM 5624 C C . VAL B 1 283 ? -8.977 -29.625 -11.727 1 98.94 283 VAL B C 1
ATOM 5626 O O . VAL B 1 283 ? -9.086 -30.641 -11.039 1 98.94 283 VAL B O 1
ATOM 5629 N N . VAL B 1 284 ? -9.93 -28.812 -11.906 1 98.94 284 VAL B N 1
ATOM 5630 C CA . VAL B 1 284 ? -11.336 -29.141 -11.695 1 98.94 284 VAL B CA 1
ATOM 5631 C C . VAL B 1 284 ? -12.047 -29.25 -13.047 1 98.94 284 VAL B C 1
ATOM 5633 O O . VAL B 1 284 ? -12.023 -28.297 -13.836 1 98.94 284 VAL B O 1
ATOM 5636 N N . ALA B 1 285 ? -12.633 -30.375 -13.336 1 98.88 285 ALA B N 1
ATOM 5637 C CA . ALA B 1 285 ? -13.211 -30.578 -14.664 1 98.88 285 ALA B CA 1
ATOM 5638 C C . ALA B 1 285 ? -14.57 -31.25 -14.57 1 98.88 285 ALA B C 1
ATOM 5640 O O . ALA B 1 285 ? -14.773 -32.156 -13.758 1 98.88 285 ALA B O 1
ATOM 5641 N N . ILE B 1 286 ? -15.453 -30.875 -15.398 1 98.62 286 ILE B N 1
ATOM 5642 C CA . ILE B 1 286 ? -16.797 -31.453 -15.461 1 98.62 286 ILE B CA 1
ATOM 5643 C C . ILE B 1 286 ? -16.719 -32.875 -15.992 1 98.62 286 ILE B C 1
ATOM 5645 O O . ILE B 1 286 ? -15.977 -33.156 -16.938 1 98.62 286 ILE B O 1
ATOM 5649 N N . ARG B 1 287 ? -17.531 -33.719 -15.539 1 98.38 287 ARG B N 1
ATOM 5650 C CA . ARG B 1 287 ? -17.531 -35.156 -15.773 1 98.38 287 ARG B CA 1
ATOM 5651 C C . ARG B 1 287 ? -17.625 -35.469 -17.266 1 98.38 287 ARG B C 1
ATOM 5653 O O . ARG B 1 287 ? -16.938 -36.375 -17.766 1 98.38 287 ARG B O 1
ATOM 5660 N N . SER B 1 288 ? -18.391 -34.781 -17.984 1 98.38 288 SER B N 1
ATOM 5661 C CA . SER B 1 288 ? -18.672 -35.094 -19.375 1 98.38 288 SER B CA 1
ATOM 5662 C C . SER B 1 288 ? -17.453 -34.875 -20.25 1 98.38 288 SER B C 1
ATOM 5664 O O . SER B 1 288 ? -17.375 -35.406 -21.375 1 98.38 288 SER B O 1
ATOM 5666 N N . ILE B 1 289 ? -16.484 -34.125 -19.75 1 98.56 289 ILE B N 1
ATOM 5667 C CA . ILE B 1 289 ? -15.367 -33.812 -20.641 1 98.56 289 ILE B CA 1
ATOM 5668 C C . ILE B 1 289 ? -14.062 -34.312 -20.031 1 98.56 289 ILE B C 1
ATOM 5670 O O . ILE B 1 289 ? -13 -34.219 -20.656 1 98.56 289 ILE B O 1
ATOM 5674 N N . VAL B 1 290 ? -14 -34.844 -18.891 1 98.56 290 VAL B N 1
ATOM 5675 C CA . VAL B 1 290 ? -12.781 -35.156 -18.141 1 98.56 290 VAL B CA 1
ATOM 5676 C C . VAL B 1 290 ? -11.922 -36.156 -18.906 1 98.56 290 VAL B C 1
ATOM 5678 O O . VAL B 1 290 ? -10.703 -36 -18.984 1 98.56 290 VAL B O 1
ATOM 5681 N N . ASP B 1 291 ? -12.547 -37.156 -19.516 1 98.5 291 ASP B N 1
ATOM 5682 C CA . ASP B 1 291 ? -11.781 -38.188 -20.234 1 98.5 291 ASP B CA 1
ATOM 5683 C C . ASP B 1 291 ? -11.117 -37.594 -21.469 1 98.5 291 ASP B C 1
ATOM 5685 O O . ASP B 1 291 ? -9.969 -37.906 -21.766 1 98.5 291 ASP B O 1
ATOM 5689 N N . GLN B 1 292 ? -11.906 -36.812 -22.141 1 98.75 292 GLN B N 1
ATOM 5690 C CA . GLN B 1 292 ? -11.328 -36.156 -23.297 1 98.75 292 GLN B CA 1
ATOM 5691 C C . GLN B 1 292 ? -10.18 -35.219 -22.891 1 98.75 292 GLN B C 1
ATOM 5693 O O . GLN B 1 292 ? -9.148 -35.188 -23.562 1 98.75 292 GLN B O 1
ATOM 5698 N N . LEU B 1 293 ? -10.359 -34.469 -21.812 1 98.88 293 LEU B N 1
ATOM 5699 C CA . LEU B 1 293 ? -9.328 -33.562 -21.297 1 98.88 293 LEU B CA 1
ATOM 5700 C C . LEU B 1 293 ? -8.047 -34.344 -20.984 1 98.88 293 LEU B C 1
ATOM 5702 O O . LEU B 1 293 ? -6.961 -33.906 -21.375 1 98.88 293 LEU B O 1
ATOM 5706 N N . ILE B 1 294 ? -8.148 -35.469 -20.328 1 98.81 294 ILE B N 1
ATOM 5707 C CA . ILE B 1 294 ? -7.008 -36.281 -19.938 1 98.81 294 ILE B CA 1
ATOM 5708 C C . ILE B 1 294 ? -6.293 -36.781 -21.188 1 98.81 294 ILE B C 1
ATOM 5710 O O . ILE B 1 294 ? -5.062 -36.781 -21.25 1 98.81 294 ILE B O 1
ATOM 5714 N N . SER B 1 295 ? -7.098 -37.219 -22.125 1 98.75 295 SER B N 1
ATOM 5715 C CA . SER B 1 295 ? -6.512 -37.688 -23.375 1 98.75 295 SER B CA 1
ATOM 5716 C C . SER B 1 295 ? -5.691 -36.594 -24.062 1 98.75 295 SER B C 1
ATOM 5718 O O . SER B 1 295 ? -4.578 -36.875 -24.531 1 98.75 295 SER B O 1
ATOM 5720 N N . GLU B 1 296 ? -6.285 -35.438 -24.109 1 98.75 296 GLU B N 1
ATOM 5721 C CA . GLU B 1 296 ? -5.59 -34.312 -24.734 1 98.75 296 GLU B CA 1
ATOM 5722 C C . GLU B 1 296 ? -4.363 -33.906 -23.922 1 98.75 296 GLU B C 1
ATOM 5724 O O . GLU B 1 296 ? -3.352 -33.5 -24.484 1 98.75 296 GLU B O 1
ATOM 5729 N N . MET B 1 297 ? -4.379 -34.031 -22.594 1 98.88 297 MET B N 1
ATOM 5730 C CA . MET B 1 297 ? -3.238 -33.719 -21.75 1 98.88 297 MET B CA 1
ATOM 5731 C C . MET B 1 297 ? -2.086 -34.688 -21.984 1 98.88 297 MET B C 1
ATOM 5733 O O . MET B 1 297 ? -0.921 -34.281 -21.969 1 98.88 297 MET B O 1
ATOM 5737 N N . LYS B 1 298 ? -2.42 -35.938 -22.172 1 98.25 298 LYS B N 1
ATOM 5738 C CA . LYS B 1 298 ? -1.394 -36.906 -22.5 1 98.25 298 LYS B CA 1
ATOM 5739 C C . LYS B 1 298 ? -0.679 -36.562 -23.797 1 98.25 298 LYS B C 1
ATOM 5741 O O . LYS B 1 298 ? 0.548 -36.656 -23.891 1 98.25 298 LYS B O 1
ATOM 5746 N N . LEU B 1 299 ? -1.516 -36.125 -24.75 1 97.88 299 LEU B N 1
ATOM 5747 C CA . LEU B 1 299 ? -0.941 -35.719 -26.016 1 97.88 299 LEU B CA 1
ATOM 5748 C C . LEU B 1 299 ? -0.043 -34.5 -25.859 1 97.88 299 LEU B C 1
ATOM 5750 O O . LEU B 1 299 ? 0.919 -34.312 -26.609 1 97.88 299 LEU B O 1
ATOM 5754 N N . ALA B 1 300 ? -0.339 -33.75 -24.859 1 97.88 300 ALA B N 1
ATOM 5755 C CA . ALA B 1 300 ? 0.405 -32.531 -24.625 1 97.88 300 ALA B CA 1
ATOM 5756 C C . ALA B 1 300 ? 1.645 -32.781 -23.781 1 97.88 300 ALA B C 1
ATOM 5758 O O . ALA B 1 300 ? 2.414 -31.875 -23.484 1 97.88 300 ALA B O 1
ATOM 5759 N N . GLY B 1 301 ? 1.887 -34.062 -23.312 1 97.06 301 GLY B N 1
ATOM 5760 C CA . GLY B 1 301 ? 3.143 -34.375 -22.656 1 97.06 301 GLY B CA 1
ATOM 5761 C C . GLY B 1 301 ? 2.965 -34.812 -21.219 1 97.06 301 GLY B C 1
ATOM 5762 O O . GLY B 1 301 ? 3.943 -34.969 -20.484 1 97.06 301 GLY B O 1
ATOM 5763 N N . ALA B 1 302 ? 1.726 -35.094 -20.766 1 98.56 302 ALA B N 1
ATOM 5764 C CA . ALA B 1 302 ? 1.472 -35.562 -19.406 1 98.56 302 ALA B CA 1
ATOM 5765 C C . ALA B 1 302 ? 1.39 -37.094 -19.391 1 98.56 302 ALA B C 1
ATOM 5767 O O . ALA B 1 302 ? 1.161 -37.719 -20.422 1 98.56 302 ALA B O 1
ATOM 5768 N N . VAL B 1 303 ? 1.663 -37.625 -18.234 1 98.62 303 VAL B N 1
ATOM 5769 C CA . VAL B 1 303 ? 1.473 -39.062 -18.016 1 98.62 303 VAL B CA 1
ATOM 5770 C C . VAL B 1 303 ? 0.426 -39.281 -16.922 1 98.62 303 VAL B C 1
ATOM 5772 O O . VAL B 1 303 ? 0.452 -38.625 -15.891 1 98.62 303 VAL B O 1
ATOM 5775 N N . LEU B 1 304 ? -0.5 -40.125 -17.203 1 98.44 304 LEU B N 1
ATOM 5776 C CA . LEU B 1 304 ? -1.57 -40.438 -16.266 1 98.44 304 LEU B CA 1
ATOM 5777 C C . LEU B 1 304 ? -1.188 -41.594 -15.367 1 98.44 304 LEU B C 1
ATOM 5779 O O . LEU B 1 304 ? -0.814 -42.656 -15.852 1 98.44 304 LEU B O 1
ATOM 5783 N N . ILE B 1 305 ? -1.224 -41.406 -14.094 1 98.44 305 ILE B N 1
ATOM 5784 C CA . ILE B 1 305 ? -1.102 -42.5 -13.117 1 98.44 305 ILE B CA 1
ATOM 5785 C C . ILE B 1 305 ? -2.482 -42.844 -12.578 1 98.44 305 ILE B C 1
ATOM 5787 O O . ILE B 1 305 ? -3.137 -42.031 -11.93 1 98.44 305 ILE B O 1
ATOM 5791 N N . GLU B 1 306 ? -2.861 -44.062 -12.727 1 96.56 306 GLU B N 1
ATOM 5792 C CA . GLU B 1 306 ? -4.227 -44.469 -12.398 1 96.56 306 GLU B CA 1
ATOM 5793 C C . GLU B 1 306 ? -4.246 -45.406 -11.188 1 96.56 306 GLU B C 1
ATOM 5795 O O . GLU B 1 306 ? -5.211 -45.406 -10.422 1 96.56 306 GLU B O 1
ATOM 5800 N N . LYS B 1 307 ? -3.178 -46.219 -11.023 1 96.69 307 LYS B N 1
ATOM 5801 C CA . LYS B 1 307 ? -3.154 -47.188 -9.938 1 96.69 307 LYS B CA 1
ATOM 5802 C C . LYS B 1 307 ? -3.023 -46.5 -8.586 1 96.69 307 LYS B C 1
ATOM 5804 O O . LYS B 1 307 ? -2.088 -45.719 -8.359 1 96.69 307 LYS B O 1
ATOM 5809 N N . GLU B 1 308 ? -3.848 -46.875 -7.719 1 97 308 GLU B N 1
ATOM 5810 C CA . GLU B 1 308 ? -3.867 -46.281 -6.379 1 97 308 GLU B CA 1
ATOM 5811 C C . GLU B 1 308 ? -2.543 -46.531 -5.656 1 97 308 GLU B C 1
ATOM 5813 O O . GLU B 1 308 ? -2.062 -45.656 -4.93 1 97 308 GLU B O 1
ATOM 5818 N N . GLU B 1 309 ? -1.996 -47.688 -5.848 1 97.38 309 GLU B N 1
ATOM 5819 C CA . GLU B 1 309 ? -0.728 -48.031 -5.203 1 97.38 309 GLU B CA 1
ATOM 5820 C C . GLU B 1 309 ? 0.387 -47.094 -5.668 1 97.38 309 GLU B C 1
ATOM 5822 O O . GLU B 1 309 ? 1.243 -46.688 -4.875 1 97.38 309 GLU B O 1
ATOM 5827 N N . GLU B 1 310 ? 0.319 -46.75 -6.941 1 97.94 310 GLU B N 1
ATOM 5828 C CA . GLU B 1 310 ? 1.332 -45.875 -7.5 1 97.94 310 GLU B CA 1
ATOM 5829 C C . GLU B 1 310 ? 1.134 -44.438 -7.012 1 97.94 310 GLU B C 1
ATOM 5831 O O . GLU B 1 310 ? 2.104 -43.719 -6.723 1 97.94 310 GLU B O 1
ATOM 5836 N N . ILE B 1 311 ? -0.103 -44.031 -6.938 1 98.25 311 ILE B N 1
ATOM 5837 C CA . ILE B 1 311 ? -0.412 -42.688 -6.406 1 98.25 311 ILE B CA 1
ATOM 5838 C C . ILE B 1 311 ? 0.08 -42.594 -4.965 1 98.25 311 ILE B C 1
ATOM 5840 O O . ILE B 1 311 ? 0.67 -41.594 -4.574 1 98.25 311 ILE B O 1
ATOM 5844 N N . GLN B 1 312 ? -0.1 -43.688 -4.211 1 97.75 312 GLN B N 1
ATOM 5845 C CA . GLN B 1 312 ? 0.355 -43.688 -2.824 1 97.75 312 GLN B CA 1
ATOM 5846 C C . GLN B 1 312 ? 1.877 -43.625 -2.744 1 97.75 312 GLN B C 1
ATOM 5848 O O . GLN B 1 312 ? 2.424 -42.969 -1.863 1 97.75 312 GLN B O 1
ATOM 5853 N N . LYS B 1 313 ? 2.541 -44.312 -3.648 1 98 313 LYS B N 1
ATOM 5854 C CA . LYS B 1 313 ? 4 -44.25 -3.688 1 98 313 LYS B CA 1
ATOM 5855 C C . LYS B 1 313 ? 4.48 -42.812 -3.932 1 98 313 LYS B C 1
ATOM 5857 O O . LYS B 1 313 ? 5.445 -42.375 -3.314 1 98 313 LYS B O 1
ATOM 5862 N N . LEU B 1 314 ? 3.803 -42.156 -4.832 1 98.44 314 LEU B N 1
ATOM 5863 C CA . LEU B 1 314 ? 4.133 -40.781 -5.109 1 98.44 314 LEU B CA 1
ATOM 5864 C C . LEU B 1 314 ? 3.914 -39.906 -3.875 1 98.44 314 LEU B C 1
ATOM 5866 O O . LEU B 1 314 ? 4.746 -39.062 -3.553 1 98.44 314 LEU B O 1
ATOM 5870 N N . LEU B 1 315 ? 2.822 -40.094 -3.234 1 98.06 315 LEU B N 1
ATOM 5871 C CA . LEU B 1 315 ? 2.504 -39.344 -2.029 1 98.06 315 LEU B CA 1
ATOM 5872 C C . LEU B 1 315 ? 3.549 -39.562 -0.944 1 98.06 315 LEU B C 1
ATOM 5874 O O . LEU B 1 315 ? 4.039 -38.625 -0.332 1 98.06 315 LEU B O 1
ATOM 5878 N N . ASP B 1 316 ? 3.916 -40.812 -0.714 1 97.69 316 ASP B N 1
ATOM 5879 C CA . ASP B 1 316 ? 4.879 -41.188 0.321 1 97.69 316 ASP B CA 1
ATOM 5880 C C . ASP B 1 316 ? 6.25 -40.594 0.039 1 97.69 316 ASP B C 1
ATOM 5882 O O . ASP B 1 316 ? 6.98 -40.219 0.966 1 97.69 316 ASP B O 1
ATOM 5886 N N . LEU B 1 317 ? 6.52 -40.5 -1.177 1 98.12 317 LEU B N 1
ATOM 5887 C CA . LEU B 1 317 ? 7.816 -39.969 -1.598 1 98.12 317 LEU B CA 1
ATOM 5888 C C . LEU B 1 317 ? 7.875 -38.469 -1.443 1 98.12 317 LEU B C 1
ATOM 5890 O O . LEU B 1 317 ? 8.898 -37.906 -1.026 1 98.12 317 LEU B O 1
ATOM 5894 N N . THR B 1 318 ? 6.785 -37.812 -1.781 1 98.38 318 THR B N 1
ATOM 5895 C CA . THR B 1 318 ? 6.852 -36.375 -2.023 1 98.38 318 THR B CA 1
ATOM 5896 C C . THR B 1 318 ? 6.266 -35.594 -0.849 1 98.38 318 THR B C 1
ATOM 5898 O O . THR B 1 318 ? 6.453 -34.375 -0.744 1 98.38 318 THR B O 1
ATOM 5901 N N . LEU B 1 319 ? 5.566 -36.156 -0.013 1 97.5 319 LEU B N 1
ATOM 5902 C CA . LEU B 1 319 ? 4.949 -35.531 1.143 1 97.5 319 LEU B CA 1
ATOM 5903 C C . LEU B 1 319 ? 5.559 -36.031 2.441 1 97.5 319 LEU B C 1
ATOM 5905 O O . LEU B 1 319 ? 5.645 -37.25 2.654 1 97.5 319 LEU B O 1
ATOM 5909 N N . GLN B 1 320 ? 5.941 -35.125 3.277 1 96.31 320 GLN B N 1
ATOM 5910 C CA . GLN B 1 320 ? 6.52 -35.5 4.57 1 96.31 320 GLN B CA 1
ATOM 5911 C C . GLN B 1 320 ? 5.43 -35.812 5.586 1 96.31 320 GLN B C 1
ATOM 5913 O O . GLN B 1 320 ? 4.246 -35.562 5.34 1 96.31 320 GLN B O 1
ATOM 5918 N N . LYS B 1 321 ? 5.812 -36.312 6.773 1 92.88 321 LYS B N 1
ATOM 5919 C CA . LYS B 1 321 ? 4.891 -36.719 7.824 1 92.88 321 LYS B CA 1
ATOM 5920 C C . LYS B 1 321 ? 4.109 -35.531 8.375 1 92.88 321 LYS B C 1
ATOM 5922 O O . LYS B 1 321 ? 2.951 -35.656 8.773 1 92.88 321 LYS B O 1
ATOM 5927 N N . ASN B 1 322 ? 4.703 -34.406 8.328 1 92.75 322 ASN B N 1
ATOM 5928 C CA . ASN B 1 322 ? 4.055 -33.219 8.859 1 92.75 322 ASN B CA 1
ATOM 5929 C C . ASN B 1 322 ? 3.168 -32.562 7.809 1 92.75 322 ASN B C 1
ATOM 5931 O O . ASN B 1 322 ? 2.748 -31.406 7.977 1 92.75 322 ASN B O 1
ATOM 5935 N N . GLN B 1 323 ? 2.992 -33.188 6.676 1 93.5 323 GLN B N 1
ATOM 5936 C CA . GLN B 1 323 ? 2.088 -32.75 5.617 1 93.5 323 GLN B CA 1
ATOM 5937 C C . GLN B 1 323 ? 2.643 -31.547 4.875 1 93.5 323 GLN B C 1
ATOM 5939 O O . GLN B 1 323 ? 1.894 -30.641 4.508 1 93.5 323 GLN B O 1
ATOM 5944 N N . THR B 1 324 ? 3.939 -31.516 4.84 1 95 324 THR B N 1
ATOM 5945 C CA . THR B 1 324 ? 4.621 -30.531 4.008 1 95 324 THR B CA 1
ATOM 5946 C C . THR B 1 324 ? 5.355 -31.203 2.855 1 95 324 THR B C 1
ATOM 5948 O O . THR B 1 324 ? 5.805 -32.344 2.986 1 95 324 THR B O 1
ATOM 5951 N N . PRO B 1 325 ? 5.438 -30.578 1.767 1 97 325 PRO B N 1
ATOM 5952 C CA . PRO B 1 325 ? 6.152 -31.188 0.639 1 97 325 PRO B CA 1
ATOM 5953 C C . PRO B 1 325 ? 7.617 -31.484 0.958 1 97 325 PRO B C 1
ATOM 5955 O O . PRO B 1 325 ? 8.266 -30.703 1.667 1 97 325 PRO B O 1
ATOM 5958 N N . SER B 1 326 ? 8.125 -32.594 0.44 1 97.31 326 SER B N 1
ATOM 5959 C CA . SER B 1 326 ? 9.547 -32.906 0.552 1 97.31 326 SER B CA 1
ATOM 5960 C C . SER B 1 326 ? 10.398 -31.938 -0.265 1 97.31 326 SER B C 1
ATOM 5962 O O . SER B 1 326 ? 10.281 -31.891 -1.491 1 97.31 326 SER B O 1
ATOM 5964 N N . ARG B 1 327 ? 11.258 -31.281 0.369 1 94.38 327 ARG B N 1
ATOM 5965 C CA . ARG B 1 327 ? 12.117 -30.297 -0.282 1 94.38 327 ARG B CA 1
ATOM 5966 C C . ARG B 1 327 ? 12.961 -30.938 -1.374 1 94.38 327 ARG B C 1
ATOM 5968 O O . ARG B 1 327 ? 13.312 -30.281 -2.361 1 94.38 327 ARG B O 1
ATOM 5975 N N . LYS B 1 328 ? 13.195 -32.156 -1.22 1 96.19 328 LYS B N 1
ATOM 5976 C CA . LYS B 1 328 ? 14.039 -32.906 -2.148 1 96.19 328 LYS B CA 1
ATOM 5977 C C . LYS B 1 328 ? 13.43 -32.938 -3.545 1 96.19 328 LYS B C 1
ATOM 5979 O O . LYS B 1 328 ? 14.148 -33.031 -4.543 1 96.19 328 LYS B O 1
ATOM 5984 N N . TYR B 1 329 ? 12.109 -32.781 -3.6 1 97.94 329 TYR B N 1
ATOM 5985 C CA . TYR B 1 329 ? 11.477 -33.031 -4.891 1 97.94 329 TYR B CA 1
ATOM 5986 C C . TYR B 1 329 ? 10.836 -31.75 -5.434 1 97.94 329 TYR B C 1
ATOM 5988 O O . TYR B 1 329 ? 10.305 -31.75 -6.547 1 97.94 329 TYR B O 1
ATOM 5996 N N . VAL B 1 330 ? 10.93 -30.688 -4.688 1 97.62 330 VAL B N 1
ATOM 5997 C CA . VAL B 1 330 ? 10.43 -29.406 -5.172 1 97.62 330 VAL B CA 1
ATOM 5998 C C . VAL B 1 330 ? 11.172 -29 -6.445 1 97.62 330 VAL B C 1
ATOM 6000 O O . VAL B 1 330 ? 12.398 -28.984 -6.477 1 97.62 330 VAL B O 1
ATOM 6003 N N . GLY B 1 331 ? 10.438 -28.812 -7.508 1 98.06 331 GLY B N 1
ATOM 6004 C CA . GLY B 1 331 ? 10.984 -28.328 -8.766 1 98.06 331 GLY B CA 1
ATOM 6005 C C . GLY B 1 331 ? 11.727 -29.391 -9.547 1 98.06 331 GLY B C 1
ATOM 6006 O O . GLY B 1 331 ? 12.375 -29.094 -10.547 1 98.06 331 GLY B O 1
ATOM 6007 N N . ARG B 1 332 ? 11.641 -30.672 -9.109 1 98.06 332 ARG B N 1
ATOM 6008 C CA . ARG B 1 332 ? 12.336 -31.734 -9.836 1 98.06 332 ARG B CA 1
ATOM 6009 C C . ARG B 1 332 ? 11.531 -32.188 -11.047 1 98.06 332 ARG B C 1
ATOM 6011 O O . ARG B 1 332 ? 10.305 -32.094 -11.055 1 98.06 332 ARG B O 1
ATOM 6018 N N . ASN B 1 333 ? 12.219 -32.719 -11.969 1 97.75 333 ASN B N 1
ATOM 6019 C CA . ASN B 1 333 ? 11.555 -33.219 -13.156 1 97.75 333 ASN B CA 1
ATOM 6020 C C . ASN B 1 333 ? 10.586 -34.344 -12.805 1 97.75 333 ASN B C 1
ATOM 6022 O O . ASN B 1 333 ? 10.867 -35.156 -11.93 1 97.75 333 ASN B O 1
ATOM 6026 N N . ALA B 1 334 ? 9.508 -34.438 -13.586 1 98.44 334 ALA B N 1
ATOM 6027 C CA . ALA B 1 334 ? 8.531 -35.5 -13.414 1 98.44 334 ALA B CA 1
ATOM 6028 C C . ALA B 1 334 ? 9.188 -36.875 -13.562 1 98.44 334 ALA B C 1
ATOM 6030 O O . ALA B 1 334 ? 8.891 -37.781 -12.805 1 98.44 334 ALA B O 1
ATOM 6031 N N . GLY B 1 335 ? 10.078 -37 -14.508 1 97.12 335 GLY B N 1
ATOM 6032 C CA . GLY B 1 335 ? 10.773 -38.25 -14.727 1 97.12 335 GLY B CA 1
ATOM 6033 C C . GLY B 1 335 ? 11.57 -38.719 -13.516 1 97.12 335 GLY B C 1
ATOM 6034 O O . GLY B 1 335 ? 11.625 -39.906 -13.219 1 97.12 335 GLY B O 1
ATOM 6035 N N . VAL B 1 336 ? 12.195 -37.781 -12.836 1 97 336 VAL B N 1
ATOM 6036 C CA . VAL B 1 336 ? 12.977 -38.094 -11.648 1 97 336 VAL B CA 1
ATOM 6037 C C . VAL B 1 336 ? 12.055 -38.594 -10.531 1 97 336 VAL B C 1
ATOM 6039 O O . VAL B 1 336 ? 12.352 -39.562 -9.859 1 97 336 VAL B O 1
ATOM 6042 N N . ILE B 1 337 ? 10.93 -37.938 -10.352 1 98.31 337 ILE B N 1
ATOM 6043 C CA . ILE B 1 337 ? 9.977 -38.281 -9.312 1 98.31 337 ILE B CA 1
ATOM 6044 C C . ILE B 1 337 ? 9.406 -39.656 -9.578 1 98.31 337 ILE B C 1
ATOM 6046 O O . ILE B 1 337 ? 9.352 -40.5 -8.672 1 98.31 337 ILE B O 1
ATOM 6050 N N . LEU B 1 338 ? 9.078 -39.938 -10.828 1 98.38 338 LEU B N 1
ATOM 6051 C CA . LEU B 1 338 ? 8.531 -41.219 -11.211 1 98.38 338 LEU B CA 1
ATOM 6052 C C . LEU B 1 338 ? 9.562 -42.344 -10.992 1 98.38 338 LEU B C 1
ATOM 6054 O O . LEU B 1 338 ? 9.242 -43.375 -10.43 1 98.38 338 LEU B O 1
ATOM 6058 N N . ARG B 1 339 ? 10.766 -42.062 -11.367 1 97.44 339 ARG B N 1
ATOM 6059 C CA . ARG B 1 339 ? 11.836 -43.031 -11.195 1 97.44 339 ARG B CA 1
ATOM 6060 C C . ARG B 1 339 ? 12.062 -43.344 -9.719 1 97.44 339 ARG B C 1
ATOM 6062 O O . ARG B 1 339 ? 12.125 -44.5 -9.328 1 97.44 339 ARG B O 1
ATOM 6069 N N . ASP B 1 340 ? 12.148 -42.312 -8.914 1 97.81 340 ASP B N 1
ATOM 6070 C CA . ASP B 1 340 ? 12.438 -42.5 -7.492 1 97.81 340 ASP B CA 1
ATOM 6071 C C . ASP B 1 340 ? 11.258 -43.156 -6.781 1 97.81 340 ASP B C 1
ATOM 6073 O O . ASP B 1 340 ? 11.438 -43.812 -5.742 1 97.81 340 ASP B O 1
ATOM 6077 N N . ALA B 1 341 ? 10.031 -43.031 -7.352 1 98.06 341 ALA B N 1
ATOM 6078 C CA . ALA B 1 341 ? 8.852 -43.688 -6.797 1 98.06 341 ALA B CA 1
ATOM 6079 C C . ALA B 1 341 ? 8.742 -45.125 -7.281 1 98.06 341 ALA B C 1
ATOM 6081 O O . ALA B 1 341 ? 7.863 -45.875 -6.836 1 98.06 341 ALA B O 1
ATOM 6082 N N . GLY B 1 342 ? 9.562 -45.5 -8.18 1 97.44 342 GLY B N 1
ATOM 6083 C CA . GLY B 1 342 ? 9.547 -46.844 -8.727 1 97.44 342 GLY B CA 1
ATOM 6084 C C . GLY B 1 342 ? 8.453 -47.062 -9.758 1 97.44 342 GLY B C 1
ATOM 6085 O O . GLY B 1 342 ? 7.941 -48.188 -9.906 1 97.44 342 GLY B O 1
ATOM 6086 N N . ILE B 1 343 ? 8.078 -46 -10.391 1 97.5 343 ILE B N 1
ATOM 6087 C CA . ILE B 1 343 ? 7.012 -46.094 -11.383 1 97.5 343 ILE B CA 1
ATOM 6088 C C . ILE B 1 343 ? 7.605 -46 -12.789 1 97.5 343 ILE B C 1
ATOM 6090 O O . ILE B 1 343 ? 8.266 -45.031 -13.133 1 97.5 343 ILE B O 1
ATOM 6094 N N . LYS B 1 344 ? 7.414 -46.969 -13.539 1 93.75 344 LYS B N 1
ATOM 6095 C CA . LYS B 1 344 ? 7.957 -47.031 -14.898 1 93.75 344 LYS B CA 1
ATOM 6096 C C . LYS B 1 344 ? 7.004 -46.375 -15.898 1 93.75 344 LYS B C 1
ATOM 6098 O O . LYS B 1 344 ? 5.82 -46.719 -15.945 1 93.75 344 LYS B O 1
ATOM 6103 N N . VAL B 1 345 ? 7.547 -45.438 -16.562 1 91.81 345 VAL B N 1
ATOM 6104 C CA . VAL B 1 345 ? 6.773 -44.812 -17.625 1 91.81 345 VAL B CA 1
ATOM 6105 C C . VAL B 1 345 ? 7.633 -44.656 -18.875 1 91.81 345 VAL B C 1
ATOM 6107 O O . VAL B 1 345 ? 8.867 -44.656 -18.797 1 91.81 345 VAL B O 1
ATOM 6110 N N . ASP B 1 346 ? 6.973 -44.594 -19.984 1 90.44 346 ASP B N 1
ATOM 6111 C CA . ASP B 1 346 ? 7.676 -44.406 -21.234 1 90.44 346 ASP B CA 1
ATOM 6112 C C . ASP B 1 346 ? 7.953 -42.906 -21.469 1 90.44 346 ASP B C 1
ATOM 6114 O O . ASP B 1 346 ? 7.121 -42.062 -21.156 1 90.44 346 ASP B O 1
ATOM 6118 N N . GLY B 1 347 ? 9.164 -42.656 -21.953 1 91.12 347 GLY B N 1
ATOM 6119 C CA . GLY B 1 347 ? 9.484 -41.281 -22.328 1 91.12 347 GLY B CA 1
ATOM 6120 C C . GLY B 1 347 ? 9.875 -40.438 -21.141 1 91.12 347 GLY B C 1
ATOM 6121 O O . GLY B 1 347 ? 10.344 -40.938 -20.125 1 91.12 347 GLY B O 1
ATOM 6122 N N . ASP B 1 348 ? 9.883 -39.125 -21.344 1 92.81 348 ASP B N 1
ATOM 6123 C CA . ASP B 1 348 ? 10.227 -38.156 -20.328 1 92.81 348 ASP B CA 1
ATOM 6124 C C . ASP B 1 348 ? 9.102 -37.125 -20.141 1 92.81 348 ASP B C 1
ATOM 6126 O O . ASP B 1 348 ? 9.219 -36 -20.578 1 92.81 348 ASP B O 1
ATOM 6130 N N . PRO B 1 349 ? 8.07 -37.594 -19.516 1 96.88 349 PRO B N 1
ATOM 6131 C CA . PRO B 1 349 ? 6.922 -36.688 -19.359 1 96.88 349 PRO B CA 1
ATOM 6132 C C . PRO B 1 349 ? 7.273 -35.438 -18.578 1 96.88 349 PRO B C 1
ATOM 6134 O O . PRO B 1 349 ? 8.125 -35.469 -17.688 1 96.88 349 PRO B O 1
ATOM 6137 N N . ARG B 1 350 ? 6.555 -34.375 -18.906 1 97.38 350 ARG B N 1
ATOM 6138 C CA . ARG B 1 350 ? 6.781 -33.094 -18.219 1 97.38 350 ARG B CA 1
ATOM 6139 C C . ARG B 1 350 ? 5.879 -32.938 -17 1 97.38 350 ARG B C 1
ATOM 6141 O O . ARG B 1 350 ? 6.156 -32.156 -16.109 1 97.38 350 ARG B O 1
ATOM 6148 N N . LEU B 1 351 ? 4.797 -33.719 -17 1 98.81 351 LEU B N 1
ATOM 6149 C CA . LEU B 1 351 ? 3.773 -33.531 -15.984 1 98.81 351 LEU B CA 1
ATOM 6150 C C . LEU B 1 351 ? 3.119 -34.875 -15.617 1 98.81 351 LEU B C 1
ATOM 6152 O O . LEU B 1 351 ? 2.834 -35.688 -16.5 1 98.81 351 LEU B O 1
ATOM 6156 N N . ILE B 1 352 ? 3.002 -35.125 -14.352 1 98.88 352 ILE B N 1
ATOM 6157 C CA . ILE B 1 352 ? 2.266 -36.281 -13.844 1 98.88 352 ILE B CA 1
ATOM 6158 C C . ILE B 1 352 ? 0.83 -35.875 -13.516 1 98.88 352 ILE B C 1
ATOM 6160 O O . ILE B 1 352 ? 0.602 -34.875 -12.812 1 98.88 352 ILE B O 1
ATOM 6164 N N . ILE B 1 353 ? -0.133 -36.562 -14.055 1 98.88 353 ILE B N 1
ATOM 6165 C CA . ILE B 1 353 ? -1.525 -36.281 -13.734 1 98.88 353 ILE B CA 1
ATOM 6166 C C . ILE B 1 353 ? -2.199 -37.5 -13.148 1 98.88 353 ILE B C 1
ATOM 6168 O O . ILE B 1 353 ? -1.752 -38.625 -13.375 1 98.88 353 ILE B O 1
ATOM 6172 N N . MET B 1 354 ? -3.225 -37.312 -12.336 1 98.81 354 MET B N 1
ATOM 6173 C CA . MET B 1 354 ? -4.023 -38.406 -11.742 1 98.81 354 MET B CA 1
ATOM 6174 C C . MET B 1 354 ? -5.402 -37.875 -11.336 1 98.81 354 MET B C 1
ATOM 6176 O O . MET B 1 354 ? -5.562 -36.688 -11.031 1 98.81 354 MET B O 1
ATOM 6180 N N . LYS B 1 355 ? -6.359 -38.719 -11.344 1 98.5 355 LYS B N 1
ATOM 6181 C CA . LYS B 1 355 ? -7.672 -38.406 -10.797 1 98.5 355 LYS B CA 1
ATOM 6182 C C . LYS B 1 355 ? -7.676 -38.531 -9.273 1 98.5 355 LYS B C 1
ATOM 6184 O O . LYS B 1 355 ? -7.188 -39.531 -8.734 1 98.5 355 LYS B O 1
ATOM 6189 N N . THR B 1 356 ? -8.133 -37.531 -8.648 1 98.12 356 THR B N 1
ATOM 6190 C CA . THR B 1 356 ? -8.25 -37.562 -7.191 1 98.12 356 THR B CA 1
ATOM 6191 C C . THR B 1 356 ? -9.578 -36.969 -6.75 1 98.12 356 THR B C 1
ATOM 6193 O O . THR B 1 356 ? -10.281 -36.344 -7.551 1 98.12 356 THR B O 1
ATOM 6196 N N . ASP B 1 357 ? -9.914 -37.281 -5.461 1 96.75 357 ASP B N 1
ATOM 6197 C CA . ASP B 1 357 ? -10.961 -36.469 -4.836 1 96.75 357 ASP B CA 1
ATOM 6198 C C . ASP B 1 357 ? -10.422 -35.125 -4.402 1 96.75 357 ASP B C 1
ATOM 6200 O O . ASP B 1 357 ? -9.211 -34.906 -4.375 1 96.75 357 ASP B O 1
ATOM 6204 N N . LYS B 1 358 ? -11.352 -34.188 -4.066 1 97.25 358 LYS B N 1
ATOM 6205 C CA . LYS B 1 358 ? -10.969 -32.812 -3.783 1 97.25 358 LYS B CA 1
ATOM 6206 C C . LYS B 1 358 ? -10.211 -32.719 -2.465 1 97.25 358 LYS B C 1
ATOM 6208 O O . LYS B 1 358 ? -9.523 -31.719 -2.209 1 97.25 358 LYS B O 1
ATOM 6213 N N . HIS B 1 359 ? -10.203 -33.688 -1.574 1 97.25 359 HIS B N 1
ATOM 6214 C CA . HIS B 1 359 ? -9.562 -33.656 -0.267 1 97.25 359 HIS B CA 1
ATOM 6215 C C . HIS B 1 359 ? -8.172 -34.281 -0.31 1 97.25 359 HIS B C 1
ATOM 6217 O O . HIS B 1 359 ? -7.43 -34.219 0.675 1 97.25 359 HIS B O 1
ATOM 6223 N N . HIS B 1 360 ? -7.863 -34.875 -1.426 1 97.38 360 HIS B N 1
ATOM 6224 C CA . HIS B 1 360 ? -6.559 -35.531 -1.553 1 97.38 360 HIS B CA 1
ATOM 6225 C C . HIS B 1 360 ? -5.43 -34.531 -1.305 1 97.38 360 HIS B C 1
ATOM 6227 O O . HIS B 1 360 ? -5.5 -33.375 -1.747 1 97.38 360 HIS B O 1
ATOM 6233 N N . PRO B 1 361 ? -4.332 -34.938 -0.688 1 97.88 361 PRO B N 1
ATOM 6234 C CA . PRO B 1 361 ? -3.238 -34 -0.367 1 97.88 361 PRO B CA 1
ATOM 6235 C C . PRO B 1 361 ? -2.637 -33.344 -1.607 1 97.88 361 PRO B C 1
ATOM 6237 O O . PRO B 1 361 ? -2.277 -32.188 -1.575 1 97.88 361 PRO B O 1
ATOM 6240 N N . PHE B 1 362 ? -2.586 -34.031 -2.703 1 98.38 362 PHE B N 1
ATOM 6241 C CA . PHE B 1 362 ? -2.043 -33.469 -3.926 1 98.38 362 PHE B CA 1
ATOM 6242 C C . PHE B 1 362 ? -2.914 -32.312 -4.41 1 98.38 362 PHE B C 1
ATOM 6244 O O . PHE B 1 362 ? -2.451 -31.438 -5.164 1 98.38 362 PHE B O 1
ATOM 6251 N N . ALA B 1 363 ? -4.195 -32.312 -3.998 1 98.19 363 ALA B N 1
ATOM 6252 C CA . ALA B 1 363 ? -5.113 -31.25 -4.41 1 98.19 363 ALA B CA 1
ATOM 6253 C C . ALA B 1 363 ? -5.098 -30.094 -3.418 1 98.19 363 ALA B C 1
ATOM 6255 O O . ALA B 1 363 ? -5.238 -28.938 -3.807 1 98.19 363 ALA B O 1
ATOM 6256 N N . THR B 1 364 ? -4.848 -30.359 -2.141 1 97.56 364 THR B N 1
ATOM 6257 C CA . THR B 1 364 ? -5.074 -29.359 -1.108 1 97.56 364 THR B CA 1
ATOM 6258 C C . THR B 1 364 ? -3.762 -28.688 -0.7 1 97.56 364 THR B C 1
ATOM 6260 O O . THR B 1 364 ? -3.764 -27.625 -0.09 1 97.56 364 THR B O 1
ATOM 6263 N N . ILE B 1 365 ? -2.627 -29.312 -1.021 1 97.12 365 ILE B N 1
ATOM 6264 C CA . ILE B 1 365 ? -1.327 -28.797 -0.6 1 97.12 365 ILE B CA 1
ATOM 6265 C C . ILE B 1 365 ? -0.561 -28.266 -1.812 1 97.12 365 ILE B C 1
ATOM 6267 O O . ILE B 1 365 ? -0.514 -28.922 -2.855 1 97.12 365 ILE B O 1
ATOM 6271 N N . GLU B 1 366 ? -0.026 -27.078 -1.743 1 96.75 366 GLU B N 1
ATOM 6272 C CA . GLU B 1 366 ? 0.875 -26.562 -2.773 1 96.75 366 GLU B CA 1
ATOM 6273 C C . GLU B 1 366 ? 2.191 -27.344 -2.783 1 96.75 366 GLU B C 1
ATOM 6275 O O . GLU B 1 366 ? 3.094 -27.047 -1.998 1 96.75 366 GLU B O 1
ATOM 6280 N N . MET B 1 367 ? 2.346 -28.203 -3.748 1 97.31 367 MET B N 1
ATOM 6281 C CA . MET B 1 367 ? 3.477 -29.125 -3.746 1 97.31 367 MET B CA 1
ATOM 6282 C C . MET B 1 367 ? 4.699 -28.5 -4.395 1 97.31 36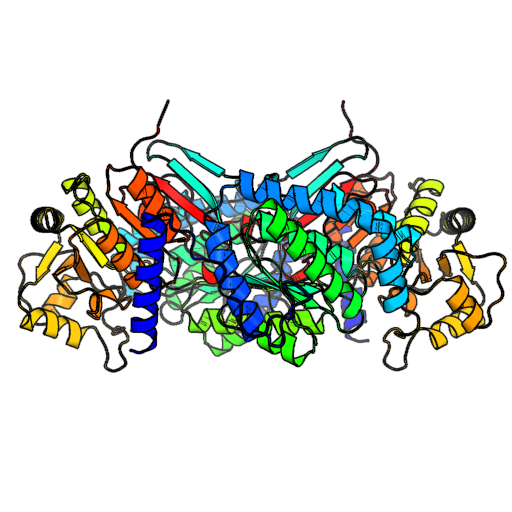7 MET B C 1
ATOM 6284 O O . MET B 1 367 ? 5.836 -28.875 -4.098 1 97.31 367 MET B O 1
ATOM 6288 N N . LEU B 1 368 ? 4.516 -27.578 -5.352 1 97.75 368 LEU B N 1
ATOM 6289 C CA . LEU B 1 368 ? 5.57 -27 -6.176 1 97.75 368 LEU B CA 1
ATOM 6290 C C . LEU B 1 368 ? 6.34 -28.094 -6.918 1 97.75 368 LEU B C 1
ATOM 6292 O O . LEU B 1 368 ? 7.57 -28.062 -6.957 1 97.75 368 LEU B O 1
ATOM 6296 N N . MET B 1 369 ? 5.613 -29.078 -7.406 1 98.69 369 MET B N 1
ATOM 6297 C CA . MET B 1 369 ? 6.086 -30.203 -8.203 1 98.69 369 MET B CA 1
ATOM 6298 C C . MET B 1 369 ? 5.203 -30.422 -9.43 1 98.69 369 MET B C 1
ATOM 6300 O O . MET B 1 369 ? 4.039 -30.016 -9.438 1 98.69 369 MET B O 1
ATOM 6304 N N . PRO B 1 370 ? 5.758 -30.938 -10.477 1 98.75 370 PRO B N 1
ATOM 6305 C CA . PRO B 1 370 ? 4.938 -31.203 -11.664 1 98.75 370 PRO B CA 1
ATOM 6306 C C . PRO B 1 370 ? 4 -32.406 -11.477 1 98.75 370 PRO B C 1
ATOM 6308 O O . PRO B 1 370 ? 4.062 -33.375 -12.25 1 98.75 370 PRO B O 1
ATOM 6311 N N . ILE B 1 371 ? 3.203 -32.344 -10.43 1 98.88 371 ILE B N 1
ATOM 6312 C CA . ILE B 1 371 ? 2.145 -33.312 -10.078 1 98.88 371 ILE B CA 1
ATOM 6313 C C . ILE B 1 371 ? 0.804 -32.562 -10.031 1 98.88 371 ILE B C 1
ATOM 6315 O O . ILE B 1 371 ? 0.611 -31.672 -9.211 1 98.88 371 ILE B O 1
ATOM 6319 N N . LEU B 1 372 ? -0.106 -32.969 -10.891 1 98.88 372 LEU B N 1
ATOM 6320 C CA . LEU B 1 372 ? -1.334 -32.219 -11.078 1 98.88 372 LEU B CA 1
ATOM 6321 C C . LEU B 1 372 ? -2.561 -33.094 -10.891 1 98.88 372 LEU B C 1
ATOM 6323 O O . LEU B 1 372 ? -2.924 -33.875 -11.789 1 98.88 372 LEU B O 1
ATOM 6327 N N . PRO B 1 373 ? -3.209 -32.969 -9.75 1 98.88 373 PRO B N 1
ATOM 6328 C CA . PRO B 1 373 ? -4.449 -33.719 -9.531 1 98.88 373 PRO B CA 1
ATOM 6329 C C . PRO B 1 373 ? -5.613 -33.188 -10.359 1 98.88 373 PRO B C 1
ATOM 6331 O O . PRO B 1 373 ? -5.707 -31.969 -10.594 1 98.88 373 PRO B O 1
ATOM 6334 N N . ILE B 1 374 ? -6.449 -34.094 -10.781 1 98.94 374 ILE B N 1
ATOM 6335 C CA . ILE B 1 374 ? -7.668 -33.75 -11.523 1 98.94 374 ILE B CA 1
ATOM 6336 C C . ILE B 1 374 ? -8.891 -34.188 -10.711 1 98.94 374 ILE B C 1
ATOM 6338 O O . ILE B 1 374 ? -9.07 -35.375 -10.43 1 98.94 374 ILE B O 1
ATOM 6342 N N . VAL B 1 375 ? -9.664 -33.25 -10.359 1 98.88 375 VAL B N 1
ATOM 6343 C CA . VAL B 1 375 ? -10.891 -33.469 -9.602 1 98.88 375 VAL B CA 1
ATOM 6344 C C . VAL B 1 375 ? -12.102 -33.375 -10.531 1 98.88 375 VAL B C 1
ATOM 6346 O O . VAL B 1 375 ? -12.305 -32.344 -11.18 1 98.88 375 VAL B O 1
ATOM 6349 N N . THR B 1 376 ? -12.891 -34.438 -10.539 1 98.75 376 THR B N 1
ATOM 6350 C CA . THR B 1 376 ? -14.078 -34.5 -11.391 1 98.75 376 THR B CA 1
ATOM 6351 C C . THR B 1 376 ? -15.297 -33.938 -10.641 1 98.75 376 THR B C 1
ATOM 6353 O O . THR B 1 376 ? -15.516 -34.281 -9.477 1 98.75 376 THR B O 1
ATOM 6356 N N . VAL B 1 377 ? -16.062 -33.125 -11.32 1 98.5 377 VAL B N 1
ATOM 6357 C CA . VAL B 1 377 ? -17.266 -32.531 -10.734 1 98.5 377 VAL B CA 1
ATOM 6358 C C . VAL B 1 377 ? -18.438 -32.719 -11.695 1 98.5 377 VAL B C 1
ATOM 6360 O O . VAL B 1 377 ? -18.25 -33.031 -12.867 1 98.5 377 VAL B O 1
ATOM 6363 N N . ASP B 1 378 ? -19.656 -32.406 -11.242 1 97.5 378 ASP B N 1
ATOM 6364 C CA . ASP B 1 378 ? -20.828 -32.781 -12.023 1 97.5 378 ASP B CA 1
ATOM 6365 C C . ASP B 1 378 ? -21.5 -31.562 -12.641 1 97.5 378 ASP B C 1
ATOM 6367 O O . ASP B 1 378 ? -22.312 -31.688 -13.562 1 97.5 378 ASP B O 1
ATOM 6371 N N . SER B 1 379 ? -21.25 -30.391 -12.094 1 96.88 379 SER B N 1
ATOM 6372 C CA . SER B 1 379 ? -21.859 -29.156 -12.562 1 96.88 379 SER B CA 1
ATOM 6373 C C . SER B 1 379 ? -20.938 -27.969 -12.367 1 96.88 379 SER B C 1
ATOM 6375 O O . SER B 1 379 ? -19.891 -28.078 -11.727 1 96.88 379 SER B O 1
ATOM 6377 N N . PHE B 1 380 ? -21.375 -26.891 -13.047 1 96.75 380 PHE B N 1
ATOM 6378 C CA . PHE B 1 380 ? -20.609 -25.672 -12.867 1 96.75 380 PHE B CA 1
ATOM 6379 C C . PHE B 1 380 ? -20.578 -25.266 -11.391 1 96.75 380 PHE B C 1
ATOM 6381 O O . PHE B 1 380 ? -19.531 -24.875 -10.875 1 96.75 380 PHE B O 1
ATOM 6388 N N . GLU B 1 381 ? -21.719 -25.344 -10.688 1 95.56 381 GLU B N 1
ATOM 6389 C CA . GLU B 1 381 ? -21.812 -24.953 -9.281 1 95.56 381 GLU B CA 1
ATOM 6390 C C . GLU B 1 381 ? -20.891 -25.781 -8.406 1 95.56 381 GLU B C 1
ATOM 6392 O O . GLU B 1 381 ? -20.188 -25.25 -7.547 1 95.56 381 GLU B O 1
ATOM 6397 N N . ASP B 1 382 ? -20.906 -27.031 -8.719 1 96.19 382 ASP B N 1
ATOM 6398 C CA . ASP B 1 382 ? -20.031 -27.938 -7.988 1 96.19 382 ASP B CA 1
ATOM 6399 C C . ASP B 1 382 ? -18.562 -27.625 -8.281 1 96.19 382 ASP B C 1
ATOM 6401 O O . ASP B 1 382 ? -17.719 -27.672 -7.387 1 96.19 382 ASP B O 1
ATOM 6405 N N . GLY B 1 383 ? -18.266 -27.344 -9.523 1 98 383 GLY B N 1
ATOM 6406 C CA . GLY B 1 383 ? -16.922 -27 -9.922 1 98 383 GLY B CA 1
ATOM 6407 C C . GLY B 1 383 ? -16.422 -25.719 -9.281 1 98 383 GLY B C 1
ATOM 6408 O O . GLY B 1 383 ? -15.281 -25.656 -8.797 1 98 383 GLY B O 1
ATOM 6409 N N . LEU B 1 384 ? -17.266 -24.703 -9.281 1 96.94 384 LEU B N 1
ATOM 6410 C CA . LEU B 1 384 ? -16.922 -23.438 -8.641 1 96.94 384 LEU B CA 1
ATOM 6411 C C . LEU B 1 384 ? -16.656 -23.625 -7.152 1 96.94 384 LEU B C 1
ATOM 6413 O O . LEU B 1 384 ? -15.664 -23.125 -6.625 1 96.94 384 LEU B O 1
ATOM 6417 N N . ALA B 1 385 ? -17.469 -24.375 -6.484 1 96.62 385 ALA B N 1
ATOM 6418 C CA . ALA B 1 385 ? -17.297 -24.656 -5.062 1 96.62 385 ALA B CA 1
ATOM 6419 C C . ALA B 1 385 ? -15.984 -25.406 -4.812 1 96.62 385 ALA B C 1
ATOM 6421 O O . ALA B 1 385 ? -15.273 -25.125 -3.846 1 96.62 385 ALA B O 1
ATOM 6422 N N . THR B 1 386 ? -15.719 -26.375 -5.648 1 97.94 386 THR B N 1
ATOM 6423 C CA . THR B 1 386 ? -14.5 -27.156 -5.52 1 97.94 386 THR B CA 1
ATOM 6424 C C . THR B 1 386 ? -13.266 -26.281 -5.738 1 97.94 386 THR B C 1
ATOM 6426 O O . THR B 1 386 ? -12.289 -26.375 -4.984 1 97.94 386 THR B O 1
ATOM 6429 N N . ALA B 1 387 ? -13.305 -25.453 -6.754 1 98.38 387 ALA B N 1
ATOM 6430 C CA . ALA B 1 387 ? -12.195 -24.547 -7.031 1 98.38 387 ALA B CA 1
ATOM 6431 C C . ALA B 1 387 ? -11.945 -23.609 -5.852 1 98.38 387 ALA B C 1
ATOM 6433 O O . ALA B 1 387 ? -10.797 -23.375 -5.477 1 98.38 387 ALA B O 1
ATOM 6434 N N . LEU B 1 388 ? -13.016 -23.062 -5.281 1 96.75 388 LEU B N 1
ATOM 6435 C CA . LEU B 1 388 ? -12.906 -22.188 -4.113 1 96.75 388 LEU B CA 1
ATOM 6436 C C . LEU B 1 388 ? -12.281 -22.938 -2.939 1 96.75 388 LEU B C 1
ATOM 6438 O O . LEU B 1 388 ? -11.438 -22.391 -2.227 1 96.75 388 LEU B O 1
ATOM 6442 N N . PHE B 1 389 ? -12.719 -24.172 -2.766 1 97.06 389 PHE B N 1
ATOM 6443 C CA . PHE B 1 389 ? -12.188 -25 -1.688 1 97.06 389 PHE B CA 1
ATOM 6444 C C . PHE B 1 389 ? -10.688 -25.219 -1.861 1 97.06 389 PHE B C 1
ATOM 6446 O O . PHE B 1 389 ? -9.922 -25.094 -0.906 1 97.06 389 PHE B O 1
ATOM 6453 N N . LEU B 1 390 ? -10.281 -25.516 -3.029 1 98.12 390 LEU B N 1
ATOM 6454 C CA . LEU B 1 390 ? -8.891 -25.844 -3.32 1 98.12 390 LEU B CA 1
ATOM 6455 C C . LEU B 1 390 ? -8.016 -24.594 -3.223 1 98.12 390 LEU B C 1
ATOM 6457 O O . LEU B 1 390 ? -6.867 -24.672 -2.773 1 98.12 390 LEU B O 1
ATOM 6461 N N . GLU B 1 391 ? -8.531 -23.484 -3.68 1 97.12 391 GLU B N 1
ATOM 6462 C CA . GLU B 1 391 ? -7.809 -22.219 -3.6 1 97.12 391 GLU B CA 1
ATOM 6463 C C . GLU B 1 391 ? -7.602 -21.797 -2.148 1 97.12 391 GLU B C 1
ATOM 6465 O O . GLU B 1 391 ? -6.652 -21.078 -1.838 1 97.12 391 GLU B O 1
ATOM 6470 N N . ALA B 1 392 ? -8.43 -22.172 -1.275 1 94.88 392 ALA B N 1
ATOM 6471 C CA . ALA B 1 392 ? -8.273 -22.125 0.177 1 94.88 392 ALA B CA 1
ATOM 6472 C C . ALA B 1 392 ? -8.266 -20.703 0.692 1 94.88 392 ALA B C 1
ATOM 6474 O O . ALA B 1 392 ? -7.605 -20.391 1.689 1 94.88 392 ALA B O 1
ATOM 6475 N N . GLY B 1 393 ? -8.867 -19.766 0.001 1 92.75 393 GLY B N 1
ATOM 6476 C CA . GLY B 1 393 ? -8.961 -18.391 0.47 1 92.75 393 GLY B CA 1
ATOM 6477 C C . GLY B 1 393 ? -7.648 -17.641 0.379 1 92.75 393 GLY B C 1
ATOM 6478 O O . GLY B 1 393 ? -7.477 -16.594 1.021 1 92.75 393 GLY B O 1
ATOM 6479 N N . LEU B 1 394 ? -6.742 -18.062 -0.421 1 95 394 LEU B N 1
ATOM 6480 C CA . LEU B 1 394 ? -5.43 -17.438 -0.557 1 95 394 LEU B CA 1
ATOM 6481 C C . LEU B 1 394 ? -5.477 -16.281 -1.548 1 95 394 LEU B C 1
ATOM 6483 O O . LEU B 1 394 ? -4.621 -15.398 -1.515 1 95 394 LEU B O 1
ATOM 6487 N N . HIS B 1 395 ? -6.367 -16.344 -2.531 1 96.25 395 HIS B N 1
ATOM 6488 C CA . HIS B 1 395 ? -6.691 -15.266 -3.467 1 96.25 395 HIS B CA 1
ATOM 6489 C C . HIS B 1 395 ? -5.52 -14.984 -4.402 1 96.25 395 HIS B C 1
ATOM 6491 O O . HIS B 1 395 ? -5.34 -13.844 -4.848 1 96.25 395 HIS B O 1
ATOM 6497 N N . HIS B 1 396 ? -4.688 -15.961 -4.656 1 97.25 396 HIS B N 1
ATOM 6498 C CA . HIS B 1 396 ? -3.465 -15.719 -5.414 1 97.25 396 HIS B CA 1
ATOM 6499 C C . HIS B 1 396 ? -3.729 -15.766 -6.914 1 97.25 396 HIS B C 1
ATOM 6501 O O . HIS B 1 396 ? -3.549 -14.766 -7.613 1 97.25 396 HIS B O 1
ATOM 6507 N N . THR B 1 397 ? -4.129 -16.938 -7.434 1 98.44 397 THR B N 1
ATOM 6508 C CA . THR B 1 397 ? -4.293 -17.156 -8.867 1 98.44 397 THR B CA 1
ATOM 6509 C C . THR B 1 397 ? -5.344 -18.219 -9.141 1 98.44 397 THR B C 1
ATOM 6511 O O . THR B 1 397 ? -5.457 -19.188 -8.391 1 98.44 397 THR B O 1
ATOM 6514 N N . ALA B 1 398 ? -6.09 -18.031 -10.172 1 98.56 398 ALA B N 1
ATOM 6515 C CA . ALA B 1 398 ? -6.98 -19.047 -10.703 1 98.56 398 ALA B CA 1
ATOM 6516 C C . ALA B 1 398 ? -7.133 -18.922 -12.211 1 98.56 398 ALA B C 1
ATOM 6518 O O . ALA B 1 398 ? -6.926 -17.844 -12.773 1 98.56 398 ALA B O 1
ATOM 6519 N N . THR B 1 399 ? -7.414 -20.016 -12.859 1 98.69 399 THR B N 1
ATOM 6520 C CA . THR B 1 399 ? -7.695 -20.016 -14.297 1 98.69 399 THR B CA 1
ATOM 6521 C C . THR B 1 399 ? -8.992 -20.75 -14.594 1 98.69 399 THR B C 1
ATOM 6523 O O . THR B 1 399 ? -9.422 -21.609 -13.812 1 98.69 399 THR B O 1
ATOM 6526 N N . MET B 1 400 ? -9.594 -20.375 -15.672 1 98.62 400 MET B N 1
ATOM 6527 C CA . MET B 1 400 ? -10.797 -21.062 -16.141 1 98.62 400 MET B CA 1
ATOM 6528 C C . MET B 1 400 ? -10.82 -21.156 -17.656 1 98.62 400 MET B C 1
ATOM 6530 O O . MET B 1 400 ? -10.422 -20.203 -18.344 1 98.62 400 MET B O 1
ATOM 6534 N N . HIS B 1 401 ? -11.188 -22.266 -18.125 1 98.62 401 HIS B N 1
ATOM 6535 C CA . HIS B 1 401 ? -11.438 -22.5 -19.547 1 98.62 401 HIS B CA 1
ATOM 6536 C C . HIS B 1 401 ? -12.922 -22.75 -19.812 1 98.62 401 HIS B C 1
ATOM 6538 O O . HIS B 1 401 ? -13.492 -23.719 -19.312 1 98.62 401 HIS B O 1
ATOM 6544 N N . SER B 1 402 ? -13.523 -21.875 -20.484 1 97.94 402 SER B N 1
ATOM 6545 C CA . SER B 1 402 ? -14.953 -21.891 -20.766 1 97.94 402 SER B CA 1
ATOM 6546 C C . SER B 1 402 ? -15.297 -20.969 -21.938 1 97.94 402 SER B C 1
ATOM 6548 O O . SER B 1 402 ? -14.633 -19.953 -22.141 1 97.94 402 SER B O 1
ATOM 6550 N N . LEU B 1 403 ? -16.328 -21.344 -22.688 1 96.19 403 LEU B N 1
ATOM 6551 C CA . LEU B 1 403 ? -16.875 -20.438 -23.688 1 96.19 403 LEU B CA 1
ATOM 6552 C C . LEU B 1 403 ? -18.094 -19.703 -23.156 1 96.19 403 LEU B C 1
ATOM 6554 O O . LEU B 1 403 ? -18.688 -18.875 -23.844 1 96.19 403 LEU B O 1
ATOM 6558 N N . ASN B 1 404 ? -18.5 -20.016 -21.938 1 96.12 404 ASN B N 1
ATOM 6559 C CA . ASN B 1 404 ? -19.609 -19.328 -21.266 1 96.12 404 ASN B CA 1
ATOM 6560 C C . ASN B 1 404 ? -19.125 -18.094 -20.516 1 96.12 404 ASN B C 1
ATOM 6562 O O . ASN B 1 404 ? -18.547 -18.203 -19.438 1 96.12 404 ASN B O 1
ATOM 6566 N N . MET B 1 405 ? -19.484 -16.984 -21.031 1 92.06 405 MET B N 1
ATOM 6567 C CA . MET B 1 405 ? -19 -15.711 -20.484 1 92.06 405 MET B CA 1
ATOM 6568 C C . MET B 1 405 ? -19.547 -15.484 -19.078 1 92.06 405 MET B C 1
ATOM 6570 O O . MET B 1 405 ? -18.844 -14.938 -18.219 1 92.06 405 MET B O 1
ATOM 6574 N N . GLU B 1 406 ? -20.719 -15.812 -18.844 1 94 406 GLU B N 1
ATOM 6575 C CA . GLU B 1 406 ? -21.328 -15.633 -17.531 1 94 406 GLU B CA 1
ATOM 6576 C C . GLU B 1 406 ? -20.578 -16.453 -16.469 1 94 406 GLU B C 1
ATOM 6578 O O . GLU B 1 406 ? -20.344 -15.961 -15.359 1 94 406 GLU B O 1
ATOM 6583 N N . ARG B 1 407 ? -20.203 -17.672 -16.828 1 95.56 407 ARG B N 1
ATOM 6584 C CA . ARG B 1 407 ? -19.484 -18.547 -15.906 1 95.56 407 ARG B CA 1
ATOM 6585 C C . ARG B 1 407 ? -18.078 -18.016 -15.633 1 95.56 407 ARG B C 1
ATOM 6587 O O . ARG B 1 407 ? -17.609 -18.062 -14.5 1 95.56 407 ARG B O 1
ATOM 6594 N N . LEU B 1 408 ? -17.422 -17.516 -16.703 1 95.44 408 LEU B N 1
ATOM 6595 C CA . LEU B 1 408 ? -16.109 -16.906 -16.531 1 95.44 408 LEU B CA 1
ATOM 6596 C C . LEU B 1 408 ? -16.172 -15.75 -15.547 1 95.44 408 LEU B C 1
ATOM 6598 O O . LEU B 1 408 ? -15.328 -15.656 -14.648 1 95.44 408 LEU B O 1
ATOM 6602 N N . ASN B 1 409 ? -17.141 -14.945 -15.688 1 92.5 409 ASN B N 1
ATOM 6603 C CA . ASN B 1 409 ? -17.297 -13.781 -14.82 1 92.5 409 ASN B CA 1
ATOM 6604 C C . ASN B 1 409 ? -17.625 -14.188 -13.391 1 92.5 409 ASN B C 1
ATOM 6606 O O . ASN B 1 409 ? -17.109 -13.609 -12.438 1 92.5 409 ASN B O 1
ATOM 6610 N N . LYS B 1 410 ? -18.516 -15.117 -13.273 1 93 410 LYS B N 1
ATOM 6611 C CA . LYS B 1 410 ? -18.922 -15.586 -11.945 1 93 410 LYS B CA 1
ATOM 6612 C C . LYS B 1 410 ? -17.719 -16.141 -11.172 1 93 410 LYS B C 1
ATOM 6614 O O . LYS B 1 410 ? -17.547 -15.828 -9.992 1 93 410 LYS B O 1
ATOM 6619 N N . MET B 1 411 ? -16.922 -16.891 -11.789 1 95.25 411 MET B N 1
ATOM 6620 C CA . MET B 1 411 ? -15.766 -17.453 -11.102 1 95.25 411 MET B CA 1
ATOM 6621 C C . MET B 1 411 ? -14.742 -16.375 -10.766 1 95.25 411 MET B C 1
ATOM 6623 O O . MET B 1 411 ? -14.188 -16.359 -9.664 1 95.25 411 MET B O 1
ATOM 6627 N N . ALA B 1 412 ? -14.477 -15.555 -11.75 1 94.75 412 ALA B N 1
ATOM 6628 C CA . ALA B 1 412 ? -13.523 -14.477 -11.5 1 94.75 412 ALA B CA 1
ATOM 6629 C C . ALA B 1 412 ? -13.922 -13.656 -10.281 1 94.75 412 ALA B C 1
ATOM 6631 O O . ALA B 1 412 ? -13.086 -13.336 -9.438 1 94.75 412 ALA B O 1
ATOM 6632 N N . ARG B 1 413 ? -15.148 -13.352 -10.172 1 92.06 413 ARG B N 1
ATOM 6633 C CA . ARG B 1 413 ? -15.664 -12.562 -9.062 1 92.06 413 ARG B CA 1
ATOM 6634 C C . ARG B 1 413 ? -15.57 -13.336 -7.746 1 92.06 413 ARG B C 1
ATOM 6636 O O . ARG B 1 413 ? -15.188 -12.773 -6.719 1 92.06 413 ARG B O 1
ATOM 6643 N N . ALA B 1 414 ? -15.891 -14.562 -7.809 1 91.94 414 ALA B N 1
ATOM 6644 C CA . ALA B 1 414 ? -15.938 -15.383 -6.602 1 91.94 414 ALA B CA 1
ATOM 6645 C C . ALA B 1 414 ? -14.531 -15.664 -6.078 1 91.94 414 ALA B C 1
ATOM 6647 O O . ALA B 1 414 ? -14.305 -15.664 -4.863 1 91.94 414 ALA B O 1
ATOM 6648 N N . MET B 1 415 ? -13.617 -15.898 -6.953 1 94.94 415 MET B N 1
ATOM 6649 C CA . MET B 1 415 ? -12.266 -16.312 -6.566 1 94.94 415 MET B CA 1
ATOM 6650 C C . MET B 1 415 ? -11.508 -15.141 -5.934 1 94.94 415 MET B C 1
ATOM 6652 O O . MET B 1 415 ? -10.703 -15.344 -5.023 1 94.94 415 MET B O 1
ATOM 6656 N N . LYS B 1 416 ? -11.75 -13.922 -6.438 1 94.75 416 LYS B N 1
ATOM 6657 C CA . LYS B 1 416 ? -11.133 -12.703 -5.926 1 94.75 416 LYS B CA 1
ATOM 6658 C C . LYS B 1 416 ? -9.609 -12.805 -5.938 1 94.75 416 LYS B C 1
ATOM 6660 O O . LYS B 1 416 ? -8.938 -12.328 -5.02 1 94.75 416 LYS B O 1
ATOM 6665 N N . THR B 1 417 ? -9.047 -13.453 -6.902 1 97.62 417 THR B N 1
ATOM 6666 C CA . THR B 1 417 ? -7.605 -13.68 -6.934 1 97.62 417 THR B CA 1
ATOM 6667 C C . THR B 1 417 ? -6.879 -12.453 -7.48 1 97.62 417 THR B C 1
ATOM 6669 O O . THR B 1 417 ? -7.465 -11.656 -8.219 1 97.62 417 THR B O 1
ATOM 6672 N N . SER B 1 418 ? -5.617 -12.297 -7.125 1 97.81 418 SER B N 1
ATOM 6673 C CA . SER B 1 418 ? -4.754 -11.266 -7.688 1 97.81 418 SER B CA 1
ATOM 6674 C C . SER B 1 418 ? -4.609 -11.43 -9.195 1 97.81 418 SER B C 1
ATOM 6676 O O . SER B 1 418 ? -4.5 -10.438 -9.93 1 97.81 418 SER B O 1
ATOM 6678 N N . ILE B 1 419 ? -4.621 -12.711 -9.625 1 98 419 ILE B N 1
ATOM 6679 C CA . ILE B 1 419 ? -4.531 -13.016 -11.047 1 98 419 ILE B CA 1
ATOM 6680 C C . ILE B 1 419 ? -5.621 -14.008 -11.43 1 98 419 ILE B C 1
ATOM 6682 O O . ILE B 1 419 ? -5.773 -15.055 -10.789 1 98 419 ILE B O 1
ATOM 6686 N N . PHE B 1 420 ? -6.398 -13.688 -12.344 1 98.06 420 PHE B N 1
ATOM 6687 C CA . PHE B 1 420 ? -7.363 -14.594 -12.953 1 98.06 420 PHE B CA 1
ATOM 6688 C C . PHE B 1 420 ? -7.168 -14.664 -14.461 1 98.06 420 PHE B C 1
ATOM 6690 O O . PHE B 1 420 ? -7.188 -13.633 -15.141 1 98.06 420 PHE B O 1
ATOM 6697 N N . VAL B 1 421 ? -7 -15.828 -15.008 1 98.06 421 VAL B N 1
ATOM 6698 C CA . VAL B 1 421 ? -6.766 -15.992 -16.438 1 98.06 421 VAL B CA 1
ATOM 6699 C C . VAL B 1 421 ? -7.934 -16.734 -17.078 1 98.06 421 VAL B C 1
ATOM 6701 O O . VAL B 1 421 ? -8.312 -17.812 -16.609 1 98.06 421 VAL B O 1
ATOM 6704 N N . LYS B 1 422 ? -8.461 -16.188 -18.078 1 96.81 422 LYS B N 1
ATOM 6705 C CA . LYS B 1 422 ? -9.547 -16.797 -18.859 1 96.81 422 LYS B CA 1
ATOM 6706 C C . LYS B 1 422 ? -9.016 -17.391 -20.156 1 96.81 422 LYS B C 1
ATOM 6708 O O . LYS B 1 422 ? -8.422 -16.688 -20.969 1 96.81 422 LYS B O 1
ATOM 6713 N N . ASN B 1 423 ? -9.172 -18.719 -20.281 1 96.75 423 ASN B N 1
ATOM 6714 C CA . ASN B 1 423 ? -8.883 -19.453 -21.5 1 96.75 423 ASN B CA 1
ATOM 6715 C C . ASN B 1 423 ? -7.41 -19.359 -21.891 1 96.75 423 ASN B C 1
ATOM 6717 O O . ASN B 1 423 ? -7.082 -19.078 -23.047 1 96.75 423 ASN B O 1
ATOM 6721 N N . GLY B 1 424 ? -6.539 -19.516 -20.969 1 96.94 424 GLY B N 1
ATOM 6722 C CA . GLY B 1 424 ? -5.102 -19.531 -21.156 1 96.94 424 GLY B CA 1
ATOM 6723 C C . GLY B 1 424 ? -4.34 -20.141 -20 1 96.94 424 GLY B C 1
ATOM 6724 O O . GLY B 1 424 ? -4.918 -20.422 -18.953 1 96.94 424 GLY B O 1
ATOM 6725 N N . PRO B 1 425 ? -3.08 -20.391 -20.281 1 98.06 425 PRO B N 1
ATOM 6726 C CA . PRO B 1 425 ? -2.244 -20.844 -19.172 1 98.06 425 PRO B CA 1
ATOM 6727 C C . PRO B 1 425 ? -2.031 -19.766 -18.109 1 98.06 425 PRO B C 1
ATOM 6729 O O . PRO B 1 425 ? -2.098 -18.578 -18.422 1 98.06 425 PRO B O 1
ATOM 6732 N N . SER B 1 426 ? -1.784 -20.219 -16.906 1 97.75 426 SER B N 1
ATOM 6733 C CA . SER B 1 426 ? -1.635 -19.297 -15.781 1 97.75 426 SER B CA 1
ATOM 6734 C C . SER B 1 426 ? -0.572 -18.25 -16.062 1 97.75 426 SER B C 1
ATOM 6736 O O . SER B 1 426 ? -0.715 -17.094 -15.664 1 97.75 426 SER B O 1
ATOM 6738 N N . PHE B 1 427 ? 0.548 -18.594 -16.766 1 97.44 427 PHE B N 1
ATOM 6739 C CA . PHE B 1 427 ? 1.662 -17.656 -16.953 1 97.44 427 PHE B CA 1
ATOM 6740 C C . PHE B 1 427 ? 1.278 -16.531 -17.891 1 97.44 427 PHE B C 1
ATOM 6742 O O . PHE B 1 427 ? 1.981 -15.516 -17.969 1 97.44 427 PHE B O 1
ATOM 6749 N N . ALA B 1 428 ? 0.12 -16.656 -18.594 1 96 428 ALA B N 1
ATOM 6750 C CA . ALA B 1 428 ? -0.409 -15.508 -19.328 1 96 428 ALA B CA 1
ATOM 6751 C C . ALA B 1 428 ? -0.722 -14.344 -18.406 1 96 428 ALA B C 1
ATOM 6753 O O . ALA B 1 428 ? -0.628 -13.18 -18.797 1 96 428 ALA B O 1
ATOM 6754 N N . GLY B 1 429 ? -1.004 -14.68 -17.188 1 95.94 429 GLY B N 1
ATOM 6755 C CA . GLY B 1 429 ? -1.27 -13.68 -16.172 1 95.94 429 GLY B CA 1
ATOM 6756 C C . GLY B 1 429 ? -0.04 -12.875 -15.797 1 95.94 429 GLY B C 1
ATOM 6757 O O . GLY B 1 429 ? -0.15 -11.828 -15.164 1 95.94 429 GLY B O 1
ATOM 6758 N N . LEU B 1 430 ? 1.11 -13.297 -16.203 1 95.75 430 LEU B N 1
ATOM 6759 C CA . LEU B 1 430 ? 2.357 -12.578 -15.969 1 95.75 430 LEU B CA 1
ATOM 6760 C C . LEU B 1 430 ? 2.861 -11.93 -17.25 1 95.75 430 LEU B C 1
ATOM 6762 O O . LEU B 1 430 ? 3.99 -11.438 -17.297 1 95.75 430 LEU B O 1
ATOM 6766 N N . GLY B 1 431 ? 2.072 -12.062 -18.297 1 94 431 GLY B N 1
ATOM 6767 C CA . GLY B 1 431 ? 2.416 -11.391 -19.531 1 94 431 GLY B CA 1
ATOM 6768 C C . GLY B 1 431 ? 3.129 -12.305 -20.516 1 94 431 GLY B C 1
ATOM 6769 O O . GLY B 1 431 ? 3.518 -11.859 -21.609 1 94 431 GLY B O 1
ATOM 6770 N N . TYR B 1 432 ? 3.395 -13.516 -20.172 1 95 432 TYR B N 1
ATOM 6771 C CA . TYR B 1 432 ? 3.953 -14.461 -21.141 1 95 432 TYR B CA 1
ATOM 6772 C C . TYR B 1 432 ? 2.859 -15.047 -22.016 1 95 432 TYR B C 1
ATOM 6774 O O . TYR B 1 432 ? 2.004 -15.797 -21.547 1 95 432 TYR B O 1
ATOM 6782 N N . ASN B 1 433 ? 2.855 -14.688 -23.234 1 91.12 433 ASN B N 1
ATOM 6783 C CA . ASN B 1 433 ? 1.792 -15.023 -24.172 1 91.12 433 ASN B CA 1
ATOM 6784 C C . ASN B 1 433 ? 0.455 -14.43 -23.734 1 91.12 433 ASN B C 1
ATOM 6786 O O . ASN B 1 433 ? -0.596 -15.039 -23.938 1 91.12 433 ASN B O 1
ATOM 6790 N N . GLY B 1 434 ? 0.442 -13.492 -23 1 89.75 434 GLY B N 1
ATOM 6791 C CA . GLY B 1 434 ? -0.645 -12.633 -22.562 1 89.75 434 GLY B CA 1
ATOM 6792 C C . GLY B 1 434 ? -0.291 -11.156 -22.609 1 89.75 434 GLY B C 1
ATOM 6793 O O . GLY B 1 434 ? 0.877 -10.797 -22.781 1 89.75 434 GLY B O 1
ATOM 6794 N N . GLU B 1 435 ? -1.245 -10.367 -22.5 1 90.75 435 GLU B N 1
ATOM 6795 C CA . GLU B 1 435 ? -1.001 -8.922 -22.5 1 90.75 435 GLU B CA 1
ATOM 6796 C C . GLU B 1 435 ? -0.683 -8.43 -21.094 1 90.75 435 GLU B C 1
ATOM 6798 O O . GLU B 1 435 ? -1.176 -8.977 -20.094 1 90.75 435 GLU B O 1
ATOM 6803 N N . GLY B 1 436 ? 0.175 -7.41 -21.078 1 91.38 436 GLY B N 1
ATOM 6804 C CA . GLY B 1 436 ? 0.491 -6.789 -19.797 1 91.38 436 GLY B CA 1
ATOM 6805 C C . GLY B 1 436 ? 1.941 -6.969 -19.391 1 91.38 436 GLY B C 1
ATOM 6806 O O . GLY B 1 436 ? 2.711 -7.629 -20.094 1 91.38 436 GLY B O 1
ATOM 6807 N N . THR B 1 437 ? 2.307 -6.445 -18.266 1 95.5 437 THR B N 1
ATOM 6808 C CA . THR B 1 437 ? 3.672 -6.449 -17.75 1 95.5 437 THR B CA 1
ATOM 6809 C C . THR B 1 437 ? 3.924 -7.684 -16.891 1 95.5 437 THR B C 1
ATOM 6811 O O . THR B 1 437 ? 3.01 -8.477 -16.641 1 95.5 437 THR B O 1
ATOM 6814 N N . THR B 1 438 ? 5.172 -7.863 -16.578 1 97.69 438 THR B N 1
ATOM 6815 C CA . THR B 1 438 ? 5.52 -9.008 -15.742 1 97.69 438 THR B CA 1
ATOM 6816 C C . THR B 1 438 ? 5.957 -8.562 -14.359 1 97.69 438 THR B C 1
ATOM 6818 O O . THR B 1 438 ? 6.207 -7.371 -14.133 1 97.69 438 THR B O 1
ATOM 6821 N N . THR B 1 439 ? 5.879 -9.508 -13.414 1 98 439 THR B N 1
ATOM 6822 C CA . THR B 1 439 ? 6.391 -9.32 -12.062 1 98 439 THR B CA 1
ATOM 6823 C C . THR B 1 439 ? 6.844 -10.648 -11.461 1 98 439 THR B C 1
ATOM 6825 O O . THR B 1 439 ? 6.375 -11.711 -11.875 1 98 439 THR B O 1
ATOM 6828 N N . PHE B 1 440 ? 7.773 -10.562 -10.609 1 98.12 440 PHE B N 1
ATOM 6829 C CA . PHE B 1 440 ? 8.188 -11.758 -9.875 1 98.12 440 PHE B CA 1
ATOM 6830 C C . PHE B 1 440 ? 8.039 -11.539 -8.367 1 98.12 440 PHE B C 1
ATOM 6832 O O . PHE B 1 440 ? 8.711 -12.195 -7.574 1 98.12 440 PHE B O 1
ATOM 6839 N N . THR B 1 441 ? 7.234 -10.57 -7.973 1 98 441 THR B N 1
ATOM 6840 C CA . THR B 1 441 ? 6.719 -10.344 -6.629 1 98 441 THR B CA 1
ATOM 6841 C C . THR B 1 441 ? 5.219 -10.07 -6.664 1 98 441 THR B C 1
ATOM 6843 O O . THR B 1 441 ? 4.793 -8.961 -7 1 98 441 THR B O 1
ATOM 6846 N N . ILE B 1 442 ? 4.453 -11.094 -6.359 1 97.75 442 ILE B N 1
ATOM 6847 C CA . ILE B 1 442 ? 3 -10.953 -6.328 1 97.75 442 ILE B CA 1
ATOM 6848 C C . ILE B 1 442 ? 2.529 -10.766 -4.887 1 97.75 442 ILE B C 1
ATOM 6850 O O . ILE B 1 442 ? 2.473 -11.719 -4.113 1 97.75 442 ILE B O 1
ATOM 6854 N N . ALA B 1 443 ? 2.191 -9.531 -4.578 1 97.5 443 ALA B N 1
ATOM 6855 C CA . ALA B 1 443 ? 1.892 -9.125 -3.205 1 97.5 443 ALA B CA 1
ATOM 6856 C C . ALA B 1 443 ? 0.393 -9.203 -2.928 1 97.5 443 ALA B C 1
ATOM 6858 O O . ALA B 1 443 ? -0.249 -8.18 -2.668 1 97.5 443 ALA B O 1
ATOM 6859 N N . THR B 1 444 ? -0.119 -10.422 -2.789 1 95.94 444 THR B N 1
ATOM 6860 C CA . THR B 1 444 ? -1.542 -10.664 -2.572 1 95.94 444 THR B CA 1
ATOM 6861 C C . THR B 1 444 ? -1.948 -10.273 -1.155 1 95.94 444 THR B C 1
ATOM 6863 O O . THR B 1 444 ? -2.91 -9.523 -0.964 1 95.94 444 THR B O 1
ATOM 6866 N N . PRO B 1 445 ? -1.214 -10.641 -0.098 1 93.94 445 PRO B N 1
ATOM 6867 C CA . PRO B 1 445 ? -1.646 -10.336 1.268 1 93.94 445 PRO B CA 1
ATOM 6868 C C . PRO B 1 445 ? -1.684 -8.836 1.554 1 93.94 445 PRO B C 1
ATOM 6870 O O . PRO B 1 445 ? -2.49 -8.375 2.369 1 93.94 445 PRO B O 1
ATOM 6873 N N . THR B 1 446 ? -0.801 -8.125 0.839 1 96.88 446 THR B N 1
ATOM 6874 C CA . THR B 1 446 ? -0.721 -6.699 1.156 1 96.88 446 THR B CA 1
ATOM 6875 C C . THR B 1 446 ? -1.445 -5.867 0.1 1 96.88 446 THR B C 1
ATOM 6877 O O . THR B 1 446 ? -1.493 -4.641 0.195 1 96.88 446 THR B O 1
ATOM 6880 N N . GLY B 1 447 ? -1.942 -6.473 -0.886 1 96 447 GLY B N 1
ATOM 6881 C CA . GLY B 1 447 ? -2.963 -5.848 -1.712 1 96 447 GLY B CA 1
ATOM 6882 C C . GLY B 1 447 ? -2.414 -5.258 -2.996 1 96 447 GLY B C 1
ATOM 6883 O O . GLY B 1 447 ? -3.176 -4.848 -3.873 1 96 447 GLY B O 1
ATOM 6884 N N . GLU B 1 448 ? -1.056 -5.223 -3.246 1 96.25 448 GLU B N 1
ATOM 6885 C CA . GLU B 1 448 ? -0.483 -4.621 -4.445 1 96.25 448 GLU B CA 1
ATOM 6886 C C . GLU B 1 448 ? -0.589 -5.562 -5.641 1 96.25 448 GLU B C 1
ATOM 6888 O O . GLU B 1 448 ? -0.375 -5.152 -6.785 1 96.25 448 GLU B O 1
ATOM 6893 N N . ALA B 1 449 ? -0.859 -6.867 -5.352 1 95.81 449 ALA B N 1
ATOM 6894 C CA . ALA B 1 449 ? -0.97 -7.879 -6.398 1 95.81 449 ALA B CA 1
ATOM 6895 C C . ALA B 1 449 ? 0.295 -7.93 -7.25 1 95.81 449 ALA B C 1
ATOM 6897 O O . ALA B 1 449 ? 1.395 -8.125 -6.73 1 95.81 449 ALA B O 1
ATOM 6898 N N . THR B 1 450 ? 0.205 -7.711 -8.555 1 97 450 THR B N 1
ATOM 6899 C CA . THR B 1 450 ? 1.379 -7.738 -9.422 1 97 450 THR B CA 1
ATOM 6900 C C . THR B 1 450 ? 2.168 -6.438 -9.297 1 97 450 THR B C 1
ATOM 6902 O O . THR B 1 450 ? 1.883 -5.465 -10 1 97 450 THR B O 1
ATOM 6905 N N . THR B 1 451 ? 3.211 -6.484 -8.5 1 97.94 451 THR B N 1
ATOM 6906 C CA . THR B 1 451 ? 3.959 -5.277 -8.164 1 97.94 451 THR B CA 1
ATOM 6907 C C . THR B 1 451 ? 4.738 -4.77 -9.375 1 97.94 451 THR B C 1
ATOM 6909 O O . THR B 1 451 ? 5.145 -5.555 -10.234 1 97.94 451 THR B O 1
ATOM 6912 N N . SER B 1 452 ? 4.93 -3.516 -9.477 1 97.56 452 SER B N 1
ATOM 6913 C CA . SER B 1 452 ? 5.734 -2.799 -10.461 1 97.56 452 SER B CA 1
ATOM 6914 C C . SER B 1 452 ? 6.344 -1.537 -9.867 1 97.56 452 SER B C 1
ATOM 6916 O O . SER B 1 452 ? 6.242 -1.303 -8.656 1 97.56 452 SER B O 1
ATOM 6918 N N . ALA B 1 453 ? 7.023 -0.743 -10.641 1 98.44 453 ALA B N 1
ATOM 6919 C CA . ALA B 1 453 ? 7.766 0.426 -10.18 1 98.44 453 ALA B CA 1
ATOM 6920 C C . ALA B 1 453 ? 6.879 1.345 -9.344 1 98.44 453 ALA B C 1
ATOM 6922 O O . ALA B 1 453 ? 7.32 1.891 -8.328 1 98.44 453 ALA B O 1
ATOM 6923 N N . ARG B 1 454 ? 5.652 1.498 -9.688 1 97.5 454 ARG B N 1
ATOM 6924 C CA . ARG B 1 454 ? 4.762 2.441 -9.016 1 97.5 454 ARG B CA 1
ATOM 6925 C C . ARG B 1 454 ? 4.508 2.027 -7.574 1 97.5 454 ARG B C 1
ATOM 6927 O O . ARG B 1 454 ? 4.25 2.875 -6.715 1 97.5 454 ARG B O 1
ATOM 6934 N N . HIS B 1 455 ? 4.559 0.761 -7.328 1 97.69 455 HIS B N 1
ATOM 6935 C CA . HIS B 1 455 ? 4.281 0.262 -5.984 1 97.69 455 HIS B CA 1
ATOM 6936 C C . HIS B 1 455 ? 5.473 0.486 -5.059 1 97.69 455 HIS B C 1
ATOM 6938 O O . HIS B 1 455 ? 5.34 0.383 -3.836 1 97.69 455 HIS B O 1
ATOM 6944 N N . PHE B 1 456 ? 6.629 0.751 -5.637 1 98.56 456 PHE B N 1
ATOM 6945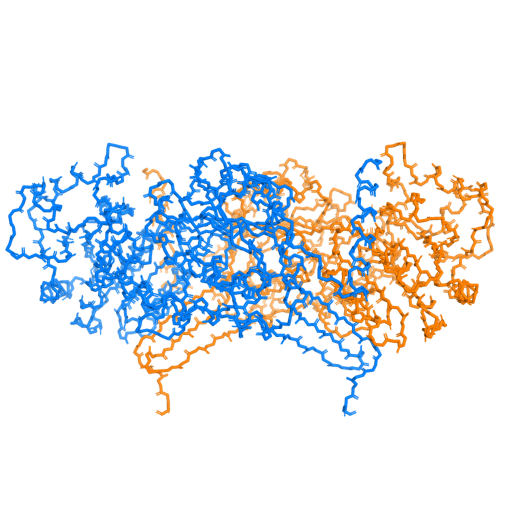 C CA . PHE B 1 456 ? 7.84 0.958 -4.848 1 98.56 456 PHE B CA 1
ATOM 6946 C C . PHE B 1 456 ? 8.102 2.445 -4.645 1 98.56 456 PHE B C 1
ATOM 6948 O O . PHE B 1 456 ? 9.234 2.846 -4.359 1 98.56 456 PHE B O 1
ATOM 6955 N N . ALA B 1 457 ? 7.102 3.24 -4.832 1 97.75 457 ALA B N 1
ATOM 6956 C CA . ALA B 1 457 ? 7.172 4.684 -4.629 1 97.75 457 ALA B CA 1
ATOM 6957 C C . ALA B 1 457 ? 6.016 5.176 -3.762 1 97.75 457 ALA B C 1
ATOM 6959 O O . ALA B 1 457 ? 4.949 4.555 -3.729 1 97.75 457 ALA B O 1
ATOM 6960 N N . ARG B 1 458 ? 6.25 6.215 -3.078 1 96.12 458 ARG B N 1
ATOM 6961 C CA . ARG B 1 458 ? 5.199 6.855 -2.289 1 96.12 458 ARG B CA 1
ATOM 6962 C C . ARG B 1 458 ? 4.547 7.992 -3.068 1 96.12 458 ARG B C 1
ATOM 6964 O O . ARG B 1 458 ? 5.211 8.688 -3.84 1 96.12 458 ARG B O 1
ATOM 6971 N N . ARG B 1 459 ? 3.303 8.203 -2.828 1 95.38 459 ARG B N 1
ATOM 6972 C CA . ARG B 1 459 ? 2.545 9.266 -3.475 1 95.38 459 ARG B CA 1
ATOM 6973 C C . ARG B 1 459 ? 2.699 10.586 -2.723 1 95.38 459 ARG B C 1
ATOM 6975 O O . ARG B 1 459 ? 2.654 10.609 -1.491 1 95.38 459 ARG B O 1
ATOM 6982 N N . ARG B 1 460 ? 2.975 11.664 -3.428 1 96.12 460 ARG B N 1
ATOM 6983 C CA . ARG B 1 460 ? 3.074 12.992 -2.84 1 96.12 460 ARG B CA 1
ATOM 6984 C C . ARG B 1 460 ? 2.164 13.984 -3.562 1 96.12 460 ARG B C 1
ATOM 6986 O O . ARG B 1 460 ? 1.972 13.883 -4.777 1 96.12 460 ARG B O 1
ATOM 6993 N N . ARG B 1 461 ? 1.669 14.891 -2.791 1 96.38 461 ARG B N 1
ATOM 6994 C CA . ARG B 1 461 ? 0.756 15.914 -3.285 1 96.38 461 ARG B CA 1
ATOM 6995 C C . ARG B 1 461 ? 1.397 17.297 -3.217 1 96.38 461 ARG B C 1
ATOM 6997 O O . ARG B 1 461 ? 1.874 17.719 -2.158 1 96.38 461 ARG B O 1
ATOM 7004 N N . CYS B 1 462 ? 1.468 17.969 -4.309 1 94.5 462 CYS B N 1
ATOM 7005 C CA . CYS B 1 462 ? 1.99 19.328 -4.391 1 94.5 462 CYS B CA 1
ATOM 7006 C C . CYS B 1 462 ? 0.935 20.281 -4.926 1 94.5 462 CYS B C 1
ATOM 7008 O O . CYS B 1 462 ? 0.513 20.172 -6.078 1 94.5 462 CYS B O 1
ATOM 7010 N N . CYS B 1 463 ? 0.572 21.219 -4.086 1 94.12 463 CYS B N 1
ATOM 7011 C CA . CYS B 1 463 ? -0.498 22.141 -4.422 1 94.12 463 CYS B CA 1
ATOM 7012 C C . CYS B 1 463 ? 0.057 23.531 -4.691 1 94.12 463 CYS B C 1
ATOM 7014 O O . CYS B 1 463 ? 0.858 24.047 -3.91 1 94.12 463 CYS B O 1
ATOM 7016 N N . LEU B 1 464 ? -0.278 24.078 -5.785 1 92 464 LEU B N 1
ATOM 7017 C CA . LEU B 1 464 ? -0.021 25.484 -6.117 1 92 464 LEU B CA 1
ATOM 7018 C C . LEU B 1 464 ? -1.321 26.281 -6.176 1 92 464 LEU B C 1
ATOM 7020 O O . LEU B 1 464 ? -2.197 25.984 -6.996 1 92 464 LEU B O 1
ATOM 7024 N N . THR B 1 465 ? -1.441 27.234 -5.348 1 89.94 465 THR B N 1
ATOM 7025 C CA . THR B 1 465 ? -2.734 27.891 -5.223 1 89.94 465 THR B CA 1
ATOM 7026 C C . THR B 1 465 ? -2.844 29.047 -6.207 1 89.94 465 THR B C 1
ATOM 7028 O O . THR B 1 465 ? -3.943 29.531 -6.484 1 89.94 465 THR B O 1
ATOM 7031 N N . THR B 1 466 ? -1.698 29.609 -6.539 1 77.94 466 THR B N 1
ATOM 7032 C CA . THR B 1 466 ? -1.736 30.734 -7.449 1 77.94 466 THR B CA 1
ATOM 7033 C C . THR B 1 466 ? -1.084 30.391 -8.781 1 77.94 466 THR B C 1
ATOM 7035 O O . THR B 1 466 ? -0.108 29.641 -8.828 1 77.94 466 THR B O 1
ATOM 7038 N N . GLY B 1 467 ? -1.832 30.734 -9.773 1 65.94 467 GLY B N 1
ATOM 7039 C CA . GLY B 1 467 ? -1.157 30.703 -11.062 1 65.94 467 GLY B CA 1
ATOM 7040 C C . GLY B 1 467 ? -1.407 29.406 -11.82 1 65.94 467 GLY B C 1
ATOM 7041 O O . GLY B 1 467 ? -2.279 28.625 -11.445 1 65.94 467 GLY B O 1
ATOM 7042 N N . PHE B 1 468 ? -0.929 29.25 -12.906 1 65.06 468 PHE B N 1
ATOM 7043 C CA . PHE B 1 468 ? -0.735 28.172 -13.867 1 65.06 468 PHE B CA 1
ATOM 7044 C C . PHE B 1 468 ? -2.062 27.766 -14.492 1 65.06 468 PHE B C 1
ATOM 7046 O O . PHE B 1 468 ? -2.424 26.578 -14.469 1 65.06 468 PHE B O 1
ATOM 7053 N N . GLN B 1 469 ? -2.963 28.766 -14.656 1 59.91 469 GLN B N 1
ATOM 7054 C CA . GLN B 1 469 ? -4.16 28.516 -15.453 1 59.91 469 GLN B CA 1
ATOM 7055 C C . GLN B 1 469 ? -4.008 29.094 -16.859 1 59.91 469 GLN B C 1
ATOM 7057 O O . GLN B 1 469 ? -3.602 30.25 -17.016 1 59.91 469 GLN B O 1
ATOM 7062 N N . ILE B 1 470 ? -4.184 28.156 -17.859 1 58 470 ILE B N 1
ATOM 7063 C CA . ILE B 1 470 ? -4.008 28.641 -19.219 1 58 470 ILE B CA 1
ATOM 7064 C C . ILE B 1 470 ? -5.371 28.844 -19.875 1 58 470 ILE B C 1
ATOM 7066 O O . ILE B 1 470 ? -5.457 29.297 -21.016 1 58 470 ILE B O 1
ATOM 7070 N N . ARG B 1 471 ? -6.375 28.5 -19.203 1 59.31 471 ARG B N 1
ATOM 7071 C CA . ARG B 1 471 ? -7.699 28.656 -19.797 1 59.31 471 ARG B CA 1
ATOM 7072 C C . ARG B 1 471 ? -8.109 30.125 -19.844 1 59.31 471 ARG B C 1
ATOM 7074 O O . ARG B 1 471 ? -7.672 30.922 -19 1 59.31 471 ARG B O 1
#

Radius of gyration: 29.38 Å; Cα contacts (8 Å, |Δi|>4): 2227; chains: 2; bounding box: 70×91×67 Å

Nearest PDB structures (foldseek):
  5jfn-assembly1_D  TM=9.911E-01  e=1.997E-59  Rhodopseudomonas palustris BisB18
  6gvs-assembly1_C  TM=9.891E-01  e=3.315E-58  Rhodopseudomonas palustris BisB18
  5jfm-assembly2_F  TM=9.621E-01  e=2.489E-58  Rhodopseudomonas palustris BisB18
  5j78-assembly1_D  TM=9.326E-01  e=6.910E-38  Parageobacillus thermoglucosidasius
  6ahc-assembly1_B  TM=8.252E-01  e=6.990E-33  Escherichia coli K-12

pLDDT: mean 93.89, std 10.45, range [40.16, 98.94]

Sequence (942 aa):
MENRQELERMIRSMVMSMMNGTDTGAAVSEGALPDEPGVFTTVNAAVAAAKQAQIQFEECTLATRGKAIEAIRQGMRPLVNKLAQMTYEETGMGRVADKIIKLNLTIDKTPGVEDLKTECETGDNGMTLYELSPYGVIGAVTPSTNPSETLICNAIGMLAAGNAIFFSVHPGAKKLSRWLVSQLNRIVSESIGIDNLIVTIAEPSIEAAQEMMVHPDIPLLVVTGGPGVVHQALCSGKKVIGAGAGNPPAFVDETADIRKAAQDIVMGASFDNNILCIAEKSVVAIRSIVDQLISEMKLAGAVLIEKEEEIQKLLDLTLQKNQTPSRKYVGRNAGVILRDAGIKVDGDPRLIIMKTDKHHPFATIEMLMPILPIVTVDSFEDGLATALFLEAGLHHTATMHSLNMERLNKMARAMKTSIFVKNGPSFAGLGYNGEGTTTFTIATPTGEATTSARHFARRRRCCLTTGFQIRMENRQELERMIRSMVMSMMNGTDTGAAVSEGALPDEPGVFTTVNAAVAAAKQAQIQFEECTLATRGKAIEAIRQGMRPLVNKLAQMTYEETGMGRVADKIIKLNLTIDKTPGVEDLKTECETGDNGMTLYELSPYGVIGAVTPSTNPSETLICNAIGMLAAGNAIFFSVHPGAKKLSRWLVSQLNRIVSESIGIDNLIVTIAEPSIEAAQEMMVHPDIPLLVVTGGPGVVHQALCSGKKVIGAGAGNPPAFVDETADIRKAAQDIVMGASFDNNILCIAEKSVVAIRSIVDQLISEMKLAGAVLIEKEEEIQKLLDLTLQKNQTPSRKYVGRNAGVILRDAGIKVDGDPRLIIMKTDKHHPFATIEMLMPILPIVTVDSFEDGLATALFLEAGLHHTATMHSLNMERLNKMARAMKTSIFVKNGPSFAGLGYNGEGTTTFTIATPTGEATTSARHFARRRRCCLTTGFQIR

Foldseek 3Di:
DVVVVVVVVVVVVLVCCVVVVDDPDDPPQPQDDPVFFQAGAALVSLLVQLQVLLSVLQPDDLVLLVQLLVLLLVLCLVCLLVLLVLLCVQQVFFDSVLSSVLQNQLSPFFDALVPWDKDKDQDPQGIKIKGWAFPEEEEEEAESLNLLSQLSSCVRQNSRRRYAYEYQYDPSNLVSNSRNLRSSQVSSCVRNNGGSSGHYYNDHDPVRSLCNLQPPRHQEYEYDDEPVSQVSSVVNPHHYQYFYAWAAEEEEEPQFPLLLSLLQLLCQCLRRFNQARLGHLEYEYEPVCVVVSVVSNVVNFEDEDEDPLLVVLLCPQQADPVLAGDSVAQNHAPVVSCVVSVHDDPDRGSAYEYEDDLPDSSQQYSRNGRYYYYYYDHDLVRRLVSSLVSRPLRQAYYEYGHPDPVSLVVSCVVSNHLFYYYSGHSCLSQVDVHDHGHAPRQRVVVPCGRDHNSNSTDMDMDGDRDDDDPD/DVVVVVVVVVVVVLVCCVVVVDDPDDPPQPQADPVFFQAGAALVSLLVQLQVLLSVLQPDDLVLLVQLLVLLLVLCLVCLLVLLVLLCVQQVFFDSVLSSVLQNQLSPFFDALVPWDKDKDQDPQGIKIKGWAFPEEEEEEAESLNLLSQLSSCVRQNSRRSYAYEYQYDPSNLVSNSRNLRSSQVSSCVRNNGGSSGHYYNDHDPVRSLCNLQPPRHQEYEYDDEPVSQVSSVVNPHHYQYFYAWAAEEEEEPQFPLLLSLLQLLCQCLRRFNLARLGHLEYEYEPVCVVVSVVSNVVNFEDEDEDPVLVVLLCPQQADPVLAGDSVAQNHAPVVSCVVSVHDDPDRGSAYEYEDDLPDSSQQYSRNGRYYYYYYDHDLVRRLVSSLVSRPLRQAYYEYGHPDPVSLVVSCVVSNHLFYYYSGHSCLSQVDVHDHGHAPRQRVVVPCGRDHNSVSTDMDMDGDRDDDDPD

InterPro domains:
  IPR012408 Acetaldehyde/propionaldehyde dehydrogenase, EutE/PduP-related [NF011927] (4-471)
  IPR012408 Acetaldehyde/propionaldehyde dehydrogenase, EutE/PduP-related [PIRSF036410] (3-471)
  IPR012408 Acetaldehyde/propionaldehyde dehydrogenase, EutE/PduP-related [cd07121] (38-465)
  IPR015590 Aldehyde dehydrogenase domain [PF00171] (42-425)
  IPR016161 Aldehyde/histidinol dehydrogenase [SSF53720] (43-438)
  IPR016162 Aldehyde dehydrogenase, N-terminal [G3DSA:3.40.605.10] (44-442)
  IPR016163 Aldehyde dehydrogenase, C-terminal [G3DSA:3.40.309.10] (249-430)

Organism: NCBI:txid103891

Solvent-accessible surface area (backbone atoms only — not comparable to full-atom values): 45452 Å² total; per-residue (Å²): 107,70,70,54,52,54,47,48,54,53,37,48,54,47,47,46,32,69,69,58,69,57,77,78,74,87,69,85,55,68,52,52,41,87,92,32,48,31,28,10,74,37,70,67,41,28,50,53,39,13,46,58,27,19,61,57,50,57,72,47,52,70,68,54,40,43,47,33,43,50,37,47,39,61,62,43,58,84,40,34,65,58,50,21,48,49,48,30,71,62,53,58,37,38,38,51,73,45,38,38,52,49,41,50,45,34,57,71,33,38,42,38,52,84,51,61,65,71,48,77,38,74,56,98,28,10,30,22,38,36,41,70,38,46,75,41,27,32,37,30,36,39,38,54,82,51,42,67,42,29,51,53,32,48,51,35,11,33,38,36,22,36,27,11,32,40,45,42,50,28,69,61,38,38,68,62,49,50,51,46,39,20,50,50,19,51,43,33,22,73,62,71,70,49,56,28,39,33,21,28,44,75,72,56,46,72,67,53,44,54,52,52,57,61,32,87,75,37,55,37,36,38,31,32,49,54,64,67,59,31,39,52,45,20,41,44,48,42,36,58,45,21,22,51,61,37,33,6,28,30,38,36,48,79,62,27,62,49,61,59,46,17,40,24,47,47,51,23,17,26,43,35,15,14,47,50,62,51,20,43,34,24,34,34,28,27,57,93,40,41,66,60,32,51,53,36,22,41,74,58,36,33,41,78,55,80,54,65,70,56,53,47,37,45,46,64,67,41,38,41,95,86,74,41,57,33,73,88,46,37,8,29,51,30,49,57,55,33,52,78,46,70,47,87,68,85,82,75,39,48,26,37,31,32,78,42,61,75,78,36,63,60,38,58,45,69,56,34,31,17,54,36,27,33,24,72,28,85,40,72,67,52,35,52,36,48,40,49,57,36,29,61,83,47,29,35,30,37,28,36,26,54,68,47,64,68,59,54,50,51,48,52,63,69,54,58,26,24,28,31,17,37,54,48,26,40,51,21,60,39,24,55,82,20,30,60,55,30,58,66,43,49,13,38,69,48,28,59,6,70,39,47,11,50,72,47,27,24,42,27,35,40,27,30,40,67,61,91,70,88,122,109,71,70,54,52,54,47,47,53,53,37,48,52,47,46,46,32,70,69,60,68,58,77,78,73,85,70,85,56,68,52,54,40,87,93,32,49,30,29,10,73,37,68,68,41,29,50,54,40,13,45,56,27,19,61,55,50,57,72,48,52,69,68,54,39,42,47,33,45,50,37,47,40,61,62,44,59,83,40,34,65,58,51,21,47,49,48,30,71,61,54,56,36,40,40,50,73,44,37,38,52,49,40,50,46,33,57,71,33,38,43,38,52,84,50,61,67,71,47,78,38,75,56,98,28,10,30,21,39,35,41,69,39,45,75,41,28,33,37,33,36,39,38,53,82,50,42,68,43,31,50,53,32,48,49,36,10,32,38,37,24,35,28,10,33,39,46,42,50,29,69,63,37,39,68,60,48,51,52,48,38,20,51,51,18,50,43,34,22,73,62,72,69,50,56,28,38,33,22,29,46,75,73,60,44,72,67,54,45,54,50,51,56,61,33,87,77,37,54,37,38,38,30,33,50,54,64,69,60,29,40,53,45,20,41,45,49,42,38,57,45,22,23,50,61,38,33,6,28,31,38,37,48,80,61,26,62,48,61,58,45,17,42,25,48,50,51,22,18,25,44,35,15,13,49,50,62,52,20,44,34,25,34,33,28,28,57,92,38,41,66,61,33,51,54,35,22,40,74,59,38,32,41,80,56,80,54,64,70,56,54,49,36,45,46,64,68,41,38,41,94,86,74,41,57,32,74,87,46,39,8,29,52,31,49,56,53,33,52,77,48,70,47,88,69,83,81,73,39,49,25,36,32,32,79,42,61,74,80,36,63,61,39,60,44,70,54,33,30,16,54,36,28,33,26,74,28,87,42,70,68,53,35,53,36,49,40,50,58,37,30,62,83,46,30,34,29,38,29,36,26,54,68,47,64,68,59,55,51,50,48,52,62,69,54,58,25,24,28,31,18,39,54,48,26,39,52,22,58,40,23,56,81,19,29,61,55,28,58,66,43,48,14,38,70,48,28,59,8,72,39,45,13,51,72,46,26,22,43,27,35,39,26,30,38,65,60,89,71,88,124

Secondary structure (DSSP, 8-state):
-HHHHHHHHHHHHHHHHHHH---------TTB-TTSTTEESSHHHHHHHHHHHHHHHHTS-HHHHHHHHHHHHHHHGGGHHHHHHHHHHHH--S-HHHHHHHHHHHHHHS--GGG---EEEEETTEEEEEEEEE-SEEEEEE-SSSHHHHHHHHHHHHHHTT-EEEEEE-GGGHHHHHHHHHHHHHHHHHHHS---SEEEESS--HHHHHHHHT-TT--EEEE-S-HHHHHHHHTTTSEEEE------EEEE-TTS-HHHHHHHHHHHHHGGGGTSTTS--EEEEEHHHHHHHHHHHHHTTEEE---HHHHHHHHHHHB-TTS-B-GGGTT--HHHHHHHTT---SS--SEEEEEE-TTSHHHHS---SSEEEEEEESSHHHHHHHHHHHHTT--SEEEEE-S-HHHHHHHHHHH--SEEEESS-GGGGGTTTSSS---S-EETTTT-EE--GGGGEEEEEEEE-S-----/-HHHHHHHHHHHHHHHHHHH---------TTB-TTSTTEESSHHHHHHHHHHHHHHHHTS-HHHHHHHHHHHHHHHGGGHHHHHHHHHHHH--S-HHHHHHHHHHHHHHS--GGG---EEEEETTEEEEEEEEE-SEEEEEE-SSSHHHHHHHHHHHHHHTT-EEEEEE-GGGHHHHHHHHHHHHHHHHHHHS---SEEEESS--HHHHHHHHT-TT--EEEE-S-HHHHHHHHTTTSEEEE------EEEE-TTS-HHHHHHHHHHHHHGGGGTSTTS--EEEEEHHHHHHHHHHHHHTTEEE---HHHHHHHHHHHB-TTS-B-GGGTT--HHHHHHHTT---SS--SEEEEEE-TTSHHHHS---SSEEEEEEESSHHHHHHHHHHHHTT--SEEEEE-S-HHHHHHHHHHH--SEEEESS-GGGGGTTTSSS---S-EETTTT-EE--GGGGEEEEEEEE-S-----